Protein AF-0000000069990412 (afdb_homodimer)

pLDDT: mean 86.53, std 12.39, range [30.0, 98.5]

Solvent-accessible surface area (backbone atoms only — not comparable to full-atom values): 78539 Å² total; per-residue (Å²): 126,53,70,66,47,50,52,52,43,52,48,48,51,50,44,61,60,58,52,58,72,42,48,62,41,28,24,41,69,71,42,46,45,34,32,26,42,80,90,79,33,27,25,61,28,31,28,50,56,41,30,78,65,63,70,39,62,50,77,78,43,50,73,35,45,50,39,80,76,69,32,63,67,57,44,50,52,51,55,56,32,68,68,39,95,43,62,85,76,31,75,87,42,72,43,82,49,83,92,39,51,25,36,52,46,74,51,76,56,97,90,33,38,36,42,34,36,32,60,55,63,78,81,77,73,42,63,45,75,87,70,65,75,80,44,69,62,56,55,53,50,53,53,69,67,40,88,43,70,67,54,32,44,48,50,50,25,46,50,51,26,37,55,67,47,42,40,25,19,32,35,35,36,54,44,96,87,48,29,29,33,23,77,26,64,31,67,42,92,86,58,85,83,56,62,64,23,30,40,57,34,75,81,60,37,70,63,57,50,51,48,38,60,75,32,48,62,50,64,39,37,47,49,83,63,66,75,30,43,33,39,55,54,42,36,79,90,75,68,39,66,53,77,36,69,83,46,75,48,44,36,75,56,70,54,58,35,49,35,35,49,50,72,56,24,26,10,39,36,38,28,32,22,43,53,88,93,39,69,42,30,34,39,41,32,33,17,64,52,69,50,76,79,42,68,72,59,49,53,49,50,40,51,50,28,52,51,47,22,44,50,51,52,52,52,50,52,51,49,48,51,49,40,42,60,69,39,49,65,58,50,53,54,49,50,48,31,26,68,68,32,86,85,40,46,65,58,15,44,64,74,40,50,67,59,58,22,59,62,60,68,33,52,7,35,38,39,36,53,58,89,47,72,48,73,45,74,43,63,73,54,69,69,57,48,53,52,50,48,53,54,46,59,71,69,65,56,56,65,43,76,39,29,41,31,35,81,81,39,61,80,36,62,81,46,21,73,36,36,2,12,39,39,34,39,47,65,68,46,96,55,54,48,32,42,38,36,17,25,35,46,41,89,43,74,44,40,21,45,18,56,75,88,57,61,58,38,81,41,84,46,100,89,40,81,40,84,33,53,45,71,56,69,50,79,32,76,42,75,46,76,42,26,22,74,72,78,48,70,29,34,52,48,44,54,52,50,48,48,49,51,46,50,48,55,42,34,32,47,33,50,51,48,29,52,47,40,47,47,51,39,50,49,49,45,50,50,51,39,55,64,48,46,55,38,38,50,52,36,41,51,42,30,52,54,52,46,64,64,40,72,74,58,86,64,74,76,37,53,57,52,45,49,43,36,51,49,34,37,50,26,37,51,49,46,53,50,50,38,51,49,48,46,50,43,50,27,46,72,68,72,63,59,79,80,69,61,38,89,40,54,49,60,60,50,44,53,53,49,45,68,67,48,45,61,64,29,50,76,48,47,30,49,72,49,77,48,59,53,83,90,45,44,30,58,41,28,67,71,60,50,47,49,37,50,49,47,54,50,48,48,36,53,70,50,26,55,74,69,27,47,36,42,36,39,37,40,80,53,90,68,26,34,38,38,38,41,36,23,52,11,52,36,43,54,75,88,48,59,83,44,56,56,32,79,60,38,58,67,77,78,93,40,87,80,60,70,17,46,62,50,27,45,37,46,45,53,35,40,70,60,71,25,53,70,50,77,51,49,43,67,68,64,3,36,34,41,39,37,37,38,50,43,52,71,75,78,126,124,52,71,67,49,49,52,52,44,52,48,48,51,50,45,61,59,58,53,58,72,44,48,63,41,29,24,39,71,73,42,45,44,32,33,24,40,82,90,76,33,28,26,61,28,32,27,50,55,40,31,78,64,64,70,39,60,51,79,79,44,49,73,34,45,50,39,78,76,70,31,63,68,57,42,50,52,52,55,54,33,68,68,38,95,43,61,84,75,31,77,87,43,73,43,83,48,84,90,39,51,24,36,55,45,75,52,75,56,95,91,34,38,36,41,34,36,31,60,54,62,79,81,77,72,46,63,43,76,86,71,64,75,78,43,69,60,57,53,53,50,52,53,67,67,39,89,43,70,68,53,32,44,48,52,50,25,46,51,50,26,38,55,65,47,41,41,26,20,32,36,35,36,54,44,95,89,49,28,30,33,23,78,25,65,31,66,45,94,84,58,85,82,57,63,64,24,31,39,58,33,76,81,58,37,70,63,57,49,51,46,39,60,76,32,49,62,49,64,39,36,47,49,82,63,63,73,30,44,32,39,54,54,43,36,81,90,74,68,41,66,54,77,36,68,83,46,75,47,46,35,75,56,70,55,57,32,48,35,35,48,51,72,56,24,26,10,38,36,38,28,32,24,43,53,89,94,37,69,43,31,33,39,41,32,33,17,65,53,69,49,75,79,41,68,71,60,48,52,48,49,40,50,49,27,52,51,48,21,42,50,50,52,51,53,50,53,51,50,47,51,52,40,42,60,68,39,48,65,59,50,53,54,47,49,50,33,25,66,69,31,85,84,41,44,64,59,16,43,64,74,40,50,66,59,58,21,58,63,59,69,34,51,8,36,36,40,37,54,58,90,46,74,48,73,44,74,44,63,72,54,71,70,56,48,52,53,51,49,53,54,47,58,70,68,64,57,55,68,43,74,39,30,40,33,36,80,81,40,61,79,35,62,78,45,22,74,35,35,2,11,39,39,35,38,47,64,69,46,99,54,54,48,31,43,39,35,18,26,34,46,41,89,43,74,44,41,22,45,17,54,76,90,57,61,57,38,80,41,83,46,100,90,40,82,39,84,32,54,45,71,57,70,49,79,32,79,42,74,46,76,43,25,21,73,72,79,47,70,30,34,53,48,46,54,52,52,50,49,49,50,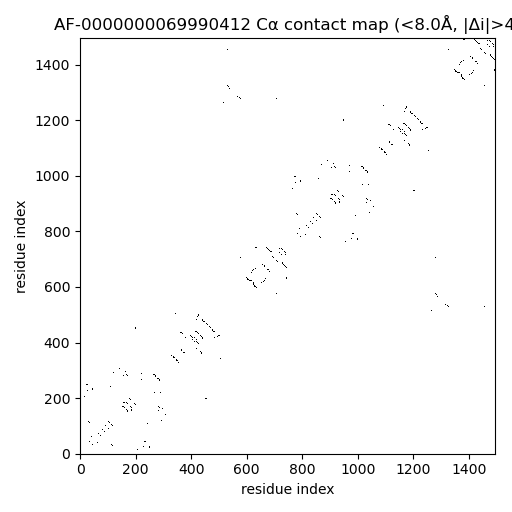44,51,48,56,42,34,31,48,34,50,51,49,29,51,47,39,48,47,52,40,48,50,48,45,51,49,50,40,56,65,46,46,56,38,37,49,51,36,40,51,42,30,51,55,51,46,63,64,38,73,75,57,86,60,74,74,36,53,58,52,47,49,44,36,48,49,34,38,49,26,36,52,50,46,50,48,49,38,51,49,47,46,50,43,50,28,45,74,69,70,62,59,81,79,70,61,37,88,38,53,49,60,63,49,45,53,54,49,45,67,66,48,45,61,64,29,49,76,49,48,29,48,74,48,77,48,58,53,84,91,45,46,30,57,42,27,67,70,59,51,48,51,38,49,48,46,54,51,48,48,36,54,71,51,26,55,74,68,29,46,37,40,37,38,37,39,81,54,90,68,27,34,38,37,37,41,38,22,52,13,51,37,43,52,75,86,48,58,84,43,55,55,32,79,60,41,58,67,77,79,94,39,86,80,60,72,17,44,62,49,28,46,35,48,48,53,36,41,72,60,72,25,54,70,50,77,50,49,44,67,67,65,3,36,34,41,39,36,34,36,51,43,53,72,75,76,126

Secondary structure (DSSP, 8-state):
--HHHHHHHHHHHHHHHHS-TT--SEE-SSEEEEEEETTTTEEEEEETTHHHHHS--HHHHTTSBTHHHH-HHHHHHHHHHHTSSSGGGSPPEEEEETTEEEEEEEEEETTEEEEEEEEP-S------TT-----HHHHHHHHHH--SHHHHHHHHHHHHHHHH--SEEEEEEE-TTS-EEEEEEEE-TTSPP-TT-EE-GGGS-HHHHHHHHH-SEEEES-TT--PEEEESSS-TTTSS----TT-TTB---HHHHHHHHHTT-SEEEEEEEEETTEEEEEEEEEESS-----HHHHHHHHHHHHHHHHHHHHHHHHHHHHHHHTTHHHHHHHHHHHHH-SS-HHHHHHT-HHHHHHHTT-SEEEEEETTEEEEEES---HHHHHHHHHHHHHHT-SEEEES-HHHH-GGGGGGTTT-SEEEEE--SSSS-EEEEEEE----EEEEEES-TT--EEEEEETTEEEEEE-----EEEEEE-S--PPPPHHHHHHHHHHHHHHHHHHHHHHHHHHHHHHHHHHHHHHHHHHHHHHHHHHHHHHHHHHHHHHHS--STHHHHHHHHHHHHHHHHHHHHHHHHHHHHHHHHHTT------EEEEHHHHHHHHHHHHHHHHHHTT-EEEEEE-TT-EEEE-HHHHHHHHHHHHHHHHHTSPTT-EEEEEEEEETTEEEEEEEE-SS---TTTGGGTTSTT---SSS-TT--S-HHHHHHHHHHHTT--EEEEE-TTS-EEEEEEEEB-----/--HHHHHHHHHHHHHHHHS-TT--SEE-SSEEEEEEETTTTEEEEEETTHHHHHS--HHHHTTSBTHHHH-HHHHHHHHHHHTSSSGGGSPPEEEEETTEEEEEEEEEETTEEEEEEEEP-S------TT-----HHHHHHHHHH--SHHHHHHHHHHHHHHHH--SEEEEEEE-TTS-EEEEEEEE-TTSPP-TT-EE-GGGS-HHHHHHHHH-SEEEES-TTPPPEEEESSS-TTTSS----TT-TTB---HHHHHHHHHTT-SEEEEEEEEETTEEEEEEEEEESS-----HHHHHHHHHHHHHHHHHHHHHHHHHHHHHHHTTHHHHHHHHHHHHH-SS-HHHHHHT-HHHHHHHTT-SEEEEEETTEEEEEES---HHHHHHHHHHHHHHT-SEEEES-HHHH-GGGGGGTTT-SEEEEE--SSSS-EEEEEEE----EEEEEES-TT--EEEEEETTEEEEEE-----EEEEEE-S--PPPPHHHHHHHHHHHHHHHHHHHHHHHHHHHHHHHHHHHHHHHHHHHHHHHHHHHHHHHHHHHHHHHS--STHHHHHHHHHHHHHHHHHHHHHHHHHHHHHHHHHTT------EEEEHHHHHHHHHHHHHHHHHHTT-EEEEEE-TT-EEEE-HHHHHHHHHHHHHHHHHTSPTT-EEEEEEEEETTEEEEEEEE-SS---TTTGGGTTSTT---SSS-TT--S-HHHHHHHHHHHTT--EEEEE-TTS-EEEEEEEEB-----

Nearest PDB structures (foldseek):
  8u4x-assembly1_A  TM=9.630E-01  e=4.716E-67  Pseudomonas syringae pv. tomato str. DC3000
  8u63-assembly1_B  TM=8.488E-01  e=3.707E-59  Pseudomonas syringae pv. tomato str. DC3000
  8u62-assembly1_B  TM=8.268E-01  e=9.295E-60  Pseudomonas syringae pv. tomato str. DC3000
  8u64-assembly1_B  TM=8.622E-01  e=9.744E-55  Pseudomonas syringae pv. tomato str. DC3000
  6pu2-assembly2_B  TM=9.002E-01  e=1.688E-46  Stigmatella aurantiaca DW4/3-1

Structure (mmCIF, N/CA/C/O backbone):
data_AF-0000000069990412-model_v1
#
loop_
_entity.id
_entity.type
_entity.pdbx_description
1 polymer 'histidine kinase'
#
loop_
_atom_site.group_PDB
_atom_site.id
_atom_site.type_symbol
_atom_site.label_atom_id
_atom_site.label_alt_id
_atom_site.label_comp_id
_atom_site.label_asym_id
_atom_site.label_entity_id
_atom_site.label_seq_id
_atom_site.pdbx_PDB_ins_code
_atom_site.Cartn_x
_atom_site.Cartn_y
_atom_site.Cartn_z
_atom_site.occupancy
_atom_site.B_iso_or_equiv
_atom_site.auth_seq_id
_atom_site.auth_comp_id
_atom_site.auth_asym_id
_atom_site.auth_atom_id
_atom_site.pdbx_PDB_model_num
ATOM 1 N N . MET A 1 1 ? -44.094 15.25 -14.625 1 38.53 1 MET A N 1
ATOM 2 C CA . MET A 1 1 ? -43.281 15.938 -15.625 1 38.53 1 MET A CA 1
ATOM 3 C C . MET A 1 1 ? -43.375 15.227 -16.969 1 38.53 1 MET A C 1
ATOM 5 O O . MET A 1 1 ? -43.219 14.008 -17.047 1 38.53 1 MET A O 1
ATOM 9 N N . SER A 1 2 ? -43.812 15.828 -17.828 1 47.16 2 SER A N 1
ATOM 10 C CA . SER A 1 2 ? -43.906 15.227 -19.172 1 47.16 2 SER A CA 1
ATOM 11 C C . SER A 1 2 ? -42.5 14.891 -19.703 1 47.16 2 SER A C 1
ATOM 13 O O . SER A 1 2 ? -41.5 15.43 -19.234 1 47.16 2 SER A O 1
ATOM 15 N N . PRO A 1 3 ? -42.406 13.891 -20.438 1 54.03 3 PRO A N 1
ATOM 16 C CA . PRO A 1 3 ? -41.125 13.547 -21.047 1 54.03 3 PRO A CA 1
ATOM 17 C C . PRO A 1 3 ? -40.375 14.773 -21.594 1 54.03 3 PRO A C 1
ATOM 19 O O . PRO A 1 3 ? -39.156 14.828 -21.531 1 54.03 3 PRO A O 1
ATOM 22 N N . GLN A 1 4 ? -41.062 15.594 -22.141 1 51.25 4 GLN A N 1
ATOM 23 C CA . GLN A 1 4 ? -40.469 16.828 -22.672 1 51.25 4 GLN A CA 1
ATOM 24 C C . GLN A 1 4 ? -39.906 17.688 -21.547 1 51.25 4 GLN A C 1
ATOM 26 O O . GLN A 1 4 ? -38.844 18.297 -21.703 1 51.25 4 GLN A O 1
ATOM 31 N N . ASP A 1 5 ? -40.562 17.547 -20.5 1 52.69 5 ASP A N 1
ATOM 32 C CA . ASP A 1 5 ? -40.094 18.281 -19.312 1 52.69 5 ASP A CA 1
ATOM 33 C C . ASP A 1 5 ? -38.812 17.656 -18.75 1 52.69 5 ASP A C 1
ATOM 35 O O . ASP A 1 5 ? -37.938 18.375 -18.266 1 52.69 5 ASP A O 1
ATOM 39 N N . GLN A 1 6 ? -38.812 16.406 -18.922 1 57.69 6 GLN A N 1
ATOM 40 C CA . GLN A 1 6 ? -37.625 15.711 -18.422 1 57.69 6 GLN A CA 1
ATOM 41 C C . GLN A 1 6 ? -36.375 16.031 -19.266 1 57.69 6 GLN A C 1
ATOM 43 O O . GLN A 1 6 ? -35.281 16.234 -18.734 1 57.69 6 GLN A O 1
ATOM 48 N N . GLU A 1 7 ? -36.625 16.031 -20.516 1 56.81 7 GLU A N 1
ATOM 49 C CA . GLU A 1 7 ? -35.531 16.375 -21.422 1 56.81 7 GLU A CA 1
ATOM 50 C C . GLU A 1 7 ? -35.094 17.828 -21.219 1 56.81 7 GLU A C 1
ATOM 52 O O . GLU A 1 7 ? -33.906 18.109 -21.219 1 56.81 7 GLU A O 1
ATOM 57 N N . ALA A 1 8 ? -36.062 18.75 -21.109 1 55.69 8 ALA A N 1
ATOM 58 C CA . ALA A 1 8 ? -35.75 20.156 -20.875 1 55.69 8 ALA A CA 1
ATOM 59 C C . ALA A 1 8 ? -35.031 20.359 -19.531 1 55.69 8 ALA A C 1
ATOM 61 O O . ALA A 1 8 ? -34.125 21.172 -19.438 1 55.69 8 ALA A O 1
ATOM 62 N N . PHE A 1 9 ? -35.406 19.484 -18.688 1 56.53 9 PHE A N 1
ATOM 63 C CA . PHE A 1 9 ? -34.781 19.5 -17.375 1 56.53 9 PHE A CA 1
ATOM 64 C C . PHE A 1 9 ? -33.312 19.047 -17.484 1 56.53 9 PHE A C 1
ATOM 66 O O . PHE A 1 9 ? -32.406 19.688 -16.938 1 56.53 9 PHE A O 1
ATOM 73 N N . GLU A 1 10 ? -33.188 18.016 -18.172 1 60.31 10 GLU A N 1
ATOM 74 C CA . GLU A 1 10 ? -31.844 17.5 -18.328 1 60.31 10 GLU A CA 1
ATOM 75 C C . GLU A 1 10 ? -30.953 18.484 -19.078 1 60.31 10 GLU A C 1
ATOM 77 O O . GLU A 1 10 ? -29.766 18.625 -18.75 1 60.31 10 GLU A O 1
ATOM 82 N N . GLU A 1 11 ? -31.578 19.141 -19.953 1 59.25 11 GLU A N 1
ATOM 83 C CA . GLU A 1 11 ? -30.844 20.156 -20.703 1 59.25 11 GLU A CA 1
ATOM 84 C C . GLU A 1 11 ? -30.5 21.359 -19.828 1 59.25 11 GLU A C 1
ATOM 86 O O . GLU A 1 11 ? -29.406 21.906 -19.938 1 59.25 11 GLU A O 1
ATOM 91 N N . LEU A 1 12 ? -31.453 21.719 -19.094 1 59.16 12 LEU A N 1
ATOM 92 C CA . LEU A 1 12 ? -31.203 22.844 -18.203 1 59.16 12 LEU A CA 1
ATOM 93 C C . LEU A 1 12 ? -30.172 22.484 -17.141 1 59.16 12 LEU A C 1
ATOM 95 O O . LEU A 1 12 ? -29.344 23.312 -16.781 1 59.16 12 LEU A O 1
ATOM 99 N N . LEU A 1 13 ? -30.297 21.312 -16.75 1 60.62 13 LEU A N 1
ATOM 100 C CA . LEU A 1 13 ? -29.297 20.828 -15.797 1 60.62 13 LEU A CA 1
ATOM 101 C C . LEU A 1 13 ? -27.906 20.859 -16.406 1 60.62 13 LEU A C 1
ATOM 103 O O . LEU A 1 13 ? -26.938 21.25 -15.758 1 60.62 13 LEU A O 1
ATOM 107 N N . ALA A 1 14 ? -27.922 20.438 -17.562 1 59.19 14 ALA A N 1
ATOM 108 C CA . ALA A 1 14 ? -26.656 20.453 -18.312 1 59.19 14 ALA A CA 1
ATOM 109 C C . ALA A 1 14 ? -26.156 21.875 -18.516 1 59.19 14 ALA A C 1
ATOM 111 O O . ALA A 1 14 ? -24.953 22.125 -18.422 1 59.19 14 ALA A O 1
ATOM 112 N N . ASN A 1 15 ? -27.047 22.719 -18.688 1 58 15 ASN A N 1
ATOM 113 C CA . ASN A 1 15 ? -26.672 24.109 -18.891 1 58 15 ASN A CA 1
ATOM 114 C C . ASN A 1 15 ? -26.156 24.75 -17.609 1 58 15 ASN A C 1
ATOM 116 O O . ASN A 1 15 ? -25.234 25.578 -17.641 1 58 15 ASN A O 1
ATOM 120 N N . CYS A 1 16 ? -26.781 24.406 -16.609 1 60.28 16 CYS A N 1
ATOM 121 C CA . CYS A 1 16 ? -26.297 24.906 -15.32 1 60.28 16 CYS A CA 1
ATOM 122 C C . CYS A 1 16 ? -24.891 24.391 -15.023 1 60.28 16 CYS A C 1
ATOM 124 O O . CYS A 1 16 ? -24.047 25.125 -14.516 1 60.28 16 CYS A O 1
ATOM 126 N N . ALA A 1 17 ? -24.812 23.203 -15.461 1 63.38 17 ALA A N 1
ATOM 127 C CA . ALA A 1 17 ? -23.5 22.609 -15.273 1 63.38 17 ALA A CA 1
ATOM 128 C C . ALA A 1 17 ? -22.453 23.266 -16.172 1 63.38 17 ALA A C 1
ATOM 130 O O . ALA A 1 17 ? -21.266 23.25 -15.875 1 63.38 17 ALA A O 1
ATOM 131 N N . ASN A 1 18 ? -22.984 24.031 -17.172 1 67.25 18 ASN A N 1
ATOM 132 C CA . ASN A 1 18 ? -22.062 24.594 -18.156 1 67.25 18 ASN A CA 1
ATOM 133 C C . ASN A 1 18 ? -21.938 26.109 -18.016 1 67.25 18 ASN A C 1
ATOM 135 O O . ASN A 1 18 ? -21.25 26.75 -18.812 1 67.25 18 ASN A O 1
ATOM 139 N N . GLU A 1 19 ? -22.812 26.703 -17.078 1 75.75 19 GLU A N 1
ATOM 140 C CA . GLU A 1 19 ? -22.578 28.125 -16.828 1 75.75 19 GLU A CA 1
ATOM 141 C C . GLU A 1 19 ? -21.125 28.406 -16.516 1 75.75 19 GLU A C 1
ATOM 143 O O . GLU A 1 19 ? -20.516 27.75 -15.672 1 75.75 19 GLU A O 1
ATOM 148 N N . PRO A 1 20 ? -20.562 29.344 -17.297 1 81.56 20 PRO A N 1
ATOM 149 C CA . PRO A 1 20 ? -19.141 29.594 -17.062 1 81.56 20 PRO A CA 1
ATOM 150 C C . PRO A 1 20 ? -18.875 30.344 -15.766 1 81.56 20 PRO A C 1
ATOM 152 O O . PRO A 1 20 ? -18.594 31.547 -15.789 1 81.56 20 PRO A O 1
ATOM 155 N N . ILE A 1 21 ? -18.828 29.672 -14.703 1 89.06 21 ILE A N 1
ATOM 156 C CA . ILE A 1 21 ? -18.734 30.281 -13.391 1 89.06 21 ILE A CA 1
ATOM 157 C C . ILE A 1 21 ? -17.328 30.828 -13.164 1 89.06 21 ILE A C 1
ATOM 159 O O . ILE A 1 21 ? -17.109 31.609 -12.227 1 89.06 21 ILE A O 1
ATOM 163 N N . ARG A 1 22 ? -16.406 30.547 -14.023 1 90.56 22 ARG A N 1
ATOM 164 C CA . ARG A 1 22 ? -15.055 31.094 -13.969 1 90.56 22 ARG A CA 1
ATOM 165 C C . ARG A 1 22 ? -14.984 32.469 -14.617 1 90.56 22 ARG A C 1
ATOM 167 O O . ARG A 1 22 ? -14.062 33.25 -14.344 1 90.56 22 ARG A O 1
ATOM 174 N N . PHE A 1 23 ? -15.977 32.75 -15.547 1 92.56 23 PHE A N 1
ATOM 175 C CA . PHE A 1 23 ? -15.977 33.938 -16.359 1 92.56 23 PHE A CA 1
ATOM 176 C C . PHE A 1 23 ? -17.281 34.719 -16.188 1 92.56 23 PHE A C 1
ATOM 178 O O . PHE A 1 23 ? -17.969 35 -17.156 1 92.56 23 PHE A O 1
ATOM 185 N N . PRO A 1 24 ? -17.516 35.188 -15.023 1 92.38 24 PRO A N 1
ATOM 186 C CA . PRO A 1 24 ? -18.812 35.844 -14.82 1 92.38 24 PRO A CA 1
ATOM 187 C C . PRO A 1 24 ? -18.844 37.281 -15.398 1 92.38 24 PRO A C 1
ATOM 189 O O . PRO A 1 24 ? -19.922 37.844 -15.562 1 92.38 24 PRO A O 1
ATOM 192 N N . GLY A 1 25 ? -17.734 37.875 -15.609 1 94.25 25 GLY A N 1
ATOM 193 C CA . GLY A 1 25 ? -17.656 39.219 -16.141 1 94.25 25 GLY A CA 1
ATOM 194 C C . GLY A 1 25 ? -18.062 40.281 -15.117 1 94.25 25 GLY A C 1
ATOM 195 O O . GLY A 1 25 ? -18.266 41.438 -15.469 1 94.25 25 GLY A O 1
ATOM 196 N N . ALA A 1 26 ? -18.266 39.906 -13.945 1 96.88 26 ALA A N 1
ATOM 197 C CA . ALA A 1 26 ? -18.703 40.812 -12.867 1 96.88 26 ALA A CA 1
ATOM 198 C C . ALA A 1 26 ? -18.078 40.375 -11.539 1 96.88 26 ALA A C 1
ATOM 200 O O . ALA A 1 26 ? -17.547 39.281 -11.414 1 96.88 26 ALA A O 1
ATOM 201 N N . ILE A 1 27 ? -18.078 41.281 -10.617 1 98.06 27 ILE A N 1
ATOM 202 C CA . ILE A 1 27 ? -17.531 41 -9.289 1 98.06 27 ILE A CA 1
ATOM 203 C C . ILE A 1 27 ? -18.594 41.312 -8.234 1 98.06 27 ILE A C 1
ATOM 205 O O . ILE A 1 27 ? -19.641 41.875 -8.539 1 98.06 27 ILE A O 1
ATOM 209 N N . GLN A 1 28 ? -18.359 40.844 -7.02 1 97.88 28 GLN A N 1
ATOM 210 C CA . GLN A 1 28 ? -19.156 41.281 -5.871 1 97.88 28 GLN A CA 1
ATOM 211 C C . GLN A 1 28 ? -18.859 42.719 -5.488 1 97.88 28 GLN A C 1
ATOM 213 O O . GLN A 1 28 ? -17.766 43.219 -5.738 1 97.88 28 GLN A O 1
ATOM 218 N N . PRO A 1 29 ? -19.766 43.406 -4.773 1 97.75 29 PRO A N 1
ATOM 219 C CA . PRO A 1 29 ? -19.672 44.875 -4.648 1 97.75 29 PRO A CA 1
ATOM 220 C C . PRO A 1 29 ? -18.812 45.312 -3.461 1 97.75 29 PRO A C 1
ATOM 222 O O . PRO A 1 29 ? -18.578 46.5 -3.279 1 97.75 29 PRO A O 1
ATOM 225 N N . HIS A 1 30 ? -18.344 44.406 -2.566 1 96.5 30 HIS A N 1
ATOM 226 C CA . HIS A 1 30 ? -17.625 44.812 -1.364 1 96.5 30 HIS A CA 1
ATOM 227 C C . HIS A 1 30 ? -16.156 45.094 -1.665 1 96.5 30 HIS A C 1
ATOM 229 O O . HIS A 1 30 ? -15.289 44.812 -0.838 1 96.5 30 HIS A O 1
ATOM 235 N N . GLY A 1 31 ? -15.844 45.531 -2.836 1 97.56 31 GLY A N 1
ATOM 236 C CA . GLY A 1 31 ? -14.508 45.906 -3.275 1 97.56 31 GLY A CA 1
ATOM 237 C C . GLY A 1 31 ? -14.461 46.344 -4.723 1 97.56 31 GLY A C 1
ATOM 238 O O . GLY A 1 31 ? -15.5 46.531 -5.359 1 97.56 31 GLY A O 1
ATOM 239 N N . LEU A 1 32 ? -13.156 46.656 -5.156 1 97.38 32 LEU A N 1
ATOM 240 C CA . LEU A 1 32 ? -12.852 47.031 -6.531 1 97.38 32 LEU A CA 1
ATOM 241 C C . LEU A 1 32 ? -11.852 46.062 -7.152 1 97.38 32 LEU A C 1
ATOM 243 O O . LEU A 1 32 ? -10.969 45.562 -6.465 1 97.38 32 LEU A O 1
ATOM 247 N N . LEU A 1 33 ? -12.039 45.812 -8.414 1 98.38 33 LEU A N 1
ATOM 248 C CA . LEU A 1 33 ? -11.086 44.938 -9.102 1 98.38 33 LEU A CA 1
ATOM 249 C C . LEU A 1 33 ? -10.523 45.625 -10.336 1 98.38 33 LEU A C 1
ATOM 251 O O . LEU A 1 33 ? -11.266 46.219 -11.117 1 98.38 33 LEU A O 1
ATOM 255 N N . LEU A 1 34 ? -9.227 45.594 -10.469 1 97.81 34 LEU A N 1
ATOM 256 C CA . LEU A 1 34 ? -8.508 46.156 -11.609 1 97.81 34 LEU A CA 1
ATOM 257 C C . LEU A 1 34 ? -7.652 45.094 -12.273 1 97.81 34 LEU A C 1
ATOM 259 O O . LEU A 1 34 ? -7.051 44.25 -11.594 1 97.81 34 LEU A O 1
ATOM 263 N N . THR A 1 35 ? -7.629 45.094 -13.508 1 97.81 35 THR A N 1
ATOM 264 C CA . THR A 1 35 ? -6.594 44.375 -14.234 1 97.81 35 THR A CA 1
ATOM 265 C C . THR A 1 35 ? -5.523 45.344 -14.75 1 97.81 35 THR A C 1
ATOM 267 O O . THR A 1 35 ? -5.844 46.406 -15.266 1 97.81 35 THR A O 1
ATOM 270 N N . LEU A 1 36 ? -4.285 44.969 -14.516 1 97.69 36 LEU A N 1
ATOM 271 C CA . LEU A 1 36 ? -3.178 45.875 -14.82 1 97.69 36 LEU A CA 1
ATOM 272 C C . LEU A 1 36 ? -2.209 45.25 -15.805 1 97.69 36 LEU A C 1
ATOM 274 O O . LEU A 1 36 ? -1.94 44.031 -15.727 1 97.69 36 LEU A O 1
ATOM 278 N N . GLY A 1 37 ? -1.8 46.031 -16.656 1 96.19 37 GLY A N 1
ATOM 279 C CA . GLY A 1 37 ? -0.72 45.594 -17.547 1 96.19 37 GLY A CA 1
ATOM 280 C C . GLY A 1 37 ? 0.657 45.875 -16.969 1 96.19 37 GLY A C 1
ATOM 281 O O . GLY A 1 37 ? 0.913 46.969 -16.469 1 96.19 37 GLY A O 1
ATOM 282 N N . GLU A 1 38 ? 1.477 44.906 -16.922 1 92.31 38 GLU A N 1
ATOM 283 C CA . GLU A 1 38 ? 2.842 45.094 -16.422 1 92.31 38 GLU A CA 1
ATOM 284 C C . GLU A 1 38 ? 3.816 45.344 -17.578 1 92.31 38 GLU A C 1
ATOM 286 O O . GLU A 1 38 ? 3.615 44.844 -18.688 1 92.31 38 GLU A O 1
ATOM 291 N N . PRO A 1 39 ? 4.887 46.125 -17.359 1 91.31 39 PRO A N 1
ATOM 292 C CA . PRO A 1 39 ? 5.367 46.594 -16.062 1 91.31 39 PRO A CA 1
ATOM 293 C C . PRO A 1 39 ? 4.82 47.969 -15.703 1 91.31 39 PRO A C 1
ATOM 295 O O . PRO A 1 39 ? 4.953 48.438 -14.562 1 91.31 39 PRO A O 1
ATOM 298 N N . ALA A 1 40 ? 4.168 48.75 -16.641 1 93.56 40 ALA A N 1
ATOM 299 C CA . ALA A 1 40 ? 3.746 50.156 -16.438 1 93.56 40 ALA A CA 1
ATOM 300 C C . ALA A 1 40 ? 2.557 50.219 -15.492 1 93.56 40 ALA A C 1
ATOM 302 O O . ALA A 1 40 ? 2.236 51.312 -14.977 1 93.56 40 ALA A O 1
ATOM 303 N N . LEU A 1 41 ? 1.912 49.125 -15.203 1 97.12 41 LEU A N 1
ATOM 304 C CA . LEU A 1 41 ? 0.73 49.062 -14.359 1 97.12 41 LEU A CA 1
ATOM 305 C C . LEU A 1 41 ? -0.393 49.938 -14.898 1 97.12 41 LEU A C 1
ATOM 307 O O . LEU A 1 41 ? -0.988 50.719 -14.148 1 97.12 41 LEU A O 1
ATOM 311 N N . GLU A 1 42 ? -0.578 49.812 -16.156 1 97.06 42 GLU A N 1
ATOM 312 C CA . GLU A 1 42 ? -1.696 50.5 -16.797 1 97.06 42 GLU A CA 1
ATOM 313 C C . GLU A 1 42 ? -3.01 49.781 -16.547 1 97.06 42 GLU A C 1
ATOM 315 O O . GLU A 1 42 ? -3.059 48.531 -16.594 1 97.06 42 GLU A O 1
ATOM 320 N N . ILE A 1 43 ? -4.074 50.5 -16.266 1 97.75 43 ILE A N 1
ATOM 321 C CA . ILE A 1 43 ? -5.375 49.906 -15.984 1 97.75 43 ILE A CA 1
ATOM 322 C C . ILE A 1 43 ? -6.008 49.406 -17.281 1 97.75 43 ILE A C 1
ATOM 324 O O . ILE A 1 43 ? -6.281 50.219 -18.188 1 97.75 43 ILE A O 1
ATOM 328 N N . ILE A 1 44 ? -6.242 48.125 -17.375 1 97.31 44 ILE A N 1
ATOM 329 C CA . ILE A 1 44 ? -6.836 47.5 -18.547 1 97.31 44 ILE A CA 1
ATOM 330 C C . ILE A 1 44 ? -8.352 47.406 -18.375 1 97.31 44 ILE A C 1
ATOM 332 O O . ILE A 1 44 ? -9.109 47.656 -19.297 1 97.31 44 ILE A O 1
ATOM 336 N N . GLN A 1 45 ? -8.734 46.906 -17.234 1 97.44 45 GLN A N 1
ATOM 337 C CA . GLN A 1 45 ? -10.133 46.812 -16.828 1 97.44 45 GLN A CA 1
ATOM 338 C C . GLN A 1 45 ? -10.312 47.281 -15.391 1 97.44 45 GLN A C 1
ATOM 340 O O . GLN A 1 45 ? -9.367 47.25 -14.602 1 97.44 45 GLN A O 1
ATOM 345 N N . ILE A 1 46 ? -11.469 47.75 -15.117 1 97.94 46 ILE A N 1
ATOM 346 C CA . ILE A 1 46 ? -11.805 48.156 -13.75 1 97.94 46 ILE A CA 1
ATOM 347 C C . ILE A 1 46 ? -13.305 47.938 -13.516 1 97.94 46 ILE A C 1
ATOM 349 O O . ILE A 1 46 ? -14.102 48 -14.453 1 97.94 46 ILE A O 1
ATOM 353 N N . SER A 1 47 ? -13.641 47.562 -12.32 1 98.31 47 SER A N 1
ATOM 354 C CA . SER A 1 47 ? -15.047 47.344 -12.016 1 98.31 47 SER A CA 1
ATOM 355 C C . SER A 1 47 ? -15.828 48.656 -12.016 1 98.31 47 SER A C 1
ATOM 357 O O . SER A 1 47 ? -15.312 49.688 -11.602 1 98.31 47 SER A O 1
ATOM 359 N N . ALA A 1 48 ? -17.047 48.594 -12.305 1 98 48 ALA A N 1
ATOM 360 C CA . ALA A 1 48 ? -17.891 49.75 -12.562 1 98 48 ALA A CA 1
ATOM 361 C C . ALA A 1 48 ? -18.125 50.531 -11.281 1 98 48 ALA A C 1
ATOM 363 O O . ALA A 1 48 ? -18.391 51.75 -11.328 1 98 48 ALA A O 1
ATOM 364 N N . ASN A 1 49 ? -18.047 49.906 -10.195 1 97.19 49 ASN A N 1
ATOM 365 C CA . ASN A 1 49 ? -18.406 50.562 -8.945 1 97.19 49 ASN A CA 1
ATOM 366 C C . ASN A 1 49 ? -17.312 51.5 -8.461 1 97.19 49 ASN A C 1
ATOM 368 O O . ASN A 1 49 ? -17.406 52.094 -7.383 1 97.19 49 ASN A O 1
ATOM 372 N N . VAL A 1 50 ? -16.266 51.656 -9.219 1 97.62 50 VAL A N 1
ATOM 373 C CA . VAL A 1 50 ? -15.273 52.688 -8.914 1 97.62 50 VAL A CA 1
ATOM 374 C C . VAL A 1 50 ? -15.93 54.062 -8.859 1 97.62 50 VAL A C 1
ATOM 376 O O . VAL A 1 50 ? -15.523 54.938 -8.078 1 97.62 50 VAL A O 1
ATOM 379 N N . GLU A 1 51 ? -16.938 54.25 -9.633 1 96.19 51 GLU A N 1
ATOM 380 C CA . GLU A 1 51 ? -17.688 55.5 -9.648 1 96.19 51 GLU A CA 1
ATOM 381 C C . GLU A 1 51 ? -18.375 55.75 -8.312 1 96.19 51 GLU A C 1
ATOM 383 O O . GLU A 1 51 ? -18.312 56.844 -7.766 1 96.19 51 GLU A O 1
ATOM 388 N N . THR A 1 52 ? -19 54.75 -7.832 1 95 52 THR A N 1
ATOM 389 C CA . THR A 1 52 ? -19.75 54.875 -6.586 1 95 52 THR A CA 1
ATOM 390 C C . THR A 1 52 ? -18.797 54.938 -5.391 1 95 52 THR A C 1
ATOM 392 O O . THR A 1 52 ? -19.047 55.656 -4.434 1 95 52 THR A O 1
ATOM 395 N N . LEU A 1 53 ? -17.719 54.188 -5.422 1 95.62 53 LEU A N 1
ATOM 396 C CA . LEU A 1 53 ? -16.844 54.062 -4.266 1 95.62 53 LEU A CA 1
ATOM 397 C C . LEU A 1 53 ? -15.797 55.156 -4.242 1 95.62 53 LEU A C 1
ATOM 399 O O . LEU A 1 53 ? -15.398 55.625 -3.17 1 95.62 53 LEU A O 1
ATOM 403 N N . LEU A 1 54 ? -15.375 55.625 -5.461 1 96 54 LEU A N 1
ATOM 404 C CA . LEU A 1 54 ? -14.266 56.562 -5.48 1 96 54 LEU A CA 1
ATOM 405 C C . LEU A 1 54 ? -14.648 57.812 -6.246 1 96 54 LEU A C 1
ATOM 407 O O . LEU A 1 54 ? -13.859 58.781 -6.336 1 96 54 LEU A O 1
ATOM 411 N N . GLY A 1 55 ? -15.781 57.875 -6.836 1 94 55 GLY A N 1
ATOM 412 C CA . GLY A 1 55 ? -16.266 59.062 -7.516 1 94 55 GLY A CA 1
ATOM 413 C C . GLY A 1 55 ? -15.617 59.281 -8.859 1 94 55 GLY A C 1
ATOM 414 O O . GLY A 1 55 ? -15.508 60.438 -9.32 1 94 55 GLY A O 1
ATOM 415 N N . ARG A 1 56 ? -15.07 58.25 -9.453 1 94.69 56 ARG A N 1
ATOM 416 C CA . ARG A 1 56 ? -14.406 58.344 -10.75 1 94.69 56 ARG A CA 1
ATOM 417 C C . ARG A 1 56 ? -15.094 57.469 -11.781 1 94.69 56 ARG A C 1
ATOM 419 O O . ARG A 1 56 ? -15.453 56.312 -11.484 1 94.69 56 ARG A O 1
ATOM 426 N N . ALA A 1 57 ? -15.281 58.031 -12.93 1 95.62 57 ALA A N 1
ATOM 427 C CA . ALA A 1 57 ? -15.859 57.188 -13.992 1 95.62 57 ALA A CA 1
ATOM 428 C C . ALA A 1 57 ? -14.844 56.188 -14.516 1 95.62 57 ALA A C 1
ATOM 430 O O . ALA A 1 57 ? -13.688 56.531 -14.766 1 95.62 57 ALA A O 1
ATOM 431 N N . PRO A 1 58 ? -15.266 54.906 -14.719 1 96.56 58 PRO A N 1
ATOM 432 C CA . PRO A 1 58 ? -14.344 53.875 -15.164 1 96.56 58 PRO A CA 1
ATOM 433 C C . PRO A 1 58 ? -13.672 54.188 -16.484 1 96.56 58 PRO A C 1
ATOM 435 O O . PRO A 1 58 ? -12.477 53.938 -16.656 1 96.56 58 PRO A O 1
ATOM 438 N N . GLN A 1 59 ? -14.359 54.844 -17.406 1 94.31 59 GLN A N 1
ATOM 439 C CA . GLN A 1 59 ? -13.852 55.125 -18.75 1 94.31 59 GLN A CA 1
ATOM 440 C C . GLN A 1 59 ? -12.68 56.094 -18.703 1 94.31 59 GLN A C 1
ATOM 442 O O . GLN A 1 59 ? -11.797 56.062 -19.562 1 94.31 59 GLN A O 1
ATOM 447 N N . THR A 1 60 ? -12.664 56.938 -17.688 1 95.25 60 THR A N 1
ATOM 448 C CA . THR A 1 60 ? -11.625 57.938 -17.578 1 95.25 60 THR A CA 1
ATOM 449 C C . THR A 1 60 ? -10.336 57.344 -17.016 1 95.25 60 THR A C 1
ATOM 451 O O . THR A 1 60 ? -9.273 57.938 -17.109 1 95.25 60 THR A O 1
ATOM 454 N N . LEU A 1 61 ? -10.5 56.188 -16.5 1 96.12 61 LEU A N 1
ATOM 455 C CA . LEU A 1 61 ? -9.367 55.594 -15.82 1 96.12 61 LEU A CA 1
ATOM 456 C C . LEU A 1 61 ? -8.68 54.562 -16.719 1 96.12 61 LEU A C 1
ATOM 458 O O . LEU A 1 61 ? -7.484 54.312 -16.578 1 96.12 61 LEU A O 1
ATOM 462 N N . ILE A 1 62 ? -9.406 53.938 -17.656 1 96.19 62 ILE A N 1
ATOM 463 C CA . ILE A 1 62 ? -8.898 52.875 -18.531 1 96.19 62 ILE A CA 1
ATOM 464 C C . ILE A 1 62 ? -7.762 53.438 -19.391 1 96.19 62 ILE A C 1
ATOM 466 O O . ILE A 1 62 ? -7.891 54.531 -19.984 1 96.19 62 ILE A O 1
ATOM 470 N N . GLY A 1 63 ? -6.668 52.75 -19.406 1 95.06 63 GLY A N 1
ATOM 471 C CA . GLY A 1 63 ? -5.52 53.156 -20.188 1 95.06 63 GLY A CA 1
ATOM 472 C C . GLY A 1 63 ? -4.551 54.031 -19.422 1 95.06 63 GLY A C 1
ATOM 473 O O . GLY A 1 63 ? -3.463 54.344 -19.922 1 95.06 63 GLY A O 1
ATOM 474 N N . HIS A 1 64 ? -4.891 54.5 -18.281 1 96.5 64 HIS A N 1
ATOM 475 C CA . HIS A 1 64 ? -4.043 55.344 -17.438 1 96.5 64 HIS A CA 1
ATOM 476 C C . HIS A 1 64 ? -3.291 54.5 -16.406 1 96.5 64 HIS A C 1
ATOM 478 O O . HIS A 1 64 ? -3.697 53.406 -16.078 1 96.5 64 HIS A O 1
ATOM 484 N N . PRO A 1 65 ? -2.244 55.062 -15.883 1 97.12 65 PRO A N 1
ATOM 485 C CA . PRO A 1 65 ? -1.478 54.375 -14.859 1 97.12 65 PRO A CA 1
ATOM 486 C C . PRO A 1 65 ? -2.232 54.219 -13.539 1 97.12 65 PRO A C 1
ATOM 488 O O . PRO A 1 65 ? -3.062 55.094 -13.219 1 97.12 65 PRO A O 1
ATOM 491 N N . LEU A 1 66 ? -1.951 53.219 -12.82 1 97.69 66 LEU A N 1
ATOM 492 C CA . LEU A 1 66 ? -2.564 52.938 -11.523 1 97.69 66 LEU A CA 1
ATOM 493 C C . LEU A 1 66 ? -2.457 54.156 -10.594 1 97.69 66 LEU A C 1
ATOM 495 O O . LEU A 1 66 ? -3.361 54.406 -9.797 1 97.69 66 LEU A O 1
ATOM 499 N N . ALA A 1 67 ? -1.391 54.938 -10.703 1 96.44 67 ALA A N 1
ATOM 500 C CA . ALA A 1 67 ? -1.122 56.094 -9.859 1 96.44 67 ALA A CA 1
ATOM 501 C C . ALA A 1 67 ? -2.211 57.156 -10.016 1 96.44 67 ALA A C 1
ATOM 503 O O . ALA A 1 67 ? -2.467 57.938 -9.086 1 96.44 67 ALA A O 1
ATOM 504 N N . SER A 1 68 ? -2.826 57.156 -11.148 1 95.44 68 SER A N 1
ATOM 505 C CA . SER A 1 68 ? -3.895 58.125 -11.391 1 95.44 68 SER A CA 1
ATOM 506 C C . SER A 1 68 ? -5.098 57.844 -10.492 1 95.44 68 SER A C 1
ATOM 508 O O . SER A 1 68 ? -5.898 58.75 -10.234 1 95.44 68 SER A O 1
ATOM 510 N N . LEU A 1 69 ? -5.188 56.656 -10.047 1 95.62 69 LEU A N 1
ATOM 511 C CA . LEU A 1 69 ? -6.324 56.281 -9.219 1 95.62 69 LEU A CA 1
ATOM 512 C C . LEU A 1 69 ? -5.953 56.312 -7.742 1 95.62 69 LEU A C 1
ATOM 514 O O . LEU A 1 69 ? -6.684 56.844 -6.918 1 95.62 69 LEU A O 1
ATOM 518 N N . ILE A 1 70 ? -4.816 55.688 -7.324 1 95.81 70 ILE A N 1
ATOM 519 C CA . ILE A 1 70 ? -4.559 55.469 -5.906 1 95.81 70 ILE A CA 1
ATOM 520 C C . ILE A 1 70 ? -3.432 56.375 -5.43 1 95.81 70 ILE A C 1
ATOM 522 O O . ILE A 1 70 ? -3.148 56.438 -4.23 1 95.81 70 ILE A O 1
ATOM 526 N N . GLY A 1 71 ? -2.703 57.062 -6.301 1 95.12 71 GLY A N 1
ATOM 527 C CA . GLY A 1 71 ? -1.609 57.938 -5.922 1 95.12 71 GLY A CA 1
ATOM 528 C C . GLY A 1 71 ? -0.243 57.312 -6.109 1 95.12 71 GLY A C 1
ATOM 529 O O . GLY A 1 71 ? -0.137 56.094 -6.301 1 95.12 71 GLY A O 1
ATOM 530 N N . ASP A 1 72 ? 0.785 58.062 -6.012 1 95.06 72 ASP A N 1
ATOM 531 C CA . ASP A 1 72 ? 2.148 57.625 -6.301 1 95.06 72 ASP A CA 1
ATOM 532 C C . ASP A 1 72 ? 2.691 56.719 -5.18 1 95.06 72 ASP A C 1
ATOM 534 O O . ASP A 1 72 ? 3.322 55.719 -5.441 1 95.06 72 ASP A O 1
ATOM 538 N N . GLU A 1 73 ? 2.459 57.125 -4.027 1 94.75 73 GLU A N 1
ATOM 539 C CA . GLU A 1 73 ? 3.014 56.375 -2.893 1 94.75 73 GLU A CA 1
ATOM 540 C C . GLU A 1 73 ? 2.416 55 -2.789 1 94.75 73 GLU A C 1
ATOM 542 O O . GLU A 1 73 ? 3.146 54 -2.707 1 94.75 73 GLU A O 1
ATOM 547 N N . PRO A 1 74 ? 1.123 54.906 -2.844 1 95.88 74 PRO A N 1
ATOM 548 C CA . PRO A 1 74 ? 0.548 53.562 -2.824 1 95.88 74 PRO A CA 1
ATOM 549 C C . PRO A 1 74 ? 0.966 52.719 -4.031 1 95.88 74 PRO A C 1
ATOM 551 O O . PRO A 1 74 ? 1.125 51.5 -3.92 1 95.88 74 PRO A O 1
ATOM 554 N N . THR A 1 75 ? 1.094 53.344 -5.133 1 96.56 75 THR A N 1
ATOM 555 C CA . THR A 1 75 ? 1.55 52.625 -6.32 1 96.56 75 THR A CA 1
ATOM 556 C C . THR A 1 75 ? 2.963 52.094 -6.117 1 96.56 75 THR A C 1
ATOM 558 O O . THR A 1 75 ? 3.295 51 -6.594 1 96.56 75 THR A O 1
ATOM 561 N N . ALA A 1 76 ? 3.771 52.844 -5.449 1 95.44 76 ALA A N 1
ATOM 562 C CA . ALA A 1 76 ? 5.121 52.406 -5.129 1 95.44 76 ALA A CA 1
ATOM 563 C C . ALA A 1 76 ? 5.086 51.156 -4.238 1 95.44 76 ALA A C 1
ATOM 565 O O . ALA A 1 76 ? 5.91 50.25 -4.383 1 95.44 76 ALA A O 1
ATOM 566 N N . ALA A 1 77 ? 4.156 51.156 -3.32 1 94.69 77 ALA A N 1
ATOM 567 C CA . ALA A 1 77 ? 3.988 50 -2.451 1 94.69 77 ALA A CA 1
ATOM 568 C C . ALA A 1 77 ? 3.594 48.75 -3.256 1 94.69 77 ALA A C 1
ATOM 570 O O . ALA A 1 77 ? 4.047 47.656 -2.965 1 94.69 77 ALA A O 1
ATOM 571 N N . VAL A 1 78 ? 2.77 48.938 -4.215 1 95.88 78 VAL A N 1
ATOM 572 C CA . VAL A 1 78 ? 2.363 47.844 -5.09 1 95.88 78 VAL A CA 1
ATOM 573 C C . VAL A 1 78 ? 3.572 47.312 -5.871 1 95.88 78 VAL A C 1
ATOM 575 O O . VAL A 1 78 ? 3.77 46.094 -5.992 1 95.88 78 VAL A O 1
ATOM 578 N N . ARG A 1 79 ? 4.359 48.188 -6.391 1 95.12 79 ARG A N 1
ATOM 579 C CA . ARG A 1 79 ? 5.559 47.781 -7.133 1 95.12 79 ARG A CA 1
ATOM 580 C C . ARG A 1 79 ? 6.527 47.031 -6.25 1 95.12 79 ARG A C 1
ATOM 582 O O . ARG A 1 79 ? 7.172 46.062 -6.707 1 95.12 79 ARG A O 1
ATOM 589 N N . GLU A 1 80 ? 6.629 47.469 -5.055 1 92.94 80 GLU A N 1
ATOM 590 C CA . GLU A 1 80 ? 7.484 46.781 -4.109 1 92.94 80 GLU A CA 1
ATOM 591 C C . GLU A 1 80 ? 6.977 45.344 -3.863 1 92.94 80 GLU A C 1
ATOM 593 O O . GLU A 1 80 ? 7.77 44.406 -3.762 1 92.94 80 GLU A O 1
ATOM 598 N N . ALA A 1 81 ? 5.73 45.219 -3.697 1 92.62 81 ALA A N 1
ATOM 599 C CA . ALA A 1 81 ? 5.117 43.906 -3.488 1 92.62 81 ALA A CA 1
ATOM 600 C C . ALA A 1 81 ? 5.371 43 -4.68 1 92.62 81 ALA A C 1
ATOM 602 O O . ALA A 1 81 ? 5.547 41.781 -4.508 1 92.62 81 ALA A O 1
ATOM 603 N N . LEU A 1 82 ? 5.379 43.531 -5.844 1 92.44 82 LEU A N 1
ATOM 604 C CA . LEU A 1 82 ? 5.555 42.75 -7.07 1 92.44 82 LEU A CA 1
ATOM 605 C C . LEU A 1 82 ? 6.977 42.219 -7.172 1 92.44 82 LEU A C 1
ATOM 607 O O . LEU A 1 82 ? 7.238 41.281 -7.945 1 92.44 82 LEU A O 1
ATOM 611 N N . GLN A 1 83 ? 7.875 42.781 -6.398 1 88.69 83 GLN A N 1
ATOM 612 C CA . GLN A 1 83 ? 9.273 42.344 -6.434 1 88.69 83 GLN A CA 1
ATOM 613 C C . GLN A 1 83 ? 9.516 41.188 -5.5 1 88.69 83 GLN A C 1
ATOM 615 O O . GLN A 1 83 ? 10.547 40.5 -5.59 1 88.69 83 GLN A O 1
ATOM 620 N N . GLN A 1 84 ? 8.539 40.938 -4.727 1 83.69 84 GLN A N 1
ATOM 621 C CA . GLN A 1 84 ? 8.688 39.812 -3.814 1 83.69 84 GLN A CA 1
ATOM 622 C C . GLN A 1 84 ? 8.508 38.469 -4.551 1 83.69 84 GLN A C 1
ATOM 624 O O . GLN A 1 84 ? 7.785 38.406 -5.547 1 83.69 84 GLN A O 1
ATOM 629 N N . PRO A 1 85 ? 9.266 37.469 -4.07 1 73.56 85 PRO A N 1
ATOM 630 C CA . PRO A 1 85 ? 9.117 36.156 -4.715 1 73.56 85 PRO A CA 1
ATOM 631 C C . PRO A 1 85 ? 7.676 35.656 -4.688 1 73.56 85 PRO A C 1
ATOM 633 O O . PRO A 1 85 ? 7.203 35.062 -5.668 1 73.56 85 PRO A O 1
ATOM 636 N N . ALA A 1 86 ? 7.078 35.781 -3.482 1 77.19 86 ALA A N 1
ATOM 637 C CA . ALA A 1 86 ? 5.652 35.5 -3.344 1 77.19 86 ALA A CA 1
ATOM 638 C C . ALA A 1 86 ? 4.898 36.688 -2.762 1 77.19 86 ALA A C 1
ATOM 640 O O . ALA A 1 86 ? 5.418 37.375 -1.892 1 77.19 86 ALA A O 1
ATOM 641 N N . PHE A 1 87 ? 3.674 36.781 -3.221 1 77.12 87 PHE A N 1
ATOM 642 C CA . PHE A 1 87 ? 2.912 37.969 -2.842 1 77.12 87 PHE A CA 1
ATOM 643 C C . PHE A 1 87 ? 2.609 37.969 -1.348 1 77.12 87 PHE A C 1
ATOM 645 O O . PHE A 1 87 ? 2.496 39.031 -0.728 1 77.12 87 PHE A O 1
ATOM 652 N N . PHE A 1 88 ? 2.486 36.75 -0.838 1 70.75 88 PHE A N 1
ATOM 653 C CA . PHE A 1 88 ? 2.148 36.688 0.58 1 70.75 88 PHE A CA 1
ATOM 654 C C . PHE A 1 88 ? 3.338 37.125 1.435 1 70.75 88 PHE A C 1
ATOM 656 O O . PHE A 1 88 ? 3.184 37.406 2.625 1 70.75 88 PHE A O 1
ATOM 663 N N . ASP A 1 89 ? 4.457 37.281 0.846 1 71.31 89 ASP A N 1
ATOM 664 C CA . ASP A 1 89 ? 5.652 37.75 1.555 1 71.31 89 ASP A CA 1
ATOM 665 C C . ASP A 1 89 ? 5.672 39.25 1.695 1 71.31 89 ASP A C 1
ATOM 667 O O . ASP A 1 89 ? 6.41 39.812 2.523 1 71.31 89 ASP A O 1
ATOM 671 N N . ALA A 1 90 ? 4.777 39.812 0.924 1 77.5 90 ALA A N 1
ATOM 672 C CA . ALA A 1 90 ? 4.723 41.281 0.96 1 77.5 90 ALA A CA 1
ATOM 673 C C . ALA A 1 90 ? 3.908 41.75 2.152 1 77.5 90 ALA A C 1
ATOM 675 O O . ALA A 1 90 ? 3.006 41.062 2.625 1 77.5 90 ALA A O 1
ATOM 676 N N . PRO A 1 91 ? 4.324 42.875 2.668 1 78.5 91 PRO A N 1
ATOM 677 C CA . PRO A 1 91 ? 3.463 43.5 3.688 1 78.5 91 PRO A CA 1
ATOM 678 C C . PRO A 1 91 ? 2.047 43.75 3.18 1 78.5 91 PRO A C 1
ATOM 680 O O . PRO A 1 91 ? 1.843 43.938 1.979 1 78.5 91 PRO A O 1
ATOM 683 N N . PRO A 1 92 ? 1.129 43.719 4.145 1 84.88 92 PRO A N 1
ATOM 684 C CA . PRO A 1 92 ? -0.243 44.031 3.727 1 84.88 92 PRO A CA 1
ATOM 685 C C . PRO A 1 92 ? -0.364 45.375 3.041 1 84.88 92 PRO A C 1
ATOM 687 O O . PRO A 1 92 ? 0.272 46.344 3.467 1 84.88 92 PRO A O 1
ATOM 690 N N . LEU A 1 93 ? -1.111 45.438 1.979 1 92.56 93 LEU A N 1
ATOM 691 C CA . LEU A 1 93 ? -1.346 46.656 1.227 1 92.56 93 LEU A CA 1
ATOM 692 C C . LEU A 1 93 ? -2.643 47.344 1.669 1 92.56 93 LEU A C 1
ATOM 694 O O . LEU A 1 93 ? -3.732 46.812 1.406 1 92.56 93 LEU A O 1
ATOM 698 N N . TYR A 1 94 ? -2.48 48.438 2.35 1 93.94 94 TYR A N 1
ATOM 699 C CA . TYR A 1 94 ? -3.65 49.219 2.732 1 93.94 94 TYR A CA 1
ATOM 700 C C . TYR A 1 94 ? -3.697 50.531 1.972 1 93.94 94 TYR A C 1
ATOM 702 O O . TYR A 1 94 ? -2.672 51.219 1.814 1 93.94 94 TYR A O 1
ATOM 710 N N . PHE A 1 95 ? -4.895 50.875 1.45 1 95.31 95 PHE A N 1
ATOM 711 C CA . PHE A 1 95 ? -5.121 52.125 0.699 1 95.31 95 PHE A CA 1
ATOM 712 C C . PHE A 1 95 ? -6.234 52.938 1.334 1 95.31 95 PHE A C 1
ATOM 714 O O . PHE A 1 95 ? -7.324 52.438 1.588 1 95.31 95 PHE A O 1
ATOM 721 N N . HIS A 1 96 ? -5.902 54.125 1.638 1 95.44 96 HIS A N 1
ATOM 722 C CA . HIS A 1 96 ? -6.926 55.031 2.113 1 95.44 96 HIS A CA 1
ATOM 723 C C . HIS A 1 96 ? -7.414 55.938 0.989 1 95.44 96 HIS A C 1
ATOM 725 O O . HIS A 1 96 ? -6.766 56.938 0.663 1 95.44 96 HIS A O 1
ATOM 731 N N . LEU A 1 97 ? -8.57 55.656 0.425 1 95 97 LEU A N 1
ATOM 732 C CA . LEU A 1 97 ? -9.125 56.344 -0.729 1 95 97 LEU A CA 1
ATOM 733 C C . LEU A 1 97 ? -10.531 56.875 -0.434 1 95 97 LEU A C 1
ATOM 735 O O . LEU A 1 97 ? -11.414 56.094 -0.059 1 95 97 LEU A O 1
ATOM 739 N N . ASN A 1 98 ? -10.758 58.125 -0.632 1 93.94 98 ASN A N 1
ATOM 740 C CA . ASN A 1 98 ? -12.07 58.75 -0.47 1 93.94 98 ASN A CA 1
ATOM 741 C C . ASN A 1 98 ? -12.688 58.406 0.886 1 93.94 98 ASN A C 1
ATOM 743 O O . ASN A 1 98 ? -13.852 58.031 0.965 1 93.94 98 ASN A O 1
ATOM 747 N N . GLY A 1 99 ? -11.922 58.344 1.893 1 91.5 99 GLY A N 1
ATOM 748 C CA . GLY A 1 99 ? -12.383 58.125 3.254 1 91.5 99 GLY A CA 1
ATOM 749 C C . GLY A 1 99 ? -12.594 56.656 3.598 1 91.5 99 GLY A C 1
ATOM 750 O O . GLY A 1 99 ? -13.016 56.344 4.707 1 91.5 99 GLY A O 1
ATOM 751 N N . THR A 1 100 ? -12.367 55.844 2.678 1 92.94 100 THR A N 1
ATOM 752 C CA . THR A 1 100 ? -12.523 54.406 2.898 1 92.94 100 THR A CA 1
ATOM 753 C C . THR A 1 100 ? -11.172 53.719 2.855 1 92.94 100 THR A C 1
ATOM 755 O O . THR A 1 100 ? -10.32 54.031 2.025 1 92.94 100 THR A O 1
ATOM 758 N N . THR A 1 101 ? -10.992 52.812 3.842 1 95.38 101 THR A N 1
ATOM 759 C CA . THR A 1 101 ? -9.773 52.031 3.854 1 95.38 101 THR A CA 1
ATOM 760 C C . THR A 1 101 ? -9.984 50.719 3.086 1 95.38 101 THR A C 1
ATOM 762 O O . THR A 1 101 ? -10.961 50 3.314 1 95.38 101 THR A O 1
ATOM 765 N N . PHE A 1 102 ? -9.047 50.469 2.098 1 96.56 102 PHE A N 1
ATOM 766 C CA . PHE A 1 102 ? -9.086 49.25 1.305 1 96.56 102 PHE A CA 1
ATOM 767 C C . PHE A 1 102 ? -7.867 48.375 1.59 1 96.56 102 PHE A C 1
ATOM 769 O O . PHE A 1 102 ? -6.793 48.875 1.911 1 96.56 102 PHE A O 1
ATOM 776 N N . GLU A 1 103 ? -8.086 47.094 1.6 1 95.06 103 GLU A N 1
ATOM 777 C CA . GLU A 1 103 ? -6.984 46.156 1.583 1 95.06 103 GLU A CA 1
ATOM 778 C C . GLU A 1 103 ? -6.727 45.625 0.172 1 95.06 103 GLU A C 1
ATOM 780 O O . GLU A 1 103 ? -7.648 45.188 -0.512 1 95.06 103 GLU A O 1
ATOM 785 N N . GLY A 1 104 ? -5.453 45.719 -0.255 1 95.75 104 GLY A N 1
ATOM 786 C CA . GLY A 1 104 ? -5.086 45.312 -1.602 1 95.75 104 GLY A CA 1
ATOM 787 C C . GLY A 1 104 ? -4.645 43.844 -1.687 1 95.75 104 GLY A C 1
ATOM 788 O O . GLY A 1 104 ? -3.801 43.406 -0.906 1 95.75 104 GLY A O 1
ATOM 789 N N . LEU A 1 105 ? -5.262 43.094 -2.592 1 94.38 105 LEU A N 1
ATOM 790 C CA . LEU A 1 105 ? -4.883 41.688 -2.891 1 94.38 105 LEU A CA 1
ATOM 791 C C . LEU A 1 105 ? -4.375 41.562 -4.324 1 94.38 105 LEU A C 1
ATOM 793 O O . LEU A 1 105 ? -5 42.094 -5.258 1 94.38 105 LEU A O 1
ATOM 797 N N . LEU A 1 106 ? -3.195 40.875 -4.449 1 94.69 106 LEU A N 1
ATOM 798 C CA . LEU A 1 106 ? -2.557 40.781 -5.758 1 94.69 106 LEU A CA 1
ATOM 799 C C . LEU A 1 106 ? -2.453 39.344 -6.207 1 94.69 106 LEU A C 1
ATOM 801 O O . LEU A 1 106 ? -2.191 38.438 -5.391 1 94.69 106 LEU A O 1
ATOM 805 N N . HIS A 1 107 ? -2.689 39.062 -7.488 1 92.94 107 HIS A N 1
ATOM 806 C CA . HIS A 1 107 ? -2.312 37.781 -8.086 1 92.94 107 HIS A CA 1
ATOM 807 C C . HIS A 1 107 ? -2.17 37.906 -9.602 1 92.94 107 HIS A C 1
ATOM 809 O O . HIS A 1 107 ? -2.762 38.781 -10.211 1 92.94 107 HIS A O 1
ATOM 815 N N . ARG A 1 108 ? -1.338 37.062 -10.164 1 93.88 108 ARG A N 1
ATOM 816 C CA . ARG A 1 108 ? -1.134 36.969 -11.609 1 93.88 108 ARG A CA 1
ATOM 817 C C . ARG A 1 108 ? -1.894 35.812 -12.211 1 93.88 108 ARG A C 1
ATOM 819 O O . ARG A 1 108 ? -1.935 34.719 -11.625 1 93.88 108 ARG A O 1
ATOM 826 N N . HIS A 1 109 ? -2.594 36.094 -13.273 1 93.69 109 HIS A N 1
ATOM 827 C CA . HIS A 1 109 ? -3.285 35 -13.961 1 93.69 109 HIS A CA 1
ATOM 828 C C . HIS A 1 109 ? -3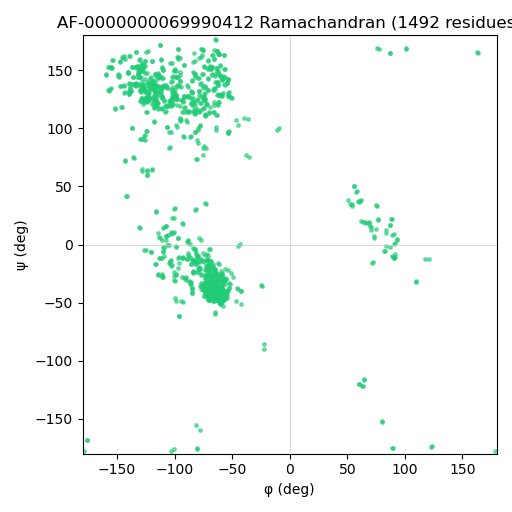.535 35.344 -15.422 1 93.69 109 HIS A C 1
ATOM 830 O O . HIS A 1 109 ? -3.965 36.438 -15.742 1 93.69 109 HIS A O 1
ATOM 836 N N . ASP A 1 110 ? -3.244 34.406 -16.266 1 93.06 110 ASP A N 1
ATOM 837 C CA . ASP A 1 110 ? -3.506 34.5 -17.703 1 93.06 110 ASP A CA 1
ATOM 838 C C . ASP A 1 110 ? -2.881 35.781 -18.297 1 93.06 110 ASP A C 1
ATOM 840 O O . ASP A 1 110 ? -3.531 36.5 -19.047 1 93.06 110 ASP A O 1
ATOM 844 N N . GLY A 1 111 ? -1.782 36.156 -17.797 1 92.25 111 GLY A N 1
ATOM 845 C CA . GLY A 1 111 ? -0.963 37.188 -18.422 1 92.25 111 GLY A CA 1
ATOM 846 C C . GLY A 1 111 ? -1.246 38.562 -17.891 1 92.25 111 GLY A C 1
ATOM 847 O O . GLY A 1 111 ? -0.708 39.562 -18.391 1 92.25 111 GLY A O 1
ATOM 848 N N . VAL A 1 112 ? -2.096 38.688 -16.906 1 94.94 112 VAL A N 1
ATOM 849 C CA . VAL A 1 112 ? -2.393 40.031 -16.359 1 94.94 112 VAL A CA 1
ATOM 850 C C . VAL A 1 112 ? -2.215 40 -14.844 1 94.94 112 VAL A C 1
ATOM 852 O O . VAL A 1 112 ? -2.236 38.938 -14.219 1 94.94 112 VAL A O 1
ATOM 855 N N . LEU A 1 113 ? -1.972 41.188 -14.359 1 96.69 113 LEU A N 1
ATOM 856 C CA . LEU A 1 113 ? -1.954 41.406 -12.914 1 96.69 113 LEU A CA 1
ATOM 857 C C . LEU A 1 113 ? -3.322 41.844 -12.414 1 96.69 113 LEU A C 1
ATOM 859 O O . LEU A 1 113 ? -3.879 42.812 -12.914 1 96.69 113 LEU A O 1
ATOM 863 N N . ILE A 1 114 ? -3.844 41.125 -11.531 1 97.38 114 ILE A N 1
ATOM 864 C CA . ILE A 1 114 ? -5.145 41.469 -10.969 1 97.38 114 ILE A CA 1
ATOM 865 C C . ILE A 1 114 ? -4.969 42.062 -9.578 1 97.38 114 ILE A C 1
ATOM 867 O O . ILE A 1 114 ? -4.332 41.469 -8.711 1 97.38 114 ILE A O 1
ATOM 871 N N . LEU A 1 115 ? -5.457 43.25 -9.383 1 97.75 115 LEU A N 1
ATOM 872 C CA . LEU A 1 115 ? -5.453 43.906 -8.086 1 97.75 115 LEU A CA 1
ATOM 873 C C . LEU A 1 115 ? -6.871 44.094 -7.559 1 97.75 115 LEU A C 1
ATOM 875 O O . LEU A 1 115 ? -7.703 44.75 -8.195 1 97.75 115 LEU A O 1
ATOM 879 N N . GLU A 1 116 ? -7.129 43.469 -6.465 1 97.94 116 GLU A N 1
ATOM 880 C CA . GLU A 1 116 ? -8.414 43.594 -5.785 1 97.94 116 GLU A CA 1
ATOM 881 C C . GLU A 1 116 ? -8.289 44.531 -4.586 1 97.94 116 GLU A C 1
ATOM 883 O O . GLU A 1 116 ? -7.395 44.375 -3.754 1 97.94 116 GLU A O 1
ATOM 888 N N . LEU A 1 117 ? -9.125 45.562 -4.535 1 97.56 117 LEU A N 1
ATOM 889 C CA . LEU A 1 117 ? -9.227 46.438 -3.379 1 97.56 117 LEU A CA 1
ATOM 890 C C . LEU A 1 117 ? -10.477 46.125 -2.564 1 97.56 117 LEU A C 1
ATOM 892 O O . LEU A 1 117 ? -11.555 46.656 -2.838 1 97.56 117 LEU A O 1
ATOM 896 N N . GLU A 1 118 ? -10.312 45.375 -1.57 1 97.12 118 GLU A N 1
ATOM 897 C CA . GLU A 1 118 ? -11.422 44.969 -0.709 1 97.12 118 GLU A CA 1
ATOM 898 C C . GLU A 1 118 ? -11.625 46 0.419 1 97.12 118 GLU A C 1
ATOM 900 O O . GLU A 1 118 ? -10.656 46.438 1.03 1 97.12 118 GLU A O 1
ATOM 905 N N . ILE A 1 119 ? -12.859 46.344 0.667 1 95.88 119 ILE A N 1
ATOM 906 C CA . ILE A 1 119 ? -13.148 47.25 1.756 1 95.88 119 ILE A CA 1
ATOM 907 C C . ILE A 1 119 ? -12.711 46.656 3.084 1 95.88 119 ILE A C 1
ATOM 909 O O . ILE A 1 119 ? -13.109 45.531 3.422 1 95.88 119 ILE A O 1
ATOM 913 N N . HIS A 1 120 ? -11.883 47.344 3.758 1 93.38 120 HIS A N 1
ATOM 914 C CA . HIS A 1 120 ? -11.336 46.844 5.012 1 93.38 120 HIS A CA 1
ATOM 915 C C . HIS A 1 120 ? -12.375 46.906 6.129 1 93.38 120 HIS A C 1
ATOM 917 O O . HIS A 1 120 ? -13.023 47.906 6.332 1 93.38 120 HIS A O 1
ATOM 923 N N . VAL A 1 121 ? -12.625 45.781 6.742 1 86.75 121 VAL A N 1
ATOM 924 C CA . VAL A 1 121 ? -13.547 45.719 7.867 1 86.75 121 VAL A CA 1
ATOM 925 C C . VAL A 1 121 ? -12.836 46.094 9.156 1 86.75 121 VAL A C 1
ATOM 927 O O . VAL A 1 121 ? -11.898 45.438 9.586 1 86.75 121 VAL A O 1
ATOM 930 N N . GLU A 1 122 ? -13.359 47.281 9.68 1 76.81 122 GLU A N 1
ATOM 931 C CA . GLU A 1 122 ? -12.781 47.781 10.914 1 76.81 122 GLU A CA 1
ATOM 932 C C . GLU A 1 122 ? -13.469 47.188 12.133 1 76.81 122 GLU A C 1
ATOM 934 O O . GLU A 1 122 ? -14.68 46.938 12.117 1 76.81 122 GLU A O 1
ATOM 939 N N . ASN A 1 123 ? -12.812 46.562 13.164 1 74.06 123 ASN A N 1
ATOM 940 C CA . ASN A 1 123 ? -13.305 46.125 14.461 1 74.06 123 ASN A CA 1
ATOM 941 C C . ASN A 1 123 ? -14.148 44.875 14.352 1 74.06 123 ASN A C 1
ATOM 943 O O . ASN A 1 123 ? -15.273 44.812 14.836 1 74.06 123 ASN A O 1
ATOM 947 N N . PHE A 1 124 ? -13.727 44.062 13.391 1 79.88 124 PHE A N 1
ATOM 948 C CA . PHE A 1 124 ? -14.398 42.781 13.336 1 79.88 124 PHE A CA 1
ATOM 949 C C . PHE A 1 124 ? -14.352 42.062 14.688 1 79.88 124 PHE A C 1
ATOM 951 O O . PHE A 1 124 ? -13.281 41.906 15.273 1 79.88 124 PHE A O 1
ATOM 958 N N . ARG A 1 125 ? -15.367 42.125 15.57 1 65.44 125 ARG A N 1
ATOM 959 C CA . ARG A 1 125 ? -15.43 41.469 16.875 1 65.44 125 ARG A CA 1
ATOM 960 C C . ARG A 1 125 ? -15.977 40.031 16.75 1 65.44 125 ARG A C 1
ATOM 962 O O . ARG A 1 125 ? -17.047 39.844 16.156 1 65.44 125 ARG A O 1
ATOM 969 N N . SER A 1 126 ? -15.094 39.031 16.594 1 57 126 SER A N 1
ATOM 970 C CA . SER A 1 126 ? -15.617 37.688 16.641 1 57 126 SER A CA 1
ATOM 971 C C . SER A 1 126 ? -16.328 37.406 17.953 1 57 126 SER A C 1
ATOM 973 O O . SER A 1 126 ? -16.078 38.062 18.953 1 57 126 SER A O 1
ATOM 975 N N . LEU A 1 127 ? -17.609 36.844 17.891 1 48.72 127 LEU A N 1
ATOM 976 C CA . LEU A 1 127 ? -18.328 36.469 19.094 1 48.72 127 LEU A CA 1
ATOM 977 C C . LEU A 1 127 ? -17.422 35.719 20.078 1 48.72 127 LEU A C 1
ATOM 979 O O . LEU A 1 127 ? -17.906 35.031 20.984 1 48.72 127 LEU A O 1
ATOM 983 N N . ASN A 1 128 ? -16.328 35.5 19.797 1 45.06 128 ASN A N 1
ATOM 984 C CA . ASN A 1 128 ? -15.703 34.656 20.781 1 45.06 128 ASN A CA 1
ATOM 985 C C . ASN A 1 128 ? -15.82 35.219 22.188 1 45.06 128 ASN A C 1
ATOM 987 O O . ASN A 1 128 ? -15.477 36.406 22.422 1 45.06 128 ASN A O 1
ATOM 991 N N . VAL A 1 129 ? -16.828 34.719 22.906 1 37.38 129 VAL A N 1
ATOM 992 C CA . VAL A 1 129 ? -17.156 35 24.312 1 37.38 129 VAL A CA 1
ATOM 993 C C . VAL A 1 129 ? -15.914 35.5 25.047 1 37.38 129 VAL A C 1
ATOM 995 O O . VAL A 1 129 ? -15.969 36.469 25.781 1 37.38 129 VAL A O 1
ATOM 998 N N . ALA A 1 130 ? -15.109 34.5 25.531 1 38.94 130 ALA A N 1
ATOM 999 C CA . ALA A 1 130 ? -14.266 34.719 26.719 1 38.94 130 ALA A CA 1
ATOM 1000 C C . ALA A 1 130 ? -13.078 35.625 26.375 1 38.94 130 ALA A C 1
ATOM 1002 O O . ALA A 1 130 ? -12.094 35.656 27.125 1 38.94 130 ALA A O 1
ATOM 1003 N N . GLY A 1 131 ? -13.234 36.625 25.469 1 38.56 131 GLY A N 1
ATOM 1004 C CA . GLY A 1 131 ? -12.18 37.625 25.359 1 38.56 131 GLY A CA 1
ATOM 1005 C C . GLY A 1 131 ? -10.922 37.062 24.703 1 38.56 131 GLY A C 1
ATOM 1006 O O . GLY A 1 131 ? -9.883 37.75 24.688 1 38.56 131 GLY A O 1
ATOM 1007 N N . ASN A 1 132 ? -10.68 35.812 24.562 1 40.34 132 ASN A N 1
ATOM 1008 C CA . ASN A 1 132 ? -9.359 35.281 24.281 1 40.34 132 ASN A CA 1
ATOM 1009 C C . ASN A 1 132 ? -9.008 35.406 22.797 1 40.34 132 ASN A C 1
ATOM 1011 O O . ASN A 1 132 ? -9.812 35.062 21.922 1 40.34 132 ASN A O 1
ATOM 1015 N N . GLN A 1 133 ? -8.398 36.469 22.281 1 44.16 133 GLN A N 1
ATOM 1016 C CA . GLN A 1 133 ? -7.695 36.594 21.016 1 44.16 133 GLN A CA 1
ATOM 1017 C C . GLN A 1 133 ? -7.508 35.219 20.344 1 44.16 133 GLN A C 1
ATOM 1019 O O . GLN A 1 133 ? -7.039 34.281 20.984 1 44.16 133 GLN A O 1
ATOM 1024 N N . THR A 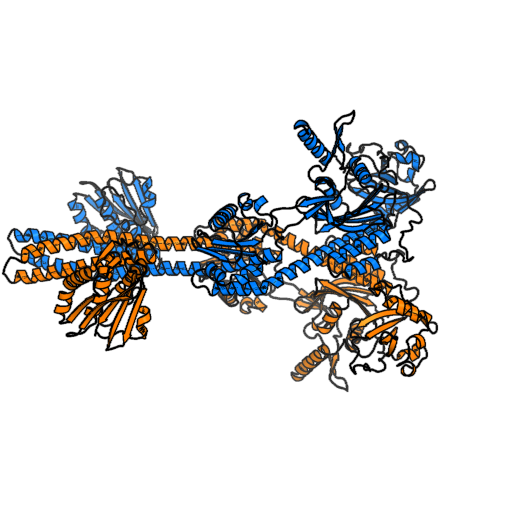1 134 ? -8.344 34.906 19.375 1 52.25 134 THR A N 1
ATOM 1025 C CA . THR A 1 134 ? -8.375 33.75 18.516 1 52.25 134 THR A CA 1
ATOM 1026 C C . THR A 1 134 ? -6.957 33.281 18.172 1 52.25 134 THR A C 1
ATOM 1028 O O . THR A 1 134 ? -6.219 34 17.484 1 52.25 134 THR A O 1
ATOM 1031 N N . HIS A 1 135 ? -6.289 32.688 18.969 1 67.56 135 HIS A N 1
ATOM 1032 C CA . HIS A 1 135 ? -4.91 32.219 18.953 1 67.56 135 HIS A CA 1
ATOM 1033 C C . HIS A 1 135 ? -4.766 30.984 18.062 1 67.56 135 HIS A C 1
ATOM 1035 O O . HIS A 1 135 ? -5.109 29.875 18.453 1 67.56 135 HIS A O 1
ATOM 1041 N N . LEU A 1 136 ? -4.754 31.297 16.578 1 77.25 136 LEU A N 1
ATOM 1042 C CA . LEU A 1 136 ? -4.445 30.25 15.625 1 77.25 136 LEU A CA 1
ATOM 1043 C C . LEU A 1 136 ? -3.615 29.141 16.281 1 77.25 136 LEU A C 1
ATOM 1045 O O . LEU A 1 136 ? -3.877 27.969 16.062 1 77.25 136 LEU A O 1
ATOM 1049 N N . GLY A 1 137 ? -2.775 29.531 17.156 1 75.19 137 GLY A N 1
ATOM 1050 C CA . GLY A 1 137 ? -1.923 28.562 17.828 1 75.19 137 GLY A CA 1
ATOM 1051 C C . GLY A 1 137 ? -2.693 27.609 18.719 1 75.19 137 GLY A C 1
ATOM 1052 O O . GLY A 1 137 ? -2.457 26.391 18.688 1 75.19 137 GLY A O 1
ATOM 1053 N N . ARG A 1 138 ? -3.605 28.141 19.422 1 76.56 138 ARG A N 1
ATOM 1054 C CA . ARG A 1 138 ? -4.418 27.328 20.312 1 76.56 138 ARG A CA 1
ATOM 1055 C C . ARG A 1 138 ? -5.316 26.375 19.531 1 76.56 138 ARG A C 1
ATOM 1057 O O . ARG A 1 138 ? -5.488 25.219 19.922 1 76.56 138 ARG A O 1
ATOM 1064 N N . MET A 1 139 ? -5.875 26.891 18.531 1 83.38 139 MET A N 1
ATOM 1065 C CA . MET A 1 139 ? -6.734 26.062 17.688 1 83.38 139 MET A CA 1
ATOM 1066 C C . MET A 1 139 ? -5.949 24.891 17.094 1 83.38 139 MET A C 1
ATOM 1068 O O . MET A 1 139 ? -6.43 23.75 17.094 1 83.38 139 MET A O 1
ATOM 1072 N N . LEU A 1 140 ? -4.844 25.188 16.594 1 84.88 140 LEU A N 1
ATOM 1073 C CA . LEU A 1 140 ? -4.023 24.141 15.977 1 84.88 140 LEU A CA 1
ATOM 1074 C C . LEU A 1 140 ? -3.594 23.109 17 1 84.88 140 LEU A C 1
ATOM 1076 O O . LEU A 1 140 ? -3.527 21.906 16.703 1 84.88 140 LEU A O 1
ATOM 1080 N N . GLN A 1 141 ? -3.385 23.516 18.188 1 81.25 141 GLN A N 1
ATOM 1081 C CA . GLN A 1 141 ? -3.047 22.594 19.266 1 81.25 141 GLN A CA 1
ATOM 1082 C C . GLN A 1 141 ? -4.215 21.656 19.578 1 81.25 141 GLN A C 1
ATOM 1084 O O . GLN A 1 141 ? -4.016 20.469 19.812 1 81.25 141 GLN A O 1
ATOM 1089 N N . ARG A 1 142 ? -5.336 22.219 19.578 1 84.38 142 ARG A N 1
ATOM 1090 C CA . ARG A 1 142 ? -6.531 21.422 19.844 1 84.38 142 ARG A CA 1
ATOM 1091 C C . ARG A 1 142 ? -6.746 20.391 18.75 1 84.38 142 ARG A C 1
ATOM 1093 O O . ARG A 1 142 ? -7.117 19.25 19.031 1 84.38 142 ARG A O 1
ATOM 1100 N N . LEU A 1 143 ? -6.527 20.844 17.531 1 87.5 143 LEU A N 1
ATOM 1101 C CA . LEU A 1 143 ? -6.672 19.922 16.422 1 87.5 143 LEU A CA 1
ATOM 1102 C C . LEU A 1 143 ? -5.691 18.75 16.562 1 87.5 143 LEU A C 1
ATOM 1104 O O . LEU A 1 143 ? -6.051 17.609 16.312 1 87.5 143 LEU A O 1
ATOM 1108 N N . GLN A 1 144 ? -4.562 19.031 16.984 1 82.62 144 GLN A N 1
ATOM 1109 C CA . GLN A 1 144 ? -3.518 18.016 17.094 1 82.62 144 GLN A CA 1
ATOM 1110 C C . GLN A 1 144 ? -3.791 17.062 18.25 1 82.62 144 GLN A C 1
ATOM 1112 O O . GLN A 1 144 ? -3.361 15.906 18.219 1 82.62 144 GLN A O 1
ATOM 1117 N N . ALA A 1 145 ? -4.496 17.516 19.219 1 82.69 145 ALA A N 1
ATOM 1118 C CA . ALA A 1 145 ? -4.77 16.719 20.422 1 82.69 145 ALA A CA 1
ATOM 1119 C C . ALA A 1 145 ? -5.914 15.742 20.172 1 82.69 145 ALA A C 1
ATOM 1121 O O . ALA A 1 145 ? -6.141 14.836 20.969 1 82.69 145 ALA A O 1
ATOM 1122 N N . ALA A 1 146 ? -6.59 15.914 19.047 1 88.31 146 ALA A N 1
ATOM 1123 C CA . ALA A 1 146 ? -7.711 15.031 18.75 1 88.31 146 ALA A CA 1
ATOM 1124 C C . ALA A 1 146 ? -7.254 13.578 18.609 1 88.31 146 ALA A C 1
ATOM 1126 O O . ALA A 1 146 ? -6.215 13.305 18 1 88.31 146 ALA A O 1
ATOM 1127 N N . THR A 1 147 ? -8.031 12.641 19.188 1 86.62 147 THR A N 1
ATOM 1128 C CA . THR A 1 147 ? -7.637 11.242 19.219 1 86.62 147 THR A CA 1
ATOM 1129 C C . THR A 1 147 ? -8.422 10.438 18.188 1 86.62 147 THR A C 1
ATOM 1131 O O . THR A 1 147 ? -8.133 9.258 17.953 1 86.62 147 THR A O 1
ATOM 1134 N N . SER A 1 148 ? -9.461 11.047 17.688 1 92.06 148 SER A N 1
ATOM 1135 C CA . SER A 1 148 ? -10.273 10.398 16.672 1 92.06 148 SER A CA 1
ATOM 1136 C C . SER A 1 148 ? -10.688 11.383 15.578 1 92.06 148 SER A C 1
ATOM 1138 O O . SER A 1 148 ? -10.641 12.594 15.789 1 92.06 148 SER A O 1
ATOM 1140 N N . LEU A 1 149 ? -11.078 10.812 14.531 1 93.31 149 LEU A N 1
ATOM 1141 C CA . LEU A 1 149 ? -11.523 11.656 13.43 1 93.31 149 LEU A CA 1
ATOM 1142 C C . LEU A 1 149 ? -12.758 12.461 13.828 1 93.31 149 LEU A C 1
ATOM 1144 O O . LEU A 1 149 ? -12.844 13.656 13.523 1 93.31 149 LEU A O 1
ATOM 1148 N N . GLN A 1 150 ? -13.68 11.844 14.477 1 94.56 150 GLN A N 1
ATOM 1149 C CA . GLN A 1 150 ? -14.891 12.547 14.883 1 94.56 150 GLN A CA 1
ATOM 1150 C C . GLN A 1 150 ? -14.57 13.688 15.844 1 94.56 150 GLN A C 1
ATOM 1152 O O . GLN A 1 150 ? -15.125 14.781 15.719 1 94.56 150 GLN A O 1
ATOM 1157 N N . ALA A 1 151 ? -13.711 13.414 16.766 1 93.75 151 ALA A N 1
ATOM 1158 C CA . ALA A 1 151 ? -13.281 14.469 17.688 1 93.75 151 ALA A CA 1
ATOM 1159 C C . ALA A 1 151 ? -12.625 15.625 16.922 1 93.75 151 ALA A C 1
ATOM 1161 O O . ALA A 1 151 ? -12.836 16.797 17.266 1 93.75 151 ALA A O 1
ATOM 1162 N N . LEU A 1 152 ? -11.859 15.227 15.969 1 95.19 152 LEU A N 1
ATOM 1163 C CA . LEU A 1 152 ? -11.188 16.203 15.125 1 95.19 152 LEU A CA 1
ATOM 1164 C C . LEU A 1 152 ? -12.195 17.109 14.422 1 95.19 152 LEU A C 1
ATOM 1166 O O . LEU A 1 152 ? -12.039 18.328 14.422 1 95.19 152 LEU A O 1
ATOM 1170 N N . TYR A 1 153 ? -13.219 16.531 13.859 1 97.06 153 TYR A N 1
ATOM 1171 C CA . TYR A 1 153 ? -14.258 17.281 13.156 1 97.06 153 TYR A CA 1
ATOM 1172 C C . TYR A 1 153 ? -14.992 18.219 14.102 1 97.06 153 TYR A C 1
ATOM 1174 O O . TYR A 1 153 ? -15.211 19.391 13.781 1 97.06 153 TYR A O 1
ATOM 1182 N N . ASP A 1 154 ? -15.289 17.75 15.234 1 95.25 154 ASP A N 1
ATOM 1183 C CA . ASP A 1 154 ? -16.047 18.516 16.219 1 95.25 154 ASP A CA 1
ATOM 1184 C C . ASP A 1 154 ? -15.266 19.719 16.703 1 95.25 154 ASP A C 1
ATOM 1186 O O . ASP A 1 154 ? -15.812 20.812 16.828 1 95.25 154 ASP A O 1
ATOM 1190 N N . ILE A 1 155 ? -14.055 19.469 16.938 1 92.44 155 ILE A N 1
ATOM 1191 C CA . ILE A 1 155 ? -13.195 20.562 17.375 1 92.44 155 ILE A CA 1
ATOM 1192 C C . ILE A 1 155 ? -13.141 21.641 16.297 1 92.44 155 ILE A C 1
ATOM 1194 O O . ILE A 1 155 ? -13.273 22.828 16.578 1 92.44 155 ILE A O 1
ATOM 1198 N N . CYS A 1 156 ? -12.969 21.266 15.102 1 95.31 156 CYS A N 1
ATOM 1199 C CA . CYS A 1 156 ? -12.797 22.188 13.984 1 95.31 156 CYS A CA 1
ATOM 1200 C C . CYS A 1 156 ? -14.023 23.078 13.82 1 95.31 156 CYS A C 1
ATOM 1202 O O . CYS A 1 156 ? -13.898 24.312 13.75 1 95.31 156 CYS A O 1
ATOM 1204 N N . VAL A 1 157 ? -15.219 22.484 13.773 1 96.75 157 VAL A N 1
ATOM 1205 C CA . VAL A 1 157 ? -16.422 23.266 13.492 1 96.75 157 VAL A CA 1
ATOM 1206 C C . VAL A 1 157 ? -16.703 24.203 14.656 1 96.75 157 VAL A C 1
ATOM 1208 O O . VAL A 1 157 ? -17.109 25.344 14.453 1 96.75 157 VAL A O 1
ATOM 1211 N N . LYS A 1 158 ? -16.469 23.766 15.852 1 92.94 158 LYS A N 1
ATOM 1212 C CA . LYS A 1 158 ? -16.719 24.609 17.016 1 92.94 158 LYS A CA 1
ATOM 1213 C C . LYS A 1 158 ? -15.758 25.797 17.078 1 92.94 158 LYS A C 1
ATOM 1215 O O . LYS A 1 158 ? -16.156 26.922 17.328 1 92.94 158 LYS A O 1
ATOM 1220 N N . GLU A 1 159 ? -14.547 25.469 16.797 1 89.5 159 GLU A N 1
ATOM 1221 C CA . GLU A 1 159 ? -13.531 26.516 16.859 1 89.5 159 GLU A CA 1
ATOM 1222 C C . GLU A 1 159 ? -13.719 27.531 15.734 1 89.5 159 GLU A C 1
ATOM 1224 O O . GLU A 1 159 ? -13.539 28.734 15.945 1 89.5 159 GLU A O 1
ATOM 1229 N N . LEU A 1 160 ? -13.992 27.125 14.578 1 93.56 160 LEU A N 1
ATOM 1230 C CA . LEU A 1 160 ? -14.211 28.031 13.453 1 93.56 160 LEU A CA 1
ATOM 1231 C C . LEU A 1 160 ? -15.438 28.906 13.695 1 93.56 160 LEU A C 1
ATOM 1233 O O . LEU A 1 160 ? -15.445 30.078 13.32 1 93.56 160 LEU A O 1
ATOM 1237 N N . GLN A 1 161 ? -16.469 28.312 14.242 1 93.94 161 GLN A N 1
ATOM 1238 C CA . GLN A 1 161 ? -17.656 29.094 14.578 1 93.94 161 GLN A CA 1
ATOM 1239 C C . GLN A 1 161 ? -17.312 30.188 15.586 1 93.94 161 GLN A C 1
ATOM 1241 O O . GLN A 1 161 ? -17.734 31.344 15.422 1 93.94 161 GLN A O 1
ATOM 1246 N N . ALA A 1 162 ? -16.547 29.812 16.547 1 87.75 162 ALA A N 1
ATOM 1247 C CA . ALA A 1 162 ? -16.156 30.766 17.562 1 87.75 162 ALA A CA 1
ATOM 1248 C C . ALA A 1 162 ? -15.281 31.875 16.984 1 87.75 162 ALA A C 1
ATOM 1250 O O . ALA A 1 162 ? -15.406 33.031 17.375 1 87.75 162 ALA A O 1
ATOM 1251 N N . MET A 1 163 ? -14.445 31.578 16.062 1 87 163 MET A N 1
ATOM 1252 C CA . MET A 1 163 ? -13.492 32.5 15.484 1 87 163 MET A CA 1
ATOM 1253 C C . MET A 1 163 ? -14.18 33.438 14.5 1 87 163 MET A C 1
ATOM 1255 O O . MET A 1 163 ? -13.836 34.625 14.414 1 87 163 MET A O 1
ATOM 1259 N N . THR A 1 164 ? -15.086 32.938 13.773 1 92.25 164 THR A N 1
ATOM 1260 C CA . THR A 1 164 ? -15.633 33.719 12.656 1 92.25 164 THR A CA 1
ATOM 1261 C C . THR A 1 164 ? -16.984 34.344 13.039 1 92.25 164 THR A C 1
ATOM 1263 O O . THR A 1 164 ? -17.406 35.344 12.438 1 92.25 164 THR A O 1
ATOM 1266 N N . GLY A 1 165 ? -17.703 33.688 13.898 1 91.75 165 GLY A N 1
ATOM 1267 C CA . GLY A 1 165 ? -18.984 34.188 14.328 1 91.75 165 GLY A CA 1
ATOM 1268 C C . GLY A 1 165 ? -20.141 33.719 13.445 1 91.75 165 GLY A C 1
ATOM 1269 O O . GLY A 1 165 ? -21.281 34.156 13.633 1 91.75 165 GLY A O 1
ATOM 1270 N N . TYR A 1 166 ? -19.906 32.844 12.555 1 95.81 166 TYR A N 1
ATOM 1271 C CA . TYR A 1 166 ? -20.969 32.344 11.695 1 95.81 166 TYR A CA 1
ATOM 1272 C C . TYR A 1 166 ? -22.031 31.609 12.516 1 95.81 166 TYR A C 1
ATOM 1274 O O . TYR A 1 166 ? -21.719 30.953 13.516 1 95.81 166 TYR A O 1
ATOM 1282 N N . ASP A 1 167 ? -23.25 31.609 12.031 1 96.06 167 ASP A N 1
ATOM 1283 C CA . ASP A 1 167 ? -24.359 30.922 12.695 1 96.06 167 ASP A CA 1
ATOM 1284 C C . ASP A 1 167 ? -24.219 29.406 12.57 1 96.06 167 ASP A C 1
ATOM 1286 O O . ASP A 1 167 ? -24.672 28.656 13.438 1 96.06 167 ASP A O 1
ATOM 1290 N N . ARG A 1 168 ? -23.625 29.016 11.477 1 96.56 168 ARG A N 1
ATOM 1291 C CA . ARG A 1 168 ? -23.5 27.578 11.211 1 96.56 168 ARG A CA 1
ATOM 1292 C C . ARG A 1 168 ? -22.172 27.266 10.523 1 96.56 168 ARG A C 1
ATOM 1294 O O . ARG A 1 168 ? -21.797 27.953 9.57 1 96.56 168 ARG A O 1
ATOM 1301 N N . VAL A 1 169 ? -21.5 26.328 11.039 1 97.88 169 VAL A N 1
ATOM 1302 C CA . VAL A 1 169 ? -20.312 25.781 10.414 1 97.88 169 VAL A CA 1
ATOM 1303 C C . VAL A 1 169 ? -20.438 24.266 10.289 1 97.88 169 VAL A C 1
ATOM 1305 O O . VAL A 1 169 ? -20.75 23.578 11.266 1 97.88 169 VAL A O 1
ATOM 1308 N N . LEU A 1 170 ? -20.297 23.719 9.102 1 97.56 170 LEU A N 1
ATOM 1309 C CA . LEU A 1 170 ? -20.422 22.281 8.883 1 97.56 170 LEU A CA 1
ATOM 1310 C C . LEU A 1 170 ? -19.203 21.75 8.125 1 97.56 170 LEU A C 1
ATOM 1312 O O . LEU A 1 170 ? -18.531 22.5 7.426 1 97.56 170 LEU A O 1
ATOM 1316 N N . ILE A 1 171 ? -18.906 20.531 8.336 1 97.94 171 ILE A N 1
ATOM 1317 C CA . ILE A 1 171 ? -17.984 19.797 7.477 1 97.94 171 ILE A CA 1
ATOM 1318 C C . ILE A 1 171 ? -18.766 18.875 6.547 1 97.94 171 ILE A C 1
ATOM 1320 O O . ILE A 1 171 ? -19.531 18.016 7.008 1 97.94 171 ILE A O 1
ATOM 1324 N N . TYR A 1 172 ? -18.578 19.109 5.316 1 96.88 172 TYR A N 1
ATOM 1325 C CA . TYR A 1 172 ? -19.234 18.391 4.238 1 96.88 172 TYR A CA 1
ATOM 1326 C C . TYR A 1 172 ? -18.234 17.469 3.521 1 96.88 172 TYR A C 1
ATOM 1328 O O . TYR A 1 172 ? -17.266 17.953 2.922 1 96.88 172 TYR A O 1
ATOM 1336 N N . ARG A 1 173 ? -18.469 16.188 3.518 1 96.38 173 ARG A N 1
ATOM 1337 C CA . ARG A 1 173 ? -17.578 15.234 2.891 1 96.38 173 ARG A CA 1
ATOM 1338 C C . ARG A 1 173 ? -18.172 14.688 1.594 1 96.38 173 ARG A C 1
ATOM 1340 O O . ARG A 1 173 ? -19.328 14.281 1.562 1 96.38 173 ARG A O 1
ATOM 1347 N N . PHE A 1 174 ? -17.312 14.641 0.556 1 94.38 174 PHE A N 1
ATOM 1348 C CA . PHE A 1 174 ? -17.766 14.102 -0.721 1 94.38 174 PHE A CA 1
ATOM 1349 C C . PHE A 1 174 ? -17.641 12.578 -0.734 1 94.38 174 PHE A C 1
ATOM 1351 O O . PHE A 1 174 ? -16.672 12.023 -0.212 1 94.38 174 PHE A O 1
ATOM 1358 N N . GLU A 1 175 ? -18.594 11.961 -1.312 1 86.81 175 GLU A N 1
ATOM 1359 C CA . GLU A 1 175 ? -18.562 10.523 -1.546 1 86.81 175 GLU A CA 1
ATOM 1360 C C . GLU A 1 175 ? -18.094 10.203 -2.965 1 86.81 175 GLU A C 1
ATOM 1362 O O . GLU A 1 175 ? -18.047 11.094 -3.818 1 86.81 175 GLU A O 1
ATOM 1367 N N . GLU A 1 176 ? -17.812 9 -3.219 1 78.06 176 GLU A N 1
ATOM 1368 C CA . GLU A 1 176 ? -17.266 8.586 -4.508 1 78.06 176 GLU A CA 1
ATOM 1369 C C . GLU A 1 176 ? -18.266 8.836 -5.633 1 78.06 176 GLU A C 1
ATOM 1371 O O . GLU A 1 176 ? -17.875 9.172 -6.754 1 78.06 176 GLU A O 1
ATOM 1376 N N . GLU A 1 177 ? -19.516 8.664 -5.312 1 76.69 177 GLU A N 1
ATOM 1377 C CA . GLU A 1 177 ? -20.547 8.812 -6.336 1 76.69 177 GLU A CA 1
ATOM 1378 C C . GLU A 1 177 ? -20.922 10.273 -6.543 1 76.69 177 GLU A C 1
ATOM 1380 O O . GLU A 1 177 ? -21.797 10.586 -7.355 1 76.69 177 GLU A O 1
ATOM 1385 N N . GLY A 1 178 ? -20.359 11.172 -5.75 1 81.38 178 GLY A N 1
ATOM 1386 C CA . GLY A 1 178 ? -20.547 12.602 -5.977 1 81.38 178 GLY A CA 1
ATOM 1387 C C . GLY A 1 178 ? -21.406 13.258 -4.922 1 81.38 178 GLY A C 1
ATOM 1388 O O . GLY A 1 178 ? -21.312 14.469 -4.695 1 81.38 178 GLY A O 1
ATOM 1389 N N . HIS A 1 179 ? -22.359 12.461 -4.402 1 85.56 179 HIS A N 1
ATOM 1390 C CA . HIS A 1 179 ? -23.125 13.031 -3.297 1 85.56 179 HIS A CA 1
ATOM 1391 C C . HIS A 1 179 ? -22.234 13.227 -2.064 1 85.56 179 HIS A C 1
ATOM 1393 O O . HIS A 1 179 ? -21.078 12.82 -2.057 1 85.56 179 HIS A O 1
ATOM 1399 N N . GLY A 1 180 ? -22.766 14.094 -1.105 1 90.62 180 GLY A N 1
ATOM 1400 C CA . GLY A 1 180 ? -21.969 14.352 0.083 1 90.62 180 GLY A CA 1
ATOM 1401 C C . GLY A 1 180 ? -22.766 14.266 1.369 1 90.62 180 GLY A C 1
ATOM 1402 O O . GLY A 1 180 ? -23.984 14.133 1.337 1 90.62 180 GLY A O 1
ATOM 1403 N N . GLN A 1 181 ? -22.062 14.203 2.434 1 92.88 181 GLN A N 1
ATOM 1404 C CA . GLN A 1 181 ? -22.672 14.086 3.754 1 92.88 181 GLN A CA 1
ATOM 1405 C C . GLN A 1 181 ? -22.094 15.109 4.723 1 92.88 181 GLN A C 1
ATOM 1407 O O . GLN A 1 181 ? -20.891 15.359 4.723 1 92.88 181 GLN A O 1
ATOM 1412 N N . VAL A 1 182 ? -22.969 15.695 5.5 1 95.31 182 VAL A N 1
ATOM 1413 C CA . VAL A 1 182 ? -22.5 16.516 6.609 1 95.31 182 VAL A CA 1
ATOM 1414 C C . VAL A 1 182 ? -22.062 15.633 7.77 1 95.31 182 VAL A C 1
ATOM 1416 O O . VAL A 1 182 ? -22.875 14.867 8.312 1 95.31 182 VAL A O 1
ATOM 1419 N N . ILE A 1 183 ? -20.828 15.75 8.18 1 95.81 183 ILE A N 1
ATOM 1420 C CA . ILE A 1 183 ? -20.312 14.781 9.148 1 95.81 183 ILE A CA 1
ATOM 1421 C C . ILE A 1 183 ? -20.047 15.477 10.477 1 95.81 183 ILE A C 1
ATOM 1423 O O . ILE A 1 183 ? -19.797 14.82 11.492 1 95.81 183 ILE A O 1
ATOM 1427 N N . ALA A 1 184 ? -20.078 16.734 10.523 1 97.25 184 ALA A N 1
ATOM 1428 C CA . ALA A 1 184 ? -19.969 17.516 11.742 1 97.25 184 ALA A CA 1
ATOM 1429 C C . ALA A 1 184 ? -20.625 18.891 11.578 1 97.25 184 ALA A C 1
ATOM 1431 O O . ALA A 1 184 ? -20.688 19.422 10.469 1 97.25 184 ALA A O 1
ATOM 1432 N N . GLU A 1 185 ? -21.094 19.438 12.703 1 97 185 GLU A N 1
ATOM 1433 C CA . GLU A 1 185 ? -21.812 20.703 12.641 1 97 185 GLU A CA 1
ATOM 1434 C C . GLU A 1 185 ? -21.781 21.422 13.984 1 97 185 GLU A C 1
ATOM 1436 O O . GLU A 1 185 ? -21.875 20.781 15.039 1 97 185 GLU A O 1
ATOM 1441 N N . ALA A 1 186 ? -21.484 22.625 13.93 1 96.5 186 ALA A N 1
ATOM 1442 C CA . ALA A 1 186 ? -21.734 23.578 15.016 1 96.5 186 ALA A CA 1
ATOM 1443 C C . ALA A 1 186 ? -22.703 24.672 14.57 1 96.5 186 ALA A C 1
ATOM 1445 O O . ALA A 1 186 ? -22.422 25.406 13.625 1 96.5 186 ALA A O 1
ATOM 1446 N N . SER A 1 187 ? -23.859 24.812 15.219 1 95.38 187 SER A N 1
ATOM 1447 C CA . SER A 1 187 ? -24.875 25.766 14.797 1 95.38 187 SER A CA 1
ATOM 1448 C C . SER A 1 187 ? -25.453 26.531 15.984 1 95.38 187 SER A C 1
ATOM 1450 O O . SER A 1 187 ? -25.5 26.016 17.094 1 95.38 187 SER A O 1
ATOM 1452 N N . SER A 1 188 ? -25.766 27.859 15.711 1 93.31 188 SER A N 1
ATOM 1453 C CA . SER A 1 188 ? -26.5 28.641 16.703 1 93.31 188 SER A CA 1
ATOM 1454 C C . SER A 1 188 ? -27.875 28.031 16.969 1 93.31 188 SER A C 1
ATOM 1456 O O . SER A 1 188 ? -28.422 27.312 16.141 1 93.31 188 SER A O 1
ATOM 1458 N N . PRO A 1 189 ? -28.328 28.594 18.156 1 84.88 189 PRO A N 1
ATOM 1459 C CA . PRO A 1 189 ? -29.641 28.062 18.5 1 84.88 189 PRO A CA 1
ATOM 1460 C C . PRO A 1 189 ? -30.719 28.469 17.5 1 84.88 189 PRO A C 1
ATOM 1462 O O . PRO A 1 189 ? -30.656 29.547 16.906 1 84.88 189 PRO A O 1
ATOM 1465 N N . SER A 1 190 ? -31.484 27.781 16.812 1 85.81 190 SER A N 1
ATOM 1466 C CA . SER A 1 190 ? -32.656 28.016 15.969 1 85.81 190 SER A CA 1
ATOM 1467 C C . SER A 1 190 ? -32.375 27.625 14.523 1 85.81 190 SER A C 1
ATOM 1469 O O . SER A 1 190 ? -33.281 27.641 13.688 1 85.81 190 SER A O 1
ATOM 1471 N N . MET A 1 191 ? -31.125 27.438 14.336 1 89.38 191 MET A N 1
ATOM 1472 C CA . MET A 1 191 ? -30.812 27 12.977 1 89.38 191 MET A CA 1
ATOM 1473 C C . MET A 1 191 ? -31.281 25.562 12.75 1 89.38 191 MET A C 1
ATOM 1475 O O . MET A 1 191 ? -31.234 24.734 13.656 1 89.38 191 MET A O 1
ATOM 1479 N N . GLU A 1 192 ? -31.75 25.312 11.57 1 87.75 192 GLU A N 1
ATOM 1480 C CA . GLU A 1 192 ? -32 23.922 11.188 1 87.75 192 GLU A CA 1
ATOM 1481 C C . GLU A 1 192 ? -30.703 23.109 11.172 1 87.75 192 GLU A C 1
ATOM 1483 O O . GLU A 1 192 ? -29.672 23.594 10.711 1 87.75 192 GLU A O 1
ATOM 1488 N N . LEU A 1 193 ? -30.797 21.891 11.648 1 90.38 193 LEU A N 1
ATOM 1489 C CA . LEU A 1 193 ? -29.594 21.047 11.734 1 90.38 193 LEU A CA 1
ATOM 1490 C C . LEU A 1 193 ? -29.469 20.156 10.508 1 90.38 193 LEU A C 1
ATOM 1492 O O . LEU A 1 193 ? -30.469 19.641 10.008 1 90.38 193 LEU A O 1
ATOM 1496 N N . PHE A 1 194 ? -28.234 20.016 10.055 1 92.06 194 PHE A N 1
ATOM 1497 C CA . PHE A 1 194 ? -27.984 19.25 8.836 1 92.06 194 PHE A CA 1
ATOM 1498 C C . PHE A 1 194 ? -27.047 18.078 9.117 1 92.06 194 PHE A C 1
ATOM 1500 O O . PHE A 1 194 ? -26.766 17.281 8.227 1 92.06 194 PHE A O 1
ATOM 1507 N N . ASN A 1 195 ? -26.5 17.969 10.32 1 92.62 195 ASN A N 1
ATOM 1508 C CA . ASN A 1 195 ? -25.547 16.922 10.656 1 92.62 195 ASN A CA 1
ATOM 1509 C C . ASN A 1 195 ? -26.078 15.539 10.328 1 92.62 195 ASN A C 1
ATOM 1511 O O . ASN A 1 195 ? -27.203 15.203 10.703 1 92.62 195 ASN A O 1
ATOM 1515 N N . GLY A 1 196 ? -25.281 14.82 9.602 1 90.81 196 GLY A N 1
ATOM 1516 C CA . GLY A 1 196 ? -25.656 13.453 9.258 1 90.81 196 GLY A CA 1
ATOM 1517 C C . GLY A 1 196 ? -26.438 13.359 7.961 1 90.81 196 GLY A C 1
ATOM 1518 O O . GLY A 1 196 ? -26.609 12.273 7.406 1 90.81 196 GLY A O 1
ATOM 1519 N N . LEU A 1 197 ? -26.906 14.43 7.387 1 89.69 197 LEU A N 1
ATOM 1520 C CA . LEU A 1 197 ? -27.734 14.422 6.191 1 89.69 197 LEU A CA 1
ATOM 1521 C C . LEU A 1 197 ? -26.891 14.32 4.934 1 89.69 197 LEU A C 1
ATOM 1523 O O . LEU A 1 197 ? -25.781 14.867 4.883 1 89.69 197 LEU A O 1
ATOM 1527 N N . PHE A 1 198 ? -27.453 13.664 3.928 1 89.81 198 PHE A N 1
ATOM 1528 C CA . PHE A 1 198 ? -26.828 13.578 2.609 1 89.81 198 PHE A CA 1
ATOM 1529 C C . PHE A 1 198 ? -27.406 14.625 1.668 1 89.81 198 PHE A C 1
ATOM 1531 O O . PHE A 1 198 ? -28.594 14.969 1.763 1 89.81 198 PHE A O 1
ATOM 1538 N N . PHE A 1 199 ? -26.578 15.117 0.871 1 89.56 199 PHE A N 1
ATOM 1539 C CA . PHE A 1 199 ? -26.969 16.062 -0.166 1 89.56 199 PHE A CA 1
ATOM 1540 C C . PHE A 1 199 ? -26.656 15.508 -1.551 1 89.56 199 PHE A C 1
ATOM 1542 O O . PHE A 1 199 ? -25.625 14.883 -1.751 1 89.56 199 PHE A O 1
ATOM 1549 N N . PRO A 1 200 ? -27.516 15.719 -2.514 1 85.88 200 PRO A N 1
ATOM 1550 C CA . PRO A 1 200 ? -27.297 15.172 -3.855 1 85.88 200 PRO A CA 1
ATOM 1551 C C . PRO A 1 200 ? -26.078 15.773 -4.547 1 85.88 200 PRO A C 1
ATOM 1553 O O . PRO A 1 200 ? -25.672 16.906 -4.234 1 85.88 200 PRO A O 1
ATOM 1556 N N . ALA A 1 201 ? -25.562 15.117 -5.512 1 84.81 201 ALA A N 1
ATOM 1557 C CA . ALA A 1 201 ? -24.375 15.531 -6.25 1 84.81 201 ALA A CA 1
ATOM 1558 C C . ALA A 1 201 ? -24.641 16.797 -7.066 1 84.81 201 ALA A C 1
ATOM 1560 O O . ALA A 1 201 ? -23.734 17.594 -7.309 1 84.81 201 ALA A O 1
ATOM 1561 N N . SER A 1 202 ? -25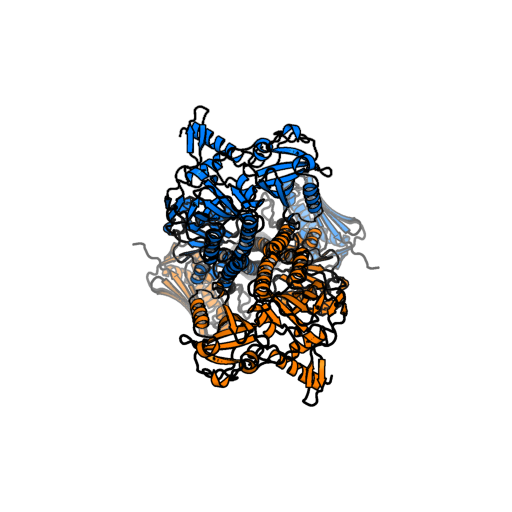.828 16.984 -7.395 1 81 202 SER A N 1
ATOM 1562 C CA . SER A 1 202 ? -26.203 18.094 -8.266 1 81 202 SER A CA 1
ATOM 1563 C C . SER A 1 202 ? -26.109 19.438 -7.535 1 81 202 SER A C 1
ATOM 1565 O O . SER A 1 202 ? -26.062 20.484 -8.164 1 81 202 SER A O 1
ATOM 1567 N N . ASP A 1 203 ? -26.125 19.406 -6.25 1 84.62 203 ASP A N 1
ATOM 1568 C CA . ASP A 1 203 ? -26.031 20.641 -5.473 1 84.62 203 ASP A CA 1
ATOM 1569 C C . ASP A 1 203 ? -24.703 21.344 -5.707 1 84.62 203 ASP A C 1
ATOM 1571 O O . ASP A 1 203 ? -24.609 22.562 -5.621 1 84.62 203 ASP A O 1
ATOM 1575 N N . ILE A 1 204 ? -23.703 20.531 -5.91 1 89.12 204 ILE A N 1
ATOM 1576 C CA . ILE A 1 204 ? -22.375 21.078 -6.215 1 89.12 204 ILE A CA 1
ATOM 1577 C C . ILE A 1 204 ? -21.859 20.453 -7.504 1 89.12 204 ILE A C 1
ATOM 1579 O O . ILE A 1 204 ? -21.172 19.422 -7.473 1 89.12 204 ILE A O 1
ATOM 1583 N N . PRO A 1 205 ? -22.078 21.094 -8.531 1 86.19 205 PRO A N 1
ATOM 1584 C CA . PRO A 1 205 ? -21.672 20.547 -9.828 1 86.19 205 PRO A CA 1
ATOM 1585 C C . PRO A 1 205 ? -20.156 20.375 -9.945 1 86.19 205 PRO A C 1
ATOM 1587 O O . PRO A 1 205 ? -19.406 20.984 -9.188 1 86.19 205 PRO A O 1
ATOM 1590 N N . GLN A 1 206 ? -19.719 19.641 -10.953 1 87.19 206 GLN A N 1
ATOM 1591 C CA . GLN A 1 206 ? -18.312 19.281 -11.125 1 87.19 206 GLN A CA 1
ATOM 1592 C C . GLN A 1 206 ? -17.453 20.531 -11.336 1 87.19 206 GLN A C 1
ATOM 1594 O O . GLN A 1 206 ? -16.328 20.609 -10.82 1 87.19 206 GLN A O 1
ATOM 1599 N N . GLN A 1 207 ? -17.906 21.5 -12.062 1 87.5 207 GLN A N 1
ATOM 1600 C CA . GLN A 1 207 ? -17.125 22.703 -12.305 1 87.5 207 GLN A CA 1
ATOM 1601 C C . GLN A 1 207 ? -16.891 23.484 -11.008 1 87.5 207 GLN A C 1
ATOM 1603 O O . GLN A 1 207 ? -15.828 24.047 -10.805 1 87.5 207 GLN A O 1
ATOM 1608 N N . ALA A 1 208 ? -17.953 23.516 -10.195 1 90.62 208 ALA A N 1
ATOM 1609 C CA . ALA A 1 208 ? -17.797 24.188 -8.898 1 90.62 208 ALA A CA 1
ATOM 1610 C C . ALA A 1 208 ? -16.797 23.438 -8.023 1 90.62 208 ALA A C 1
ATOM 1612 O O . ALA A 1 208 ? -16 24.062 -7.312 1 90.62 208 ALA A O 1
ATOM 1613 N N . ARG A 1 209 ? -16.875 22.109 -8.094 1 92.19 209 ARG A N 1
ATOM 1614 C CA . ARG A 1 209 ? -15.93 21.297 -7.336 1 92.19 209 ARG A CA 1
ATOM 1615 C C . ARG A 1 209 ? -14.492 21.578 -7.77 1 92.19 209 ARG A C 1
ATOM 1617 O O . ARG A 1 209 ? -13.586 21.625 -6.938 1 92.19 209 ARG A O 1
ATOM 1624 N N . GLU A 1 210 ? -14.266 21.781 -8.992 1 91.75 210 GLU A N 1
ATOM 1625 C CA . GLU A 1 210 ? -12.938 22.109 -9.508 1 91.75 210 GLU A CA 1
ATOM 1626 C C . GLU A 1 210 ? -12.461 23.453 -8.992 1 91.75 210 GLU A C 1
ATOM 1628 O O . GLU A 1 210 ? -11.266 23.641 -8.734 1 91.75 210 GLU A O 1
ATOM 1633 N N . LEU A 1 211 ? -13.328 24.375 -8.883 1 92.94 211 LEU A N 1
ATOM 1634 C CA . LEU A 1 211 ? -12.977 25.688 -8.344 1 92.94 211 LEU A CA 1
ATOM 1635 C C . LEU A 1 211 ? -12.609 25.594 -6.871 1 92.94 211 LEU A C 1
ATOM 1637 O O . LEU A 1 211 ? -11.695 26.281 -6.41 1 92.94 211 LEU A O 1
ATOM 1641 N N . TYR A 1 212 ? -13.336 24.719 -6.172 1 93.81 212 TYR A N 1
ATOM 1642 C CA . TYR A 1 212 ? -13.016 24.5 -4.766 1 93.81 212 TYR A CA 1
ATOM 1643 C C . TYR A 1 212 ? -11.656 23.828 -4.613 1 93.81 212 TYR A C 1
ATOM 1645 O O . TYR A 1 212 ? -10.945 24.062 -3.635 1 93.81 212 TYR A O 1
ATOM 1653 N N . ARG A 1 213 ? -11.32 22.984 -5.531 1 92.81 213 ARG A N 1
ATOM 1654 C CA . ARG A 1 213 ? -10.039 22.297 -5.496 1 92.81 213 ARG A CA 1
ATOM 1655 C C . ARG A 1 213 ? -8.883 23.266 -5.734 1 92.81 213 ARG A C 1
ATOM 1657 O O . ARG A 1 213 ? -7.832 23.141 -5.098 1 92.81 213 ARG A O 1
ATOM 1664 N N . THR A 1 214 ? -9.094 24.234 -6.594 1 90.06 214 THR A N 1
ATOM 1665 C CA . THR A 1 214 ? -8.008 25.125 -7.008 1 90.06 214 THR A CA 1
ATOM 1666 C C . THR A 1 214 ? -7.938 26.344 -6.105 1 90.06 214 THR A C 1
ATOM 1668 O O . THR A 1 214 ? -6.875 26.953 -5.953 1 90.06 214 THR A O 1
ATOM 1671 N N . ASN A 1 215 ? -9.055 26.734 -5.555 1 90.94 215 ASN A N 1
ATOM 1672 C CA . ASN A 1 215 ? -9.133 27.875 -4.641 1 90.94 215 ASN A CA 1
ATOM 1673 C C . ASN A 1 215 ? -9.609 27.438 -3.256 1 90.94 215 ASN A C 1
ATOM 1675 O O . ASN A 1 215 ? -10.789 27.125 -3.066 1 90.94 215 ASN A O 1
ATOM 1679 N N . TRP A 1 216 ? -8.828 27.609 -2.262 1 89.69 216 TRP A N 1
ATOM 1680 C CA . TRP A 1 216 ? -9.055 27.016 -0.945 1 89.69 216 TRP A CA 1
ATOM 1681 C C . TRP A 1 216 ? -10.195 27.719 -0.217 1 89.69 216 TRP A C 1
ATOM 1683 O O . TRP A 1 216 ? -10.805 27.156 0.687 1 89.69 216 TRP A O 1
ATOM 1693 N N . LEU A 1 217 ? -10.359 28.969 -0.536 1 93.81 217 LEU A N 1
ATOM 1694 C CA . LEU A 1 217 ? -11.367 29.688 0.25 1 93.81 217 LEU A CA 1
ATOM 1695 C C . LEU A 1 217 ? -12.211 30.594 -0.638 1 93.81 217 LEU A C 1
ATOM 1697 O O . LEU A 1 217 ? -11.68 31.266 -1.519 1 93.81 217 LEU A O 1
ATOM 1701 N N . ARG A 1 218 ? -13.523 30.562 -0.442 1 95.88 218 ARG A N 1
ATOM 1702 C CA . ARG A 1 218 ? -14.508 31.391 -1.121 1 95.88 218 ARG A CA 1
ATOM 1703 C C . ARG A 1 218 ? -15.438 32.062 -0.119 1 95.88 218 ARG A C 1
ATOM 1705 O O . ARG A 1 218 ? -15.906 31.422 0.828 1 95.88 218 ARG A O 1
ATOM 1712 N N . ILE A 1 219 ? -15.617 33.375 -0.303 1 97.31 219 ILE A N 1
ATOM 1713 C CA . ILE A 1 219 ? -16.5 34.062 0.628 1 97.31 219 ILE A CA 1
ATOM 1714 C C . ILE A 1 219 ? -17.562 34.844 -0.148 1 97.31 219 ILE A C 1
ATOM 1716 O O . ILE A 1 219 ? -17.281 35.375 -1.212 1 97.31 219 ILE A O 1
ATOM 1720 N N . ILE A 1 220 ? -18.797 34.812 0.286 1 97.94 220 ILE A N 1
ATOM 1721 C CA . ILE A 1 220 ? -19.938 35.625 -0.156 1 97.94 220 ILE A CA 1
ATOM 1722 C C . ILE A 1 220 ? -20.547 36.344 1.035 1 97.94 220 ILE A C 1
ATOM 1724 O O . ILE A 1 220 ? -21.438 35.844 1.708 1 97.94 220 ILE A O 1
ATOM 1728 N N . PRO A 1 221 ? -20.188 37.594 1.233 1 97.44 221 PRO A N 1
ATOM 1729 C CA . PRO A 1 221 ? -20.625 38.312 2.428 1 97.44 221 PRO A CA 1
ATOM 1730 C C . PRO A 1 221 ? -22.125 38.625 2.422 1 97.44 221 PRO A C 1
ATOM 1732 O O . PRO A 1 221 ? -22.734 38.75 3.486 1 97.44 221 PRO A O 1
ATOM 1735 N N . ASN A 1 222 ? -22.672 38.75 1.257 1 97.81 222 ASN A N 1
ATOM 1736 C CA . ASN A 1 222 ? -24.094 39.031 1.1 1 97.81 222 ASN A CA 1
ATOM 1737 C C . ASN A 1 222 ? -24.641 38.469 -0.203 1 97.81 222 ASN A C 1
ATOM 1739 O O . ASN A 1 222 ? -24.297 38.938 -1.288 1 97.81 222 ASN A O 1
ATOM 1743 N N . ALA A 1 223 ? -25.578 37.531 -0.058 1 96.69 223 ALA A N 1
ATOM 1744 C CA . ALA A 1 223 ? -26.109 36.844 -1.229 1 96.69 223 ALA A CA 1
ATOM 1745 C C . ALA A 1 223 ? -27.109 37.75 -1.971 1 96.69 223 ALA A C 1
ATOM 1747 O O . ALA A 1 223 ? -27.469 37.469 -3.117 1 96.69 223 ALA A O 1
ATOM 1748 N N . ASP A 1 224 ? -27.531 38.812 -1.392 1 95.88 224 ASP A N 1
ATOM 1749 C CA . ASP A 1 224 ? -28.5 39.688 -2.014 1 95.88 224 ASP A CA 1
ATOM 1750 C C . ASP A 1 224 ? -27.797 40.812 -2.781 1 95.88 224 ASP A C 1
ATOM 1752 O O . ASP A 1 224 ? -28.438 41.812 -3.166 1 95.88 224 ASP A O 1
ATOM 1756 N N . TYR A 1 225 ? -26.641 40.688 -3.076 1 96.56 225 TYR A N 1
ATOM 1757 C CA . TYR A 1 225 ? -25.891 41.75 -3.742 1 96.56 225 TYR A CA 1
ATOM 1758 C C . TYR A 1 225 ? -26.266 41.812 -5.219 1 96.56 225 TYR A C 1
ATOM 1760 O O . TYR A 1 225 ? -26.906 40.906 -5.758 1 96.56 225 TYR A O 1
ATOM 1768 N N . GLU A 1 226 ? -25.938 42.906 -5.801 1 96.25 226 GLU A N 1
ATOM 1769 C CA . GLU A 1 226 ? -26.016 43.094 -7.25 1 96.25 226 GLU A CA 1
ATOM 1770 C C . GLU A 1 226 ? -24.625 43.031 -7.887 1 96.25 226 GLU A C 1
ATOM 1772 O O . GLU A 1 226 ? -23.734 43.781 -7.488 1 96.25 226 GLU A O 1
ATOM 1777 N N . PRO A 1 227 ? -24.516 42.125 -8.859 1 96.88 227 PRO A N 1
ATOM 1778 C CA . PRO A 1 227 ? -23.203 42 -9.492 1 96.88 227 PRO A CA 1
ATOM 1779 C C . PRO A 1 227 ? -22.719 43.312 -10.117 1 96.88 227 PRO A C 1
ATOM 1781 O O . PRO A 1 227 ? -23.516 44.062 -10.688 1 96.88 227 PRO A O 1
ATOM 1784 N N . VAL A 1 228 ? -21.453 43.562 -9.992 1 98 228 VAL A N 1
ATOM 1785 C CA . VAL A 1 228 ? -20.812 44.75 -10.555 1 98 228 VAL A CA 1
ATOM 1786 C C . VAL A 1 228 ? -20.047 44.375 -11.812 1 98 228 VAL A C 1
ATOM 1788 O O . VAL A 1 228 ? -19.047 43.625 -11.742 1 98 228 VAL A O 1
ATOM 1791 N N . PRO A 1 229 ? -20.375 44.906 -12.914 1 97.56 229 PRO A N 1
ATOM 1792 C CA . PRO A 1 229 ? -19.703 44.5 -14.148 1 97.56 229 PRO A CA 1
ATOM 1793 C C . PRO A 1 229 ? -18.281 45.062 -14.258 1 97.56 229 PRO A C 1
ATOM 1795 O O . PRO A 1 229 ? -18.016 46.125 -13.711 1 97.56 229 PRO A O 1
ATOM 1798 N N . LEU A 1 230 ? -17.469 44.344 -14.984 1 97.62 230 LEU A N 1
ATOM 1799 C CA . LEU A 1 230 ? -16.156 44.875 -15.367 1 97.62 230 LEU A CA 1
ATOM 1800 C C . LEU A 1 230 ? -16.281 45.781 -16.594 1 97.62 230 LEU A C 1
ATOM 1802 O O . LEU A 1 230 ? -17.109 45.562 -17.469 1 97.62 230 LEU A O 1
ATOM 1806 N N . VAL A 1 231 ? -15.461 46.781 -16.594 1 97.5 231 VAL A N 1
ATOM 1807 C CA . VAL A 1 231 ? -15.453 47.719 -17.703 1 97.5 231 VAL A CA 1
ATOM 1808 C C . VAL A 1 231 ? -14.055 47.781 -18.328 1 97.5 231 VAL A C 1
ATOM 1810 O O . VAL A 1 231 ? -13.094 48.156 -17.656 1 97.5 231 VAL A O 1
ATOM 1813 N N . PRO A 1 232 ? -13.891 47.562 -19.562 1 95.75 232 PRO A N 1
ATOM 1814 C CA . PRO A 1 232 ? -14.867 46.906 -20.422 1 95.75 232 PRO A CA 1
ATOM 1815 C C . PRO A 1 232 ? -15.156 45.469 -19.969 1 95.75 232 PRO A C 1
ATOM 1817 O O . PRO A 1 232 ? -14.406 44.906 -19.172 1 95.75 232 PRO A O 1
ATOM 1820 N N . ARG A 1 233 ? -16.234 44.969 -20.484 1 94.12 233 ARG A N 1
ATOM 1821 C CA . ARG A 1 233 ? -16.656 43.625 -20.094 1 94.12 233 ARG A CA 1
ATOM 1822 C C . ARG A 1 233 ? -15.633 42.562 -20.547 1 94.12 233 ARG A C 1
ATOM 1824 O O . ARG A 1 233 ? -15.344 41.625 -19.797 1 94.12 233 ARG A O 1
ATOM 1831 N N . LEU A 1 234 ? -15.18 42.75 -21.703 1 95.44 234 LEU A N 1
ATOM 1832 C CA . LEU A 1 234 ? -14.148 41.875 -22.25 1 95.44 234 LEU A CA 1
ATOM 1833 C C . LEU A 1 234 ? -12.766 42.5 -22.125 1 95.44 234 LEU A C 1
ATOM 1835 O O . LEU A 1 234 ? -12.641 43.75 -22.156 1 95.44 234 LEU A O 1
ATOM 1839 N N . ARG A 1 235 ? -11.82 41.656 -21.984 1 94.56 235 ARG A N 1
ATOM 1840 C CA . ARG A 1 235 ? -10.445 42.156 -21.969 1 94.56 235 ARG A CA 1
ATOM 1841 C C . ARG A 1 235 ? -10.102 42.844 -23.297 1 94.56 235 ARG A C 1
ATOM 1843 O O . ARG A 1 235 ? -10.258 42.219 -24.359 1 94.56 235 ARG A O 1
ATOM 1850 N N . PRO A 1 236 ? -9.625 43.969 -23.219 1 92.69 236 PRO A N 1
ATOM 1851 C CA . PRO A 1 236 ? -9.312 44.656 -24.469 1 92.69 236 PRO A CA 1
ATOM 1852 C C . PRO A 1 236 ? -8.172 44.031 -25.25 1 92.69 236 PRO A C 1
ATOM 1854 O O . PRO A 1 236 ? -8.125 44.125 -26.469 1 92.69 236 PRO A O 1
ATOM 1857 N N . ASP A 1 237 ? -7.234 43.438 -24.594 1 89.25 237 ASP A N 1
ATOM 1858 C CA . ASP A 1 237 ? -6.055 42.875 -25.234 1 89.25 237 ASP A CA 1
ATOM 1859 C C . ASP A 1 237 ? -6.383 41.531 -25.922 1 89.25 237 ASP A C 1
ATOM 1861 O O . ASP A 1 237 ? -5.816 41.219 -26.969 1 89.25 237 ASP A O 1
ATOM 1865 N N . THR A 1 238 ? -7.336 40.75 -25.344 1 92.81 238 THR A N 1
ATOM 1866 C CA . THR A 1 238 ? -7.59 39.406 -25.875 1 92.81 238 THR A CA 1
ATOM 1867 C C . THR A 1 238 ? -9.008 39.312 -26.422 1 92.81 238 THR A C 1
ATOM 1869 O O . THR A 1 238 ? -9.328 38.375 -27.156 1 92.81 238 THR A O 1
ATOM 1872 N N . GLN A 1 239 ? -9.906 40.219 -26.078 1 93.56 239 GLN A N 1
ATOM 1873 C CA . GLN A 1 239 ? -11.328 40.188 -26.438 1 93.56 239 GLN A CA 1
ATOM 1874 C C . GLN A 1 239 ? -12.031 38.969 -25.828 1 93.56 239 GLN A C 1
ATOM 1876 O O . GLN A 1 239 ? -13.016 38.5 -26.391 1 93.56 239 GLN A O 1
ATOM 1881 N N . ALA A 1 240 ? -11.422 38.406 -24.828 1 94.19 240 ALA A N 1
ATOM 1882 C CA . ALA A 1 240 ? -11.992 37.281 -24.078 1 94.19 240 ALA A CA 1
ATOM 1883 C C . ALA A 1 240 ? -12.367 37.719 -22.656 1 94.19 240 ALA A C 1
ATOM 1885 O O . ALA A 1 240 ? -11.836 38.688 -22.141 1 94.19 240 ALA A O 1
ATOM 1886 N N . PRO A 1 241 ? -13.352 37 -22.141 1 95 241 PRO A N 1
ATOM 1887 C CA . PRO A 1 241 ? -13.688 37.312 -20.75 1 95 241 PRO A CA 1
ATOM 1888 C C . PRO A 1 241 ? -12.539 37.031 -19.797 1 95 241 PRO A C 1
ATOM 1890 O O . PRO A 1 241 ? -11.734 36.156 -20.031 1 95 241 PRO A O 1
ATOM 1893 N N . LEU A 1 242 ? -12.453 37.812 -18.688 1 96 242 LEU A N 1
ATOM 1894 C CA . LEU A 1 242 ? -11.414 37.625 -17.672 1 96 242 LEU A CA 1
ATOM 1895 C C . LEU A 1 242 ? -11.695 36.406 -16.812 1 96 242 LEU A C 1
ATOM 1897 O O . LEU A 1 242 ? -12.812 36.219 -16.328 1 96 242 LEU A O 1
ATOM 1901 N N . ASP A 1 243 ? -10.688 35.531 -16.719 1 95.69 243 ASP A N 1
ATOM 1902 C CA . ASP A 1 243 ? -10.797 34.375 -15.805 1 95.69 243 ASP A CA 1
ATOM 1903 C C . ASP A 1 243 ? -10.648 34.812 -14.352 1 95.69 243 ASP A C 1
ATOM 1905 O O . ASP A 1 243 ? -9.562 35.219 -13.922 1 95.69 243 ASP A O 1
ATOM 1909 N N . LEU A 1 244 ? -11.734 34.75 -13.602 1 95.75 244 LEU A N 1
ATOM 1910 C CA . LEU A 1 244 ? -11.75 35.219 -12.227 1 95.75 244 LEU A CA 1
ATOM 1911 C C . LEU A 1 244 ? -11.641 34.062 -11.242 1 95.75 244 LEU A C 1
ATOM 1913 O O . LEU A 1 244 ? -12.039 34.188 -10.078 1 95.75 244 LEU A O 1
ATOM 1917 N N . SER A 1 245 ? -11.117 32.938 -11.648 1 93.5 245 SER A N 1
ATOM 1918 C CA . SER A 1 245 ? -11.062 31.703 -10.836 1 93.5 245 SER A CA 1
ATOM 1919 C C . SER A 1 245 ? -10.375 31.969 -9.5 1 93.5 245 SER A C 1
ATOM 1921 O O . SER A 1 245 ? -10.734 31.359 -8.484 1 93.5 245 SER A O 1
ATOM 1923 N N . PHE A 1 246 ? -9.461 32.906 -9.469 1 93.69 246 PHE A N 1
ATOM 1924 C CA . PHE A 1 246 ? -8.641 33.062 -8.273 1 93.69 246 PHE A CA 1
ATOM 1925 C C . PHE A 1 246 ? -8.969 34.406 -7.578 1 93.69 246 PHE A C 1
ATOM 1927 O O . PHE A 1 246 ? -8.328 34.75 -6.59 1 93.69 246 PHE A O 1
ATOM 1934 N N . ALA A 1 247 ? -9.945 35.094 -8.062 1 95.94 247 ALA A N 1
ATOM 1935 C CA . ALA A 1 247 ? -10.328 36.375 -7.488 1 95.94 247 ALA A CA 1
ATOM 1936 C C . ALA A 1 247 ? -11.273 36.219 -6.309 1 95.94 247 ALA A C 1
ATOM 1938 O O . ALA A 1 247 ? -12.258 35.469 -6.398 1 95.94 247 ALA A O 1
ATOM 1939 N N . THR A 1 248 ? -10.961 36.875 -5.246 1 95.62 248 THR A N 1
ATOM 1940 C CA . THR A 1 248 ? -11.812 36.844 -4.066 1 95.62 248 THR A CA 1
ATOM 1941 C C . THR A 1 248 ? -13.156 37.5 -4.352 1 95.62 248 THR A C 1
ATOM 1943 O O . THR A 1 248 ? -14.195 37.062 -3.865 1 95.62 248 THR A O 1
ATOM 1946 N N . LEU A 1 249 ? -13.164 38.5 -5.184 1 97.69 249 LEU A N 1
ATOM 1947 C CA . LEU A 1 249 ? -14.344 39.312 -5.438 1 97.69 249 LEU A CA 1
ATOM 1948 C C . LEU A 1 249 ? -15.18 38.719 -6.566 1 97.69 249 LEU A C 1
ATOM 1950 O O . LEU A 1 249 ? -16.203 39.312 -6.949 1 97.69 249 LEU A O 1
ATOM 1954 N N . ARG A 1 250 ? -14.844 37.594 -7.094 1 96.75 250 ARG A N 1
ATOM 1955 C CA . ARG A 1 250 ? -15.562 37 -8.203 1 96.75 250 ARG A CA 1
ATOM 1956 C C . ARG A 1 250 ? -17.047 36.875 -7.91 1 96.75 250 ARG A C 1
ATOM 1958 O O . ARG A 1 250 ? -17.453 36.469 -6.824 1 96.75 250 ARG A O 1
ATOM 1965 N N . SER A 1 251 ? -17.828 37.312 -8.812 1 96.25 251 SER A N 1
ATOM 1966 C CA . SER A 1 251 ? -19.281 37.188 -8.68 1 96.25 251 SER A CA 1
ATOM 1967 C C . SER A 1 251 ? -19.734 35.75 -8.758 1 96.25 251 SER A C 1
ATOM 1969 O O . SER A 1 251 ? -19.031 34.906 -9.32 1 96.25 251 SER A O 1
ATOM 1971 N N . VAL A 1 252 ? -20.875 35.438 -8.125 1 92.75 252 VAL A N 1
ATOM 1972 C CA . VAL A 1 252 ? -21.406 34.062 -8.07 1 92.75 252 VAL A CA 1
ATOM 1973 C C . VAL A 1 252 ? -22.688 33.969 -8.891 1 92.75 252 VAL A C 1
ATOM 1975 O O . VAL A 1 252 ? -23.344 35 -9.141 1 92.75 252 VAL A O 1
ATOM 1978 N N . SER A 1 253 ? -23 32.781 -9.266 1 89.25 253 SER A N 1
ATOM 1979 C CA . SER A 1 253 ? -24.203 32.562 -10.055 1 89.25 253 SER A CA 1
ATOM 1980 C C . SER A 1 253 ? -25.453 32.906 -9.258 1 89.25 253 SER A C 1
ATOM 1982 O O . SER A 1 253 ? -25.516 32.656 -8.047 1 89.25 253 SER A O 1
ATOM 1984 N N . PRO A 1 254 ? -26.469 33.406 -9.984 1 88.19 254 PRO A N 1
ATOM 1985 C CA . PRO A 1 254 ? -27.75 33.688 -9.312 1 88.19 254 PRO A CA 1
ATOM 1986 C C . PRO A 1 254 ? -28.391 32.438 -8.719 1 88.19 254 PRO A C 1
ATOM 1988 O O . PRO A 1 254 ? -29.062 32.531 -7.688 1 88.19 254 PRO A O 1
ATOM 1991 N N . ILE A 1 255 ? -28.125 31.328 -9.281 1 85.25 255 ILE A N 1
ATOM 1992 C CA . ILE A 1 255 ? -28.672 30.062 -8.789 1 85.25 255 ILE A CA 1
ATOM 1993 C C . ILE A 1 255 ? -28.078 29.75 -7.414 1 85.25 255 ILE A C 1
ATOM 1995 O O . ILE A 1 255 ? -28.797 29.312 -6.512 1 85.25 255 ILE A O 1
ATOM 1999 N N . HIS A 1 256 ? -26.828 29.953 -7.312 1 91.06 256 HIS A N 1
ATOM 2000 C CA . HIS A 1 256 ? -26.172 29.703 -6.031 1 91.06 256 HIS A CA 1
ATOM 2001 C C . HIS A 1 256 ? -26.703 30.656 -4.957 1 91.06 256 HIS A C 1
ATOM 2003 O O . HIS A 1 256 ? -26.938 30.234 -3.818 1 91.06 256 HIS A O 1
ATOM 2009 N N . CYS A 1 257 ? -26.859 31.875 -5.344 1 92.38 257 CYS A N 1
ATOM 2010 C CA . CYS A 1 257 ? -27.391 32.844 -4.402 1 92.38 257 CYS A CA 1
ATOM 2011 C C . CYS A 1 257 ? -28.781 32.438 -3.918 1 92.38 257 CYS A C 1
ATOM 2013 O O . CYS A 1 257 ? -29.078 32.531 -2.727 1 92.38 257 CYS A O 1
ATOM 2015 N N . GLN A 1 258 ? -29.547 32 -4.863 1 89.12 258 GLN A N 1
ATOM 2016 C CA . GLN A 1 258 ? -30.875 31.547 -4.504 1 89.12 258 GLN A CA 1
ATOM 2017 C C . GLN A 1 258 ? -30.812 30.312 -3.602 1 89.12 258 GLN A C 1
ATOM 2019 O O . GLN A 1 258 ? -31.609 30.188 -2.668 1 89.12 258 GLN A O 1
ATOM 2024 N N . TYR A 1 259 ? -29.953 29.406 -3.904 1 89.38 259 TYR A N 1
ATOM 2025 C CA . TYR A 1 259 ? -29.734 28.234 -3.072 1 89.38 259 TYR A CA 1
ATOM 2026 C C . TYR A 1 259 ? -29.422 28.625 -1.636 1 89.38 259 TYR A C 1
ATOM 2028 O O . TYR A 1 259 ? -29.969 28.047 -0.691 1 89.38 259 TYR A O 1
ATOM 2036 N N . MET A 1 260 ? -28.578 29.625 -1.487 1 92.31 260 MET A N 1
ATOM 2037 C CA . MET A 1 260 ? -28.219 30.141 -0.17 1 92.31 260 MET A CA 1
ATOM 2038 C C . MET A 1 260 ? -29.438 30.688 0.56 1 92.31 260 MET A C 1
ATOM 2040 O O . MET A 1 260 ? -29.672 30.359 1.722 1 92.31 260 MET A O 1
ATOM 2044 N N . LYS A 1 261 ? -30.141 31.438 -0.151 1 91.25 261 LYS A N 1
ATOM 2045 C CA . LYS A 1 261 ? -31.344 32.031 0.438 1 91.25 261 LYS A CA 1
ATOM 2046 C C . LYS A 1 261 ? -32.344 30.969 0.861 1 91.25 261 LYS A C 1
ATOM 2048 O O . LYS A 1 261 ? -32.969 31.078 1.916 1 91.25 261 LYS A O 1
ATOM 2053 N N . ASN A 1 262 ? -32.469 30 0.037 1 87.5 262 ASN A N 1
ATOM 2054 C CA . ASN A 1 262 ? -33.344 28.891 0.369 1 87.5 262 ASN A CA 1
ATOM 2055 C C . ASN A 1 262 ? -32.875 28.156 1.621 1 87.5 262 ASN A C 1
ATOM 2057 O O . ASN A 1 262 ? -33.688 27.594 2.361 1 87.5 262 ASN A O 1
ATOM 2061 N N . MET A 1 263 ? -31.594 28.156 1.87 1 89.5 263 MET A N 1
ATOM 2062 C CA . MET A 1 263 ? -31.016 27.516 3.043 1 89.5 263 MET A CA 1
ATOM 2063 C C . MET A 1 263 ? -31.125 28.406 4.273 1 89.5 263 MET A C 1
ATOM 2065 O O . MET A 1 263 ? -30.797 27.984 5.383 1 89.5 263 MET A O 1
ATOM 2069 N N . GLY A 1 264 ? -31.562 29.609 4.012 1 89.12 264 GLY A N 1
ATOM 2070 C CA . GLY A 1 264 ? -31.797 30.531 5.109 1 89.12 264 GLY A CA 1
ATOM 2071 C C . GLY A 1 264 ? -30.562 31.328 5.492 1 89.12 264 GLY A C 1
ATOM 2072 O O . GLY A 1 264 ? -30.438 31.766 6.633 1 89.12 264 GLY A O 1
ATOM 2073 N N . VAL A 1 265 ? -29.641 31.453 4.613 1 94.56 265 VAL A N 1
ATOM 2074 C CA . VAL A 1 265 ? -28.422 32.188 4.938 1 94.56 265 VAL A CA 1
ATOM 2075 C C . VAL A 1 265 ? -28.172 33.25 3.875 1 94.56 265 VAL A C 1
ATOM 2077 O O . VAL A 1 265 ? -28.484 33.062 2.699 1 94.56 265 VAL A O 1
ATOM 2080 N N . LEU A 1 266 ? -27.547 34.375 4.293 1 97 266 LEU A N 1
ATOM 2081 C CA . LEU A 1 266 ? -27.219 35.469 3.375 1 97 266 LEU A CA 1
ATOM 2082 C C . LEU A 1 266 ? -25.703 35.562 3.182 1 97 266 LEU A C 1
ATOM 2084 O O . LEU A 1 266 ? -25.234 36.094 2.176 1 97 266 LEU A O 1
ATOM 2088 N N . SER A 1 267 ? -25 35.125 4.16 1 97.62 267 SER A N 1
ATOM 2089 C CA . SER A 1 267 ? -23.547 35.062 4.047 1 97.62 267 SER A CA 1
ATOM 2090 C C . SER A 1 267 ? -23.031 33.625 4.07 1 97.62 267 SER A C 1
ATOM 2092 O O . SER A 1 267 ? -23.594 32.781 4.754 1 97.62 267 SER A O 1
ATOM 2094 N N . SER A 1 268 ? -21.969 33.406 3.311 1 97.5 268 SER A N 1
ATOM 2095 C CA . SER A 1 268 ? -21.375 32.094 3.27 1 97.5 268 SER A CA 1
ATOM 2096 C C . SER A 1 268 ? -19.875 32.156 3.051 1 97.5 268 SER A C 1
ATOM 2098 O O . SER A 1 268 ? -19.375 33.094 2.441 1 97.5 268 SER A O 1
ATOM 2100 N N . MET A 1 269 ? -19.156 31.266 3.617 1 97.81 269 MET A N 1
ATOM 2101 C CA . MET A 1 269 ? -17.734 31.047 3.396 1 97.81 269 MET A CA 1
ATOM 2102 C C . MET A 1 269 ? -17.422 29.547 3.312 1 97.81 269 MET A C 1
ATOM 2104 O O . MET A 1 269 ? -17.969 28.75 4.078 1 97.81 269 MET A O 1
ATOM 2108 N N . SER A 1 270 ? -16.703 29.188 2.355 1 97.81 270 SER A N 1
ATOM 2109 C CA . SER A 1 270 ? -16.328 27.781 2.168 1 97.81 270 SER A CA 1
ATOM 2110 C C . SER A 1 270 ? -14.812 27.609 2.211 1 97.81 270 SER A C 1
ATOM 2112 O O . SER A 1 270 ? -14.07 28.406 1.641 1 97.81 270 SER A O 1
ATOM 2114 N N . ILE A 1 271 ? -14.336 26.625 2.924 1 97.5 271 ILE A N 1
ATOM 2115 C CA . ILE A 1 271 ? -12.93 26.25 2.996 1 97.5 271 ILE A CA 1
ATOM 2116 C C . ILE A 1 271 ? -12.766 24.812 2.486 1 97.5 271 ILE A C 1
ATOM 2118 O O . ILE A 1 271 ? -13.398 23.891 2.994 1 97.5 271 ILE A O 1
ATOM 2122 N N . SER A 1 272 ? -11.875 24.688 1.557 1 97.12 272 SER A N 1
ATOM 2123 C CA . SER A 1 272 ? -11.703 23.375 0.919 1 97.12 272 SER A CA 1
ATOM 2124 C C . SER A 1 272 ? -10.883 22.438 1.797 1 97.12 272 SER A C 1
ATOM 2126 O O . SER A 1 272 ? -9.992 22.875 2.527 1 97.12 272 SER A O 1
ATOM 2128 N N . LEU A 1 273 ? -11.234 21.219 1.774 1 96.62 273 LEU A N 1
ATOM 2129 C CA . LEU A 1 273 ? -10.445 20.141 2.342 1 96.62 273 LEU A CA 1
ATOM 2130 C C . LEU A 1 273 ? -9.969 19.188 1.248 1 96.62 273 LEU A C 1
ATOM 2132 O O . LEU A 1 273 ? -10.773 18.594 0.532 1 96.62 273 LEU A O 1
ATOM 2136 N N . LEU A 1 274 ? -8.664 19.031 1.179 1 93 274 LEU A N 1
ATOM 2137 C CA . LEU A 1 274 ? -8.102 18.234 0.089 1 93 274 LEU A CA 1
ATOM 2138 C C . LEU A 1 274 ? -7.395 17 0.627 1 93 274 LEU A C 1
ATOM 2140 O O . LEU A 1 274 ? -6.852 17.016 1.734 1 93 274 LEU A O 1
ATOM 2144 N N . LYS A 1 275 ? -7.414 15.977 -0.021 1 89 275 LYS A N 1
ATOM 2145 C CA . LYS A 1 275 ? -6.594 14.781 0.13 1 89 275 LYS A CA 1
ATOM 2146 C C . LYS A 1 275 ? -5.742 14.531 -1.112 1 89 275 LYS A C 1
ATOM 2148 O O . LYS A 1 275 ? -6.246 14.047 -2.129 1 89 275 LYS A O 1
ATOM 2153 N N . GLY A 1 276 ? -4.461 14.828 -0.919 1 79.31 276 GLY A N 1
ATOM 2154 C CA . GLY A 1 276 ? -3.676 14.914 -2.141 1 79.31 276 GLY A CA 1
ATOM 2155 C C . GLY A 1 276 ? -4.137 16.016 -3.072 1 79.31 276 GLY A C 1
ATOM 2156 O O . GLY A 1 276 ? -4.23 17.172 -2.666 1 79.31 276 GLY A O 1
ATOM 2157 N N . ASP A 1 277 ? -4.496 15.57 -4.32 1 81.62 277 ASP A N 1
ATOM 2158 C CA . ASP A 1 277 ? -4.961 16.562 -5.289 1 81.62 277 ASP A CA 1
ATOM 2159 C C . ASP A 1 277 ? -6.469 16.453 -5.504 1 81.62 277 ASP A C 1
ATOM 2161 O O . ASP A 1 277 ? -7.016 17.062 -6.422 1 81.62 277 ASP A O 1
ATOM 2165 N N . GLN A 1 278 ? -7.07 15.797 -4.625 1 89.38 278 GLN A N 1
ATOM 2166 C CA . GLN A 1 278 ? -8.508 15.594 -4.781 1 89.38 278 GLN A CA 1
ATOM 2167 C C . GLN A 1 278 ? -9.289 16.328 -3.695 1 89.38 278 GLN A C 1
ATOM 2169 O O . GLN A 1 278 ? -8.844 16.406 -2.547 1 89.38 278 GLN A O 1
ATOM 2174 N N . LEU A 1 279 ? -10.414 16.797 -4.102 1 94.69 279 LEU A N 1
ATOM 2175 C CA . LEU A 1 279 ? -11.297 17.469 -3.146 1 94.69 279 LEU A CA 1
ATOM 2176 C C . LEU A 1 279 ? -11.953 16.453 -2.217 1 94.69 279 LEU A C 1
ATOM 2178 O O . LEU A 1 279 ? -12.742 15.609 -2.662 1 94.69 279 LEU A O 1
ATOM 2182 N N . TRP A 1 280 ? -11.633 16.422 -0.999 1 95.31 280 TRP A N 1
ATOM 2183 C CA . TRP A 1 280 ? -12.141 15.484 0.001 1 95.31 280 TRP A CA 1
ATOM 2184 C C . TRP A 1 280 ? -13.469 15.977 0.581 1 95.31 280 TRP A C 1
ATOM 2186 O O . TRP A 1 280 ? -14.383 15.18 0.813 1 95.31 280 TRP A O 1
ATOM 2196 N N . GLY A 1 281 ? -13.508 17.219 0.813 1 97.19 281 GLY A N 1
ATOM 2197 C CA . GLY A 1 281 ? -14.688 17.828 1.405 1 97.19 281 GLY A CA 1
ATOM 2198 C C . GLY A 1 281 ? -14.586 19.344 1.512 1 97.19 281 GLY A C 1
ATOM 2199 O O . GLY A 1 281 ? -13.727 19.969 0.886 1 97.19 281 GLY A O 1
ATOM 2200 N N . LEU A 1 282 ? -15.609 19.969 2.32 1 97.44 282 LEU A N 1
ATOM 2201 C CA . LEU A 1 282 ? -15.68 21.406 2.531 1 97.44 282 LEU A CA 1
ATOM 2202 C C . LEU A 1 282 ? -16.047 21.734 3.979 1 97.44 282 LEU A C 1
ATOM 2204 O O . LEU A 1 282 ? -16.844 21.016 4.594 1 97.44 282 LEU A O 1
ATOM 2208 N N . ILE A 1 283 ? -15.367 22.734 4.469 1 98.12 283 ILE A N 1
ATOM 2209 C CA . ILE A 1 283 ? -15.945 23.422 5.617 1 98.12 283 ILE A CA 1
ATOM 2210 C C . ILE A 1 283 ? -16.875 24.531 5.133 1 98.12 283 ILE A C 1
ATOM 2212 O O . ILE A 1 283 ? -16.422 25.5 4.504 1 98.12 283 ILE A O 1
ATOM 2216 N N . SER A 1 284 ? -18.125 24.422 5.383 1 97.56 284 SER A N 1
ATOM 2217 C CA . SER A 1 284 ? -19.109 25.406 4.918 1 97.56 284 SER A CA 1
ATOM 2218 C C . SER A 1 284 ? -19.656 26.234 6.074 1 97.56 284 SER A C 1
ATOM 2220 O O . SER A 1 284 ? -20.203 25.688 7.035 1 97.56 284 SER A O 1
ATOM 2222 N N . CYS A 1 285 ? -19.531 27.469 5.922 1 97.75 285 CYS A N 1
ATOM 2223 C CA . CYS A 1 285 ? -20.031 28.406 6.922 1 97.75 285 CYS A CA 1
ATOM 2224 C C . CYS A 1 285 ? -21.203 29.203 6.379 1 97.75 285 CYS A C 1
ATOM 2226 O O . CYS A 1 285 ? -21.188 29.641 5.227 1 97.75 285 CYS A O 1
ATOM 2228 N N . GLY A 1 286 ? -22.281 29.328 7.215 1 97.12 286 GLY A N 1
ATOM 2229 C CA . GLY A 1 286 ? -23.438 30.109 6.844 1 97.12 286 GLY A CA 1
ATOM 2230 C C . GLY A 1 286 ? -23.922 31.031 7.949 1 97.12 286 GLY A C 1
ATOM 2231 O O . GLY A 1 286 ? -23.875 30.672 9.125 1 97.12 286 GLY A O 1
ATOM 2232 N N . ASN A 1 287 ? -24.281 32.219 7.551 1 96.44 287 ASN A N 1
ATOM 2233 C CA . ASN A 1 287 ? -24.828 33.188 8.484 1 96.44 287 ASN A CA 1
ATOM 2234 C C . ASN A 1 287 ? -26.156 33.781 7.992 1 96.44 287 ASN A C 1
ATOM 2236 O O . ASN A 1 287 ? -26.297 34.094 6.812 1 96.44 287 ASN A O 1
ATOM 2240 N N . ARG A 1 288 ? -27.109 33.906 8.867 1 95.69 288 ARG A N 1
ATOM 2241 C CA . ARG A 1 288 ? -28.453 34.375 8.492 1 95.69 288 ARG A CA 1
ATOM 2242 C C . ARG A 1 288 ? -28.406 35.812 8.031 1 95.69 288 ARG A C 1
ATOM 2244 O O . ARG A 1 288 ? -29.141 36.219 7.121 1 95.69 288 ARG A O 1
ATOM 2251 N N . GLN A 1 289 ? -27.578 36.656 8.625 1 95.62 289 GLN A N 1
ATOM 2252 C CA . GLN A 1 289 ? -27.359 38.031 8.25 1 95.62 289 GLN A CA 1
ATOM 2253 C C . GLN A 1 289 ? -26.062 38.219 7.484 1 95.62 289 GLN A C 1
ATOM 2255 O O . GLN A 1 289 ? -25.172 37.375 7.562 1 95.62 289 GLN A O 1
ATOM 2260 N N . PRO A 1 290 ? -26.016 39.312 6.676 1 96.19 290 PRO A N 1
ATOM 2261 C CA . PRO A 1 290 ? -24.719 39.531 6.02 1 96.19 290 PRO A CA 1
ATOM 2262 C C . PRO A 1 290 ? -23.562 39.594 7.004 1 96.19 290 PRO A C 1
ATOM 2264 O O . PRO A 1 290 ? -23.703 40.094 8.117 1 96.19 290 PRO A O 1
ATOM 2267 N N . LEU A 1 291 ? -22.484 39 6.641 1 95.56 291 LEU A N 1
ATOM 2268 C CA . LEU A 1 291 ? -21.281 38.938 7.457 1 95.56 291 LEU A CA 1
ATOM 2269 C C . LEU A 1 291 ? -20.031 38.969 6.582 1 95.56 291 LEU A C 1
ATOM 2271 O O . LEU A 1 291 ? -19.859 38.094 5.707 1 95.56 291 LEU A O 1
ATOM 2275 N N . HIS A 1 292 ? -19.203 39.969 6.75 1 95.88 292 HIS A N 1
ATOM 2276 C CA . HIS A 1 292 ? -17.953 40.094 6.012 1 95.88 292 HIS A CA 1
ATOM 2277 C C . HIS A 1 292 ? -16.75 39.781 6.898 1 95.88 292 HIS A C 1
ATOM 2279 O O . HIS A 1 292 ? -16.266 40.656 7.629 1 95.88 292 HIS A O 1
ATOM 2285 N N . VAL A 1 293 ? -16.203 38.594 6.777 1 93.94 293 VAL A N 1
ATOM 2286 C CA . VAL A 1 293 ? -15.047 38.156 7.551 1 93.94 293 VAL A CA 1
ATOM 2287 C C . VAL A 1 293 ? -13.781 38.812 6.996 1 93.94 293 VAL A C 1
ATOM 2289 O O . VAL A 1 293 ? -13.516 38.719 5.797 1 93.94 293 VAL A O 1
ATOM 2292 N N . PRO A 1 294 ? -13.016 39.469 7.832 1 92 294 PRO A N 1
ATOM 2293 C CA . PRO A 1 294 ? -11.82 40.156 7.363 1 92 294 PRO A CA 1
ATOM 2294 C C . PRO A 1 294 ? -10.805 39.219 6.715 1 92 294 PRO A C 1
ATOM 2296 O O . PRO A 1 294 ? -10.742 38.031 7.066 1 92 294 PRO A O 1
ATOM 2299 N N . HIS A 1 295 ? -9.992 39.75 5.828 1 90.12 295 HIS A N 1
ATOM 2300 C CA . HIS A 1 295 ? -9.031 38.969 5.051 1 90.12 295 HIS A CA 1
ATOM 2301 C C . HIS A 1 295 ? -8.07 38.219 5.965 1 90.12 295 HIS A C 1
ATOM 2303 O O . HIS A 1 295 ? -7.766 37.062 5.715 1 90.12 295 HIS A O 1
ATOM 2309 N N . GLU A 1 296 ? -7.598 38.906 6.973 1 83.31 296 GLU A N 1
ATOM 2310 C CA . GLU A 1 296 ? -6.648 38.281 7.887 1 83.31 296 GLU A CA 1
ATOM 2311 C C . GLU A 1 296 ? -7.242 37 8.516 1 83.31 296 GLU A C 1
ATOM 2313 O O . GLU A 1 296 ? -6.562 36 8.625 1 83.31 296 GLU A O 1
ATOM 2318 N N . LEU A 1 297 ? -8.445 37.125 8.961 1 88.5 297 LEU A N 1
ATOM 2319 C CA . LEU A 1 297 ? -9.125 35.969 9.562 1 88.5 297 LEU A CA 1
ATOM 2320 C C . LEU A 1 297 ? -9.375 34.875 8.531 1 88.5 297 LEU A C 1
ATOM 2322 O O . LEU A 1 297 ? -9.328 33.688 8.859 1 88.5 297 LEU A O 1
ATOM 2326 N N . ARG A 1 298 ? -9.672 35.219 7.297 1 92.31 298 ARG A N 1
ATOM 2327 C CA . ARG A 1 298 ? -9.883 34.25 6.234 1 92.31 298 ARG A CA 1
ATOM 2328 C C . ARG A 1 298 ? -8.609 33.438 5.957 1 92.31 298 ARG A C 1
ATOM 2330 O O . ARG A 1 298 ? -8.664 32.25 5.699 1 92.31 298 ARG A O 1
ATOM 2337 N N . VAL A 1 299 ? -7.516 34.156 5.945 1 87.5 299 VAL A N 1
ATOM 2338 C CA . VAL A 1 299 ? -6.234 33.5 5.75 1 87.5 299 VAL A CA 1
ATOM 2339 C C . VAL A 1 299 ? -6.008 32.469 6.863 1 87.5 299 VAL A C 1
ATOM 2341 O O . VAL A 1 299 ? -5.52 31.375 6.613 1 87.5 299 VAL A O 1
ATOM 2344 N N . ALA A 1 300 ? -6.312 32.844 8.094 1 86.75 300 ALA A N 1
ATOM 2345 C CA . ALA A 1 300 ? -6.207 31.906 9.219 1 86.75 300 ALA A CA 1
ATOM 2346 C C . ALA A 1 300 ? -7.109 30.688 9.008 1 86.75 300 ALA A C 1
ATOM 2348 O O . ALA A 1 300 ? -6.699 29.547 9.266 1 86.75 300 ALA A O 1
ATOM 2349 N N . CYS A 1 301 ? -8.297 30.953 8.555 1 92.31 301 CYS A N 1
ATOM 2350 C CA . CYS A 1 301 ? -9.25 29.875 8.305 1 92.31 301 CYS A CA 1
ATOM 2351 C C . CYS A 1 301 ? -8.734 28.922 7.223 1 92.31 301 CYS A C 1
ATOM 2353 O O . CYS A 1 301 ? -8.875 27.703 7.328 1 92.31 301 CYS A O 1
ATOM 2355 N N . GLN A 1 302 ? -8.227 29.516 6.211 1 92.06 302 GLN A N 1
ATOM 2356 C CA . GLN A 1 302 ? -7.641 28.719 5.137 1 92.06 302 GLN A CA 1
ATOM 2357 C C . GLN A 1 302 ? -6.52 27.812 5.66 1 92.06 302 GLN A C 1
ATOM 2359 O O . GLN A 1 302 ? -6.422 26.656 5.277 1 92.06 302 GLN A O 1
ATOM 2364 N N . THR A 1 303 ? -5.688 28.375 6.469 1 88.75 303 THR A N 1
ATOM 2365 C CA . THR A 1 303 ? -4.594 27.625 7.07 1 88.75 303 THR A CA 1
ATOM 2366 C C . THR A 1 303 ? -5.137 26.453 7.895 1 88.75 303 THR A C 1
ATOM 2368 O O . THR A 1 303 ? -4.598 25.344 7.84 1 88.75 303 THR A O 1
ATOM 2371 N N . ILE A 1 304 ? -6.133 26.734 8.633 1 90.69 304 ILE A N 1
ATOM 2372 C CA . ILE A 1 304 ? -6.773 25.703 9.43 1 90.69 304 ILE A CA 1
ATOM 2373 C C . ILE A 1 304 ? -7.281 24.578 8.523 1 90.69 304 ILE A C 1
ATOM 2375 O O . ILE A 1 304 ? -7.109 23.406 8.82 1 90.69 304 ILE A O 1
ATOM 2379 N N . GLY A 1 305 ? -7.914 24.953 7.398 1 93.12 305 GLY A N 1
ATOM 2380 C CA . GLY A 1 305 ? -8.375 23.969 6.441 1 93.12 305 GLY A CA 1
ATOM 2381 C C . GLY A 1 305 ? -7.262 23.094 5.895 1 93.12 305 GLY A C 1
ATOM 2382 O O . GLY A 1 305 ? -7.434 21.891 5.727 1 93.12 305 GLY A O 1
ATOM 2383 N N . GLN A 1 306 ? -6.188 23.719 5.637 1 90.25 306 GLN A N 1
ATOM 2384 C CA . GLN A 1 306 ? -5.039 23 5.098 1 90.25 306 GLN A CA 1
ATOM 2385 C C . GLN A 1 306 ? -4.48 22 6.117 1 90.25 306 GLN A C 1
ATOM 2387 O O . GLN A 1 306 ? -4.188 20.859 5.781 1 90.25 306 GLN A O 1
ATOM 2392 N N . VAL A 1 307 ? -4.336 22.469 7.34 1 90 307 VAL A N 1
ATOM 2393 C CA . VAL A 1 307 ? -3.812 21.609 8.398 1 90 307 VAL A CA 1
ATOM 2394 C C . VAL A 1 307 ? -4.797 20.469 8.68 1 90 307 VAL A C 1
ATOM 2396 O O . VAL A 1 307 ? -4.395 19.328 8.891 1 90 307 VAL A O 1
ATOM 2399 N N . LEU A 1 308 ? -6.023 20.844 8.711 1 93.88 308 LEU A N 1
ATOM 2400 C CA . LEU A 1 308 ? -7.047 19.828 8.914 1 93.88 308 LEU A CA 1
ATOM 2401 C C . LEU A 1 308 ? -6.973 18.75 7.84 1 93.88 308 LEU A C 1
ATOM 2403 O O . LEU A 1 308 ? -7.113 17.562 8.133 1 93.88 308 LEU A O 1
ATOM 2407 N N . SER A 1 309 ? -6.793 19.156 6.613 1 94.06 309 SER A N 1
ATOM 2408 C CA . SER A 1 309 ? -6.66 18.219 5.508 1 94.06 309 SER A CA 1
ATOM 2409 C C . SER A 1 309 ? -5.523 17.234 5.754 1 94.06 309 SER A C 1
ATOM 2411 O O . SER A 1 309 ? -5.684 16.031 5.543 1 94.06 309 SER A O 1
ATOM 2413 N N . LEU A 1 310 ? -4.441 17.766 6.199 1 90.31 310 LEU A N 1
ATOM 2414 C CA . LEU A 1 310 ? -3.273 16.938 6.484 1 90.31 310 LEU A CA 1
ATOM 2415 C C . LEU A 1 310 ? -3.557 15.977 7.641 1 90.31 310 LEU A C 1
ATOM 2417 O O . LEU A 1 310 ? -3.178 14.805 7.586 1 90.31 310 LEU A O 1
ATOM 2421 N N . GLN A 1 311 ? -4.207 16.469 8.641 1 92.25 311 GLN A N 1
ATOM 2422 C CA . GLN A 1 311 ? -4.512 15.672 9.82 1 92.25 311 GLN A CA 1
ATOM 2423 C C . GLN A 1 311 ? -5.477 14.539 9.484 1 92.25 311 GLN A C 1
ATOM 2425 O O . GLN A 1 311 ? -5.328 13.422 9.984 1 92.25 311 GLN A O 1
ATOM 2430 N N . ILE A 1 312 ? -6.426 14.852 8.68 1 93.94 312 ILE A N 1
ATOM 2431 C CA . ILE A 1 312 ? -7.379 13.836 8.25 1 93.94 312 ILE A CA 1
ATOM 2432 C C . ILE A 1 312 ? -6.648 12.711 7.52 1 93.94 312 ILE A C 1
ATOM 2434 O O . ILE A 1 312 ? -6.844 11.531 7.828 1 93.94 312 ILE A O 1
ATOM 2438 N N . SER A 1 313 ? -5.84 13.094 6.613 1 91 313 SER A N 1
ATOM 2439 C CA . SER A 1 313 ? -5.086 12.109 5.84 1 91 313 SER A CA 1
ATOM 2440 C C . SER A 1 313 ? -4.211 11.25 6.75 1 91 313 SER A C 1
ATOM 2442 O O . SER A 1 313 ? -4.121 10.031 6.566 1 91 313 SER A O 1
ATOM 2444 N N . ALA A 1 314 ? -3.58 11.867 7.656 1 87.75 314 ALA A N 1
ATOM 2445 C CA . ALA A 1 314 ? -2.691 11.164 8.578 1 87.75 314 ALA A CA 1
ATOM 2446 C C . ALA A 1 314 ? -3.469 10.18 9.445 1 87.75 314 ALA A C 1
ATOM 2448 O O . ALA A 1 314 ? -3.045 9.031 9.625 1 87.75 314 ALA A O 1
ATOM 2449 N N . MET A 1 315 ? -4.512 10.625 9.984 1 90.56 315 MET A N 1
ATOM 2450 C CA . MET A 1 315 ? -5.312 9.781 10.867 1 90.56 315 MET A CA 1
ATOM 2451 C C . MET A 1 315 ? -5.949 8.633 10.094 1 90.56 315 MET A C 1
ATOM 2453 O O . MET A 1 315 ? -6.047 7.516 10.609 1 90.56 315 MET A O 1
ATOM 2457 N N . GLU A 1 316 ? -6.371 8.914 8.867 1 89.75 316 GLU A N 1
ATOM 2458 C CA . GLU A 1 316 ? -6.902 7.852 8.016 1 89.75 316 GLU A CA 1
ATOM 2459 C C . GLU A 1 316 ? -5.836 6.805 7.703 1 89.75 316 GLU A C 1
ATOM 2461 O O . GLU A 1 316 ? -6.117 5.605 7.703 1 89.75 316 GLU A O 1
ATOM 2466 N N . ALA A 1 317 ? -4.68 7.219 7.398 1 86.5 317 ALA A N 1
ATOM 2467 C CA . ALA A 1 317 ? -3.578 6.305 7.109 1 86.5 317 ALA A CA 1
ATOM 2468 C C . ALA A 1 317 ? -3.27 5.422 8.312 1 86.5 317 ALA A C 1
ATOM 2470 O O . ALA A 1 317 ? -2.988 4.23 8.164 1 86.5 317 ALA A O 1
ATOM 2471 N N . LEU A 1 318 ? -3.277 6.023 9.469 1 85.81 318 LEU A N 1
ATOM 2472 C CA . LEU A 1 318 ? -3.027 5.266 10.688 1 85.81 318 LEU A CA 1
ATOM 2473 C C . LEU A 1 318 ? -4.113 4.219 10.914 1 85.81 318 LEU A C 1
ATOM 2475 O O . LEU A 1 318 ? -3.826 3.1 11.344 1 85.81 318 LEU A O 1
ATOM 2479 N N . GLU A 1 319 ? -5.266 4.637 10.633 1 88.88 319 GLU A N 1
ATOM 2480 C CA . GLU A 1 319 ? -6.383 3.709 10.781 1 88.88 319 GLU A CA 1
ATOM 2481 C C . GLU A 1 319 ? -6.258 2.541 9.805 1 88.88 319 GLU A C 1
ATOM 2483 O O . GLU A 1 319 ? -6.508 1.392 10.172 1 88.88 319 GLU A O 1
ATOM 2488 N N . ILE A 1 320 ? -5.949 2.789 8.625 1 90.12 320 ILE A N 1
ATOM 2489 C CA . ILE A 1 320 ? -5.758 1.755 7.617 1 90.12 320 ILE A CA 1
ATOM 2490 C C . ILE A 1 320 ? -4.652 0.799 8.062 1 90.12 320 ILE A C 1
ATOM 2492 O O . ILE A 1 320 ? -4.797 -0.421 7.953 1 90.12 320 ILE A O 1
ATOM 2496 N N . SER A 1 321 ? -3.617 1.296 8.539 1 89 321 SER A N 1
ATOM 2497 C CA . SER A 1 321 ? -2.508 0.477 9.016 1 89 321 SER A CA 1
ATOM 2498 C C . SER A 1 321 ? -2.939 -0.427 10.164 1 89 321 SER A C 1
ATOM 2500 O O . SER A 1 321 ? -2.564 -1.6 10.211 1 89 321 SER A O 1
ATOM 2502 N N . ARG A 1 322 ? -3.68 0.144 11.016 1 90.62 322 ARG A N 1
ATOM 2503 C CA . ARG A 1 322 ? -4.184 -0.635 12.141 1 90.62 322 ARG A CA 1
ATOM 2504 C C . ARG A 1 322 ? -5.074 -1.775 11.664 1 90.62 322 ARG A C 1
ATOM 2506 O O . ARG A 1 322 ? -4.996 -2.893 12.18 1 90.62 322 ARG A O 1
ATOM 2513 N N . GLN A 1 323 ? -5.93 -1.503 10.719 1 93.06 323 GLN A N 1
ATOM 2514 C CA . GLN A 1 323 ? -6.809 -2.518 10.148 1 93.06 323 GLN A CA 1
ATOM 2515 C C . GLN A 1 323 ? -6.004 -3.654 9.516 1 93.06 323 GLN A C 1
ATOM 2517 O O . GLN A 1 323 ? -6.355 -4.824 9.664 1 93.06 323 GLN A O 1
ATOM 2522 N N . ARG A 1 324 ? -5 -3.348 8.867 1 93.31 324 ARG A N 1
ATOM 2523 C CA . ARG A 1 324 ? -4.141 -4.34 8.227 1 93.31 324 ARG A CA 1
ATOM 2524 C C . ARG A 1 324 ? -3.436 -5.207 9.266 1 93.31 324 ARG A C 1
ATOM 2526 O O . ARG A 1 324 ? -3.395 -6.43 9.133 1 93.31 324 ARG A O 1
ATOM 2533 N N . GLU A 1 325 ? -2.93 -4.551 10.25 1 91.81 325 GLU A N 1
ATOM 2534 C CA . GLU A 1 325 ? -2.189 -5.258 11.297 1 91.81 325 GLU A CA 1
ATOM 2535 C C . GLU A 1 325 ? -3.084 -6.25 12.031 1 91.81 325 GLU A C 1
ATOM 2537 O O . GLU A 1 325 ? -2.625 -7.312 12.453 1 91.81 325 GLU A O 1
ATOM 2542 N N . ALA A 1 326 ? -4.262 -5.875 12.094 1 94.56 326 ALA A N 1
ATOM 2543 C CA . ALA A 1 326 ? -5.219 -6.715 12.805 1 94.56 326 ALA A CA 1
ATOM 2544 C C . ALA A 1 326 ? -5.48 -8.016 12.047 1 94.56 326 ALA A C 1
ATOM 2546 O O . ALA A 1 326 ? -5.984 -8.984 12.617 1 94.56 326 ALA A O 1
ATOM 2547 N N . LYS A 1 327 ? -5.191 -8.078 10.727 1 97 327 LYS A N 1
ATOM 2548 C CA . LYS A 1 327 ? -5.508 -9.234 9.883 1 97 327 LYS A CA 1
ATOM 2549 C C . LYS A 1 327 ? -4.336 -10.203 9.82 1 97 327 LYS A C 1
ATOM 2551 O O . LYS A 1 327 ? -4.496 -11.352 9.391 1 97 327 LYS A O 1
ATOM 2556 N N . VAL A 1 328 ? -3.141 -9.883 10.289 1 94.19 328 VAL A N 1
ATOM 2557 C CA . VAL A 1 328 ? -1.889 -10.578 10.023 1 94.19 328 VAL A CA 1
ATOM 2558 C C . VAL A 1 328 ? -1.916 -11.953 10.688 1 94.19 328 VAL A C 1
ATOM 2560 O O . VAL A 1 328 ? -1.521 -12.953 10.086 1 94.19 328 VAL A O 1
ATOM 2563 N N . GLU A 1 329 ? -2.369 -12 11.883 1 94.88 329 GLU A N 1
ATOM 2564 C CA . GLU A 1 329 ? -2.389 -13.266 12.602 1 94.88 329 GLU A CA 1
ATOM 2565 C C . GLU A 1 329 ? -3.299 -14.281 11.914 1 94.88 329 GLU A C 1
ATOM 2567 O O . GLU A 1 329 ? -2.924 -15.445 11.742 1 94.88 329 GLU A O 1
ATOM 2572 N N . ALA A 1 330 ? -4.48 -13.852 11.562 1 96.56 330 ALA A N 1
ATOM 2573 C CA . ALA A 1 330 ? -5.43 -14.727 10.883 1 96.56 330 ALA A CA 1
ATOM 2574 C C . ALA A 1 330 ? -4.891 -15.18 9.523 1 96.56 330 ALA A C 1
ATOM 2576 O O . ALA A 1 330 ? -5.062 -16.344 9.141 1 96.56 330 ALA A O 1
ATOM 2577 N N . LEU A 1 331 ? -4.281 -14.367 8.82 1 96.81 331 LEU A N 1
ATOM 2578 C CA . LEU A 1 331 ? -3.715 -14.68 7.512 1 96.81 331 LEU A CA 1
ATOM 2579 C C . LEU A 1 331 ? -2.602 -15.719 7.637 1 96.81 331 LEU A C 1
ATOM 2581 O O . LEU A 1 331 ? -2.488 -16.609 6.801 1 96.81 331 LEU A O 1
ATOM 2585 N N . ALA A 1 332 ? -1.823 -15.602 8.68 1 95.06 332 ALA A N 1
ATOM 2586 C CA . ALA A 1 332 ? -0.759 -16.578 8.922 1 95.06 332 ALA A CA 1
ATOM 2587 C C . ALA A 1 332 ? -1.334 -17.953 9.195 1 95.06 332 ALA A C 1
ATOM 2589 O O . ALA A 1 332 ? -0.806 -18.969 8.703 1 95.06 332 ALA A O 1
ATOM 2590 N N . ARG A 1 333 ? -2.354 -17.969 9.906 1 96.12 333 ARG A N 1
ATOM 2591 C CA . ARG A 1 333 ? -3.016 -19.234 10.211 1 96.12 333 ARG A CA 1
ATOM 2592 C C . ARG A 1 333 ? -3.594 -19.875 8.953 1 96.12 333 ARG A C 1
ATOM 2594 O O . ARG A 1 333 ? -3.475 -21.078 8.75 1 96.12 333 ARG A O 1
ATOM 2601 N N . LEU A 1 334 ? -4.246 -19.109 8.125 1 96.88 334 LEU A N 1
ATOM 2602 C CA . LEU A 1 334 ? -4.848 -19.609 6.895 1 96.88 334 LEU A CA 1
ATOM 2603 C C . LEU A 1 334 ? -3.773 -20.062 5.91 1 96.88 334 LEU A C 1
ATOM 2605 O O . LEU A 1 334 ? -3.963 -21.047 5.188 1 96.88 334 LEU A O 1
ATOM 2609 N N . ASN A 1 335 ? -2.701 -19.391 5.867 1 95.69 335 ASN A N 1
ATOM 2610 C CA . ASN A 1 335 ? -1.581 -19.812 5.039 1 95.69 335 ASN A CA 1
ATOM 2611 C C . ASN A 1 335 ? -1.071 -21.188 5.461 1 95.69 335 ASN A C 1
ATOM 2613 O O . ASN A 1 335 ? -0.795 -22.047 4.613 1 95.69 335 ASN A O 1
ATOM 2617 N N . GLN A 1 336 ? -0.974 -21.344 6.73 1 94.94 336 GLN A N 1
ATOM 2618 C CA . GLN A 1 336 ? -0.52 -22.625 7.246 1 94.94 336 GLN A CA 1
ATOM 2619 C C . GLN A 1 336 ? -1.496 -23.75 6.879 1 94.94 336 GLN A C 1
ATOM 2621 O O . GLN A 1 336 ? -1.081 -24.859 6.543 1 94.94 336 GLN A O 1
ATOM 2626 N N . ALA A 1 337 ? -2.709 -23.438 6.906 1 95.06 337 ALA A N 1
ATOM 2627 C CA . ALA A 1 337 ? -3.732 -24.422 6.531 1 95.06 337 ALA A CA 1
ATOM 2628 C C . ALA A 1 337 ? -3.598 -24.828 5.066 1 95.06 337 ALA A C 1
ATOM 2630 O O . ALA A 1 337 ? -3.799 -25.984 4.719 1 95.06 337 ALA A O 1
ATOM 2631 N N . MET A 1 338 ? -3.336 -23.891 4.223 1 94.12 338 MET A N 1
ATOM 2632 C CA . MET A 1 338 ? -3.156 -24.172 2.799 1 94.12 338 MET A CA 1
ATOM 2633 C C . MET A 1 338 ? -1.917 -25.031 2.562 1 94.12 338 MET A C 1
ATOM 2635 O O . MET A 1 338 ? -1.943 -25.953 1.748 1 94.12 338 MET A O 1
ATOM 2639 N N . VAL A 1 339 ? -0.894 -24.75 3.311 1 90.81 339 VAL A N 1
ATOM 2640 C CA . VAL A 1 339 ? 0.357 -25.484 3.184 1 90.81 339 VAL A CA 1
ATOM 2641 C C . VAL A 1 339 ? 0.158 -26.922 3.662 1 90.81 339 VAL A C 1
ATOM 2643 O O . VAL A 1 339 ? 0.667 -27.859 3.049 1 90.81 339 VAL A O 1
ATOM 2646 N N . ASP A 1 340 ? -0.613 -27.094 4.609 1 90.81 340 ASP A N 1
ATOM 2647 C CA . ASP A 1 340 ? -0.796 -28.391 5.254 1 90.81 340 ASP A CA 1
ATOM 2648 C C . ASP A 1 340 ? -1.722 -29.297 4.434 1 90.81 340 ASP A C 1
ATOM 2650 O O . ASP A 1 340 ? -1.725 -30.516 4.602 1 90.81 340 ASP A O 1
ATOM 2654 N N . SER A 1 341 ? -2.479 -28.672 3.588 1 88.5 341 SER A N 1
ATOM 2655 C CA . SER A 1 341 ? -3.416 -29.453 2.793 1 88.5 341 SER A CA 1
ATOM 2656 C C . SER A 1 341 ? -2.697 -30.234 1.698 1 88.5 341 SER A C 1
ATOM 2658 O O . SER A 1 341 ? -1.847 -29.688 0.995 1 88.5 341 SER A O 1
ATOM 2660 N N . ALA A 1 342 ? -2.922 -31.438 1.564 1 75.31 342 ALA A N 1
ATOM 2661 C CA . ALA A 1 342 ? -2.209 -32.312 0.646 1 75.31 342 ALA A CA 1
ATOM 2662 C C . ALA A 1 342 ? -2.699 -32.125 -0.787 1 75.31 342 ALA A C 1
ATOM 2664 O O . ALA A 1 342 ? -1.92 -32.25 -1.736 1 75.31 342 ALA A O 1
ATOM 2665 N N . GLN A 1 343 ? -3.988 -31.875 -0.917 1 74.06 343 GLN A N 1
ATOM 2666 C CA . GLN A 1 343 ? -4.555 -31.953 -2.26 1 74.06 343 GLN A CA 1
ATOM 2667 C C . GLN A 1 343 ? -4.613 -30.562 -2.908 1 74.06 343 GLN A C 1
ATOM 2669 O O . GLN A 1 343 ? -4.078 -30.359 -4 1 74.06 343 GLN A O 1
ATOM 2674 N N . ASP A 1 344 ? -5.359 -29.719 -2.281 1 84.12 344 ASP A N 1
ATOM 2675 C CA . ASP A 1 344 ? -5.59 -28.406 -2.891 1 84.12 344 ASP A CA 1
ATOM 2676 C C . ASP A 1 344 ? -5.586 -27.297 -1.838 1 84.12 344 ASP A C 1
ATOM 2678 O O . ASP A 1 344 ? -5.934 -27.531 -0.679 1 84.12 344 ASP A O 1
ATOM 2682 N N . VAL A 1 345 ? -5.152 -26.125 -2.242 1 91 345 VAL A N 1
ATOM 2683 C CA . VAL A 1 345 ? -5.066 -24.984 -1.341 1 91 345 VAL A CA 1
ATOM 2684 C C . VAL A 1 345 ? -6.449 -24.672 -0.774 1 91 345 VAL A C 1
ATOM 2686 O O . VAL A 1 345 ? -6.574 -24.297 0.396 1 91 345 VAL A O 1
ATOM 2689 N N . PHE A 1 346 ? -7.48 -24.828 -1.506 1 91.69 346 PHE A N 1
ATOM 2690 C CA . PHE A 1 346 ? -8.82 -24.453 -1.077 1 91.69 346 PHE A CA 1
ATOM 2691 C C . PHE A 1 346 ? -9.383 -25.484 -0.097 1 91.69 346 PHE A C 1
ATOM 2693 O O . PHE A 1 346 ? -10.219 -25.141 0.747 1 91.69 346 PHE A O 1
ATOM 2700 N N . ASP A 1 347 ? -8.891 -26.703 -0.206 1 90.25 347 ASP A N 1
ATOM 2701 C CA . ASP A 1 347 ? -9.242 -27.703 0.801 1 90.25 347 ASP A CA 1
ATOM 2702 C C . ASP A 1 347 ? -8.719 -27.297 2.178 1 90.25 347 ASP A C 1
ATOM 2704 O O . ASP A 1 347 ? -9.383 -27.531 3.191 1 90.25 347 ASP A O 1
ATOM 2708 N N . GLY A 1 348 ? -7.539 -26.766 2.139 1 92.12 348 GLY A N 1
ATOM 2709 C CA . GLY A 1 348 ? -6.961 -26.266 3.375 1 92.12 348 GLY A CA 1
ATOM 2710 C C . GLY A 1 348 ? -7.77 -25.141 3.996 1 92.12 348 GLY A C 1
ATOM 2711 O O . GLY A 1 348 ? -7.965 -25.109 5.211 1 92.12 348 GLY A O 1
ATOM 2712 N N . LEU A 1 349 ? -8.25 -24.266 3.178 1 95.25 349 LEU A N 1
ATOM 2713 C CA . LEU A 1 349 ? -9.07 -23.156 3.654 1 95.25 349 LEU A CA 1
ATOM 2714 C C . LEU A 1 349 ? -10.398 -23.656 4.203 1 95.25 349 LEU A C 1
ATOM 2716 O O . LEU A 1 349 ? -10.922 -23.094 5.176 1 95.25 349 LEU A O 1
ATOM 2720 N N . ALA A 1 350 ? -10.945 -24.672 3.586 1 93.69 350 ALA A N 1
ATOM 2721 C CA . ALA A 1 350 ? -12.227 -25.234 3.984 1 93.69 350 ALA A CA 1
ATOM 2722 C C . ALA A 1 350 ? -12.141 -25.859 5.375 1 93.69 350 ALA A C 1
ATOM 2724 O O . ALA A 1 350 ? -13.156 -26.016 6.055 1 93.69 350 ALA A O 1
ATOM 2725 N N . ARG A 1 351 ? -10.984 -26.172 5.793 1 92.75 351 ARG A N 1
ATOM 2726 C CA . ARG A 1 351 ? -10.781 -26.781 7.102 1 92.75 351 ARG A CA 1
ATOM 2727 C C . ARG A 1 351 ? -10.789 -25.719 8.203 1 92.75 351 ARG A C 1
ATOM 2729 O O . ARG A 1 351 ? -10.93 -26.047 9.383 1 92.75 351 ARG A O 1
ATOM 2736 N N . GLU A 1 352 ? -10.664 -24.453 7.801 1 95.19 352 GLU A N 1
ATOM 2737 C CA . GLU A 1 352 ? -10.672 -23.359 8.766 1 95.19 352 GLU A CA 1
ATOM 2738 C C . GLU A 1 352 ? -11.75 -22.344 8.43 1 95.19 352 GLU A C 1
ATOM 2740 O O . GLU A 1 352 ? -11.469 -21.141 8.32 1 95.19 352 GLU A O 1
ATOM 2745 N N . PRO A 1 353 ? -12.945 -22.766 8.414 1 94.06 353 PRO A N 1
ATOM 2746 C CA . PRO A 1 353 ? -14.008 -21.859 7.965 1 94.06 353 PRO A CA 1
ATOM 2747 C C . PRO A 1 353 ? -14.273 -20.719 8.953 1 94.06 353 PRO A C 1
ATOM 2749 O O . PRO A 1 353 ? -14.609 -19.609 8.539 1 94.06 353 PRO A O 1
ATOM 2752 N N . GLN A 1 354 ? -14.094 -20.953 10.266 1 95.75 354 GLN A N 1
ATOM 2753 C CA . GLN A 1 354 ? -14.336 -19.906 11.258 1 95.75 354 GLN A CA 1
ATOM 2754 C C . GLN A 1 354 ? -13.32 -18.766 11.125 1 95.75 354 GLN A C 1
ATOM 2756 O O . GLN A 1 354 ? -13.68 -17.594 11.219 1 95.75 354 GLN A O 1
ATOM 2761 N N . THR A 1 355 ? -12.117 -19.172 10.914 1 96.88 355 THR A N 1
ATOM 2762 C CA . THR A 1 355 ? -11.07 -18.188 10.711 1 96.88 355 THR A CA 1
ATOM 2763 C C . THR A 1 355 ? -11.32 -17.375 9.445 1 96.88 355 THR A C 1
ATOM 2765 O O . THR A 1 355 ? -11.086 -16.172 9.414 1 96.88 355 THR A O 1
ATOM 2768 N N . LEU A 1 356 ? -11.812 -18.031 8.453 1 96.94 356 LEU A N 1
ATOM 2769 C CA . LEU A 1 356 ? -12.125 -17.375 7.188 1 96.94 356 LEU A CA 1
ATOM 2770 C C . LEU A 1 356 ? -13.234 -16.344 7.375 1 96.94 356 LEU A C 1
ATOM 2772 O O . LEU A 1 356 ? -13.156 -15.234 6.84 1 96.94 356 LEU A O 1
ATOM 2776 N N . MET A 1 357 ? -14.211 -16.688 8.07 1 97 357 MET A N 1
ATOM 2777 C CA . MET A 1 357 ? -15.336 -15.789 8.305 1 97 357 MET A CA 1
ATOM 2778 C C . MET A 1 357 ? -14.914 -14.609 9.188 1 97 357 MET A C 1
ATOM 2780 O O . MET A 1 357 ? -15.266 -13.461 8.898 1 97 357 MET A O 1
ATOM 2784 N N . LYS A 1 358 ? -14.141 -14.875 10.172 1 95.94 358 LYS A N 1
ATOM 2785 C CA . LYS A 1 358 ? -13.695 -13.844 11.109 1 95.94 358 LYS A CA 1
ATOM 2786 C C . LYS A 1 358 ? -12.727 -12.875 10.445 1 95.94 358 LYS A C 1
ATOM 2788 O O . LYS A 1 358 ? -12.617 -11.719 10.852 1 95.94 358 LYS A O 1
ATOM 2793 N N . LEU A 1 359 ? -12.031 -13.359 9.438 1 97.19 359 LEU A N 1
ATOM 2794 C CA . LEU A 1 359 ? -11.039 -12.57 8.719 1 97.19 359 LEU A CA 1
ATOM 2795 C C . LEU A 1 359 ? -11.641 -11.258 8.234 1 97.19 359 LEU A C 1
ATOM 2797 O O . LEU A 1 359 ? -10.977 -10.219 8.258 1 97.19 359 LEU A O 1
ATOM 2801 N N . VAL A 1 360 ? -12.922 -11.305 7.797 1 97.25 360 VAL A N 1
ATOM 2802 C CA . VAL A 1 360 ? -13.547 -10.109 7.242 1 97.25 360 VAL A CA 1
ATOM 2803 C C . VAL A 1 360 ? -14.906 -9.891 7.902 1 97.25 360 VAL A C 1
ATOM 2805 O O . VAL A 1 360 ? -15.766 -9.195 7.352 1 97.25 360 VAL A O 1
ATOM 2808 N N . ASP A 1 361 ? -15.125 -10.578 9 1 96.06 361 ASP A N 1
ATOM 2809 C CA . ASP A 1 361 ? -16.375 -10.469 9.758 1 96.06 361 ASP A CA 1
ATOM 2810 C C . ASP A 1 361 ? -17.578 -10.773 8.867 1 96.06 361 ASP A C 1
ATOM 2812 O O . ASP A 1 361 ? -18.516 -9.969 8.789 1 96.06 361 ASP A O 1
ATOM 2816 N N . ALA A 1 362 ? -17.516 -11.859 8.188 1 97.12 362 ALA A N 1
ATOM 2817 C CA . ALA A 1 362 ? -18.578 -12.289 7.289 1 97.12 362 ALA A CA 1
ATOM 2818 C C . ALA A 1 362 ? -19.578 -13.188 8.016 1 97.12 362 ALA A C 1
ATOM 2820 O O . ALA A 1 362 ? -19.234 -13.82 9.016 1 97.12 362 ALA A O 1
ATOM 2821 N N . GLY A 1 363 ? -20.812 -13.195 7.488 1 96.44 363 GLY A N 1
ATOM 2822 C CA . GLY A 1 363 ? -21.844 -14.078 8.023 1 96.44 363 GLY A CA 1
ATOM 2823 C C . GLY A 1 363 ? -21.766 -15.477 7.438 1 96.44 363 GLY A C 1
ATOM 2824 O O . GLY A 1 363 ? -22.266 -16.438 8.047 1 96.44 363 GLY A O 1
ATOM 2825 N N . GLY A 1 364 ? -21.219 -15.578 6.301 1 97.69 364 GLY A N 1
ATOM 2826 C CA . GLY A 1 364 ? -21.047 -16.844 5.609 1 97.69 364 GLY A CA 1
ATOM 2827 C C . GLY A 1 364 ? -19.891 -16.859 4.641 1 97.69 364 GLY A C 1
ATOM 2828 O O . GLY A 1 364 ? -19.406 -15.797 4.23 1 97.69 364 GLY A O 1
ATOM 2829 N N . VAL A 1 365 ? -19.406 -18.078 4.309 1 98.19 365 VAL A N 1
ATOM 2830 C CA . VAL A 1 365 ? -18.328 -18.203 3.346 1 98.19 365 VAL A CA 1
ATOM 2831 C C . VAL A 1 365 ? -18.531 -19.453 2.496 1 98.19 365 VAL A C 1
ATOM 2833 O O . VAL A 1 365 ? -19 -20.484 2.996 1 98.19 365 VAL A O 1
ATOM 2836 N N . ALA A 1 366 ? -18.312 -19.312 1.232 1 98.31 366 ALA A N 1
ATOM 2837 C CA . ALA A 1 366 ? -18.375 -20.422 0.292 1 98.31 366 ALA A CA 1
ATOM 2838 C C . ALA A 1 366 ? -17.016 -20.656 -0.374 1 98.31 366 ALA A C 1
ATOM 2840 O O . ALA A 1 366 ? -16.359 -19.688 -0.784 1 98.31 366 ALA A O 1
ATOM 2841 N N . ILE A 1 367 ? -16.609 -21.859 -0.4 1 97.44 367 ILE A N 1
ATOM 2842 C CA . ILE A 1 367 ? -15.359 -22.234 -1.047 1 97.44 367 ILE A CA 1
ATOM 2843 C C . ILE A 1 367 ? -15.648 -23.172 -2.215 1 97.44 367 ILE A C 1
ATOM 2845 O O . ILE A 1 367 ? -16.281 -24.219 -2.037 1 97.44 367 ILE A O 1
ATOM 2849 N N . ILE A 1 368 ? -15.164 -22.75 -3.375 1 95.5 368 ILE A N 1
ATOM 2850 C CA . ILE A 1 368 ? -15.406 -23.531 -4.59 1 95.5 368 ILE A CA 1
ATOM 2851 C C . ILE A 1 368 ? -14.102 -24.156 -5.066 1 95.5 368 ILE A C 1
ATOM 2853 O O . ILE A 1 368 ? -13.094 -23.469 -5.242 1 95.5 368 ILE A O 1
ATOM 2857 N N . GLU A 1 369 ? -14.117 -25.391 -5.254 1 89.75 369 GLU A N 1
ATOM 2858 C CA . GLU A 1 369 ? -13.023 -26.141 -5.867 1 89.75 369 GLU A CA 1
ATOM 2859 C C . GLU A 1 369 ? -13.555 -27.172 -6.863 1 89.75 369 GLU A C 1
ATOM 2861 O O . GLU A 1 369 ? -13.906 -28.297 -6.48 1 89.75 369 GLU A O 1
ATOM 2866 N N . GLY A 1 370 ? -13.453 -26.75 -8.062 1 87.5 370 GLY A N 1
ATOM 2867 C CA . GLY A 1 370 ? -14.039 -27.625 -9.078 1 87.5 370 GLY A CA 1
ATOM 2868 C C . GLY A 1 370 ? -15.531 -27.844 -8.883 1 87.5 370 GLY A C 1
ATOM 2869 O O . GLY A 1 370 ? -16.312 -26.875 -8.852 1 87.5 370 GLY A O 1
ATOM 2870 N N . LYS A 1 371 ? -15.898 -29.094 -8.703 1 84.12 371 LYS A N 1
ATOM 2871 C CA . LYS A 1 371 ? -17.297 -29.438 -8.531 1 84.12 371 LYS A CA 1
ATOM 2872 C C . LYS A 1 371 ? -17.703 -29.391 -7.062 1 84.12 371 LYS A C 1
ATOM 2874 O O . LYS A 1 371 ? -18.891 -29.344 -6.742 1 84.12 371 LYS A O 1
ATOM 2879 N N . GLN A 1 372 ? -16.75 -29.312 -6.246 1 89.69 372 GLN A N 1
ATOM 2880 C CA . GLN A 1 372 ? -17.016 -29.312 -4.812 1 89.69 372 GLN A CA 1
ATOM 2881 C C . GLN A 1 372 ? -17.312 -27.891 -4.316 1 89.69 372 GLN A C 1
ATOM 2883 O O . GLN A 1 372 ? -16.656 -26.938 -4.742 1 89.69 372 GLN A O 1
ATOM 2888 N N . LEU A 1 373 ? -18.359 -27.734 -3.568 1 94.69 373 LEU A N 1
ATOM 2889 C CA . LEU A 1 373 ? -18.75 -26.484 -2.947 1 94.69 373 LEU A CA 1
ATOM 2890 C C . LEU A 1 373 ? -18.906 -26.641 -1.438 1 94.69 373 LEU A C 1
ATOM 2892 O O . LEU A 1 373 ? -19.719 -27.438 -0.972 1 94.69 373 LEU A O 1
ATOM 2896 N N . HIS A 1 374 ? -18.062 -26 -0.675 1 95.38 374 HIS A N 1
ATOM 2897 C CA . HIS A 1 374 ? -18.141 -26 0.781 1 95.38 374 HIS A CA 1
ATOM 2898 C C . HIS A 1 374 ? -18.75 -24.703 1.292 1 95.38 374 HIS A C 1
ATOM 2900 O O . HIS A 1 374 ? -18.297 -23.609 0.949 1 95.38 374 HIS A O 1
ATOM 2906 N N . CYS A 1 375 ? -19.797 -24.781 1.984 1 96.69 375 CYS A N 1
ATOM 2907 C CA . CYS A 1 375 ? -20.453 -23.594 2.545 1 96.69 375 CYS A CA 1
ATOM 2908 C C . CYS A 1 375 ? -20.406 -23.625 4.066 1 96.69 375 CYS A C 1
ATOM 2910 O O . CYS A 1 375 ? -20.625 -24.672 4.676 1 96.69 375 CYS A O 1
ATOM 2912 N N . HIS A 1 376 ? -20.125 -22.609 4.691 1 96.69 376 HIS A N 1
ATOM 2913 C CA . HIS A 1 376 ? -20.141 -22.453 6.145 1 96.69 376 HIS A CA 1
ATOM 2914 C C . HIS A 1 376 ? -20.828 -21.156 6.551 1 96.69 376 HIS A C 1
ATOM 2916 O O . HIS A 1 376 ? -20.625 -20.109 5.918 1 96.69 376 HIS A O 1
ATOM 2922 N N . GLY A 1 377 ? -21.672 -21.156 7.594 1 96.19 377 GLY A N 1
ATOM 2923 C CA . GLY A 1 377 ? -22.438 -19.984 8.008 1 96.19 377 GLY A CA 1
ATOM 2924 C C . GLY A 1 377 ? -23.672 -19.75 7.172 1 96.19 377 GLY A C 1
ATOM 2925 O O . GLY A 1 377 ? -24.312 -20.703 6.727 1 96.19 377 GLY A O 1
ATOM 2926 N N . ASN A 1 378 ? -24.047 -18.562 7.086 1 96.5 378 ASN A N 1
ATOM 2927 C CA . ASN A 1 378 ? -25.234 -18.219 6.305 1 96.5 378 ASN A CA 1
ATOM 2928 C C . ASN A 1 378 ? -24.875 -17.906 4.855 1 96.5 378 ASN A C 1
ATOM 2930 O O . ASN A 1 378 ? -24.344 -16.844 4.555 1 96.5 378 ASN A O 1
ATOM 2934 N N . CYS A 1 379 ? -25.219 -18.828 3.988 1 97.31 379 CYS A N 1
ATOM 2935 C CA . CYS A 1 379 ? -24.906 -18.688 2.572 1 97.31 379 CYS A CA 1
ATOM 2936 C C . CYS A 1 379 ? -26.156 -18.828 1.712 1 97.31 379 CYS A C 1
ATOM 2938 O O . CYS A 1 379 ? -27.141 -19.406 2.15 1 97.31 379 CYS A O 1
ATOM 2940 N N . PRO A 1 380 ? -26.078 -18.281 0.52 1 97.5 380 PRO A N 1
ATOM 2941 C CA . PRO A 1 380 ? -27.141 -18.594 -0.442 1 97.5 380 PRO A CA 1
ATOM 2942 C C . PRO A 1 380 ? -27.172 -20.062 -0.832 1 97.5 380 PRO A C 1
ATOM 2944 O O . PRO A 1 380 ? -26.328 -20.859 -0.375 1 97.5 380 PRO A O 1
ATOM 2947 N N . GLN A 1 381 ? -28.156 -20.391 -1.638 1 96.56 381 GLN A N 1
ATOM 2948 C CA . GLN A 1 381 ? -28.266 -21.766 -2.123 1 96.56 381 GLN A CA 1
ATOM 2949 C C . GLN A 1 381 ? -27.141 -22.094 -3.098 1 96.56 381 GLN A C 1
ATOM 2951 O O . GLN A 1 381 ? -26.625 -21.203 -3.783 1 96.56 381 GLN A O 1
ATOM 2956 N N . PRO A 1 382 ? -26.781 -23.328 -3.176 1 96.12 382 PRO A N 1
ATOM 2957 C CA . PRO A 1 382 ? -25.641 -23.719 -4.004 1 96.12 382 PRO A CA 1
ATOM 2958 C C . PRO A 1 382 ? -25.781 -23.266 -5.457 1 96.12 382 PRO A C 1
ATOM 2960 O O . PRO A 1 382 ? -24.797 -22.812 -6.062 1 96.12 382 PRO A O 1
ATOM 2963 N N . GLN A 1 383 ? -26.953 -23.375 -5.953 1 94.75 383 GLN A N 1
ATOM 2964 C CA . GLN A 1 383 ? -27.156 -22.969 -7.344 1 94.75 383 GLN A CA 1
ATOM 2965 C C . GLN A 1 383 ? -26.953 -21.469 -7.512 1 94.75 383 GLN A C 1
ATOM 2967 O O . GLN A 1 383 ? -26.422 -21.031 -8.531 1 94.75 383 GLN A O 1
ATOM 2972 N N . GLU A 1 384 ? -27.375 -20.75 -6.539 1 97 384 GLU A N 1
ATOM 2973 C CA . GLU A 1 384 ? -27.203 -19.297 -6.555 1 97 384 GLU A CA 1
ATOM 2974 C C . GLU A 1 384 ? -25.734 -18.922 -6.441 1 97 384 GLU A C 1
ATOM 2976 O O . GLU A 1 384 ? -25.281 -17.969 -7.102 1 97 384 GLU A O 1
ATOM 2981 N N . ILE A 1 385 ? -25.016 -19.625 -5.633 1 97.62 385 ILE A N 1
ATOM 2982 C CA . ILE A 1 385 ? -23.594 -19.375 -5.441 1 97.62 385 ILE A CA 1
ATOM 2983 C C . ILE A 1 385 ? -22.844 -19.641 -6.742 1 97.62 385 ILE A C 1
ATOM 2985 O O . ILE A 1 385 ? -22 -18.844 -7.148 1 97.62 385 ILE A O 1
ATOM 2989 N N . ARG A 1 386 ? -23.156 -20.703 -7.398 1 96 386 ARG A N 1
ATOM 2990 C CA . ARG A 1 386 ? -22.484 -21.062 -8.648 1 96 386 ARG A CA 1
ATOM 2991 C C . ARG A 1 386 ? -22.781 -20.031 -9.742 1 96 386 ARG A C 1
ATOM 2993 O O . ARG A 1 386 ? -21.891 -19.672 -10.508 1 96 386 ARG A O 1
ATOM 3000 N N . ALA A 1 387 ? -24.016 -19.625 -9.766 1 96.19 387 ALA A N 1
ATOM 3001 C CA . ALA A 1 387 ? -24.391 -18.609 -10.742 1 96.19 387 ALA A CA 1
ATOM 3002 C C . ALA A 1 387 ? -23.641 -17.297 -10.484 1 96.19 387 ALA A C 1
ATOM 3004 O O . ALA A 1 387 ? -23.172 -16.656 -11.422 1 96.19 387 ALA A O 1
ATOM 3005 N N . LEU A 1 388 ? -23.625 -16.891 -9.258 1 97.19 388 LEU A N 1
ATOM 3006 C CA . LEU A 1 388 ? -22.875 -15.695 -8.875 1 97.19 388 LEU A CA 1
ATOM 3007 C C . LEU A 1 388 ? -21.406 -15.828 -9.242 1 97.19 388 LEU A C 1
ATOM 3009 O O . LEU A 1 388 ? -20.797 -14.891 -9.773 1 97.19 388 LEU A O 1
ATOM 3013 N N . HIS A 1 389 ? -20.844 -16.953 -8.914 1 96.56 389 HIS A N 1
ATOM 3014 C CA . HIS A 1 389 ? -19.438 -17.203 -9.203 1 96.56 389 HIS A CA 1
ATOM 3015 C C . HIS A 1 389 ? -19.172 -17.094 -10.703 1 96.56 389 HIS A C 1
ATOM 3017 O O . HIS A 1 389 ? -18.141 -16.547 -11.102 1 96.56 389 HIS A O 1
ATOM 3023 N N . GLN A 1 390 ? -20 -17.625 -11.492 1 94.38 390 GLN A N 1
ATOM 3024 C CA . GLN A 1 390 ? -19.859 -17.531 -12.938 1 94.38 390 GLN A CA 1
ATOM 3025 C C . GLN A 1 390 ? -19.859 -16.078 -13.398 1 94.38 390 GLN A C 1
ATOM 3027 O O . GLN A 1 390 ? -19.078 -15.695 -14.266 1 94.38 390 GLN A O 1
ATOM 3032 N N . TRP A 1 391 ? -20.734 -15.359 -12.82 1 96.12 391 TRP A N 1
ATOM 3033 C CA . TRP A 1 391 ? -20.812 -13.93 -13.133 1 96.12 391 TRP A CA 1
ATOM 3034 C C . TRP A 1 391 ? -19.516 -13.227 -12.742 1 96.12 391 TRP A C 1
ATOM 3036 O O . TRP A 1 391 ? -19.016 -12.375 -13.484 1 96.12 391 TRP A O 1
ATOM 3046 N N . LEU A 1 392 ? -19 -13.516 -11.617 1 95.88 392 LEU A N 1
ATOM 3047 C CA . LEU A 1 392 ? -17.766 -12.922 -11.125 1 95.88 392 LEU A CA 1
ATOM 3048 C C . LEU A 1 392 ? -16.594 -13.266 -12.047 1 95.88 392 LEU A C 1
ATOM 3050 O O . LEU A 1 392 ? -15.742 -12.414 -12.312 1 95.88 392 LEU A O 1
ATOM 3054 N N . GLN A 1 393 ? -16.547 -14.461 -12.453 1 92.38 393 GLN A N 1
ATOM 3055 C CA . GLN A 1 393 ? -15.469 -14.906 -13.336 1 92.38 393 GLN A CA 1
ATOM 3056 C C . GLN A 1 393 ? -15.516 -14.172 -14.672 1 92.38 393 GLN A C 1
ATOM 3058 O O . GLN A 1 393 ? -14.477 -13.859 -15.258 1 92.38 393 GLN A O 1
ATOM 3063 N N . ALA A 1 394 ? -16.672 -13.922 -15.102 1 91.12 394 ALA A N 1
ATOM 3064 C CA . ALA A 1 394 ? -16.844 -13.203 -16.359 1 91.12 394 ALA A CA 1
ATOM 3065 C C . ALA A 1 394 ? -16.312 -11.773 -16.266 1 91.12 394 ALA A C 1
ATOM 3067 O O . ALA A 1 394 ? -15.82 -11.211 -17.25 1 91.12 394 ALA A O 1
ATOM 3068 N N . GLY A 1 395 ? -16.422 -11.234 -15.156 1 89.69 395 GLY A N 1
ATOM 3069 C CA . GLY A 1 395 ? -15.922 -9.883 -14.938 1 89.69 395 GLY A CA 1
ATOM 3070 C C . GLY A 1 395 ? -14.406 -9.797 -14.953 1 89.69 395 GLY A C 1
ATOM 3071 O O . GLY A 1 395 ? -13.852 -8.727 -15.219 1 89.69 395 GLY A O 1
ATOM 3072 N N . GLY A 1 396 ? -13.727 -10.82 -14.516 1 86.56 396 GLY A N 1
ATOM 3073 C CA . GLY A 1 396 ? -12.281 -10.906 -14.688 1 86.56 396 GLY A CA 1
ATOM 3074 C C . GLY A 1 396 ? -11.508 -10.312 -13.531 1 86.56 396 GLY A C 1
ATOM 3075 O O . GLY A 1 396 ? -10.273 -10.312 -13.531 1 86.56 396 GLY A O 1
ATOM 3076 N N . GLU A 1 397 ? -12.133 -9.789 -12.5 1 90.75 397 GLU A N 1
ATOM 3077 C CA . GLU A 1 397 ? -11.43 -9.203 -11.367 1 90.75 397 GLU A CA 1
ATOM 3078 C C . GLU A 1 397 ? -10.906 -10.289 -10.422 1 90.75 397 GLU A C 1
ATOM 3080 O O . GLU A 1 397 ? -11.664 -11.164 -9.992 1 90.75 397 GLU A O 1
ATOM 3085 N N . PRO A 1 398 ? -9.633 -10.141 -10.055 1 92 398 PRO A N 1
ATOM 3086 C CA . PRO A 1 398 ? -9.086 -11.148 -9.148 1 92 398 PRO A CA 1
ATOM 3087 C C . PRO A 1 398 ? -9.75 -11.133 -7.773 1 92 398 PRO A C 1
ATOM 3089 O O . PRO A 1 398 ? -10.008 -12.195 -7.191 1 92 398 PRO A O 1
ATOM 3092 N N . VAL A 1 399 ? -10.023 -9.906 -7.293 1 96.25 399 VAL A N 1
ATOM 3093 C CA . VAL A 1 399 ? -10.758 -9.703 -6.047 1 96.25 399 VAL A CA 1
ATOM 3094 C C . VAL A 1 399 ? -11.922 -8.734 -6.281 1 96.25 399 VAL A C 1
ATOM 3096 O O . VAL A 1 399 ? -11.734 -7.66 -6.848 1 96.25 399 VAL A O 1
ATOM 3099 N N . PHE A 1 400 ? -13.094 -9.211 -5.902 1 97.38 400 PHE A N 1
ATOM 3100 C CA . PHE A 1 400 ? -14.297 -8.406 -6.078 1 97.38 400 PHE A CA 1
ATOM 3101 C C . PHE A 1 400 ? -14.93 -8.086 -4.73 1 97.38 400 PHE A C 1
ATOM 3103 O O . PHE A 1 400 ? -14.969 -8.93 -3.836 1 97.38 400 PHE A O 1
ATOM 3110 N N . ALA A 1 401 ? -15.367 -6.836 -4.617 1 97.44 401 ALA A N 1
ATOM 3111 C CA . ALA A 1 401 ? -16.031 -6.438 -3.379 1 97.44 401 ALA A CA 1
ATOM 3112 C C . ALA A 1 401 ? -17.234 -5.539 -3.666 1 97.44 401 ALA A C 1
ATOM 3114 O O . ALA A 1 401 ? -17.141 -4.625 -4.488 1 97.44 401 ALA A O 1
ATOM 3115 N N . SER A 1 402 ? -18.344 -5.812 -3.094 1 96.5 402 SER A N 1
ATOM 3116 C CA . SER A 1 402 ? -19.516 -4.961 -3.145 1 96.5 402 SER A CA 1
ATOM 3117 C C . SER A 1 402 ? -20.328 -5.051 -1.852 1 96.5 402 SER A C 1
ATOM 3119 O O . SER A 1 402 ? -20.5 -6.137 -1.293 1 96.5 402 SER A O 1
ATOM 3121 N N . HIS A 1 403 ? -20.766 -3.945 -1.377 1 94.56 403 HIS A N 1
ATOM 3122 C CA . HIS A 1 403 ? -21.625 -3.941 -0.202 1 94.56 403 HIS A CA 1
ATOM 3123 C C . HIS A 1 403 ? -23.094 -3.807 -0.597 1 94.56 403 HIS A C 1
ATOM 3125 O O . HIS A 1 403 ? -23.969 -3.701 0.267 1 94.56 403 HIS A O 1
ATOM 3131 N N . HIS A 1 404 ? -23.312 -3.686 -1.862 1 93.56 404 HIS A N 1
ATOM 3132 C CA . HIS A 1 404 ? -24.641 -3.637 -2.469 1 93.56 404 HIS A CA 1
ATOM 3133 C C . HIS A 1 404 ? -24.719 -4.523 -3.707 1 93.56 404 HIS A C 1
ATOM 3135 O O . HIS A 1 404 ? -24.953 -4.035 -4.812 1 93.56 404 HIS A O 1
ATOM 3141 N N . LEU A 1 405 ? -24.766 -5.816 -3.471 1 95.88 405 LEU A N 1
ATOM 3142 C CA . LEU A 1 405 ? -24.594 -6.801 -4.531 1 95.88 405 LEU A CA 1
ATOM 3143 C C . LEU A 1 405 ? -25.734 -6.723 -5.543 1 95.88 405 LEU A C 1
ATOM 3145 O O . LEU A 1 405 ? -25.516 -6.824 -6.75 1 95.88 405 LEU A O 1
ATOM 3149 N N . SER A 1 406 ? -26.922 -6.527 -5.121 1 94.31 406 SER A N 1
ATOM 3150 C CA . SER A 1 406 ? -28.078 -6.539 -6.008 1 94.31 406 SER A CA 1
ATOM 3151 C C . SER A 1 406 ? -28.031 -5.391 -7.008 1 94.31 406 SER A C 1
ATOM 3153 O O . SER A 1 406 ? -28.656 -5.453 -8.062 1 94.31 406 SER A O 1
ATOM 3155 N N . SER A 1 407 ? -27.266 -4.324 -6.676 1 91.81 407 SER A N 1
ATOM 3156 C CA . SER A 1 407 ? -27.141 -3.178 -7.57 1 91.81 407 SER A CA 1
ATOM 3157 C C . SER A 1 407 ? -26.266 -3.518 -8.773 1 91.81 407 SER A C 1
ATOM 3159 O O . SER A 1 407 ? -26.422 -2.926 -9.844 1 91.81 407 SER A O 1
ATOM 3161 N N . VAL A 1 408 ? -25.422 -4.504 -8.68 1 94.12 408 VAL A N 1
ATOM 3162 C CA . VAL A 1 408 ? -24.5 -4.832 -9.773 1 94.12 408 VAL A CA 1
ATOM 3163 C C . VAL A 1 408 ? -24.844 -6.207 -10.336 1 94.12 408 VAL A C 1
ATOM 3165 O O . VAL A 1 408 ? -24.516 -6.516 -11.484 1 94.12 408 VAL A O 1
ATOM 3168 N N . TYR A 1 409 ? -25.422 -6.992 -9.516 1 96.44 409 TYR A N 1
ATOM 3169 C CA . TYR A 1 409 ? -25.891 -8.32 -9.883 1 96.44 409 TYR A CA 1
ATOM 3170 C C . TYR A 1 409 ? -27.344 -8.523 -9.469 1 96.44 409 TYR A C 1
ATOM 3172 O O . TYR A 1 409 ? -27.625 -9.102 -8.406 1 96.44 409 TYR A O 1
ATOM 3180 N N . PRO A 1 410 ? -28.297 -8.242 -10.273 1 95.56 410 PRO A N 1
ATOM 3181 C CA . PRO A 1 410 ? -29.719 -8.18 -9.938 1 95.56 410 PRO A CA 1
ATOM 3182 C C . PRO A 1 410 ? -30.266 -9.508 -9.406 1 95.56 410 PRO A C 1
ATOM 3184 O O . PRO A 1 410 ? -31.172 -9.523 -8.578 1 95.56 410 PRO A O 1
ATOM 3187 N N . ALA A 1 411 ? -29.734 -10.602 -9.828 1 95.38 411 ALA A N 1
ATOM 3188 C CA . ALA A 1 411 ? -30.219 -11.914 -9.391 1 95.38 411 ALA A CA 1
ATOM 3189 C C . ALA A 1 411 ? -30.047 -12.086 -7.887 1 95.38 411 ALA A C 1
ATOM 3191 O O . ALA A 1 411 ? -30.75 -12.891 -7.266 1 95.38 411 ALA A O 1
ATOM 3192 N N . ALA A 1 412 ? -29.234 -11.242 -7.297 1 95.75 412 ALA A N 1
ATOM 3193 C CA . ALA A 1 412 ? -28.938 -11.367 -5.871 1 95.75 412 ALA A CA 1
ATOM 3194 C C . ALA A 1 412 ? -30.062 -10.773 -5.023 1 95.75 412 ALA A C 1
ATOM 3196 O O . ALA A 1 412 ? -30.109 -10.977 -3.809 1 95.75 412 ALA A O 1
ATOM 3197 N N . ALA A 1 413 ? -31.016 -10.078 -5.59 1 94.38 413 ALA A N 1
ATOM 3198 C CA . ALA A 1 413 ? -32.188 -9.539 -4.871 1 94.38 413 ALA A CA 1
ATOM 3199 C C . ALA A 1 413 ? -32.969 -10.656 -4.211 1 94.38 413 ALA A C 1
ATOM 3201 O O . ALA A 1 413 ? -33.656 -10.438 -3.205 1 94.38 413 ALA A O 1
ATOM 3202 N N . GLY A 1 414 ? -32.812 -11.82 -4.773 1 93.75 414 GLY A N 1
ATOM 3203 C CA . GLY A 1 414 ? -33.562 -12.969 -4.281 1 93.75 414 GLY A CA 1
ATOM 3204 C C . GLY A 1 414 ? -33.031 -13.508 -2.971 1 93.75 414 GLY A C 1
ATOM 3205 O O . GLY A 1 414 ? -33.719 -14.266 -2.281 1 93.75 414 GLY A O 1
ATOM 3206 N N . TYR A 1 415 ? -31.828 -13.125 -2.561 1 96.25 415 TYR A N 1
ATOM 3207 C CA . TYR A 1 415 ? -31.25 -13.641 -1.325 1 96.25 415 TYR A CA 1
ATOM 3208 C C . TYR A 1 415 ? -30.5 -12.547 -0.577 1 96.25 415 TYR A C 1
ATOM 3210 O O . TYR A 1 415 ? -29.391 -12.766 -0.096 1 96.25 415 TYR A O 1
ATOM 3218 N N . GLN A 1 416 ? -31.016 -11.352 -0.502 1 93.56 416 GLN A N 1
ATOM 3219 C CA . GLN A 1 416 ? -30.406 -10.188 0.128 1 93.56 416 GLN A CA 1
ATOM 3220 C C . GLN A 1 416 ? -30.25 -10.391 1.632 1 93.56 416 GLN A C 1
ATOM 3222 O O . GLN A 1 416 ? -29.359 -9.812 2.256 1 93.56 416 GLN A O 1
ATOM 3227 N N . GLN A 1 417 ? -31.047 -11.211 2.246 1 92.19 417 GLN A N 1
ATOM 3228 C CA . GLN A 1 417 ? -31.031 -11.438 3.688 1 92.19 417 GLN A CA 1
ATOM 3229 C C . GLN A 1 417 ? -29.703 -12.047 4.125 1 92.19 417 GLN A C 1
ATOM 3231 O O . GLN A 1 417 ? -29.234 -11.82 5.246 1 92.19 417 GLN A O 1
ATOM 3236 N N . VAL A 1 418 ? -29.156 -12.742 3.166 1 94.75 418 VAL A N 1
ATOM 3237 C CA . VAL A 1 418 ? -27.938 -13.461 3.518 1 94.75 418 VAL A CA 1
ATOM 3238 C C . VAL A 1 418 ? -26.734 -12.828 2.818 1 94.75 418 VAL A C 1
ATOM 3240 O O . VAL A 1 418 ? -25.609 -12.914 3.309 1 94.75 418 VAL A O 1
ATOM 3243 N N . ALA A 1 419 ? -26.984 -12.211 1.675 1 96.31 419 ALA A N 1
ATOM 3244 C CA . ALA A 1 419 ? -25.859 -11.773 0.854 1 96.31 419 ALA A CA 1
ATOM 3245 C C . ALA A 1 419 ? -26.156 -10.438 0.181 1 96.31 419 ALA A C 1
ATOM 3247 O O . ALA A 1 419 ? -26.25 -10.359 -1.047 1 96.31 419 ALA A O 1
ATOM 3248 N N . SER A 1 420 ? -26.156 -9.461 0.926 1 96 420 SER A N 1
ATOM 3249 C CA . SER A 1 420 ? -26.203 -8.109 0.371 1 96 420 SER A CA 1
ATOM 3250 C C . SER A 1 420 ? -24.812 -7.598 0.03 1 96 420 SER A C 1
ATOM 3252 O O . SER A 1 420 ? -24.656 -6.789 -0.885 1 96 420 SER A O 1
ATOM 3254 N N . GLY A 1 421 ? -23.859 -8.039 0.828 1 97.25 421 GLY A N 1
ATOM 3255 C CA . GLY A 1 421 ? -22.453 -7.797 0.541 1 97.25 421 GLY A CA 1
ATOM 3256 C C . GLY A 1 421 ? -21.703 -9.055 0.142 1 97.25 421 GLY A C 1
ATOM 3257 O O . GLY A 1 421 ? -21.969 -10.133 0.677 1 97.25 421 GLY A O 1
ATOM 3258 N N . VAL A 1 422 ? -20.766 -8.844 -0.811 1 98.31 422 VAL A N 1
ATOM 3259 C CA . VAL A 1 422 ? -19.969 -9.984 -1.236 1 98.31 422 VAL A CA 1
ATOM 3260 C C . VAL A 1 422 ? -18.516 -9.555 -1.436 1 98.31 422 VAL A C 1
ATOM 3262 O O . VAL A 1 422 ? -18.25 -8.469 -1.96 1 98.31 422 VAL A O 1
ATOM 3265 N N . LEU A 1 423 ? -17.656 -10.25 -0.87 1 98.19 423 LEU A N 1
ATOM 3266 C CA . LEU A 1 423 ? -16.234 -10.211 -1.142 1 98.19 423 LEU A CA 1
ATOM 3267 C C . LEU A 1 423 ? -15.75 -11.547 -1.713 1 98.19 423 LEU A C 1
ATOM 3269 O O . LEU A 1 423 ? -16.062 -12.602 -1.173 1 98.19 423 LEU A O 1
ATOM 3273 N N . ALA A 1 424 ? -15.062 -11.5 -2.846 1 98.31 424 ALA A N 1
ATOM 3274 C CA . ALA A 1 424 ? -14.719 -12.758 -3.508 1 98.31 424 ALA A CA 1
ATOM 3275 C C . ALA A 1 424 ? -13.297 -12.703 -4.078 1 98.31 424 ALA A C 1
ATOM 3277 O O . ALA A 1 424 ? -12.828 -11.641 -4.484 1 98.31 424 ALA A O 1
ATOM 3278 N N . MET A 1 425 ? -12.664 -13.836 -4.082 1 96.88 425 MET A N 1
ATOM 3279 C CA . MET A 1 425 ? -11.359 -13.984 -4.738 1 96.88 425 MET A CA 1
ATOM 3280 C C . MET A 1 425 ? -11.289 -15.289 -5.516 1 96.88 425 MET A C 1
ATOM 3282 O O . MET A 1 425 ? -12 -16.25 -5.195 1 96.88 425 MET A O 1
ATOM 3286 N N . SER A 1 426 ? -10.484 -15.336 -6.551 1 95.19 426 SER A N 1
ATOM 3287 C CA . SER A 1 426 ? -10.258 -16.547 -7.328 1 95.19 426 SER A CA 1
ATOM 3288 C C . SER A 1 426 ? -8.836 -16.594 -7.879 1 95.19 426 SER A C 1
ATOM 3290 O O . SER A 1 426 ? -8.117 -15.594 -7.855 1 95.19 426 SER A O 1
ATOM 3292 N N . LEU A 1 427 ? -8.406 -17.703 -8.172 1 92.88 427 LEU A N 1
ATOM 3293 C CA . LEU A 1 427 ? -7.117 -17.891 -8.82 1 92.88 427 LEU A CA 1
ATOM 3294 C C . LEU A 1 427 ? -7.293 -18.125 -10.32 1 92.88 427 LEU A C 1
ATOM 3296 O O . LEU A 1 427 ? -8.305 -18.656 -10.758 1 92.88 427 LEU A O 1
ATOM 3300 N N . PRO A 1 428 ? -6.309 -17.719 -11.078 1 88 428 PRO A N 1
ATOM 3301 C CA . PRO A 1 428 ? -6.422 -17.875 -12.531 1 88 428 PRO A CA 1
ATOM 3302 C C . PRO A 1 428 ? -6.086 -19.281 -13.008 1 88 428 PRO A C 1
ATOM 3304 O O . PRO A 1 428 ? -5.031 -19.5 -13.609 1 88 428 PRO A O 1
ATOM 3307 N N . LYS A 1 429 ? -6.918 -20.156 -12.789 1 84.88 429 LYS A N 1
ATOM 3308 C CA . LYS A 1 429 ? -6.75 -21.531 -13.234 1 84.88 429 LYS A CA 1
ATOM 3309 C C . LYS A 1 429 ? -7.973 -22.016 -14.008 1 84.88 429 LYS A C 1
ATOM 3311 O O . LYS A 1 429 ? -9.078 -21.516 -13.805 1 84.88 429 LYS A O 1
ATOM 3316 N N . PRO A 1 430 ? -7.727 -22.922 -14.875 1 79.81 430 PRO A N 1
ATOM 3317 C CA . PRO A 1 430 ? -8.812 -23.375 -15.75 1 79.81 430 PRO A CA 1
ATOM 3318 C C . PRO A 1 430 ? -9.883 -24.172 -15.008 1 79.81 430 PRO A C 1
ATOM 3320 O O . PRO A 1 430 ? -10.945 -24.453 -15.562 1 79.81 430 PRO A O 1
ATOM 3323 N N . VAL A 1 431 ? -9.734 -24.438 -13.789 1 82.19 431 VAL A N 1
ATOM 3324 C CA . VAL A 1 431 ? -10.727 -25.125 -12.961 1 82.19 431 VAL A CA 1
ATOM 3325 C C . VAL A 1 431 ? -11.453 -24.094 -12.086 1 82.19 431 VAL A C 1
ATOM 3327 O O . VAL A 1 431 ? -10.852 -23.141 -11.602 1 82.19 431 VAL A O 1
ATOM 3330 N N . GLU A 1 432 ? -12.711 -24.344 -11.984 1 88.75 432 GLU A N 1
ATOM 3331 C CA . GLU A 1 432 ? -13.484 -23.422 -11.156 1 88.75 432 GLU A CA 1
ATOM 3332 C C . GLU A 1 432 ? -12.961 -23.391 -9.719 1 88.75 432 GLU A C 1
ATOM 3334 O O . GLU A 1 432 ? -12.711 -24.453 -9.125 1 88.75 432 GLU A O 1
ATOM 3339 N N . ASN A 1 433 ? -12.703 -22.188 -9.258 1 93 433 ASN A N 1
ATOM 3340 C CA . ASN A 1 433 ? -12.195 -22.031 -7.898 1 93 433 ASN A CA 1
ATOM 3341 C C . ASN A 1 433 ? -12.516 -20.656 -7.332 1 93 433 ASN A C 1
ATOM 3343 O O . ASN A 1 433 ? -12.766 -19.719 -8.086 1 93 433 ASN A O 1
ATOM 3347 N N . GLY A 1 434 ? -12.609 -20.625 -6.02 1 95.25 434 GLY A N 1
ATOM 3348 C CA . GLY A 1 434 ? -12.781 -19.312 -5.426 1 95.25 434 GLY A CA 1
ATOM 3349 C C . GLY A 1 434 ? -13.281 -19.359 -3.992 1 95.25 434 GLY A C 1
ATOM 3350 O O . GLY A 1 434 ? -13.648 -20.422 -3.498 1 95.25 434 GLY A O 1
ATOM 3351 N N . VAL A 1 435 ? -13.164 -18.25 -3.328 1 97.81 435 VAL A N 1
ATOM 3352 C CA . VAL A 1 435 ? -13.719 -18.031 -1.998 1 97.81 435 VAL A CA 1
ATOM 3353 C C . VAL A 1 435 ? -14.672 -16.828 -2.029 1 97.81 435 VAL A C 1
ATOM 3355 O O . VAL A 1 435 ? -14.32 -15.758 -2.521 1 97.81 435 VAL A O 1
ATOM 3358 N N . LEU A 1 436 ? -15.883 -17 -1.571 1 98.38 436 LEU A N 1
ATOM 3359 C CA . LEU A 1 436 ? -16.875 -15.938 -1.501 1 98.38 436 LEU A CA 1
ATOM 3360 C C . LEU A 1 436 ? -17.312 -15.695 -0.061 1 98.38 436 LEU A C 1
ATOM 3362 O O . LEU A 1 436 ? -17.797 -16.609 0.607 1 98.38 436 LEU A O 1
ATOM 3366 N N . TRP A 1 437 ? -17.141 -14.508 0.43 1 98.5 437 TRP A N 1
ATOM 3367 C CA . TRP A 1 437 ? -17.641 -14.086 1.737 1 98.5 437 TRP A CA 1
ATOM 3368 C C . TRP A 1 437 ? -18.953 -13.32 1.603 1 98.5 437 TRP A C 1
ATOM 3370 O O . TRP A 1 437 ? -19.094 -12.484 0.707 1 98.5 437 TRP A O 1
ATOM 3380 N N . PHE A 1 438 ? -19.875 -13.602 2.461 1 98.38 438 PHE A N 1
ATOM 3381 C CA . PHE A 1 438 ? -21.188 -12.961 2.389 1 98.38 438 PHE A CA 1
ATOM 3382 C C . PHE A 1 438 ? -21.484 -12.188 3.666 1 98.38 438 PHE A C 1
ATOM 3384 O O . PHE A 1 438 ? -21.172 -12.641 4.766 1 98.38 438 PHE A O 1
ATOM 3391 N N . ARG A 1 439 ? -22.016 -11.031 3.512 1 97.44 439 ARG A N 1
ATOM 3392 C CA . ARG A 1 439 ? -22.547 -10.25 4.617 1 97.44 439 ARG A CA 1
ATOM 3393 C C . ARG A 1 439 ? -24.047 -10.008 4.441 1 97.44 439 ARG A C 1
ATOM 3395 O O . ARG A 1 439 ? -24.516 -9.742 3.332 1 97.44 439 ARG A O 1
ATOM 3402 N N . PRO A 1 440 ? -24.766 -10.133 5.52 1 95.44 440 PRO A N 1
ATOM 3403 C CA . PRO A 1 440 ? -26.219 -9.969 5.438 1 95.44 440 PRO A CA 1
ATOM 3404 C C . PRO A 1 440 ? -26.641 -8.508 5.305 1 95.44 440 PRO A C 1
ATOM 3406 O O . PRO A 1 440 ? -25.812 -7.605 5.48 1 95.44 440 PRO A O 1
ATOM 3409 N N . GLU A 1 441 ? -27.875 -8.344 4.977 1 93.88 441 GLU A N 1
ATOM 3410 C CA . GLU A 1 441 ? -28.469 -7.016 4.848 1 93.88 441 GLU A CA 1
ATOM 3411 C C . GLU A 1 441 ? -28.516 -6.297 6.195 1 93.88 441 GLU A C 1
ATOM 3413 O O . GLU A 1 441 ? -28.75 -6.922 7.227 1 93.88 441 GLU A O 1
ATOM 3418 N N . VAL A 1 442 ? -28.125 -5.074 6.148 1 88.75 442 VAL A N 1
ATOM 3419 C CA . VAL A 1 442 ? -28.312 -4.191 7.297 1 88.75 442 VAL A CA 1
ATOM 3420 C C . VAL A 1 442 ? -29.344 -3.109 6.961 1 88.75 442 VAL A C 1
ATOM 3422 O O . VAL A 1 442 ? -29.328 -2.566 5.855 1 88.75 442 VAL A O 1
ATOM 3425 N N . LYS A 1 443 ? -30.219 -2.982 7.785 1 79.88 443 LYS A N 1
ATOM 3426 C CA . LYS A 1 443 ? -31.203 -1.914 7.582 1 79.88 443 LYS A CA 1
ATOM 3427 C C . LYS A 1 443 ? -30.625 -0.56 7.98 1 79.88 443 LYS A C 1
ATOM 3429 O O . LYS A 1 443 ? -30.188 -0.373 9.117 1 79.88 443 LYS A O 1
ATOM 3434 N N . GLU A 1 444 ? -30.281 0.12 6.992 1 76.75 444 GLU A N 1
ATOM 3435 C CA . GLU A 1 444 ? -29.766 1.458 7.254 1 76.75 444 GLU A CA 1
ATOM 3436 C C . GLU A 1 444 ? -30.641 2.527 6.605 1 76.75 444 GLU A C 1
ATOM 3438 O O . GLU A 1 444 ? -31.141 2.334 5.5 1 76.75 444 GLU A O 1
ATOM 3443 N N . SER A 1 445 ? -31.031 3.389 7.461 1 78.5 445 SER A N 1
ATOM 3444 C CA . SER A 1 445 ? -31.75 4.543 6.938 1 78.5 445 SER A CA 1
ATOM 3445 C C . SER A 1 445 ? -30.828 5.723 6.703 1 78.5 445 SER A C 1
ATOM 3447 O O . SER A 1 445 ? -29.984 6.039 7.555 1 78.5 445 SER A O 1
ATOM 3449 N N . ILE A 1 446 ? -30.906 6.125 5.473 1 78.94 446 ILE A N 1
ATOM 3450 C CA . ILE A 1 446 ? -30.109 7.293 5.129 1 78.94 446 ILE A CA 1
ATOM 3451 C C . ILE A 1 446 ? -30.984 8.539 5.098 1 78.94 446 ILE A C 1
ATOM 3453 O O . ILE A 1 446 ? -32.062 8.531 4.484 1 78.94 446 ILE A O 1
ATOM 3457 N N . ASN A 1 447 ? -30.547 9.531 5.836 1 84.19 447 ASN A N 1
ATOM 3458 C CA . ASN A 1 447 ? -31.266 10.797 5.863 1 84.19 447 ASN A CA 1
ATOM 3459 C C . ASN A 1 447 ? -30.734 11.773 4.816 1 84.19 447 ASN A C 1
ATOM 3461 O O . ASN A 1 447 ? -29.578 12.188 4.883 1 84.19 447 ASN A O 1
ATOM 3465 N N . TRP A 1 448 ? -31.594 12.125 3.908 1 81.62 448 TRP A N 1
ATOM 3466 C CA . TRP A 1 448 ? -31.25 13.094 2.871 1 81.62 448 TRP A CA 1
ATOM 3467 C C . TRP A 1 448 ? -31.828 14.461 3.189 1 81.62 448 TRP A C 1
ATOM 3469 O O . TRP A 1 448 ? -32.875 14.562 3.822 1 81.62 448 TRP A O 1
ATOM 3479 N N . SER A 1 449 ? -31.078 15.445 2.828 1 79.56 449 SER A N 1
ATOM 3480 C CA . SER A 1 449 ? -31.656 16.781 2.857 1 79.56 449 SER A CA 1
ATOM 3481 C C . SER A 1 449 ? -32.469 17.062 1.597 1 79.56 449 SER A C 1
ATOM 3483 O O . SER A 1 449 ? -31.906 17.484 0.577 1 79.56 449 SER A O 1
ATOM 3485 N N . GLY A 1 450 ? -33.719 16.906 1.615 1 74.88 450 GLY A N 1
ATOM 3486 C CA . GLY A 1 450 ? -34.594 17.031 0.454 1 74.88 450 GLY A CA 1
ATOM 3487 C C . GLY A 1 450 ? -34.719 15.734 -0.327 1 74.88 450 GLY A C 1
ATOM 3488 O O . GLY A 1 450 ? -34.031 14.75 -0.046 1 74.88 450 GLY A O 1
ATOM 3489 N N . ASN A 1 451 ? -35.656 15.727 -1.121 1 71.38 451 ASN A N 1
ATOM 3490 C CA . ASN A 1 451 ? -35.875 14.547 -1.947 1 71.38 451 ASN A CA 1
ATOM 3491 C C . ASN A 1 451 ? -34.75 14.328 -2.938 1 71.38 451 ASN A C 1
ATOM 3493 O O . ASN A 1 451 ? -34.562 15.125 -3.855 1 71.38 451 ASN A O 1
ATOM 3497 N N . PRO A 1 452 ? -34.031 13.281 -2.779 1 73.88 452 PRO A N 1
ATOM 3498 C CA . PRO A 1 452 ? -32.875 13.07 -3.656 1 73.88 452 PRO A CA 1
ATOM 3499 C C . PRO A 1 452 ? -33.25 12.812 -5.109 1 73.88 452 PRO A C 1
ATOM 3501 O O . PRO A 1 452 ? -32.438 12.953 -6.012 1 73.88 452 PRO A O 1
ATOM 3504 N N . ARG A 1 453 ? -34.469 12.445 -5.332 1 69.88 453 ARG A N 1
ATOM 3505 C CA . ARG A 1 453 ? -34.938 12.156 -6.68 1 69.88 453 ARG A CA 1
ATOM 3506 C C . ARG A 1 453 ? -35.375 13.43 -7.395 1 69.88 453 ARG A C 1
ATOM 3508 O O . ARG A 1 453 ? -35.562 13.438 -8.609 1 69.88 453 ARG A O 1
ATOM 3515 N N . LYS A 1 454 ? -35.562 14.562 -6.719 1 65.88 454 LYS A N 1
ATOM 3516 C CA . LYS A 1 454 ? -35.938 15.844 -7.297 1 65.88 454 LYS A CA 1
ATOM 3517 C C . LYS A 1 454 ? -35 16.953 -6.84 1 65.88 454 LYS A C 1
ATOM 3519 O O . LYS A 1 454 ? -35.438 17.891 -6.148 1 65.88 454 LYS A O 1
ATOM 3524 N N . PRO A 1 455 ? -33.781 16.859 -7.219 1 62.16 455 PRO A N 1
ATOM 3525 C CA . PRO A 1 455 ? -32.781 17.766 -6.652 1 62.16 455 PRO A CA 1
ATOM 3526 C C . PRO A 1 455 ? -32.938 19.203 -7.148 1 62.16 455 PRO A C 1
ATOM 3528 O O . PRO A 1 455 ? -32.5 20.141 -6.492 1 62.16 455 PRO A O 1
ATOM 3531 N N . LEU A 1 456 ? -33.5 19.422 -8.242 1 67 456 LEU A N 1
ATOM 3532 C CA . LEU A 1 456 ? -33.719 20.75 -8.789 1 67 456 LEU A CA 1
ATOM 3533 C C . LEU A 1 456 ? -35.188 20.953 -9.172 1 67 456 LEU A C 1
ATOM 3535 O O . LEU A 1 456 ? -35.875 19.984 -9.516 1 67 456 LEU A O 1
ATOM 3539 N N . ASP A 1 457 ? -35.719 22.109 -8.805 1 66.56 457 ASP A N 1
ATOM 3540 C CA . ASP A 1 457 ? -37.125 22.422 -9.133 1 66.56 457 ASP A CA 1
ATOM 3541 C C . ASP A 1 457 ? -37.219 23.25 -10.414 1 66.56 457 ASP A C 1
ATOM 3543 O O . ASP A 1 457 ? -36.281 23.969 -10.758 1 66.56 457 ASP A O 1
ATOM 3547 N N . LEU A 1 458 ? -38.156 22.891 -11.242 1 63.78 458 LEU A N 1
ATOM 3548 C CA . LEU A 1 458 ? -38.406 23.656 -12.461 1 63.78 458 LEU A CA 1
ATOM 3549 C C . LEU A 1 458 ? -39.5 24.703 -12.234 1 63.78 458 LEU A C 1
ATOM 3551 O O . LEU A 1 458 ? -40.531 24.391 -11.617 1 63.78 458 LEU A O 1
ATOM 3555 N N . GLU A 1 459 ? -39.094 25.969 -12.32 1 61.62 459 GLU A N 1
ATOM 3556 C CA . GLU A 1 459 ? -40.125 27.016 -12.234 1 61.62 459 GLU A CA 1
ATOM 3557 C C . GLU A 1 459 ? -40.469 27.562 -13.617 1 61.62 459 GLU A C 1
ATOM 3559 O O . GLU A 1 459 ? -39.562 27.781 -14.438 1 61.62 459 GLU A O 1
ATOM 3564 N N . ASN A 1 460 ? -41.719 27.625 -13.945 1 61.44 460 ASN A N 1
ATOM 3565 C CA . ASN A 1 460 ? -42.188 28.25 -15.164 1 61.44 460 ASN A CA 1
ATOM 3566 C C . ASN A 1 460 ? -42.25 29.781 -15.031 1 61.44 460 ASN A C 1
ATOM 3568 O O . ASN A 1 460 ? -42.938 30.312 -14.172 1 61.44 460 ASN A O 1
ATOM 3572 N N . THR A 1 461 ? -41.25 30.375 -15.555 1 58.91 461 THR A N 1
ATOM 3573 C CA . THR A 1 461 ? -41.281 31.828 -15.57 1 58.91 461 THR A CA 1
ATOM 3574 C C . THR A 1 461 ? -41.781 32.344 -16.922 1 58.91 461 THR A C 1
ATOM 3576 O O . THR A 1 461 ? -41.906 31.562 -17.875 1 58.91 461 THR A O 1
ATOM 3579 N N . GLU A 1 462 ? -42.281 33.625 -17.016 1 58.34 462 GLU A N 1
ATOM 3580 C CA . GLU A 1 462 ? -42.719 34.219 -18.25 1 58.34 462 GLU A CA 1
ATOM 3581 C C . GLU A 1 462 ? -41.688 34.094 -19.359 1 58.34 462 GLU A C 1
ATOM 3583 O O . GLU A 1 462 ? -42.031 34 -20.547 1 58.34 462 GLU A O 1
ATOM 3588 N N . THR A 1 463 ? -40.531 33.969 -18.953 1 54.59 463 THR A N 1
ATOM 3589 C CA . THR A 1 463 ? -39.469 33.969 -19.953 1 54.59 463 THR A CA 1
ATOM 3590 C C . THR A 1 463 ? -38.938 32.562 -20.219 1 54.59 463 THR A C 1
ATOM 3592 O O . THR A 1 463 ? -37.969 32.375 -20.938 1 54.59 463 THR A O 1
ATOM 3595 N N . GLY A 1 464 ? -39.656 31.562 -19.641 1 55.25 464 GLY A N 1
ATOM 3596 C CA . GLY A 1 464 ? -39.312 30.172 -19.891 1 55.25 464 GLY A CA 1
ATOM 3597 C C . GLY A 1 464 ? -39.031 29.391 -18.625 1 55.25 464 GLY A C 1
ATOM 3598 O O . GLY A 1 464 ? -39.344 29.844 -17.531 1 55.25 464 GLY A O 1
ATOM 3599 N N . LEU A 1 465 ? -38.594 28.203 -18.859 1 59.28 465 LEU A N 1
ATOM 3600 C CA . LEU A 1 465 ? -38.344 27.281 -17.766 1 59.28 465 LEU A CA 1
ATOM 3601 C C . LEU A 1 465 ? -37 27.578 -17.109 1 59.28 465 LEU A C 1
ATOM 3603 O O . LEU A 1 465 ? -36 27.766 -17.781 1 59.28 465 LEU A O 1
ATOM 3607 N N . ARG A 1 466 ? -37.031 27.969 -15.844 1 62.28 466 ARG A N 1
ATOM 3608 C CA . ARG A 1 466 ? -35.812 28.25 -15.109 1 62.28 466 ARG A CA 1
ATOM 3609 C C . ARG A 1 466 ? -35.594 27.234 -14 1 62.28 466 ARG A C 1
ATOM 3611 O O . ARG A 1 466 ? -36.531 26.812 -13.328 1 62.28 466 ARG A O 1
ATOM 3618 N N . LEU A 1 467 ? -34.312 26.734 -13.992 1 63.72 467 LEU A N 1
ATOM 3619 C CA . LEU A 1 467 ? -33.938 25.797 -12.922 1 63.72 467 LEU A CA 1
ATOM 3620 C C . LEU A 1 467 ? -33.781 26.547 -11.602 1 63.72 467 LEU A C 1
ATOM 3622 O O . LEU A 1 467 ? -33.219 27.641 -11.562 1 63.72 467 LEU A O 1
ATOM 3626 N N . ARG A 1 468 ? -34.625 26.047 -10.648 1 68.38 468 ARG A N 1
ATOM 3627 C CA . ARG A 1 468 ? -34.438 26.578 -9.297 1 68.38 468 ARG A CA 1
ATOM 3628 C C . ARG A 1 468 ? -33.844 25.531 -8.367 1 68.38 468 ARG A C 1
ATOM 3630 O O . ARG A 1 468 ? -34.094 24.344 -8.531 1 68.38 468 ARG A O 1
ATOM 3637 N N . PRO A 1 469 ? -32.875 26.109 -7.617 1 69.25 469 PRO A N 1
ATOM 3638 C CA . PRO A 1 469 ? -32.406 25.156 -6.609 1 69.25 469 PRO A CA 1
ATOM 3639 C C . PRO A 1 469 ? -33.531 24.641 -5.703 1 69.25 469 PRO A C 1
ATOM 3641 O O . PRO A 1 469 ? -34.625 25.188 -5.715 1 69.25 469 PRO A O 1
ATOM 3644 N N . ARG A 1 470 ? -33.25 23.578 -5.055 1 70.12 470 ARG A N 1
ATOM 3645 C CA . ARG A 1 470 ? -34.25 22.969 -4.172 1 70.12 470 ARG A CA 1
ATOM 3646 C C . ARG A 1 470 ? -34.688 23.969 -3.102 1 70.12 470 ARG A C 1
ATOM 3648 O O . ARG A 1 470 ? -33.906 24.766 -2.619 1 70.12 470 ARG A O 1
ATOM 3655 N N . THR A 1 471 ? -35.938 23.891 -2.801 1 69.38 471 THR A N 1
ATOM 3656 C CA . THR A 1 471 ? -36.531 24.844 -1.866 1 69.38 471 THR A CA 1
ATOM 3657 C C . THR A 1 471 ? -36.625 24.234 -0.472 1 69.38 471 THR A C 1
ATOM 3659 O O . THR A 1 471 ? -36.75 24.953 0.521 1 69.38 471 THR A O 1
ATOM 3662 N N . SER A 1 472 ? -36.688 22.875 -0.501 1 71.38 472 SER A N 1
ATOM 3663 C CA . SER A 1 472 ? -36.844 22.234 0.801 1 71.38 472 SER A CA 1
ATOM 3664 C C . SER A 1 472 ? -35.594 21.469 1.204 1 71.38 472 SER A C 1
ATOM 3666 O O . SER A 1 472 ? -34.969 20.844 0.363 1 71.38 472 SER A O 1
ATOM 3668 N N . PHE A 1 473 ? -35.281 21.672 2.438 1 74.94 473 PHE A N 1
ATOM 3669 C CA . PHE A 1 473 ? -34.156 20.953 3.016 1 74.94 473 PHE A CA 1
ATOM 3670 C C . PHE A 1 473 ? -34.625 20.031 4.145 1 74.94 473 PHE A C 1
ATOM 3672 O O . PHE A 1 473 ? -33.844 19.734 5.055 1 74.94 473 PHE A O 1
ATOM 3679 N N . GLU A 1 474 ? -35.875 19.625 3.945 1 76.44 474 GLU A N 1
ATOM 3680 C CA . GLU A 1 474 ? -36.469 18.734 4.949 1 76.44 474 GLU A CA 1
ATOM 3681 C C . GLU A 1 474 ? -35.844 17.344 4.859 1 76.44 474 GLU A C 1
ATOM 3683 O O . GLU A 1 474 ? -35.375 16.938 3.797 1 76.44 474 GLU A O 1
ATOM 3688 N N . ILE A 1 475 ? -35.875 16.75 6.016 1 82.56 475 ILE A N 1
ATOM 3689 C CA . ILE A 1 475 ? -35.25 15.438 6.098 1 82.56 475 ILE A CA 1
ATOM 3690 C C . ILE A 1 475 ? -36.125 14.422 5.352 1 82.56 475 ILE A C 1
ATOM 3692 O O . ILE A 1 475 ? -37.344 14.344 5.562 1 82.56 475 ILE A O 1
ATOM 3696 N N . TRP A 1 476 ? -35.531 13.82 4.371 1 78.94 476 TRP A N 1
ATOM 3697 C CA . TRP A 1 476 ? -36.125 12.695 3.654 1 78.94 476 TRP A CA 1
ATOM 3698 C C . TRP A 1 476 ? -35.406 11.398 4.004 1 78.94 476 TRP A C 1
ATOM 3700 O O . TRP A 1 476 ? -34.25 11.227 3.691 1 78.94 476 TRP A O 1
ATOM 3710 N N . LYS A 1 477 ? -36.156 10.555 4.652 1 80.44 477 LYS A N 1
ATOM 3711 C CA . LYS A 1 477 ? -35.562 9.289 5.086 1 80.44 477 LYS A CA 1
ATOM 3712 C C . LYS A 1 477 ? -35.719 8.219 4.012 1 80.44 477 LYS A C 1
ATOM 3714 O O . LYS A 1 477 ? -36.844 7.957 3.541 1 80.44 477 LYS A O 1
ATOM 3719 N N . VAL A 1 478 ? -34.562 7.812 3.502 1 79 478 VAL A N 1
ATOM 3720 C CA . VAL A 1 478 ? -34.562 6.727 2.525 1 79 478 VAL A CA 1
ATOM 3721 C C . VAL A 1 478 ? -34.031 5.449 3.166 1 79 478 VAL A C 1
ATOM 3723 O O . VAL A 1 478 ? -32.906 5.434 3.686 1 79 478 VAL A O 1
ATOM 3726 N N . GLU A 1 479 ? -34.906 4.473 3.154 1 80.31 479 GLU A N 1
ATOM 3727 C CA . GLU A 1 479 ? -34.438 3.176 3.637 1 80.31 479 GLU A CA 1
ATOM 3728 C C . GLU A 1 479 ? -33.688 2.418 2.547 1 80.31 479 GLU A C 1
ATOM 3730 O O . GLU A 1 479 ? -34.219 2.188 1.461 1 80.31 479 GLU A O 1
ATOM 3735 N N . MET A 1 480 ? -32.438 2.27 2.803 1 79.88 480 MET A N 1
ATOM 3736 C CA . MET A 1 480 ? -31.656 1.513 1.838 1 79.88 480 MET A CA 1
ATOM 3737 C C . MET A 1 480 ? -31.797 0.013 2.072 1 79.88 480 MET A C 1
ATOM 3739 O O . MET A 1 480 ? -31.5 -0.481 3.16 1 79.88 480 MET A O 1
ATOM 3743 N N . ALA A 1 481 ? -32.375 -0.59 1.088 1 82.88 481 ALA A N 1
ATOM 3744 C CA . ALA A 1 481 ? -32.531 -2.043 1.149 1 82.88 481 ALA A CA 1
ATOM 3745 C C . ALA A 1 481 ? -31.438 -2.732 0.342 1 82.88 481 ALA A C 1
ATOM 3747 O O . ALA A 1 481 ? -30.938 -2.176 -0.638 1 82.88 481 ALA A O 1
ATOM 3748 N N . GLY A 1 482 ? -30.984 -3.846 0.799 1 89.25 482 GLY A N 1
ATOM 3749 C CA . GLY A 1 482 ? -30.062 -4.676 0.039 1 89.25 482 GLY A CA 1
ATOM 3750 C C . GLY A 1 482 ? -28.609 -4.289 0.239 1 89.25 482 GLY A C 1
ATOM 3751 O O . GLY A 1 482 ? -27.766 -4.586 -0.604 1 89.25 482 GLY A O 1
ATOM 3752 N N . ILE A 1 483 ? -28.328 -3.527 1.296 1 91.5 483 ILE A N 1
ATOM 3753 C CA . ILE A 1 483 ? -26.938 -3.139 1.534 1 91.5 483 ILE A CA 1
ATOM 3754 C C . ILE A 1 483 ? -26.406 -3.855 2.773 1 91.5 483 ILE A C 1
ATOM 3756 O O . ILE A 1 483 ? -27.172 -4.234 3.656 1 91.5 483 ILE A O 1
ATOM 3760 N N . SER A 1 484 ? -25.109 -4.109 2.766 1 93.75 484 SER A N 1
ATOM 3761 C CA . SER A 1 484 ? -24.438 -4.629 3.945 1 93.75 484 SER A CA 1
ATOM 3762 C C . SER A 1 484 ? -23.469 -3.6 4.527 1 93.75 484 SER A C 1
ATOM 3764 O O . SER A 1 484 ? -23.344 -2.494 3.998 1 93.75 484 SER A O 1
ATOM 3766 N N . THR A 1 485 ? -22.953 -3.916 5.676 1 91.5 485 THR A N 1
ATOM 3767 C CA . THR A 1 485 ? -21.844 -3.104 6.152 1 91.5 485 THR A CA 1
ATOM 3768 C C . THR A 1 485 ? -20.734 -3.037 5.102 1 91.5 485 THR A C 1
ATOM 3770 O O . THR A 1 485 ? -20.453 -4.027 4.422 1 91.5 485 THR A O 1
ATOM 3773 N N . LYS A 1 486 ? -20.125 -1.939 4.969 1 90.62 486 LYS A N 1
ATOM 3774 C CA . LYS A 1 486 ? -19.109 -1.741 3.943 1 90.62 486 LYS A CA 1
ATOM 3775 C C . LYS A 1 486 ? -17.859 -2.588 4.23 1 90.62 486 LYS A C 1
ATOM 3777 O O . LYS A 1 486 ? -17.531 -2.83 5.391 1 90.62 486 LYS A O 1
ATOM 3782 N N . TRP A 1 487 ? -17.203 -3.055 3.217 1 95.62 487 TRP A N 1
ATOM 3783 C CA . TRP A 1 487 ? -15.914 -3.729 3.35 1 95.62 487 TRP A CA 1
ATOM 3784 C C . TRP A 1 487 ? -14.805 -2.727 3.643 1 95.62 487 TRP A C 1
ATOM 3786 O O . TRP A 1 487 ? -14.633 -1.749 2.91 1 95.62 487 TRP A O 1
ATOM 3796 N N . SER A 1 488 ? -14.133 -2.961 4.68 1 93.94 488 SER A N 1
ATOM 3797 C CA . SER A 1 488 ? -13.07 -2.047 5.07 1 93.94 488 SER A CA 1
ATOM 3798 C C . SER A 1 488 ? -11.828 -2.242 4.207 1 93.94 488 SER A C 1
ATOM 3800 O O . SER A 1 488 ? -11.742 -3.207 3.443 1 93.94 488 SER A O 1
ATOM 3802 N N . HIS A 1 489 ? -10.891 -1.32 4.309 1 93.06 489 HIS A N 1
ATOM 3803 C CA . HIS A 1 489 ? -9.609 -1.478 3.631 1 93.06 489 HIS A CA 1
ATOM 3804 C C . HIS A 1 489 ? -8.859 -2.703 4.145 1 93.06 489 HIS A C 1
ATOM 3806 O O . HIS A 1 489 ? -8.156 -3.369 3.383 1 93.06 489 HIS A O 1
ATOM 3812 N N . GLY A 1 490 ? -9.047 -2.904 5.41 1 94.5 490 GLY A N 1
ATOM 3813 C CA . GLY A 1 490 ? -8.461 -4.098 5.996 1 94.5 490 GLY A CA 1
ATOM 3814 C C . GLY A 1 490 ? -9.008 -5.383 5.41 1 94.5 490 GLY A C 1
ATOM 3815 O O . GLY A 1 490 ? -8.266 -6.344 5.195 1 94.5 490 GLY A O 1
ATOM 3816 N N . ASP A 1 491 ? -10.281 -5.402 5.129 1 97.31 491 ASP A N 1
ATOM 3817 C CA . ASP A 1 491 ? -10.922 -6.57 4.527 1 97.31 491 ASP A CA 1
ATOM 3818 C C . ASP A 1 491 ? -10.375 -6.832 3.125 1 97.31 491 ASP A C 1
ATOM 3820 O O . ASP A 1 491 ? -10.062 -7.977 2.777 1 97.31 491 ASP A O 1
ATOM 3824 N N . LEU A 1 492 ? -10.32 -5.789 2.385 1 96.38 492 LEU A N 1
ATOM 3825 C CA . LEU A 1 492 ? -9.805 -5.902 1.023 1 96.38 492 LEU A CA 1
ATOM 3826 C C . LEU A 1 492 ? -8.352 -6.355 1.026 1 96.38 492 LEU A C 1
ATOM 3828 O O . LEU A 1 492 ? -7.957 -7.207 0.225 1 96.38 492 LEU A O 1
ATOM 3832 N N . PHE A 1 493 ? -7.602 -5.793 1.965 1 95.06 493 PHE A N 1
ATOM 3833 C CA . PHE A 1 493 ? -6.211 -6.203 2.127 1 95.06 493 PHE A CA 1
ATOM 3834 C C . PHE A 1 493 ? -6.117 -7.691 2.449 1 95.06 493 PHE A C 1
ATOM 3836 O O . PHE A 1 493 ? -5.289 -8.406 1.881 1 95.06 493 PHE A O 1
ATOM 3843 N N . ALA A 1 494 ? -6.887 -8.102 3.311 1 96.88 494 ALA A N 1
ATOM 3844 C CA . ALA A 1 494 ? -6.883 -9.5 3.742 1 96.88 494 ALA A CA 1
ATOM 3845 C C . ALA A 1 494 ? -7.18 -10.43 2.574 1 96.88 494 ALA A C 1
ATOM 3847 O O . ALA A 1 494 ? -6.504 -11.445 2.395 1 96.88 494 ALA A O 1
ATOM 3848 N N . ALA A 1 495 ? -8.219 -10.125 1.82 1 97.69 495 ALA A N 1
ATOM 3849 C CA . ALA A 1 495 ? -8.578 -10.945 0.673 1 97.69 495 ALA A CA 1
ATOM 3850 C C . ALA A 1 495 ? -7.445 -11.008 -0.344 1 97.69 495 ALA A C 1
ATOM 3852 O O . ALA A 1 495 ? -7.137 -12.07 -0.88 1 97.69 495 ALA A O 1
ATOM 3853 N N . ASN A 1 496 ? -6.852 -9.906 -0.606 1 95.81 496 ASN A N 1
ATOM 3854 C CA . ASN A 1 496 ? -5.754 -9.828 -1.562 1 95.81 496 ASN A CA 1
ATOM 3855 C C . ASN A 1 496 ? -4.543 -10.625 -1.084 1 95.81 496 ASN A C 1
ATOM 3857 O O . ASN A 1 496 ? -3.883 -11.297 -1.878 1 95.81 496 ASN A O 1
ATOM 3861 N N . ASP A 1 497 ? -4.242 -10.445 0.175 1 95.31 497 ASP A N 1
ATOM 3862 C CA . ASP A 1 497 ? -3.092 -11.148 0.734 1 95.31 497 ASP A CA 1
ATOM 3863 C C . ASP A 1 497 ? -3.328 -12.656 0.764 1 95.31 497 ASP A C 1
ATOM 3865 O O . ASP A 1 497 ? -2.412 -13.438 0.513 1 95.31 497 ASP A O 1
ATOM 3869 N N . LEU A 1 498 ? -4.469 -13 1.104 1 96.75 498 LEU A N 1
ATOM 3870 C CA . LEU A 1 498 ? -4.82 -14.422 1.083 1 96.75 498 LEU A CA 1
ATOM 3871 C C . LEU A 1 498 ? -4.695 -14.992 -0.326 1 96.75 498 LEU A C 1
ATOM 3873 O O . LEU A 1 498 ? -4.188 -16.094 -0.508 1 96.75 498 LEU A O 1
ATOM 3877 N N . ARG A 1 499 ? -5.203 -14.258 -1.281 1 95.94 499 ARG A N 1
ATOM 3878 C CA . ARG A 1 499 ? -5.098 -14.672 -2.678 1 95.94 499 ARG A CA 1
ATOM 3879 C C . ARG A 1 499 ? -3.641 -14.859 -3.088 1 95.94 499 ARG A C 1
ATOM 3881 O O . ARG A 1 499 ? -3.303 -15.82 -3.783 1 95.94 499 ARG A O 1
ATOM 3888 N N . ARG A 1 500 ? -2.865 -13.953 -2.678 1 92.25 500 ARG A N 1
ATOM 3889 C CA . ARG A 1 500 ? -1.441 -14.039 -2.982 1 92.25 500 ARG A CA 1
ATOM 3890 C C . ARG A 1 500 ? -0.832 -15.312 -2.408 1 92.25 500 ARG A C 1
ATOM 3892 O O . ARG A 1 500 ? -0.105 -16.031 -3.102 1 92.25 500 ARG A O 1
ATOM 3899 N N . SER A 1 501 ? -1.08 -15.578 -1.179 1 93.75 501 SER A N 1
ATOM 3900 C CA . SER A 1 501 ? -0.591 -16.781 -0.53 1 93.75 501 SER A CA 1
ATOM 3901 C C . SER A 1 501 ? -1.105 -18.031 -1.236 1 93.75 501 SER A C 1
ATOM 3903 O O . SER A 1 501 ? -0.362 -19 -1.42 1 93.75 501 SER A O 1
ATOM 3905 N N . ALA A 1 502 ? -2.33 -17.984 -1.584 1 94.25 502 ALA A N 1
ATOM 3906 C CA . ALA A 1 502 ? -2.93 -19.109 -2.285 1 94.25 502 ALA A CA 1
ATOM 3907 C C . ALA A 1 502 ? -2.246 -19.344 -3.627 1 94.25 502 ALA A C 1
ATOM 3909 O O . ALA A 1 502 ? -1.989 -20.5 -4.004 1 94.25 502 ALA A O 1
ATOM 3910 N N . LEU A 1 503 ? -1.988 -18.328 -4.336 1 92.62 503 LEU A N 1
ATOM 3911 C CA . LEU A 1 503 ? -1.305 -18.406 -5.625 1 92.62 503 LEU A CA 1
ATOM 3912 C C . LEU A 1 503 ? 0.068 -19.062 -5.473 1 92.62 503 LEU A C 1
ATOM 3914 O O . LEU A 1 503 ? 0.437 -19.938 -6.262 1 92.62 503 LEU A O 1
ATOM 3918 N N . GLU A 1 504 ? 0.77 -18.656 -4.488 1 90.62 504 GLU A N 1
ATOM 3919 C CA . GLU A 1 504 ? 2.129 -19.141 -4.266 1 90.62 504 GLU A CA 1
ATOM 3920 C C . GLU A 1 504 ? 2.131 -20.625 -3.898 1 90.62 504 GLU A C 1
ATOM 3922 O O . GLU A 1 504 ? 2.9 -21.406 -4.461 1 90.62 504 GLU A O 1
ATOM 3927 N N . ASN A 1 505 ? 1.231 -20.969 -3.066 1 90.62 505 ASN A N 1
ATOM 3928 C CA . ASN A 1 505 ? 1.144 -22.359 -2.646 1 90.62 505 ASN A CA 1
ATOM 3929 C C . ASN A 1 505 ? 0.631 -23.25 -3.771 1 90.62 505 ASN A C 1
ATOM 3931 O O . ASN A 1 505 ? 1.082 -24.391 -3.922 1 90.62 505 ASN A O 1
ATOM 3935 N N . ASP A 1 506 ? -0.274 -22.719 -4.488 1 91 506 ASP A N 1
ATOM 3936 C CA . ASP A 1 506 ? -0.866 -23.516 -5.562 1 91 506 ASP A CA 1
ATOM 3937 C C . ASP A 1 506 ? 0.128 -23.719 -6.699 1 91 506 ASP A C 1
ATOM 3939 O O . ASP A 1 506 ? 0.165 -24.797 -7.309 1 91 506 ASP A O 1
ATOM 3943 N N . LEU A 1 507 ? 0.84 -22.75 -6.996 1 87.75 507 LEU A N 1
ATOM 3944 C CA . LEU A 1 507 ? 1.835 -22.875 -8.055 1 87.75 507 LEU A CA 1
ATOM 3945 C C . LEU A 1 507 ? 2.842 -23.969 -7.73 1 87.75 507 LEU A C 1
ATOM 3947 O O . LEU A 1 507 ? 3.111 -24.844 -8.562 1 87.75 507 LEU A O 1
ATOM 3951 N N . ALA A 1 508 ? 3.41 -23.938 -6.551 1 83.94 508 ALA A N 1
ATOM 3952 C CA . ALA A 1 508 ? 4.375 -24.938 -6.121 1 83.94 508 ALA A CA 1
ATOM 3953 C C . ALA A 1 508 ? 3.799 -26.344 -6.254 1 83.94 508 ALA A C 1
ATOM 3955 O O . ALA A 1 508 ? 4.48 -27.266 -6.723 1 83.94 508 ALA A O 1
ATOM 3956 N N . ARG A 1 509 ? 2.652 -26.469 -5.941 1 86.31 509 ARG A N 1
ATOM 3957 C CA . ARG A 1 509 ? 1.984 -27.766 -5.977 1 86.31 509 ARG A CA 1
ATOM 3958 C C . ARG A 1 509 ? 1.731 -28.219 -7.414 1 86.31 509 ARG A C 1
ATOM 3960 O O . ARG A 1 509 ? 1.908 -29.391 -7.746 1 86.31 509 ARG A O 1
ATOM 3967 N N . GLN A 1 510 ? 1.292 -27.25 -8.148 1 85.56 510 GLN A N 1
ATOM 3968 C CA . GLN A 1 510 ? 0.979 -27.578 -9.539 1 85.56 510 GLN A CA 1
ATOM 3969 C C . GLN A 1 510 ? 2.229 -28.016 -10.297 1 85.56 510 GLN A C 1
ATOM 3971 O O . GLN A 1 510 ? 2.166 -28.906 -11.148 1 85.56 510 GLN A O 1
ATOM 3976 N N . VAL A 1 511 ? 3.25 -27.438 -10.047 1 83.94 511 VAL A N 1
ATOM 3977 C CA . VAL A 1 511 ? 4.504 -27.812 -10.688 1 83.94 511 VAL A CA 1
ATOM 3978 C C . VAL A 1 511 ? 4.891 -29.234 -10.281 1 83.94 511 VAL A C 1
ATOM 3980 O O . VAL A 1 511 ? 5.277 -30.047 -11.125 1 83.94 511 VAL A O 1
ATOM 3983 N N . ARG A 1 512 ? 4.742 -29.531 -9.047 1 83.06 512 ARG A N 1
ATOM 3984 C CA . ARG A 1 512 ? 5.051 -30.875 -8.555 1 83.06 512 ARG A CA 1
ATOM 3985 C C . ARG A 1 512 ? 4.133 -31.922 -9.195 1 83.06 512 ARG A C 1
ATOM 3987 O O . ARG A 1 512 ? 4.582 -33 -9.555 1 83.06 512 ARG A O 1
ATOM 3994 N N . ARG A 1 513 ? 2.928 -31.562 -9.297 1 83.19 513 ARG A N 1
ATOM 3995 C CA . ARG A 1 513 ? 1.954 -32.469 -9.891 1 83.19 513 ARG A CA 1
ATOM 3996 C C . ARG A 1 513 ? 2.271 -32.719 -11.359 1 83.19 513 ARG A C 1
ATOM 3998 O O . ARG A 1 513 ? 2.117 -33.844 -11.844 1 83.19 513 ARG A O 1
ATOM 4005 N N . GLU A 1 514 ? 2.576 -31.703 -11.969 1 81 514 GLU A N 1
ATOM 4006 C CA . GLU A 1 514 ? 2.961 -31.859 -13.367 1 81 514 GLU A CA 1
ATOM 4007 C C . GLU A 1 514 ? 4.168 -32.781 -13.5 1 81 514 GLU A C 1
ATOM 4009 O O . GLU A 1 514 ? 4.188 -33.656 -14.359 1 81 514 GLU A O 1
ATOM 4014 N N . GLN A 1 515 ? 5.102 -32.625 -12.695 1 79.88 515 GLN A N 1
ATOM 4015 C CA . GLN A 1 515 ? 6.309 -33.438 -12.734 1 79.88 515 GLN A CA 1
ATOM 4016 C C . GLN A 1 515 ? 5.992 -34.906 -12.398 1 79.88 515 GLN A C 1
ATOM 4018 O O . GLN A 1 515 ? 6.531 -35.812 -13.023 1 79.88 515 GLN A O 1
ATOM 4023 N N . GLU A 1 516 ? 5.133 -35 -11.508 1 79.56 516 GLU A N 1
ATOM 4024 C CA . GLU A 1 516 ? 4.727 -36.344 -11.125 1 79.56 516 GLU A CA 1
ATOM 4025 C C . GLU A 1 516 ? 3.945 -37.031 -12.25 1 79.56 516 GLU A C 1
ATOM 4027 O O . GLU A 1 516 ? 4.113 -38.219 -12.5 1 79.56 516 GLU A O 1
ATOM 4032 N N . ALA A 1 517 ? 3.143 -36.25 -12.836 1 77.25 517 ALA A N 1
ATOM 4033 C CA . ALA A 1 517 ? 2.367 -36.812 -13.945 1 77.25 517 ALA A CA 1
ATOM 4034 C C . ALA A 1 517 ? 3.279 -37.25 -15.094 1 77.25 517 ALA A C 1
ATOM 4036 O O . ALA A 1 517 ? 3.062 -38.281 -15.703 1 77.25 517 ALA A O 1
ATOM 4037 N N . VAL A 1 518 ? 4.25 -36.469 -15.297 1 75.88 518 VAL A N 1
ATOM 4038 C CA . VAL A 1 518 ? 5.203 -36.781 -16.359 1 75.88 518 VAL A CA 1
ATOM 4039 C C . VAL A 1 518 ? 6.012 -38.031 -15.984 1 75.88 518 VAL A C 1
ATOM 4041 O O . VAL A 1 518 ? 6.223 -38.906 -16.812 1 75.88 518 VAL A O 1
ATOM 4044 N N . ARG A 1 519 ? 6.336 -38.094 -14.766 1 75.25 519 ARG A N 1
ATOM 4045 C CA . ARG A 1 519 ? 7.094 -39.25 -14.297 1 75.25 519 ARG A CA 1
ATOM 4046 C C . ARG A 1 519 ? 6.25 -40.531 -14.359 1 75.25 519 ARG A C 1
ATOM 4048 O O . ARG A 1 519 ? 6.742 -41.594 -14.742 1 75.25 519 ARG A O 1
ATOM 4055 N N . ALA A 1 520 ? 5.094 -40.375 -13.906 1 71.88 520 ALA A N 1
ATOM 4056 C CA . ALA A 1 520 ? 4.195 -41.5 -13.922 1 71.88 520 ALA A CA 1
ATOM 4057 C C . ALA A 1 520 ? 4 -42.031 -15.344 1 71.88 520 ALA A C 1
ATOM 4059 O O . ALA A 1 520 ? 3.941 -43.25 -15.562 1 71.88 520 ALA A O 1
ATOM 4060 N N . ARG A 1 521 ? 3.875 -41.188 -16.188 1 71.94 521 ARG A N 1
ATOM 4061 C CA . ARG A 1 521 ? 3.756 -41.562 -17.594 1 71.94 521 ARG A CA 1
ATOM 4062 C C . ARG A 1 521 ? 5.004 -42.281 -18.078 1 71.94 521 ARG A C 1
ATOM 4064 O O . ARG A 1 521 ? 4.906 -43.344 -18.734 1 71.94 521 ARG A O 1
ATOM 4071 N N . ASP A 1 522 ? 6.098 -41.781 -17.719 1 70.81 522 ASP A N 1
ATOM 4072 C CA . ASP A 1 522 ? 7.367 -42.344 -18.125 1 70.81 522 ASP A CA 1
ATOM 4073 C C . ASP A 1 522 ? 7.555 -43.75 -17.531 1 70.81 522 ASP A C 1
ATOM 4075 O O . ASP A 1 522 ? 8.016 -44.656 -18.203 1 70.81 522 ASP A O 1
ATOM 4079 N N . ASP A 1 523 ? 7.16 -43.812 -16.344 1 70.06 523 ASP A N 1
ATOM 4080 C CA . ASP A 1 523 ? 7.262 -45.094 -15.656 1 70.06 523 ASP A CA 1
ATOM 4081 C C . ASP A 1 523 ? 6.352 -46.125 -16.297 1 70.06 523 ASP A C 1
ATOM 4083 O O . ASP A 1 523 ? 6.738 -47.312 -16.453 1 70.06 523 ASP A O 1
ATOM 4087 N N . LEU A 1 524 ? 5.23 -45.75 -16.578 1 70.25 524 LEU A N 1
ATOM 4088 C CA . LEU A 1 524 ? 4.262 -46.625 -17.203 1 70.25 524 LEU A CA 1
ATOM 4089 C C . LEU A 1 524 ? 4.785 -47.188 -18.531 1 70.25 524 LEU A C 1
ATOM 4091 O O . LEU A 1 524 ? 4.719 -48.375 -18.781 1 70.25 524 LEU A O 1
ATOM 4095 N N . VAL A 1 525 ? 5.312 -46.344 -19.25 1 69.88 525 VAL A N 1
ATOM 4096 C CA . VAL A 1 525 ? 5.848 -46.719 -20.547 1 69.88 525 VAL A CA 1
ATOM 4097 C C . VAL A 1 525 ? 6.996 -47.688 -20.359 1 69.88 525 VAL A C 1
ATOM 4099 O O . VAL A 1 525 ? 7.109 -48.688 -21.109 1 69.88 525 VAL A O 1
ATOM 4102 N N . ALA A 1 526 ? 7.762 -47.406 -19.359 1 65.75 526 ALA A N 1
ATOM 4103 C CA . ALA A 1 526 ? 8.914 -48.281 -19.109 1 65.75 526 ALA A CA 1
ATOM 4104 C C . ALA A 1 526 ? 8.477 -49.688 -18.672 1 65.75 526 ALA A C 1
ATOM 4106 O O . ALA A 1 526 ? 8.992 -50.688 -19.172 1 65.75 526 ALA A O 1
ATOM 4107 N N . VAL A 1 527 ? 7.527 -49.719 -17.844 1 64.75 527 VAL A N 1
ATOM 4108 C CA . VAL A 1 527 ? 7.051 -51 -17.312 1 64.75 527 VAL A CA 1
ATOM 4109 C C . VAL A 1 527 ? 6.344 -51.781 -18.406 1 64.75 527 VAL A C 1
ATOM 4111 O O . VAL A 1 527 ? 6.594 -53 -18.562 1 64.75 527 VAL A O 1
ATOM 4114 N N . VAL A 1 528 ? 5.523 -51.125 -19.156 1 69.56 528 VAL A N 1
ATOM 4115 C CA . VAL A 1 528 ? 4.77 -51.781 -20.219 1 69.56 528 VAL A CA 1
ATOM 4116 C C . VAL A 1 528 ? 5.734 -52.344 -21.25 1 69.56 528 VAL A C 1
ATOM 4118 O O . VAL A 1 528 ? 5.574 -53.5 -21.688 1 69.56 528 VAL A O 1
ATOM 4121 N N . SER A 1 529 ? 6.656 -51.531 -21.562 1 67.88 529 SER A N 1
ATOM 4122 C CA . SER A 1 529 ? 7.629 -51.969 -22.562 1 67.88 529 SER A CA 1
ATOM 4123 C C . SER A 1 529 ? 8.406 -53.188 -22.062 1 67.88 529 SER A C 1
ATOM 4125 O O . SER A 1 529 ? 8.625 -54.156 -22.828 1 67.88 529 SER A O 1
ATOM 4127 N N . HIS A 1 530 ? 8.773 -53.156 -20.844 1 66.12 530 HIS A N 1
ATOM 4128 C CA . HIS A 1 530 ? 9.562 -54.25 -20.266 1 66.12 530 HIS A CA 1
ATOM 4129 C C . HIS A 1 530 ? 8.734 -55.5 -20.125 1 66.12 530 HIS A C 1
ATOM 4131 O O . HIS A 1 530 ? 9.156 -56.594 -20.578 1 66.12 530 HIS A O 1
ATOM 4137 N N . ASP A 1 531 ? 7.559 -55.406 -19.672 1 66.75 531 ASP A N 1
ATOM 4138 C CA . ASP A 1 531 ? 6.766 -56.594 -19.328 1 66.75 531 ASP A CA 1
ATOM 4139 C C . ASP A 1 531 ? 6.145 -57.219 -20.562 1 66.75 531 ASP A C 1
ATOM 4141 O O . ASP A 1 531 ? 5.832 -58.406 -20.578 1 66.75 531 ASP A O 1
ATOM 4145 N N . LEU A 1 532 ? 5.996 -56.406 -21.578 1 72.75 532 LEU A N 1
ATOM 4146 C CA . LEU A 1 532 ? 5.441 -56.969 -22.812 1 72.75 532 LEU A CA 1
ATOM 4147 C C . LEU A 1 532 ? 6.539 -57.594 -23.672 1 72.75 532 LEU A C 1
ATOM 4149 O O . LEU A 1 532 ? 6.266 -58.438 -24.516 1 72.75 532 LEU A O 1
ATOM 4153 N N . ARG A 1 533 ? 7.777 -57.281 -23.422 1 68.75 533 ARG A N 1
ATOM 4154 C CA . ARG A 1 533 ? 8.898 -57.781 -24.203 1 68.75 533 ARG A CA 1
ATOM 4155 C C . ARG A 1 533 ? 9.133 -59.281 -23.938 1 68.75 533 ARG A C 1
ATOM 4157 O O . ARG A 1 533 ? 9.43 -60.031 -24.859 1 68.75 533 ARG A O 1
ATOM 4164 N N . ASN A 1 534 ? 8.961 -59.688 -22.781 1 70.12 534 ASN A N 1
ATOM 4165 C CA . ASN A 1 534 ? 9.25 -61.062 -22.406 1 70.12 534 ASN A CA 1
ATOM 4166 C C . ASN A 1 534 ? 8.328 -62.062 -23.109 1 70.12 534 ASN A C 1
ATOM 4168 O O . ASN A 1 534 ? 8.789 -62.938 -23.828 1 70.12 534 ASN A O 1
ATOM 4172 N N . PRO A 1 535 ? 6.996 -61.969 -22.969 1 72.69 535 PRO A N 1
ATOM 4173 C CA . PRO A 1 535 ? 6.129 -62.906 -23.703 1 72.69 535 PRO A CA 1
ATOM 4174 C C . PRO A 1 535 ? 6.301 -62.781 -25.219 1 72.69 535 PRO A C 1
ATOM 4176 O O . PRO A 1 535 ? 6.195 -63.812 -25.922 1 72.69 535 PRO A O 1
ATOM 4179 N N . MET A 1 536 ? 6.645 -61.688 -25.656 1 73.06 536 MET A N 1
ATOM 4180 C CA . MET A 1 536 ? 6.832 -61.5 -27.094 1 73.06 536 MET A CA 1
ATOM 4181 C C . MET A 1 536 ? 8.062 -62.281 -27.578 1 73.06 536 MET A C 1
ATOM 4183 O O . MET A 1 536 ? 8.047 -62.875 -28.656 1 73.06 536 MET A O 1
ATOM 4187 N N . THR A 1 537 ? 9.078 -62.281 -26.797 1 72.12 537 THR A N 1
ATOM 4188 C CA . THR A 1 537 ? 10.297 -63 -27.125 1 72.12 537 THR A CA 1
ATOM 4189 C C . THR A 1 537 ? 10.039 -64.5 -27.156 1 72.12 537 THR A C 1
ATOM 4191 O O . THR A 1 537 ? 10.562 -65.188 -28.016 1 72.12 537 THR A O 1
ATOM 4194 N N . VAL A 1 538 ? 9.242 -64.938 -26.281 1 71.94 538 VAL A N 1
ATOM 4195 C CA . VAL A 1 538 ? 8.883 -66.375 -26.219 1 71.94 538 VAL A CA 1
ATOM 4196 C C . VAL A 1 538 ? 8.125 -66.75 -27.484 1 71.94 538 VAL A C 1
ATOM 4198 O O . VAL A 1 538 ? 8.43 -67.812 -28.094 1 71.94 538 VAL A O 1
ATOM 4201 N N . ILE A 1 539 ? 7.191 -65.938 -27.781 1 75.62 539 ILE A N 1
ATOM 4202 C CA . ILE A 1 539 ? 6.383 -66.25 -28.953 1 75.62 539 ILE A CA 1
ATOM 4203 C C . ILE A 1 539 ? 7.266 -66.25 -30.203 1 75.62 539 ILE A C 1
ATOM 4205 O O . ILE A 1 539 ? 7.191 -67.188 -31.016 1 75.62 539 ILE A O 1
ATOM 4209 N N . SER A 1 540 ? 8.141 -65.375 -30.312 1 74.56 540 SER A N 1
ATOM 4210 C CA . SER A 1 540 ? 9.039 -65.312 -31.469 1 74.56 540 SER A CA 1
ATOM 4211 C C . SER A 1 540 ? 9.961 -66.5 -31.531 1 74.56 540 SER A C 1
ATOM 4213 O O . SER A 1 540 ? 10.164 -67.062 -32.625 1 74.56 540 SER A O 1
ATOM 4215 N N . MET A 1 541 ? 10.461 -66.875 -30.438 1 71.06 541 MET A N 1
ATOM 4216 C CA . MET A 1 541 ? 11.367 -68 -30.359 1 71.06 541 MET A CA 1
ATOM 4217 C C . MET A 1 541 ? 10.656 -69.312 -30.75 1 71.06 541 MET A C 1
ATOM 4219 O O . MET A 1 541 ? 11.188 -70.062 -31.531 1 71.06 541 MET A O 1
ATOM 4223 N N . LEU A 1 542 ? 9.484 -69.438 -30.266 1 74.38 542 LEU A N 1
ATOM 4224 C CA . LEU A 1 542 ? 8.734 -70.625 -30.547 1 74.38 542 LEU A CA 1
ATOM 4225 C C . LEU A 1 542 ? 8.289 -70.688 -32 1 74.38 542 LEU A C 1
ATOM 4227 O O . LEU A 1 542 ? 8.281 -71.75 -32.625 1 74.38 542 LEU A O 1
ATOM 4231 N N . CYS A 1 543 ? 7.941 -69.625 -32.469 1 76.31 543 CYS A N 1
ATOM 4232 C CA . CYS A 1 543 ? 7.625 -69.562 -33.906 1 76.31 543 CYS A CA 1
ATOM 4233 C C . CYS A 1 543 ? 8.836 -69.938 -34.75 1 76.31 543 CYS A C 1
ATOM 4235 O O . CYS A 1 543 ? 8.703 -70.688 -35.719 1 76.31 543 CYS A O 1
ATOM 4237 N N . GLY A 1 544 ? 9.977 -69.5 -34.375 1 73.06 544 GLY A N 1
ATOM 4238 C CA . GLY A 1 544 ? 11.211 -69.875 -35.031 1 73.06 544 GLY A CA 1
ATOM 4239 C C . GLY A 1 544 ? 11.5 -71.312 -35 1 73.06 544 GLY A C 1
ATOM 4240 O O . GLY A 1 544 ? 11.875 -71.938 -36 1 73.06 544 GLY A O 1
ATOM 4241 N N . MET A 1 545 ? 11.336 -71.938 -33.906 1 69.56 545 MET A N 1
ATOM 4242 C CA . MET A 1 545 ? 11.547 -73.375 -33.719 1 69.56 545 MET A CA 1
ATOM 4243 C C . MET A 1 545 ? 10.586 -74.188 -34.562 1 69.56 545 MET A C 1
ATOM 4245 O O . MET A 1 545 ? 11 -75.125 -35.219 1 69.56 545 MET A O 1
ATOM 4249 N N . MET A 1 546 ? 9.336 -73.812 -34.625 1 76.06 546 MET A N 1
ATOM 4250 C CA . MET A 1 546 ? 8.32 -74.5 -35.375 1 76.06 546 MET A CA 1
ATOM 4251 C C . MET A 1 546 ? 8.562 -74.375 -36.875 1 76.06 546 MET A C 1
ATOM 4253 O O . MET A 1 546 ? 8.336 -75.312 -37.625 1 76.06 546 MET A O 1
ATOM 4257 N N . GLN A 1 547 ? 9.023 -73.188 -37.219 1 74.31 547 GLN A N 1
ATOM 4258 C CA . GLN A 1 547 ? 9.328 -73 -38.625 1 74.31 547 GLN A CA 1
ATOM 4259 C C . GLN A 1 547 ? 10.422 -73.938 -39.094 1 74.31 547 GLN A C 1
ATOM 4261 O O . GLN A 1 547 ? 10.344 -74.5 -40.219 1 74.31 547 GLN A O 1
ATOM 4266 N N . LYS A 1 548 ? 11.453 -74.188 -38.344 1 68.56 548 LYS A N 1
ATOM 4267 C CA . LYS A 1 548 ? 12.555 -75.062 -38.719 1 68.56 548 LYS A CA 1
ATOM 4268 C C . LYS A 1 548 ? 12.078 -76.5 -38.812 1 68.56 548 LYS A C 1
ATOM 4270 O O . LYS A 1 548 ? 12.531 -77.25 -39.656 1 68.56 548 LYS A O 1
ATOM 4275 N N . THR A 1 549 ? 11.133 -76.812 -37.969 1 66.81 549 THR A N 1
ATOM 4276 C CA . THR A 1 549 ? 10.633 -78.188 -37.938 1 66.81 549 THR A CA 1
ATOM 4277 C C . THR A 1 549 ? 9.742 -78.5 -39.125 1 66.81 549 THR A C 1
ATOM 4279 O O . THR A 1 549 ? 9.758 -79.625 -39.656 1 66.81 549 THR A O 1
ATOM 4282 N N . PHE A 1 550 ? 9.008 -77.562 -39.594 1 68.25 550 PHE A N 1
ATOM 4283 C CA . PHE A 1 550 ? 8.047 -77.75 -40.656 1 68.25 550 PHE A CA 1
ATOM 4284 C C . PHE A 1 550 ? 8.641 -77.438 -42 1 68.25 550 PHE A C 1
ATOM 4286 O O . PHE A 1 550 ? 8.102 -77.75 -43.062 1 68.25 550 PHE A O 1
ATOM 4293 N N . SER A 1 551 ? 9.641 -76.562 -42.188 1 60.19 551 SER A N 1
ATOM 4294 C CA . SER A 1 551 ? 10.258 -76.312 -43.469 1 60.19 551 SER A CA 1
ATOM 4295 C C . SER A 1 551 ? 10.812 -77.562 -44.094 1 60.19 551 SER A C 1
ATOM 4297 O O . SER A 1 551 ? 10.969 -77.625 -45.312 1 60.19 551 SER A O 1
ATOM 4299 N N . SER A 1 552 ? 11.258 -78.625 -43.406 1 50.06 552 SER A N 1
ATOM 4300 C CA . SER A 1 552 ? 11.891 -79.75 -44.031 1 50.06 552 SER A CA 1
ATOM 4301 C C . SER A 1 552 ? 10.852 -80.75 -44.531 1 50.06 552 SER A C 1
ATOM 4303 O O . SER A 1 552 ? 11.172 -81.688 -45.281 1 50.06 552 SER A O 1
ATOM 4305 N N . ASP A 1 553 ? 9.688 -81.062 -43.875 1 49.88 553 ASP A N 1
ATOM 4306 C CA . ASP A 1 553 ? 8.898 -82.25 -44.25 1 49.88 553 ASP A CA 1
ATOM 4307 C C . ASP A 1 553 ? 7.773 -81.875 -45.219 1 49.88 553 ASP A C 1
ATOM 4309 O O . ASP A 1 553 ? 7.258 -80.75 -45.188 1 49.88 553 ASP A O 1
ATOM 4313 N N . GLY A 1 554 ? 7.395 -82.625 -46.375 1 48.75 554 GLY A N 1
ATOM 4314 C CA . GLY A 1 554 ? 6.684 -82.688 -47.656 1 48.75 554 GLY A CA 1
ATOM 4315 C C . GLY A 1 554 ? 5.199 -82.438 -47.531 1 48.75 554 GLY A C 1
ATOM 4316 O O . GLY A 1 554 ? 4.605 -81.75 -48.406 1 48.75 554 GLY A O 1
ATOM 4317 N N . PRO A 1 555 ? 4.285 -83.062 -46.656 1 54.06 555 PRO A N 1
ATOM 4318 C CA . PRO A 1 555 ? 2.885 -83.188 -47.094 1 54.06 555 PRO A CA 1
ATOM 4319 C C . PRO A 1 555 ? 2.105 -81.875 -46.812 1 54.06 555 PRO A C 1
ATOM 4321 O O . PRO A 1 555 ? 2.576 -81 -46.062 1 54.06 555 PRO A O 1
ATOM 4324 N N . HIS A 1 556 ? 0.846 -81.562 -47.375 1 52.44 556 HIS A N 1
ATOM 4325 C CA . HIS A 1 556 ? -0.135 -80.438 -47.438 1 52.44 556 HIS A CA 1
ATOM 4326 C C . HIS A 1 556 ? -0.355 -79.875 -46.031 1 52.44 556 HIS A C 1
ATOM 4328 O O . HIS A 1 556 ? -0.456 -78.625 -45.906 1 52.44 556 HIS A O 1
ATOM 4334 N N . THR A 1 557 ? -0.602 -80.562 -44.969 1 55.25 557 THR A N 1
ATOM 4335 C CA . THR A 1 557 ? -0.824 -80.125 -43.594 1 55.25 557 THR A CA 1
ATOM 4336 C C . THR A 1 557 ? 0.344 -79.312 -43.125 1 55.25 557 THR A C 1
ATOM 4338 O O . THR A 1 557 ? 0.146 -78.312 -42.375 1 55.25 557 THR A O 1
ATOM 4341 N N . SER A 1 558 ? 1.442 -79.438 -43.719 1 63.38 558 SER A N 1
ATOM 4342 C CA . SER A 1 558 ? 2.695 -78.812 -43.375 1 63.38 558 SER A CA 1
ATOM 4343 C C . SER A 1 558 ? 2.74 -77.375 -43.875 1 63.38 558 SER A C 1
ATOM 4345 O O . SER A 1 558 ? 3.26 -76.5 -43.188 1 63.38 558 SER A O 1
ATOM 4347 N N . ARG A 1 559 ? 1.87 -77.125 -44.875 1 67.12 559 ARG A N 1
ATOM 4348 C CA . ARG A 1 559 ? 1.882 -75.75 -45.438 1 67.12 559 ARG A CA 1
ATOM 4349 C C . ARG A 1 559 ? 1.016 -74.812 -44.625 1 67.12 559 ARG A C 1
ATOM 4351 O O . ARG A 1 559 ? 1.384 -73.688 -44.406 1 67.12 559 ARG A O 1
ATOM 4358 N N . ARG A 1 560 ? -0.143 -75.312 -44.125 1 68.62 560 ARG A N 1
ATOM 4359 C CA . ARG A 1 560 ? -1.03 -74.5 -43.312 1 68.62 560 ARG A CA 1
ATOM 4360 C C . ARG A 1 560 ? -0.368 -74.125 -42 1 68.62 560 ARG A C 1
ATOM 4362 O O . ARG A 1 560 ? -0.488 -73 -41.562 1 68.62 560 ARG A O 1
ATOM 4369 N N . ILE A 1 561 ? 0.238 -75 -41.469 1 74.06 561 ILE A N 1
ATOM 4370 C CA . ILE A 1 561 ? 0.907 -74.75 -40.188 1 74.06 561 ILE A CA 1
ATOM 4371 C C . ILE A 1 561 ? 2.078 -73.812 -40.406 1 74.06 561 ILE A C 1
ATOM 4373 O O . ILE A 1 561 ? 2.301 -72.875 -39.594 1 74.06 561 ILE A O 1
ATOM 4377 N N . SER A 1 562 ? 2.738 -74 -41.469 1 77.12 562 SER A N 1
ATOM 4378 C CA . SER A 1 562 ? 3.852 -73.125 -41.812 1 77.12 562 SER A CA 1
ATOM 4379 C C . SER A 1 562 ? 3.375 -71.688 -42 1 77.12 562 SER A C 1
ATOM 4381 O O . SER A 1 562 ? 4.016 -70.75 -41.531 1 77.12 562 SER A O 1
ATOM 4383 N N . THR A 1 563 ? 2.191 -71.562 -42.562 1 74.19 563 THR A N 1
ATOM 4384 C CA . THR A 1 563 ? 1.628 -70.188 -42.781 1 74.19 563 THR A CA 1
ATOM 4385 C C . THR A 1 563 ? 1.184 -69.625 -41.438 1 74.19 563 THR A C 1
ATOM 4387 O O . THR A 1 563 ? 1.348 -68.375 -41.219 1 74.19 563 THR A O 1
ATOM 4390 N N . ALA A 1 564 ? 0.613 -70.438 -40.688 1 75.38 564 ALA A N 1
ATOM 4391 C CA . ALA A 1 564 ? 0.185 -69.938 -39.375 1 75.38 564 ALA A CA 1
ATOM 4392 C C . ALA A 1 564 ? 1.376 -69.438 -38.562 1 75.38 564 ALA A C 1
ATOM 4394 O O . ALA A 1 564 ? 1.304 -68.438 -37.906 1 75.38 564 ALA A O 1
ATOM 4395 N N . ILE A 1 565 ? 2.438 -70.125 -38.594 1 79.69 565 ILE A N 1
ATOM 4396 C CA . ILE A 1 565 ? 3.646 -69.812 -37.875 1 79.69 565 ILE A CA 1
ATOM 4397 C C . ILE A 1 565 ? 4.227 -68.5 -38.406 1 79.69 565 ILE A C 1
ATOM 4399 O O . ILE A 1 565 ? 4.645 -67.625 -37.656 1 79.69 565 ILE A O 1
ATOM 4403 N N . ASP A 1 566 ? 4.145 -68.375 -39.625 1 76.12 566 ASP A N 1
ATOM 4404 C CA . ASP A 1 566 ? 4.637 -67.188 -40.281 1 76.12 566 ASP A CA 1
ATOM 4405 C C . ASP A 1 566 ? 3.812 -65.938 -39.844 1 76.12 566 ASP A C 1
ATOM 4407 O O . ASP A 1 566 ? 4.363 -64.875 -39.594 1 76.12 566 ASP A O 1
ATOM 4411 N N . THR A 1 567 ? 2.586 -66.188 -39.781 1 75.75 567 THR A N 1
ATOM 4412 C CA . THR A 1 567 ? 1.695 -65.062 -39.375 1 75.75 567 THR A CA 1
ATOM 4413 C C . THR A 1 567 ? 1.924 -64.688 -37.906 1 75.75 567 THR A C 1
ATOM 4415 O O . THR A 1 567 ? 1.914 -63.531 -37.562 1 75.75 567 THR A O 1
ATOM 4418 N N . MET A 1 568 ? 2.08 -65.688 -37.094 1 79.44 568 MET A N 1
ATOM 4419 C CA . MET A 1 568 ? 2.348 -65.375 -35.688 1 79.44 568 MET A CA 1
ATOM 4420 C C . MET A 1 568 ? 3.672 -64.688 -35.5 1 79.44 568 MET A C 1
ATOM 4422 O O . MET A 1 568 ? 3.777 -63.75 -34.688 1 79.44 568 MET A O 1
ATOM 4426 N N . GLN A 1 569 ? 4.547 -65.125 -36.281 1 77.25 569 GLN A N 1
ATOM 4427 C CA . GLN A 1 569 ? 5.848 -64.5 -36.25 1 77.25 569 GLN A CA 1
ATOM 4428 C C . GLN A 1 569 ? 5.738 -63.031 -36.688 1 77.25 569 GLN A C 1
ATOM 4430 O O . GLN A 1 569 ? 6.375 -62.125 -36.094 1 77.25 569 GLN A O 1
ATOM 4435 N N . GLN A 1 570 ? 4.945 -62.781 -37.656 1 75.12 570 GLN A N 1
ATOM 4436 C CA . GLN A 1 570 ? 4.719 -61.406 -38.094 1 75.12 570 GLN A CA 1
ATOM 4437 C C . GLN A 1 570 ? 4.008 -60.562 -37.031 1 75.12 570 GLN A C 1
ATOM 4439 O O . GLN A 1 570 ? 4.344 -59.406 -36.844 1 75.12 570 GLN A O 1
ATOM 4444 N N . ALA A 1 571 ? 3.064 -61.188 -36.469 1 75.5 571 ALA A N 1
ATOM 4445 C CA . ALA A 1 571 ? 2.328 -60.5 -35.406 1 75.5 571 ALA A CA 1
ATOM 4446 C C . ALA A 1 571 ? 3.244 -60.156 -34.219 1 75.5 571 ALA A C 1
ATOM 4448 O O . ALA A 1 571 ? 3.186 -59.031 -33.688 1 75.5 571 ALA A O 1
ATOM 4449 N N . ALA A 1 572 ? 4.031 -61.062 -33.75 1 75.06 572 ALA A N 1
ATOM 4450 C CA . ALA A 1 572 ? 4.988 -60.844 -32.688 1 75.06 572 ALA A CA 1
ATOM 4451 C C . ALA A 1 572 ? 5.984 -59.75 -33.062 1 75.06 572 ALA A C 1
ATOM 4453 O O . ALA A 1 572 ? 6.355 -58.906 -32.219 1 75.06 572 ALA A O 1
ATOM 4454 N N . GLY A 1 573 ? 6.434 -59.812 -34.25 1 75.5 573 GLY A N 1
ATOM 4455 C CA . GLY A 1 573 ? 7.324 -58.75 -34.75 1 75.5 573 GLY A CA 1
ATOM 4456 C C . GLY A 1 573 ? 6.707 -57.375 -34.719 1 75.5 573 GLY A C 1
ATOM 4457 O O . GLY A 1 573 ? 7.363 -56.406 -34.344 1 75.5 573 GLY A O 1
ATOM 4458 N N . ARG A 1 574 ? 5.504 -57.344 -35.062 1 71.75 574 ARG A N 1
ATOM 4459 C CA . ARG A 1 574 ? 4.785 -56.062 -35.031 1 71.75 574 ARG A CA 1
ATOM 4460 C C . ARG A 1 574 ? 4.66 -55.531 -33.625 1 71.75 574 ARG A C 1
ATOM 4462 O O . ARG A 1 574 ? 4.801 -54.344 -33.375 1 71.75 574 ARG A O 1
ATOM 4469 N N . MET A 1 575 ? 4.324 -56.281 -32.688 1 76.38 575 MET A N 1
ATOM 4470 C CA . MET A 1 575 ? 4.199 -55.906 -31.281 1 76.38 575 MET A CA 1
ATOM 4471 C C . MET A 1 575 ? 5.527 -55.375 -30.734 1 76.38 575 MET A C 1
ATOM 4473 O O . MET A 1 575 ? 5.559 -54.406 -29.984 1 76.38 575 MET A O 1
ATOM 4477 N N . ASN A 1 576 ? 6.551 -56.062 -31.125 1 74.06 576 ASN A N 1
ATOM 4478 C CA . ASN A 1 576 ? 7.883 -55.625 -30.703 1 74.06 576 ASN A CA 1
ATOM 4479 C C . ASN A 1 576 ? 8.211 -54.219 -31.25 1 74.06 576 ASN A C 1
ATOM 4481 O O . ASN A 1 576 ? 8.797 -53.406 -30.531 1 74.06 576 ASN A O 1
ATOM 4485 N N . THR A 1 577 ? 7.84 -54.062 -32.438 1 75.25 577 THR A N 1
ATOM 4486 C CA . THR A 1 577 ? 8.078 -52.75 -33.031 1 75.25 577 THR A CA 1
ATOM 4487 C C . THR A 1 577 ? 7.281 -51.688 -32.312 1 75.25 577 THR A C 1
ATOM 4489 O O . THR A 1 577 ? 7.789 -50.594 -32.094 1 75.25 577 THR A O 1
ATOM 4492 N N . LEU A 1 578 ? 6.098 -51.938 -32.031 1 75.06 578 LEU A N 1
ATOM 4493 C CA . LEU A 1 578 ? 5.25 -50.969 -31.344 1 75.06 578 LEU A CA 1
ATOM 4494 C C . LEU A 1 578 ? 5.82 -50.656 -29.969 1 75.06 578 LEU A C 1
ATOM 4496 O O . LEU A 1 578 ? 5.805 -49.469 -29.547 1 75.06 578 LEU A O 1
ATOM 4500 N N . LEU A 1 579 ? 6.195 -51.594 -29.234 1 75.62 579 LEU A N 1
ATOM 4501 C CA . LEU A 1 579 ? 6.762 -51.406 -27.891 1 75.62 579 LEU A CA 1
ATOM 4502 C C . LEU A 1 579 ? 8.023 -50.531 -27.969 1 75.62 579 LEU A C 1
ATOM 4504 O O . LEU A 1 579 ? 8.234 -49.656 -27.125 1 75.62 579 LEU A O 1
ATOM 4508 N N . GLU A 1 580 ? 8.812 -50.875 -28.922 1 75.88 580 GLU A N 1
ATOM 4509 C CA . GLU A 1 580 ? 10.023 -50.062 -29.109 1 75.88 580 GLU A CA 1
ATOM 4510 C C . GLU A 1 580 ? 9.688 -48.625 -29.453 1 75.88 580 GLU A C 1
ATOM 4512 O O . GLU A 1 580 ? 10.352 -47.719 -28.984 1 75.88 580 GLU A O 1
ATOM 4517 N N . ASP A 1 581 ? 8.711 -48.531 -30.281 1 76.81 581 ASP A N 1
ATOM 4518 C CA . ASP A 1 581 ? 8.266 -47.188 -30.656 1 76.81 581 ASP A CA 1
ATOM 4519 C C . ASP A 1 581 ? 7.766 -46.406 -29.438 1 76.81 581 ASP A C 1
ATOM 4521 O O . ASP A 1 581 ? 8.023 -45.219 -29.312 1 76.81 581 ASP A O 1
ATOM 4525 N N . LEU A 1 582 ? 7.121 -47.062 -28.641 1 75.62 582 LEU A N 1
ATOM 4526 C CA . LEU A 1 582 ? 6.582 -46.406 -27.438 1 75.62 582 LEU A CA 1
ATOM 4527 C C . LEU A 1 582 ? 7.703 -45.969 -26.516 1 75.62 582 LEU A C 1
ATOM 4529 O O . LEU A 1 582 ? 7.641 -44.875 -25.953 1 75.62 582 LEU A O 1
ATOM 4533 N N . LEU A 1 583 ? 8.602 -46.781 -26.328 1 73.75 583 LEU A N 1
ATOM 4534 C CA . LEU A 1 583 ? 9.75 -46.438 -25.5 1 73.75 583 LEU A CA 1
ATOM 4535 C C . LEU A 1 583 ? 10.523 -45.25 -26.078 1 73.75 583 LEU A C 1
ATOM 4537 O O . LEU A 1 583 ? 10.914 -44.344 -25.344 1 73.75 583 LEU A O 1
ATOM 4541 N N . ASP A 1 584 ? 10.711 -45.312 -27.312 1 77.62 584 ASP A N 1
ATOM 4542 C CA . ASP A 1 584 ? 11.422 -44.219 -27.984 1 77.62 584 ASP A CA 1
ATOM 4543 C C . ASP A 1 584 ? 10.656 -42.906 -27.844 1 77.62 584 ASP A C 1
ATOM 4545 O O . ASP A 1 584 ? 11.25 -41.875 -27.562 1 77.62 584 ASP A O 1
ATOM 4549 N N . THR A 1 585 ? 9.406 -43.031 -28.047 1 76.12 585 THR A N 1
ATOM 4550 C CA . THR A 1 585 ? 8.562 -41.844 -27.938 1 76.12 585 THR A CA 1
ATOM 4551 C C . THR A 1 585 ? 8.641 -41.25 -26.531 1 76.12 585 THR A C 1
ATOM 4553 O O . THR A 1 585 ? 8.758 -40.031 -26.375 1 76.12 585 THR A O 1
ATOM 4556 N N . SER A 1 586 ? 8.547 -42.031 -25.609 1 71.38 586 SER A N 1
ATOM 4557 C CA . SER A 1 586 ? 8.617 -41.562 -24.234 1 71.38 586 SER A CA 1
ATOM 4558 C C . SER A 1 586 ? 9.953 -40.906 -23.938 1 71.38 586 SER A C 1
ATOM 4560 O O . SER A 1 586 ? 10 -39.875 -23.266 1 71.38 586 SER A O 1
ATOM 4562 N N . LYS A 1 587 ? 10.992 -41.438 -24.406 1 74.81 587 LYS A N 1
ATOM 4563 C CA . LYS A 1 587 ? 12.32 -40.875 -24.188 1 74.81 587 LYS A CA 1
ATOM 4564 C C . LYS A 1 587 ? 12.492 -39.562 -24.906 1 74.81 587 LYS A C 1
ATOM 4566 O O . LYS A 1 587 ? 13.117 -38.625 -24.375 1 74.81 587 LYS A O 1
ATOM 4571 N N . ILE A 1 588 ? 11.969 -39.5 -26.062 1 76.38 588 ILE A N 1
ATOM 4572 C CA . ILE A 1 588 ? 12.047 -38.281 -26.859 1 76.38 588 ILE A CA 1
ATOM 4573 C C . ILE A 1 588 ? 11.266 -37.156 -26.172 1 76.38 588 ILE A C 1
ATOM 4575 O O . ILE A 1 588 ? 11.758 -36.031 -26.031 1 76.38 588 ILE A O 1
ATOM 4579 N N . ASP A 1 589 ? 10.172 -37.531 -25.719 1 71.44 589 ASP A N 1
ATOM 4580 C CA . ASP A 1 589 ? 9.32 -36.531 -25.047 1 71.44 589 ASP A CA 1
ATOM 4581 C C . ASP A 1 589 ? 9.969 -36.031 -23.766 1 71.44 589 ASP A C 1
ATOM 4583 O O . ASP A 1 589 ? 9.789 -34.844 -23.406 1 71.44 589 ASP A O 1
ATOM 4587 N N . ALA A 1 590 ? 10.641 -36.844 -23.156 1 66.75 590 ALA A N 1
ATOM 4588 C CA . ALA A 1 590 ? 11.289 -36.469 -21.891 1 66.75 590 ALA A CA 1
ATOM 4589 C C . ALA A 1 590 ? 12.617 -35.781 -22.141 1 66.75 590 ALA A C 1
ATOM 4591 O O . ALA A 1 590 ? 13.25 -35.281 -21.203 1 66.75 590 ALA A O 1
ATOM 4592 N N . GLY A 1 591 ? 13 -35.688 -23.328 1 67.94 591 GLY A N 1
ATOM 4593 C CA . GLY A 1 591 ? 14.281 -35.094 -23.656 1 67.94 591 GLY A CA 1
ATOM 4594 C C . GLY A 1 591 ? 15.461 -35.938 -23.219 1 67.94 591 GLY A C 1
ATOM 4595 O O . GLY A 1 591 ? 16.547 -35.406 -22.953 1 67.94 591 GLY A O 1
ATOM 4596 N N . ARG A 1 592 ? 15.234 -37.156 -23 1 69.31 592 ARG A N 1
ATOM 4597 C CA . ARG A 1 592 ? 16.281 -38.062 -22.516 1 69.31 592 ARG A CA 1
ATOM 4598 C C . ARG A 1 592 ? 16.688 -39.062 -23.594 1 69.31 592 ARG A C 1
ATOM 4600 O O . ARG A 1 592 ? 17.234 -40.125 -23.297 1 69.31 592 ARG A O 1
ATOM 4607 N N . TYR A 1 593 ? 16.328 -38.844 -24.797 1 78.69 593 TYR A N 1
ATOM 4608 C CA . TYR A 1 593 ? 16.703 -39.75 -25.875 1 78.69 593 TYR A CA 1
ATOM 4609 C C . TYR A 1 593 ? 18.188 -39.656 -26.156 1 78.69 593 TYR A C 1
ATOM 4611 O O . TYR A 1 593 ? 18.719 -38.594 -26.438 1 78.69 593 TYR A O 1
ATOM 4619 N N . THR A 1 594 ? 18.953 -40.719 -25.891 1 81.56 594 THR A N 1
ATOM 4620 C CA . THR A 1 594 ? 20.391 -40.75 -26.062 1 81.56 594 THR A CA 1
ATOM 4621 C C . THR A 1 594 ? 20.797 -41.594 -27.25 1 81.56 594 THR A C 1
ATOM 4623 O O . THR A 1 594 ? 20.125 -42.594 -27.578 1 81.56 594 THR A O 1
ATOM 4626 N N . ILE A 1 595 ? 21.797 -41.094 -28.078 1 86.12 595 ILE A N 1
ATOM 4627 C CA . ILE A 1 595 ? 22.328 -41.812 -29.219 1 86.12 595 ILE A CA 1
ATOM 4628 C C . ILE A 1 595 ? 23.797 -42.156 -28.984 1 86.12 595 ILE A C 1
ATOM 4630 O O . ILE A 1 595 ? 24.469 -41.531 -28.172 1 86.12 595 ILE A O 1
ATOM 4634 N N . LYS A 1 596 ? 24.266 -43.25 -29.469 1 86.5 596 LYS A N 1
ATOM 4635 C CA . LYS A 1 596 ? 25.672 -43.656 -29.422 1 86.5 596 LYS A CA 1
ATOM 4636 C C . LYS A 1 596 ? 26.328 -43.469 -30.797 1 86.5 596 LYS A C 1
ATOM 4638 O O . LYS A 1 596 ? 26.5 -44.438 -31.531 1 86.5 596 LYS A O 1
ATOM 4643 N N . PRO A 1 597 ? 26.781 -42.25 -31.078 1 88.12 597 PRO A N 1
ATOM 4644 C CA . PRO A 1 597 ? 27.328 -41.938 -32.406 1 88.12 597 PRO A CA 1
ATOM 4645 C C . PRO A 1 597 ? 28.688 -42.594 -32.656 1 88.12 597 PRO A C 1
ATOM 4647 O O . PRO A 1 597 ? 29.5 -42.688 -31.734 1 88.12 597 PRO A O 1
ATOM 4650 N N . ARG A 1 598 ? 28.844 -43.188 -33.75 1 88.25 598 ARG A N 1
ATOM 4651 C CA . ARG A 1 598 ? 30.109 -43.719 -34.219 1 88.25 598 ARG A CA 1
ATOM 4652 C C . ARG A 1 598 ? 30.375 -43.25 -35.656 1 88.25 598 ARG A C 1
ATOM 4654 O O . ARG A 1 598 ? 29.469 -42.781 -36.344 1 88.25 598 ARG A O 1
ATOM 4661 N N . LYS A 1 599 ? 31.719 -43.312 -36.031 1 89.62 599 LYS A N 1
ATOM 4662 C CA . LYS A 1 599 ? 32.062 -43 -37.406 1 89.62 599 LYS A CA 1
ATOM 4663 C C . LYS A 1 599 ? 31.438 -44 -38.375 1 89.62 599 LYS A C 1
ATOM 4665 O O . LYS A 1 599 ? 31.625 -45.219 -38.25 1 89.62 599 LYS A O 1
ATOM 4670 N N . LEU A 1 600 ? 30.625 -43.5 -39.281 1 89.94 600 LEU A N 1
ATOM 4671 C CA . LEU A 1 600 ? 29.891 -44.344 -40.219 1 89.94 600 LEU A CA 1
ATOM 4672 C C . LEU A 1 600 ? 30.125 -43.906 -41.656 1 89.94 600 LEU A C 1
ATOM 4674 O O . LEU A 1 600 ? 30.125 -42.719 -41.938 1 89.94 600 LEU A O 1
ATOM 4678 N N . ASP A 1 601 ? 30.422 -44.906 -42.531 1 90.88 601 ASP A N 1
ATOM 4679 C CA . ASP A 1 601 ? 30.469 -44.656 -43.969 1 90.88 601 ASP A CA 1
ATOM 4680 C C . ASP A 1 601 ? 29.078 -44.75 -44.594 1 90.88 601 ASP A C 1
ATOM 4682 O O . ASP A 1 601 ? 28.422 -45.781 -44.5 1 90.88 601 ASP A O 1
ATOM 4686 N N . VAL A 1 602 ? 28.641 -43.719 -45.312 1 93.38 602 VAL A N 1
ATOM 4687 C CA . VAL A 1 602 ? 27.281 -43.625 -45.812 1 93.38 602 VAL A CA 1
ATOM 4688 C C . VAL A 1 602 ? 27.094 -44.656 -46.938 1 93.38 602 VAL A C 1
ATOM 4690 O O . VAL A 1 602 ? 26.016 -45.25 -47.062 1 93.38 602 VAL A O 1
ATOM 4693 N N . GLY A 1 603 ? 28.109 -44.781 -47.781 1 91.94 603 GLY A N 1
ATOM 4694 C CA . GLY A 1 603 ? 28.016 -45.781 -48.812 1 91.94 603 GLY A CA 1
ATOM 4695 C C . GLY A 1 603 ? 27.766 -47.156 -48.312 1 91.94 603 GLY A C 1
ATOM 4696 O O . GLY A 1 603 ? 26.891 -47.875 -48.812 1 91.94 603 GLY A O 1
ATOM 4697 N N . GLN A 1 604 ? 28.469 -47.5 -47.344 1 88.56 604 GLN A N 1
ATOM 4698 C CA . GLN A 1 604 ? 28.312 -48.812 -46.719 1 88.56 604 GLN A CA 1
ATOM 4699 C C . GLN A 1 604 ? 26.938 -48.969 -46.062 1 88.56 604 GLN A C 1
ATOM 4701 O O . GLN A 1 604 ? 26.312 -50 -46.156 1 88.56 604 GLN A O 1
ATOM 4706 N N . MET A 1 605 ? 26.562 -47.938 -45.469 1 89.88 605 MET A N 1
ATOM 4707 C CA . MET A 1 605 ? 25.25 -47.938 -44.812 1 89.88 605 MET A CA 1
ATOM 4708 C C . MET A 1 605 ? 24.141 -48.125 -45.844 1 89.88 605 MET A C 1
ATOM 4710 O O . MET A 1 605 ? 23.188 -48.875 -45.625 1 89.88 605 MET A O 1
ATOM 4714 N N . PHE A 1 606 ? 24.25 -47.531 -46.938 1 93 606 PHE A N 1
ATOM 4715 C CA . PHE A 1 606 ? 23.25 -47.625 -48 1 93 606 PHE A CA 1
ATOM 4716 C C . PHE A 1 606 ? 23.203 -49.031 -48.562 1 93 606 PHE A C 1
ATOM 4718 O O . PHE A 1 606 ? 22.141 -49.531 -48.906 1 93 606 PHE A O 1
ATOM 4725 N N . GLU A 1 607 ? 24.359 -49.625 -48.719 1 86.75 607 GLU A N 1
ATOM 4726 C CA . GLU A 1 607 ? 24.422 -51 -49.219 1 86.75 607 GLU A CA 1
ATOM 4727 C C . GLU A 1 607 ? 23.672 -51.969 -48.281 1 86.75 607 GLU A C 1
ATOM 4729 O O . GLU A 1 607 ? 22.906 -52.812 -48.75 1 86.75 607 GLU A O 1
ATOM 4734 N N . GLU A 1 608 ? 23.875 -51.719 -47.094 1 81.38 608 GLU A N 1
ATOM 4735 C CA . GLU A 1 608 ? 23.219 -52.562 -46.125 1 81.38 608 GLU A CA 1
ATOM 4736 C C . GLU A 1 608 ? 21.703 -52.344 -46.125 1 81.38 608 GLU A C 1
ATOM 4738 O O . GLU A 1 608 ? 20.922 -53.281 -46.062 1 81.38 608 GLU A O 1
ATOM 4743 N N . ALA A 1 609 ? 21.359 -51.094 -46.156 1 86.75 609 ALA A N 1
ATOM 4744 C CA . ALA A 1 609 ? 19.938 -50.75 -46.156 1 86.75 609 ALA A CA 1
ATOM 4745 C C . ALA A 1 609 ? 19.25 -51.281 -47.406 1 86.75 609 ALA A C 1
ATOM 4747 O O . ALA A 1 609 ? 18.141 -51.812 -47.312 1 86.75 609 ALA A O 1
ATOM 4748 N N . GLN A 1 610 ? 19.906 -51.156 -48.5 1 86.44 610 GLN A N 1
ATOM 4749 C CA . GLN A 1 610 ? 19.344 -51.656 -49.75 1 86.44 610 GLN A CA 1
ATOM 4750 C C . GLN A 1 610 ? 19.141 -53.156 -49.719 1 86.44 610 GLN A C 1
ATOM 4752 O O . GLN A 1 610 ? 18.109 -53.656 -50.156 1 86.44 610 GLN A O 1
ATOM 4757 N N . SER A 1 611 ? 20.094 -53.844 -49.156 1 81.94 611 SER A N 1
ATOM 4758 C CA . SER A 1 611 ? 20.016 -55.312 -49.062 1 81.94 611 SER A CA 1
ATOM 4759 C C . SER A 1 611 ? 18.812 -55.719 -48.219 1 81.94 611 SER A C 1
ATOM 4761 O O . SER A 1 611 ? 18.172 -56.75 -48.531 1 81.94 611 SER A O 1
ATOM 4763 N N . LEU A 1 612 ? 18.469 -54.969 -47.312 1 76.69 612 LEU A N 1
ATOM 4764 C CA . LEU A 1 612 ? 17.406 -55.344 -46.375 1 76.69 612 LEU A CA 1
ATOM 4765 C C . LEU A 1 612 ? 16.047 -54.875 -46.906 1 76.69 612 LEU A C 1
ATOM 4767 O O . LEU A 1 612 ? 15.039 -55.531 -46.688 1 76.69 612 LEU A O 1
ATOM 4771 N N . LEU A 1 613 ? 15.984 -53.812 -47.625 1 82.56 613 LEU A N 1
ATOM 4772 C CA . LEU A 1 613 ? 14.703 -53.188 -47.969 1 82.56 613 LEU A CA 1
ATOM 4773 C C . LEU A 1 613 ? 14.32 -53.531 -49.406 1 82.56 613 LEU A C 1
ATOM 4775 O O . LEU A 1 613 ? 13.148 -53.438 -49.781 1 82.56 613 LEU A O 1
ATOM 4779 N N . ALA A 1 614 ? 15.242 -53.969 -50.188 1 82.69 614 ALA A N 1
ATOM 4780 C CA . ALA A 1 614 ? 15.008 -54.25 -51.594 1 82.69 614 ALA A CA 1
ATOM 4781 C C . ALA A 1 614 ? 13.969 -55.344 -51.75 1 82.69 614 ALA A C 1
ATOM 4783 O O . ALA A 1 614 ? 13.086 -55.25 -52.625 1 82.69 614 ALA A O 1
ATOM 4784 N N . PRO A 1 615 ? 14.086 -56.406 -50.938 1 79.88 615 PRO A N 1
ATOM 4785 C CA . PRO A 1 615 ? 13.07 -57.469 -51.094 1 79.88 615 PRO A CA 1
ATOM 4786 C C . PRO A 1 615 ? 11.648 -56.938 -50.875 1 79.88 615 PRO A C 1
ATOM 4788 O O . PRO A 1 615 ? 10.719 -57.375 -51.531 1 79.88 615 PRO A O 1
ATOM 4791 N N . LEU A 1 616 ? 11.523 -56.125 -50 1 79.81 616 LEU A N 1
ATOM 4792 C CA . LEU A 1 616 ? 10.211 -55.562 -49.719 1 79.81 616 LEU A CA 1
ATOM 4793 C C . LEU A 1 616 ? 9.688 -54.781 -50.906 1 79.81 616 LEU A C 1
ATOM 4795 O O . LEU A 1 616 ? 8.492 -54.812 -51.219 1 79.81 616 LEU A O 1
ATOM 4799 N N . ALA A 1 617 ? 10.531 -54.094 -51.594 1 86.94 617 ALA A N 1
ATOM 4800 C CA . ALA A 1 617 ? 10.164 -53.312 -52.781 1 86.94 617 ALA A CA 1
ATOM 4801 C C . ALA A 1 617 ? 9.836 -54.25 -53.938 1 86.94 617 ALA A C 1
ATOM 4803 O O . ALA A 1 617 ? 8.898 -54 -54.688 1 86.94 617 ALA A O 1
ATOM 4804 N N . ARG A 1 618 ? 10.578 -55.25 -54 1 83.12 618 ARG A N 1
ATOM 4805 C CA . ARG A 1 618 ? 10.383 -56.219 -55.094 1 83.12 618 ARG A CA 1
ATOM 4806 C C . ARG A 1 618 ? 9.023 -56.906 -55 1 83.12 618 ARG A C 1
ATOM 4808 O O . ARG A 1 618 ? 8.367 -57.156 -56 1 83.12 618 ARG A O 1
ATOM 4815 N N . ASP A 1 619 ? 8.641 -57.156 -53.844 1 80.81 619 ASP A N 1
ATOM 4816 C CA . ASP A 1 619 ? 7.352 -57.812 -53.625 1 80.81 619 ASP A CA 1
ATOM 4817 C C . ASP A 1 619 ? 6.203 -56.969 -54.156 1 80.81 619 ASP A C 1
ATOM 4819 O O . ASP A 1 619 ? 5.172 -57.5 -54.562 1 80.81 619 ASP A O 1
ATOM 4823 N N . LYS A 1 620 ? 6.402 -55.719 -54.219 1 87 620 LYS A N 1
ATOM 4824 C CA . LYS A 1 620 ? 5.371 -54.844 -54.719 1 87 620 LYS A CA 1
ATOM 4825 C C . LYS A 1 620 ? 5.723 -54.312 -56.125 1 87 620 LYS A C 1
ATOM 4827 O O . LYS A 1 620 ? 5.074 -53.406 -56.625 1 87 620 LYS A O 1
ATOM 4832 N N . ASP A 1 621 ? 6.816 -54.875 -56.656 1 91.06 621 ASP A N 1
ATOM 4833 C CA . ASP A 1 621 ? 7.301 -54.5 -58 1 91.06 621 ASP A CA 1
ATOM 4834 C C . ASP A 1 621 ? 7.68 -53.031 -58.062 1 91.06 621 ASP A C 1
ATOM 4836 O O . ASP A 1 621 ? 7.324 -52.344 -59 1 91.06 621 ASP A O 1
ATOM 4840 N N . ILE A 1 622 ? 8.25 -52.594 -57 1 93.12 622 ILE A N 1
ATOM 4841 C CA . ILE A 1 622 ? 8.719 -51.188 -56.906 1 93.12 622 ILE A CA 1
ATOM 4842 C C . ILE A 1 622 ? 10.234 -51.156 -57.125 1 93.12 622 ILE A C 1
ATOM 4844 O O . ILE A 1 622 ? 10.961 -52.031 -56.625 1 93.12 622 ILE A O 1
ATOM 4848 N N . SER A 1 623 ? 10.664 -50.188 -57.938 1 93.25 623 SER A N 1
ATOM 4849 C CA . SER A 1 623 ? 12.102 -50 -58.156 1 93.25 623 SER A CA 1
ATOM 4850 C C . SER A 1 623 ? 12.711 -49.094 -57.062 1 93.25 623 SER A C 1
ATOM 4852 O O . SER A 1 623 ? 12.25 -47.969 -56.875 1 93.25 623 SER A O 1
ATOM 4854 N N . ILE A 1 624 ? 13.711 -49.625 -56.344 1 93.44 624 ILE A N 1
ATOM 4855 C CA . ILE A 1 624 ? 14.367 -48.844 -55.281 1 93.44 624 ILE A CA 1
ATOM 4856 C C . ILE A 1 624 ? 15.82 -48.594 -55.656 1 93.44 624 ILE A C 1
ATOM 4858 O O . ILE A 1 624 ? 16.469 -49.438 -56.25 1 93.44 624 ILE A O 1
ATOM 4862 N N . SER A 1 625 ? 16.328 -47.375 -55.469 1 93.31 625 SER A N 1
ATOM 4863 C CA . SER A 1 625 ? 17.719 -47.031 -55.781 1 93.31 625 SER A CA 1
ATOM 4864 C C . SER A 1 625 ? 18.344 -46.219 -54.625 1 93.31 625 SER A C 1
ATOM 4866 O O . SER A 1 625 ? 17.688 -45.406 -54 1 93.31 625 SER A O 1
ATOM 4868 N N . PHE A 1 626 ? 19.594 -46.562 -54.281 1 94.44 626 PHE A N 1
ATOM 4869 C CA . PHE A 1 626 ? 20.406 -45.844 -53.312 1 94.44 626 PHE A CA 1
ATOM 4870 C C . PHE A 1 626 ? 21.625 -45.219 -53.969 1 94.44 626 PHE A C 1
ATOM 4872 O O . PHE A 1 626 ? 22.422 -45.906 -54.594 1 94.44 626 PHE A O 1
ATOM 4879 N N . GLU A 1 627 ? 21.734 -43.875 -53.875 1 93.69 627 GLU A N 1
ATOM 4880 C CA . GLU A 1 627 ? 22.859 -43.188 -54.469 1 93.69 627 GLU A CA 1
ATOM 4881 C C . GLU A 1 627 ? 23.516 -42.25 -53.438 1 93.69 627 GLU A C 1
ATOM 4883 O O . GLU A 1 627 ? 22.844 -41.406 -52.844 1 93.69 627 GLU A O 1
ATOM 4888 N N . ALA A 1 628 ? 24.766 -42.406 -53.188 1 94 628 ALA A N 1
ATOM 4889 C CA . ALA A 1 628 ? 25.5 -41.562 -52.281 1 94 628 ALA A CA 1
ATOM 4890 C C . ALA A 1 628 ? 26.719 -40.938 -52.969 1 94 628 ALA A C 1
ATOM 4892 O O . ALA A 1 628 ? 27.375 -41.594 -53.781 1 94 628 ALA A O 1
ATOM 4893 N N . ASP A 1 629 ? 26.953 -39.688 -52.688 1 90.56 629 ASP A N 1
ATOM 4894 C CA . ASP A 1 629 ? 28.219 -39.094 -53.094 1 90.56 629 ASP A CA 1
ATOM 4895 C C . ASP A 1 629 ? 29.406 -39.875 -52.531 1 90.56 629 ASP A C 1
ATOM 4897 O O . ASP A 1 629 ? 29.297 -40.469 -51.469 1 90.56 629 ASP A O 1
ATOM 4901 N N . PRO A 1 630 ? 30.469 -39.969 -53.281 1 87.81 630 PRO A N 1
ATOM 4902 C CA . PRO A 1 630 ? 31.625 -40.75 -52.812 1 87.81 630 PRO A CA 1
ATOM 4903 C C . PRO A 1 630 ? 32.219 -40.219 -51.531 1 87.81 630 PRO A C 1
ATOM 4905 O O . PRO A 1 630 ? 32.188 -39 -51.281 1 87.81 630 PRO A O 1
ATOM 4908 N N . ASP A 1 631 ? 32.719 -41.031 -50.656 1 86.19 631 ASP A N 1
ATOM 4909 C CA . ASP A 1 631 ? 33.531 -40.781 -49.438 1 86.19 631 ASP A CA 1
ATOM 4910 C C . ASP A 1 631 ? 32.75 -39.906 -48.438 1 86.19 631 ASP A C 1
ATOM 4912 O O . ASP A 1 631 ? 33.312 -39 -47.844 1 86.19 631 ASP A O 1
ATOM 4916 N N . LEU A 1 632 ? 31.438 -40.094 -48.312 1 90.81 632 LEU A N 1
ATOM 4917 C CA . LEU A 1 632 ? 30.672 -39.375 -47.312 1 90.81 632 LEU A CA 1
ATOM 4918 C C . LEU A 1 632 ? 30.75 -40.094 -45.969 1 90.81 632 LEU A C 1
ATOM 4920 O O . LEU A 1 632 ? 30.469 -41.312 -45.875 1 90.81 632 LEU A O 1
ATOM 4924 N N . ARG A 1 633 ? 31.25 -39.375 -44.844 1 92.19 633 ARG A N 1
ATOM 4925 C CA . ARG A 1 633 ? 31.328 -39.906 -43.5 1 92.19 633 ARG A CA 1
ATOM 4926 C C . ARG A 1 633 ? 30.562 -39.031 -42.5 1 92.19 633 ARG A C 1
ATOM 4928 O O . ARG A 1 633 ? 30.594 -37.812 -42.594 1 92.19 633 ARG A O 1
ATOM 4935 N N . ILE A 1 634 ? 29.812 -39.75 -41.625 1 89.5 634 ILE A N 1
ATOM 4936 C CA . ILE A 1 634 ? 29.031 -39 -40.656 1 89.5 634 ILE A CA 1
ATOM 4937 C C . ILE A 1 634 ? 29.281 -39.594 -39.25 1 89.5 634 ILE A C 1
ATOM 4939 O O . ILE A 1 634 ? 29.766 -40.719 -39.125 1 89.5 634 ILE A O 1
ATOM 4943 N N . HIS A 1 635 ? 29.156 -38.781 -38.281 1 89 635 HIS A N 1
ATOM 4944 C CA . HIS A 1 635 ? 29.125 -39.219 -36.875 1 89 635 HIS A CA 1
ATOM 4945 C C . HIS A 1 635 ? 27.703 -39.469 -36.406 1 89 635 HIS A C 1
ATOM 4947 O O . HIS A 1 635 ? 27.016 -38.562 -35.969 1 89 635 HIS A O 1
ATOM 4953 N N . ALA A 1 636 ? 27.25 -40.719 -36.531 1 91.88 636 ALA A N 1
ATOM 4954 C CA . ALA A 1 636 ? 25.859 -41.062 -36.188 1 91.88 636 ALA A CA 1
ATOM 4955 C C . ALA A 1 636 ? 25.734 -42.438 -35.562 1 91.88 636 ALA A C 1
ATOM 4957 O O . ALA A 1 636 ? 26.703 -43.219 -35.562 1 91.88 636 ALA A O 1
ATOM 4958 N N . ASP A 1 637 ? 24.656 -42.719 -34.906 1 92.56 637 ASP A N 1
ATOM 4959 C CA . ASP A 1 637 ? 24.297 -44.031 -34.406 1 92.56 637 ASP A CA 1
ATOM 4960 C C . ASP A 1 637 ? 23.75 -44.906 -35.5 1 92.56 637 ASP A C 1
ATOM 4962 O O . ASP A 1 637 ? 22.688 -44.625 -36.062 1 92.56 637 ASP A O 1
ATOM 4966 N N . PRO A 1 638 ? 24.453 -46 -35.844 1 88.06 638 PRO A N 1
ATOM 4967 C CA . PRO A 1 638 ? 24.062 -46.812 -37 1 88.06 638 PRO A CA 1
ATOM 4968 C C . PRO A 1 638 ? 22.672 -47.438 -36.844 1 88.06 638 PRO A C 1
ATOM 4970 O O . PRO A 1 638 ? 21.891 -47.438 -37.781 1 88.06 638 PRO A O 1
ATOM 4973 N N . GLU A 1 639 ? 22.391 -47.875 -35.656 1 85.38 639 GLU A N 1
ATOM 4974 C CA . GLU A 1 639 ? 21.094 -48.531 -35.469 1 85.38 639 GLU A CA 1
ATOM 4975 C C . GLU A 1 639 ? 19.953 -47.531 -35.594 1 85.38 639 GLU A C 1
ATOM 4977 O O . GLU A 1 639 ? 18.922 -47.844 -36.188 1 85.38 639 GLU A O 1
ATOM 4982 N N . ARG A 1 640 ? 20.172 -46.375 -35.031 1 89.88 640 ARG A N 1
ATOM 4983 C CA . ARG A 1 640 ? 19.109 -45.375 -35.031 1 89.88 640 ARG A CA 1
ATOM 4984 C C . ARG A 1 640 ? 18.953 -44.75 -36.438 1 89.88 640 ARG A C 1
ATOM 4986 O O . ARG A 1 640 ? 17.844 -44.438 -36.875 1 89.88 640 ARG A O 1
ATOM 4993 N N . LEU A 1 641 ? 20.047 -44.562 -37.031 1 91.31 641 LEU A N 1
ATOM 4994 C CA . LEU A 1 641 ? 19.969 -44.031 -38.406 1 91.31 641 LEU A CA 1
ATOM 4995 C C . LEU A 1 641 ? 19.297 -45.031 -39.344 1 91.31 641 LEU A C 1
ATOM 4997 O O . LEU A 1 641 ? 18.547 -44.625 -40.219 1 91.31 641 LEU A O 1
ATOM 5001 N N . PHE A 1 642 ? 19.609 -46.312 -39.156 1 88.31 642 PHE A N 1
ATOM 5002 C CA . PHE A 1 642 ? 18.922 -47.344 -39.938 1 88.31 642 PHE A CA 1
ATOM 5003 C C . PHE A 1 642 ? 17.422 -47.312 -39.688 1 88.31 642 PHE A C 1
ATOM 5005 O O . PHE A 1 642 ? 16.625 -47.5 -40.594 1 88.31 642 PHE A O 1
ATOM 5012 N N . GLN A 1 643 ? 17.078 -47.062 -38.469 1 87.81 643 GLN A N 1
ATOM 5013 C CA . GLN A 1 643 ? 15.664 -46.938 -38.125 1 87.81 643 GLN A CA 1
ATOM 5014 C C . GLN A 1 643 ? 15 -45.812 -38.906 1 87.81 643 GLN A C 1
ATOM 5016 O O . GLN A 1 643 ? 13.875 -45.938 -39.375 1 87.81 643 GLN A O 1
ATOM 5021 N N . VAL A 1 644 ? 15.688 -44.688 -39 1 93.44 644 VAL A N 1
ATOM 5022 C CA . VAL A 1 644 ? 15.188 -43.562 -39.75 1 93.44 644 VAL A CA 1
ATOM 5023 C C . VAL A 1 644 ? 14.977 -43.938 -41.219 1 93.44 644 VAL A C 1
ATOM 5025 O O . VAL A 1 644 ? 13.906 -43.688 -41.781 1 93.44 644 VAL A O 1
ATOM 5028 N N . LEU A 1 645 ? 15.977 -44.562 -41.75 1 91.69 645 LEU A N 1
ATOM 5029 C CA . LEU A 1 645 ? 15.906 -44.938 -43.156 1 91.69 645 LEU A CA 1
ATOM 5030 C C . LEU A 1 645 ? 14.812 -45.969 -43.406 1 91.69 645 LEU A C 1
ATOM 5032 O O . LEU A 1 645 ? 14.062 -45.875 -44.375 1 91.69 645 LEU A O 1
ATOM 5036 N N . SER A 1 646 ? 14.719 -46.938 -42.438 1 88.12 646 SER A N 1
ATOM 5037 C CA . SER A 1 646 ? 13.711 -47.969 -42.562 1 88.12 646 SER A CA 1
ATOM 5038 C C . SER A 1 646 ? 12.305 -47.375 -42.5 1 88.12 646 SER A C 1
ATOM 5040 O O . SER A 1 646 ? 11.406 -47.844 -43.219 1 88.12 646 SER A O 1
ATOM 5042 N N . ASN A 1 647 ? 12.133 -46.406 -41.719 1 88.19 647 ASN A N 1
ATOM 5043 C CA . ASN A 1 647 ? 10.82 -45.781 -41.594 1 88.19 647 ASN A CA 1
ATOM 5044 C C . ASN A 1 647 ? 10.453 -44.969 -42.812 1 88.19 647 ASN A C 1
ATOM 5046 O O . ASN A 1 647 ? 9.328 -45.094 -43.312 1 88.19 647 ASN A O 1
ATOM 5050 N N . LEU A 1 648 ? 11.406 -44.219 -43.281 1 93.75 648 LEU A N 1
ATOM 5051 C CA . LEU A 1 648 ? 11.133 -43.344 -44.406 1 93.75 648 LEU A CA 1
ATOM 5052 C C . LEU A 1 648 ? 10.945 -44.156 -45.688 1 93.75 648 LEU A C 1
ATOM 5054 O O . LEU A 1 648 ? 9.992 -43.938 -46.438 1 93.75 648 LEU A O 1
ATOM 5058 N N . VAL A 1 649 ? 11.859 -45.062 -45.906 1 92.38 649 VAL A N 1
ATOM 5059 C CA . VAL A 1 649 ? 11.781 -45.906 -47.094 1 92.38 649 VAL A CA 1
ATOM 5060 C C . VAL A 1 649 ? 10.578 -46.844 -47 1 92.38 649 VAL A C 1
ATOM 5062 O O . VAL A 1 649 ? 9.875 -47.094 -47.969 1 92.38 649 VAL A O 1
ATOM 5065 N N . GLY A 1 650 ? 10.359 -47.406 -45.781 1 87.5 650 GLY A N 1
ATOM 5066 C CA . GLY A 1 650 ? 9.18 -48.25 -45.562 1 87.5 650 GLY A CA 1
ATOM 5067 C C . GLY A 1 650 ? 7.887 -47.531 -45.906 1 87.5 650 GLY A C 1
ATOM 5068 O O . GLY A 1 650 ? 7.016 -48.094 -46.562 1 87.5 650 GLY A O 1
ATOM 5069 N N . ASN A 1 651 ? 7.75 -46.344 -45.531 1 87.94 651 ASN A N 1
ATOM 5070 C CA . ASN A 1 651 ? 6.578 -45.531 -45.844 1 87.94 651 ASN A CA 1
ATOM 5071 C C . ASN A 1 651 ? 6.48 -45.25 -47.344 1 87.94 651 ASN A C 1
ATOM 5073 O O . ASN A 1 651 ? 5.395 -45.312 -47.906 1 87.94 651 ASN A O 1
ATOM 5077 N N . ALA A 1 652 ? 7.652 -44.938 -47.906 1 92.25 652 ALA A N 1
ATOM 5078 C CA . ALA A 1 652 ? 7.691 -44.688 -49.344 1 92.25 652 ALA A CA 1
ATOM 5079 C C . ALA A 1 652 ? 7.184 -45.875 -50.125 1 92.25 652 ALA A C 1
ATOM 5081 O O . ALA A 1 652 ? 6.395 -45.75 -51.062 1 92.25 652 ALA A O 1
ATOM 5082 N N . ILE A 1 653 ? 7.586 -47.094 -49.719 1 88.88 653 ILE A N 1
ATOM 5083 C CA . ILE A 1 653 ? 7.16 -48.312 -50.344 1 88.88 653 ILE A CA 1
ATOM 5084 C C . ILE A 1 653 ? 5.668 -48.531 -50.125 1 88.88 653 ILE A C 1
ATOM 5086 O O . ILE A 1 653 ? 4.93 -48.875 -51.031 1 88.88 653 ILE A O 1
ATOM 5090 N N . LYS A 1 654 ? 5.309 -48.312 -48.875 1 85.5 654 LYS A N 1
ATOM 5091 C CA . LYS A 1 654 ? 3.93 -48.562 -48.469 1 85.5 654 LYS A CA 1
ATOM 5092 C C . LYS A 1 654 ? 2.955 -47.688 -49.281 1 85.5 654 LYS A C 1
ATOM 5094 O O . LYS A 1 654 ? 1.889 -48.156 -49.688 1 85.5 654 LYS A O 1
ATOM 5099 N N . PHE A 1 655 ? 3.299 -46.469 -49.625 1 89 655 PHE A N 1
ATOM 5100 C CA . PHE A 1 655 ? 2.34 -45.531 -50.219 1 89 655 PHE A CA 1
ATOM 5101 C C . PHE A 1 655 ? 2.605 -45.312 -51.688 1 89 655 PHE A C 1
ATOM 5103 O O . PHE A 1 655 ? 1.983 -44.469 -52.344 1 89 655 PHE A O 1
ATOM 5110 N N . THR A 1 656 ? 3.533 -46.094 -52.219 1 91.38 656 THR A N 1
ATOM 5111 C CA . THR A 1 656 ? 3.807 -46.062 -53.656 1 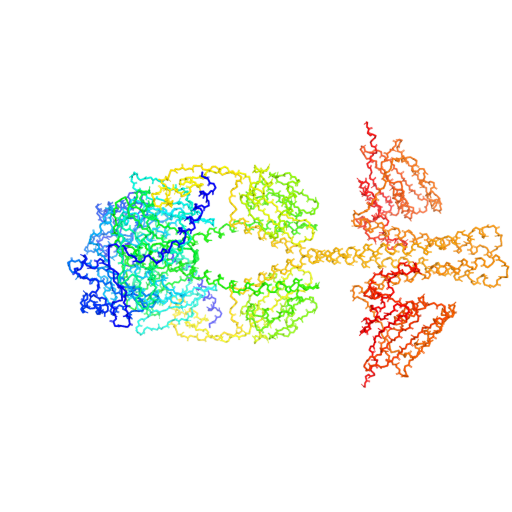91.38 656 THR A CA 1
ATOM 5112 C C . THR A 1 656 ? 3.082 -47.188 -54.375 1 91.38 656 THR A C 1
ATOM 5114 O O . THR A 1 656 ? 3.168 -48.344 -53.938 1 91.38 656 THR A O 1
ATOM 5117 N N . PRO A 1 657 ? 2.295 -46.969 -55.375 1 89.12 657 PRO A N 1
ATOM 5118 C CA . PRO A 1 657 ? 1.621 -48.031 -56.094 1 89.12 657 PRO A CA 1
ATOM 5119 C C . PRO A 1 657 ? 2.598 -48.938 -56.844 1 89.12 657 PRO A C 1
ATOM 5121 O O . PRO A 1 657 ? 3.779 -48.625 -56.969 1 89.12 657 PRO A O 1
ATOM 5124 N N . ARG A 1 658 ? 2.045 -50.094 -57.312 1 90.12 658 ARG A N 1
ATOM 5125 C CA . ARG A 1 658 ? 2.83 -51.062 -58.062 1 90.12 658 ARG A CA 1
ATOM 5126 C C . ARG A 1 658 ? 3.506 -50.406 -59.25 1 90.12 658 ARG A C 1
ATOM 5128 O O . ARG A 1 658 ? 2.912 -49.562 -59.938 1 90.12 658 ARG A O 1
ATOM 5135 N N . LEU A 1 659 ? 4.766 -50.781 -59.5 1 89.94 659 LEU A N 1
ATOM 5136 C CA . LEU A 1 659 ? 5.594 -50.344 -60.625 1 89.94 659 LEU A CA 1
ATOM 5137 C C . LEU A 1 659 ? 6.078 -48.906 -60.406 1 89.94 659 LEU A C 1
ATOM 5139 O O . LEU A 1 659 ? 6.516 -48.25 -61.344 1 89.94 659 LEU A O 1
ATOM 5143 N N . GLY A 1 660 ? 5.922 -48.469 -59.25 1 93.5 660 GLY A N 1
ATOM 5144 C CA . GLY A 1 660 ? 6.465 -47.156 -58.906 1 93.5 660 GLY A CA 1
ATOM 5145 C C . GLY A 1 660 ? 7.945 -47.188 -58.594 1 93.5 660 GLY A C 1
ATOM 5146 O O . GLY A 1 660 ? 8.625 -48.188 -58.844 1 93.5 660 GLY A O 1
ATOM 5147 N N . THR A 1 661 ? 8.484 -45.906 -58.156 1 94.69 661 THR A N 1
ATOM 5148 C CA . THR A 1 661 ? 9.906 -45.812 -57.875 1 94.69 661 THR A CA 1
ATOM 5149 C C . THR A 1 661 ? 10.133 -45.125 -56.5 1 94.69 661 THR A C 1
ATOM 5151 O O . THR A 1 661 ? 9.359 -44.25 -56.094 1 94.69 661 THR A O 1
ATOM 5154 N N . VAL A 1 662 ? 11.102 -45.531 -55.781 1 95.69 662 VAL A N 1
ATOM 5155 C CA . VAL A 1 662 ? 11.594 -44.938 -54.531 1 95.69 662 VAL A CA 1
ATOM 5156 C C . VAL A 1 662 ? 13.102 -44.688 -54.625 1 95.69 662 VAL A C 1
ATOM 5158 O O . VAL A 1 662 ? 13.867 -45.625 -54.938 1 95.69 662 VAL A O 1
ATOM 5161 N N . GLY A 1 663 ? 13.5 -43.469 -54.469 1 95.31 663 GLY A N 1
ATOM 5162 C CA . GLY A 1 663 ? 14.906 -43.094 -54.531 1 95.31 663 GLY A CA 1
ATOM 5163 C C . GLY A 1 663 ? 15.438 -42.531 -53.219 1 95.31 663 GLY A C 1
ATOM 5164 O O . GLY A 1 663 ? 14.758 -41.75 -52.562 1 95.31 663 GLY A O 1
ATOM 5165 N N . VAL A 1 664 ? 16.641 -43.031 -52.781 1 96.38 664 VAL A N 1
ATOM 5166 C CA . VAL A 1 664 ? 17.344 -42.5 -51.594 1 96.38 664 VAL A CA 1
ATOM 5167 C C . VAL A 1 664 ? 18.672 -41.906 -52.031 1 96.38 664 VAL A C 1
ATOM 5169 O O . VAL A 1 664 ? 19.484 -42.594 -52.688 1 96.38 664 VAL A O 1
ATOM 5172 N N . ARG A 1 665 ? 18.859 -40.656 -51.688 1 96.19 665 ARG A N 1
ATOM 5173 C CA . ARG A 1 665 ? 20.094 -39.969 -52.094 1 96.19 665 ARG A CA 1
ATOM 5174 C C . ARG A 1 665 ? 20.766 -39.312 -50.906 1 96.19 665 ARG A C 1
ATOM 5176 O O . ARG A 1 665 ? 20.094 -38.844 -49.969 1 96.19 665 ARG A O 1
ATOM 5183 N N . ALA A 1 666 ? 22.062 -39.375 -50.875 1 96.25 666 ALA A N 1
ATOM 5184 C CA . ALA A 1 666 ? 22.875 -38.656 -49.906 1 96.25 666 ALA A CA 1
ATOM 5185 C C . ALA A 1 666 ? 23.891 -37.75 -50.594 1 96.25 666 ALA A C 1
ATOM 5187 O O . ALA A 1 666 ? 24.656 -38.219 -51.438 1 96.25 666 ALA A O 1
ATOM 5188 N N . GLN A 1 667 ? 23.797 -36.5 -50.219 1 94.5 667 GLN A N 1
ATOM 5189 C CA . GLN A 1 667 ? 24.672 -35.5 -50.875 1 94.5 667 GLN A CA 1
ATOM 5190 C C . GLN A 1 667 ? 25.344 -34.625 -49.812 1 94.5 667 GLN A C 1
ATOM 5192 O O . GLN A 1 667 ? 24.766 -34.344 -48.781 1 94.5 667 GLN A O 1
ATOM 5197 N N . SER A 1 668 ? 26.531 -34.219 -50.156 1 92.44 668 SER A N 1
ATOM 5198 C CA . SER A 1 668 ? 27.25 -33.281 -49.281 1 92.44 668 SER A CA 1
ATOM 5199 C C . SER A 1 668 ? 26.766 -31.859 -49.5 1 92.44 668 SER A C 1
ATOM 5201 O O . SER A 1 668 ? 26.531 -31.453 -50.656 1 92.44 668 SER A O 1
ATOM 5203 N N . SER A 1 669 ? 26.359 -31.266 -48.5 1 89.94 669 SER A N 1
ATOM 5204 C CA . SER A 1 669 ? 25.984 -29.859 -48.531 1 89.94 669 SER A CA 1
ATOM 5205 C C . SER A 1 669 ? 26.719 -29.047 -47.469 1 89.94 669 SER A C 1
ATOM 5207 O O . SER A 1 669 ? 26.203 -28.859 -46.375 1 89.94 669 SER A O 1
ATOM 5209 N N . GLY A 1 670 ? 27.859 -28.516 -47.812 1 81.62 670 GLY A N 1
ATOM 5210 C CA . GLY A 1 670 ? 28.656 -27.781 -46.844 1 81.62 670 GLY A CA 1
ATOM 5211 C C . GLY A 1 670 ? 29.172 -28.656 -45.688 1 81.62 670 GLY A C 1
ATOM 5212 O O . GLY A 1 670 ? 29.938 -29.594 -45.938 1 81.62 670 GLY A O 1
ATOM 5213 N N . ASN A 1 671 ? 28.688 -28.312 -44.438 1 86.62 671 ASN A N 1
ATOM 5214 C CA . ASN A 1 671 ? 29.125 -29.047 -43.25 1 86.62 671 ASN A CA 1
ATOM 5215 C C . ASN A 1 671 ? 28.125 -30.141 -42.844 1 86.62 671 ASN A C 1
ATOM 5217 O O . ASN A 1 671 ? 28.312 -30.812 -41.844 1 86.62 671 ASN A O 1
ATOM 5221 N N . ASP A 1 672 ? 27.109 -30.297 -43.719 1 91.31 672 ASP A N 1
ATOM 5222 C CA . ASP A 1 672 ? 26.094 -31.297 -43.438 1 91.31 672 ASP A CA 1
ATOM 5223 C C . ASP A 1 672 ? 25.922 -32.25 -44.594 1 91.31 672 ASP A C 1
ATOM 5225 O O . ASP A 1 672 ? 26.406 -32 -45.719 1 91.31 672 ASP A O 1
ATOM 5229 N N . ILE A 1 673 ? 25.5 -33.375 -44.344 1 93.62 673 ILE A N 1
ATOM 5230 C CA . ILE A 1 673 ? 25.047 -34.344 -45.375 1 93.62 673 ILE A CA 1
ATOM 5231 C C . ILE A 1 673 ? 23.516 -34.312 -45.438 1 93.62 673 ILE A C 1
ATOM 5233 O O . ILE A 1 673 ? 22.828 -34.375 -44.438 1 93.62 673 ILE A O 1
ATOM 5237 N N . VAL A 1 674 ? 23.031 -34.094 -46.594 1 95.88 674 VAL A N 1
ATOM 5238 C CA . VAL A 1 674 ? 21.578 -34.094 -46.844 1 95.88 674 VAL A CA 1
ATOM 5239 C C . VAL A 1 674 ? 21.125 -35.438 -47.344 1 95.88 674 VAL A C 1
ATOM 5241 O O . VAL A 1 674 ? 21.656 -35.938 -48.375 1 95.88 674 VAL A O 1
ATOM 5244 N N . PHE A 1 675 ? 20.25 -36.094 -46.625 1 96.12 675 PHE A N 1
ATOM 5245 C CA . PHE A 1 675 ? 19.594 -37.344 -47.062 1 96.12 675 PHE A CA 1
ATOM 5246 C C . PHE A 1 675 ? 18.203 -37.062 -47.625 1 96.12 675 PHE A C 1
ATOM 5248 O O . PHE A 1 675 ? 17.422 -36.344 -47.031 1 96.12 675 PHE A O 1
ATOM 5255 N N . THR A 1 676 ? 17.938 -37.562 -48.812 1 96.81 676 THR A N 1
ATOM 5256 C CA . THR A 1 676 ? 16.641 -37.344 -49.438 1 96.81 676 THR A CA 1
ATOM 5257 C C . THR A 1 676 ? 15.984 -38.688 -49.812 1 96.81 676 THR A C 1
ATOM 5259 O O . THR A 1 676 ? 16.609 -39.531 -50.438 1 96.81 676 THR A O 1
ATOM 5262 N N . VAL A 1 677 ? 14.805 -38.906 -49.344 1 96.44 677 VAL A N 1
ATOM 5263 C CA . VAL A 1 677 ? 13.977 -40.062 -49.75 1 96.44 677 VAL A CA 1
ATOM 5264 C C . VAL A 1 677 ? 12.789 -39.562 -50.562 1 96.44 677 VAL A C 1
ATOM 5266 O O . VAL A 1 677 ? 11.953 -38.812 -50.094 1 96.44 677 VAL A O 1
ATOM 5269 N N . ARG A 1 678 ? 12.742 -39.969 -51.812 1 96.06 678 ARG A N 1
ATOM 5270 C CA . ARG A 1 678 ? 11.695 -39.531 -52.719 1 96.06 678 ARG A CA 1
ATOM 5271 C C . ARG A 1 678 ? 10.922 -40.719 -53.281 1 96.06 678 ARG A C 1
ATOM 5273 O O . ARG A 1 678 ? 11.516 -41.719 -53.656 1 96.06 678 ARG A O 1
ATOM 5280 N N . ASP A 1 679 ? 9.602 -40.656 -53.219 1 94.5 679 ASP A N 1
ATOM 5281 C CA . ASP A 1 679 ? 8.766 -41.688 -53.781 1 94.5 679 ASP A CA 1
ATOM 5282 C C . ASP A 1 679 ? 7.84 -41.156 -54.875 1 94.5 679 ASP A C 1
ATOM 5284 O O . ASP A 1 679 ? 7.695 -39.938 -55 1 94.5 679 ASP A O 1
ATOM 5288 N N . SER A 1 680 ? 7.367 -42.031 -55.75 1 93.94 680 SER A N 1
ATOM 5289 C CA . SER A 1 680 ? 6.398 -41.656 -56.781 1 93.94 680 SER A CA 1
ATOM 5290 C C . SER A 1 680 ? 4.984 -42.062 -56.375 1 93.94 680 SER A C 1
ATOM 5292 O O . SER A 1 680 ? 4.191 -42.5 -57.219 1 93.94 680 SER A O 1
ATOM 5294 N N . GLY A 1 681 ? 4.773 -42.062 -55.125 1 91 681 GLY A N 1
ATOM 5295 C CA . GLY A 1 681 ? 3.504 -42.531 -54.594 1 91 681 GLY A CA 1
ATOM 5296 C C . GLY A 1 681 ? 2.375 -41.531 -54.719 1 91 681 GLY A C 1
ATOM 5297 O O . GLY A 1 681 ? 2.396 -40.688 -55.625 1 91 681 GLY A O 1
ATOM 5298 N N . GLU A 1 682 ? 1.317 -41.719 -53.875 1 89.19 682 GLU A N 1
ATOM 5299 C CA . GLU A 1 682 ? 0.064 -41 -53.938 1 89.19 682 GLU A CA 1
ATOM 5300 C C . GLU A 1 682 ? 0.257 -39.531 -53.5 1 89.19 682 GLU A C 1
ATOM 5302 O O . GLU A 1 682 ? -0.541 -38.656 -53.875 1 89.19 682 GLU A O 1
ATOM 5307 N N . GLY A 1 683 ? 1.322 -39.344 -52.844 1 90.75 683 GLY A N 1
ATOM 5308 C CA . GLY A 1 683 ? 1.569 -38 -52.312 1 90.75 683 GLY A CA 1
ATOM 5309 C C . GLY A 1 683 ? 0.736 -37.656 -51.094 1 90.75 683 GLY A C 1
ATOM 5310 O O . GLY A 1 683 ? -0.119 -38.469 -50.688 1 90.75 683 GLY A O 1
ATOM 5311 N N . ILE A 1 684 ? 1.039 -36.531 -50.375 1 90.12 684 ILE A N 1
ATOM 5312 C CA . ILE A 1 684 ? 0.365 -36.062 -49.188 1 90.12 684 ILE A CA 1
ATOM 5313 C C . ILE A 1 684 ? -0.282 -34.719 -49.438 1 90.12 684 ILE A C 1
ATOM 5315 O O . ILE A 1 684 ? 0.352 -33.812 -50 1 90.12 684 ILE A O 1
ATOM 5319 N N . ALA A 1 685 ? -1.564 -34.594 -49.094 1 90.38 685 ALA A N 1
ATOM 5320 C CA . ALA A 1 685 ? -2.266 -33.312 -49.25 1 90.38 685 ALA A CA 1
ATOM 5321 C C . ALA A 1 685 ? -1.609 -32.219 -48.406 1 90.38 685 ALA A C 1
ATOM 5323 O O . ALA A 1 685 ? -1.118 -32.469 -47.312 1 90.38 685 ALA A O 1
ATOM 5324 N N . GLN A 1 686 ? -1.62 -31.016 -48.938 1 88.44 686 GLN A N 1
ATOM 5325 C CA . GLN A 1 686 ? -0.964 -29.875 -48.312 1 88.44 686 GLN A CA 1
ATOM 5326 C C . GLN A 1 686 ? -1.495 -29.656 -46.906 1 88.44 686 GLN A C 1
ATOM 5328 O O . GLN A 1 686 ? -0.75 -29.234 -46 1 88.44 686 GLN A O 1
ATOM 5333 N N . GLU A 1 687 ? -2.729 -29.953 -46.656 1 86.62 687 GLU A N 1
ATOM 5334 C CA . GLU A 1 687 ? -3.361 -29.734 -45.344 1 86.62 687 GLU A CA 1
ATOM 5335 C C . GLU A 1 687 ? -2.82 -30.688 -44.312 1 86.62 687 GLU A C 1
ATOM 5337 O O . GLU A 1 687 ? -2.863 -30.391 -43.094 1 86.62 687 GLU A O 1
ATOM 5342 N N . HIS A 1 688 ? -2.25 -31.812 -44.719 1 87.69 688 HIS A N 1
ATOM 5343 C CA . HIS A 1 688 ? -1.807 -32.844 -43.812 1 87.69 688 HIS A CA 1
ATOM 5344 C C . HIS A 1 688 ? -0.313 -32.719 -43.5 1 87.69 688 HIS A C 1
ATOM 5346 O O . HIS A 1 688 ? 0.178 -33.25 -42.531 1 87.69 688 HIS A O 1
ATOM 5352 N N . LEU A 1 689 ? 0.385 -31.984 -44.281 1 89.31 689 LEU A N 1
ATOM 5353 C CA . LEU A 1 689 ? 1.843 -31.938 -44.219 1 89.31 689 LEU A CA 1
ATOM 5354 C C . LEU A 1 689 ? 2.324 -31.422 -42.875 1 89.31 689 LEU A C 1
ATOM 5356 O O . LEU A 1 689 ? 3.281 -31.969 -42.312 1 89.31 689 LEU A O 1
ATOM 5360 N N . PRO A 1 690 ? 1.581 -30.469 -42.312 1 86.25 690 PRO A N 1
ATOM 5361 C CA . PRO A 1 690 ? 2.07 -29.969 -41 1 86.25 690 PRO A CA 1
ATOM 5362 C C . PRO A 1 690 ? 1.909 -30.984 -39.875 1 86.25 690 PRO A C 1
ATOM 5364 O O . PRO A 1 690 ? 2.572 -30.891 -38.844 1 86.25 690 PRO A O 1
ATOM 5367 N N . HIS A 1 691 ? 1.167 -32.031 -40.031 1 86 691 HIS A N 1
ATOM 5368 C CA . HIS A 1 691 ? 0.819 -32.938 -38.938 1 86 691 HIS A CA 1
ATOM 5369 C C . HIS A 1 691 ? 1.535 -34.281 -39.125 1 86 691 HIS A C 1
ATOM 5371 O O . HIS A 1 691 ? 1.441 -35.156 -38.25 1 86 691 HIS A O 1
ATOM 5377 N N . VAL A 1 692 ? 2.281 -34.406 -40.219 1 87.62 692 VAL A N 1
ATOM 5378 C CA . VAL A 1 692 ? 2.83 -35.719 -40.531 1 87.62 692 VAL A CA 1
ATOM 5379 C C . VAL A 1 692 ? 3.812 -36.156 -39.438 1 87.62 692 VAL A C 1
ATOM 5381 O O . VAL A 1 692 ? 4.035 -37.344 -39.25 1 87.62 692 VAL A O 1
ATOM 5384 N N . PHE A 1 693 ? 4.418 -35.156 -38.688 1 88.62 693 PHE A N 1
ATOM 5385 C CA . PHE A 1 693 ? 5.402 -35.5 -37.688 1 88.62 693 PHE A CA 1
ATOM 5386 C C . PHE A 1 693 ? 4.777 -35.469 -36.281 1 88.62 693 PHE A C 1
ATOM 5388 O O . PHE A 1 693 ? 5.48 -35.594 -35.281 1 88.62 693 PHE A O 1
ATOM 5395 N N . SER A 1 694 ? 3.459 -35.344 -36.219 1 83.19 694 SER A N 1
ATOM 5396 C CA . SER A 1 694 ? 2.768 -35.344 -34.938 1 83.19 694 SER A CA 1
ATOM 5397 C C . SER A 1 694 ? 2.527 -36.75 -34.438 1 83.19 694 SER A C 1
ATOM 5399 O O . SER A 1 694 ? 2.373 -37.688 -35.219 1 83.19 694 SER A O 1
ATOM 5401 N N . ARG A 1 695 ? 2.354 -36.812 -33.156 1 75.62 695 ARG A N 1
ATOM 5402 C CA . ARG A 1 695 ? 2.096 -38.094 -32.531 1 75.62 695 ARG A CA 1
ATOM 5403 C C . ARG A 1 695 ? 0.752 -38.656 -32.969 1 75.62 695 ARG A C 1
ATOM 5405 O O . ARG A 1 695 ? -0.244 -37.938 -33.031 1 75.62 695 ARG A O 1
ATOM 5412 N N . TYR A 1 696 ? 0.845 -39.875 -33.312 1 70.94 696 TYR A N 1
ATOM 5413 C CA . TYR A 1 696 ? -0.333 -40.719 -33.562 1 70.94 696 TYR A CA 1
ATOM 5414 C C . TYR A 1 696 ? -1.113 -40.219 -34.781 1 70.94 696 TYR A C 1
ATOM 5416 O O . TYR A 1 696 ? -2.312 -40.469 -34.906 1 70.94 696 TYR A O 1
ATOM 5424 N N . TRP A 1 697 ? -0.429 -39.438 -35.594 1 77.19 697 TRP A N 1
ATOM 5425 C CA . TRP A 1 697 ? -1.077 -39.031 -36.844 1 77.19 697 TRP A CA 1
ATOM 5426 C C . TRP A 1 697 ? -0.952 -40.094 -37.906 1 77.19 697 TRP A C 1
ATOM 5428 O O . TRP A 1 697 ? 0.145 -40.594 -38.188 1 77.19 697 TRP A O 1
ATOM 5438 N N . THR A 1 698 ? -2.09 -40.625 -38.406 1 75.56 698 THR A N 1
ATOM 5439 C CA . THR A 1 698 ? -2.109 -41.594 -39.5 1 75.56 698 THR A CA 1
ATOM 5440 C C . THR A 1 698 ? -3.207 -41.281 -40.5 1 75.56 698 THR A C 1
ATOM 5442 O O . THR A 1 698 ? -4.191 -40.625 -40.156 1 75.56 698 THR A O 1
ATOM 5445 N N . LEU A 1 699 ? -2.896 -41.406 -41.812 1 68.38 699 LEU A N 1
ATOM 5446 C CA . LEU A 1 699 ? -3.969 -41.312 -42.781 1 68.38 699 LEU A CA 1
ATOM 5447 C C . LEU A 1 699 ? -4.973 -42.469 -42.594 1 68.38 699 LEU A C 1
ATOM 5449 O O . LEU A 1 699 ? -4.582 -43.625 -42.5 1 68.38 699 LEU A O 1
ATOM 5453 N N . LYS A 1 700 ? -6.195 -42.312 -41.938 1 61.19 700 LYS A N 1
ATOM 5454 C CA . LYS A 1 700 ? -7.238 -43.25 -41.594 1 61.19 700 LYS A CA 1
ATOM 5455 C C . LYS A 1 700 ? -7.555 -44.156 -42.781 1 61.19 700 LYS A C 1
ATOM 5457 O O . LYS A 1 700 ? -7.738 -45.375 -42.625 1 61.19 700 LYS A O 1
ATOM 5462 N N . GLU A 1 701 ? -7.559 -43.688 -44.062 1 57.16 701 GLU A N 1
ATOM 5463 C CA . GLU A 1 701 ? -8.016 -44.469 -45.188 1 57.16 701 GLU A CA 1
ATOM 5464 C C . GLU A 1 701 ? -6.891 -45.344 -45.75 1 57.16 701 GLU A C 1
ATOM 5466 O O . GLU A 1 701 ? -5.824 -44.844 -46.125 1 57.16 701 GLU A O 1
ATOM 5471 N N . GLY A 1 702 ? -6.93 -46.656 -45.844 1 54.44 702 GLY A N 1
ATOM 5472 C CA . GLY A 1 702 ? -6.07 -47.625 -46.5 1 54.44 702 GLY A CA 1
ATOM 5473 C C . GLY A 1 702 ? -4.855 -48 -45.688 1 54.44 702 GLY A C 1
ATOM 5474 O O . GLY A 1 702 ? -3.994 -48.75 -46.156 1 54.44 702 GLY A O 1
ATOM 5475 N N . ASN A 1 703 ? -4.66 -47.312 -44.531 1 57.97 703 ASN A N 1
ATOM 5476 C CA . ASN A 1 703 ? -3.477 -47.594 -43.719 1 57.97 703 ASN A CA 1
ATOM 5477 C C . ASN A 1 703 ? -3.854 -48.094 -42.312 1 57.97 703 ASN A C 1
ATOM 5479 O O . ASN A 1 703 ? -3.574 -47.438 -41.312 1 57.97 703 ASN A O 1
ATOM 5483 N N . PRO A 1 704 ? -4.453 -49.219 -42.219 1 54.19 704 PRO A N 1
ATOM 5484 C CA . PRO A 1 704 ? -4.996 -49.688 -40.938 1 54.19 704 PRO A CA 1
ATOM 5485 C C . PRO A 1 704 ? -3.906 -50 -39.906 1 54.19 704 PRO A C 1
ATOM 5487 O O . PRO A 1 704 ? -4.164 -50 -38.688 1 54.19 704 PRO A O 1
ATOM 5490 N N . THR A 1 705 ? -2.645 -50.156 -40.375 1 57.81 705 THR A N 1
ATOM 5491 C CA . THR A 1 705 ? -1.649 -50.688 -39.469 1 57.81 705 THR A CA 1
ATOM 5492 C C . THR A 1 705 ? -0.699 -49.625 -38.969 1 57.81 705 THR A C 1
ATOM 5494 O O . THR A 1 705 ? 0.187 -49.875 -38.156 1 57.81 705 THR A O 1
ATOM 5497 N N . GLY A 1 706 ? -0.91 -48.469 -39.406 1 64.31 706 GLY A N 1
ATOM 5498 C CA . GLY A 1 706 ? 0.022 -47.438 -39.031 1 64.31 706 GLY A CA 1
ATOM 5499 C C . GLY A 1 706 ? -0.205 -46.906 -37.594 1 64.31 706 GLY A C 1
ATOM 5500 O O . GLY A 1 706 ? -1.345 -46.688 -37.188 1 64.31 706 GLY A O 1
ATOM 5501 N N . THR A 1 707 ? 0.877 -46.875 -36.75 1 65.81 707 THR A N 1
ATOM 5502 C CA . THR A 1 707 ? 0.786 -46.406 -35.375 1 65.81 707 THR A CA 1
ATOM 5503 C C . THR A 1 707 ? 0.86 -44.906 -35.312 1 65.81 707 THR A C 1
ATOM 5505 O O . THR A 1 707 ? 0.483 -44.281 -34.281 1 65.81 707 THR A O 1
ATOM 5508 N N . GLY A 1 708 ? 1.312 -44.312 -36.375 1 75.31 708 GLY A N 1
ATOM 5509 C CA . GLY A 1 708 ? 1.496 -42.875 -36.406 1 75.31 708 GLY A CA 1
ATOM 5510 C C . GLY A 1 708 ? 2.641 -42.375 -35.531 1 75.31 708 GLY A C 1
ATOM 5511 O O . GLY A 1 708 ? 2.689 -41.219 -35.156 1 75.31 708 GLY A O 1
ATOM 5512 N N . LEU A 1 709 ? 3.543 -43.281 -35.094 1 81.88 709 LEU A N 1
ATOM 5513 C CA . LEU A 1 709 ? 4.664 -42.938 -34.25 1 81.88 709 LEU A CA 1
ATOM 5514 C C . LEU A 1 709 ? 5.965 -42.906 -35.031 1 81.88 709 LEU A C 1
ATOM 5516 O O . LEU A 1 709 ? 6.949 -42.281 -34.594 1 81.88 709 LEU A O 1
ATOM 5520 N N . GLY A 1 710 ? 5.941 -43.5 -36.25 1 83.12 710 GLY A N 1
ATOM 5521 C CA . GLY A 1 710 ? 7.152 -43.688 -37.031 1 83.12 710 GLY A CA 1
ATOM 5522 C C . GLY A 1 710 ? 7.844 -42.375 -37.375 1 83.12 710 GLY A C 1
ATOM 5523 O O . GLY A 1 710 ? 9.023 -42.188 -37.062 1 83.12 710 GLY A O 1
ATOM 5524 N N . LEU A 1 711 ? 7.047 -41.469 -37.906 1 89.5 711 LEU A N 1
ATOM 5525 C CA . LEU A 1 711 ? 7.641 -40.219 -38.375 1 89.5 711 LEU A CA 1
ATOM 5526 C C . LEU A 1 711 ? 7.992 -39.344 -37.156 1 89.5 711 LEU A C 1
ATOM 5528 O O . LEU A 1 711 ? 8.953 -38.562 -37.219 1 89.5 711 LEU A O 1
ATOM 5532 N N . TYR A 1 712 ? 7.215 -39.438 -36.156 1 87.94 712 TYR A N 1
ATOM 5533 C CA . TYR A 1 712 ? 7.535 -38.688 -34.938 1 87.94 712 TYR A CA 1
ATOM 5534 C C . TYR A 1 712 ? 8.883 -39.125 -34.375 1 87.94 712 TYR A C 1
ATOM 5536 O O . TYR A 1 712 ? 9.695 -38.281 -33.969 1 87.94 712 TYR A O 1
ATOM 5544 N N . ILE A 1 713 ? 9.078 -40.375 -34.25 1 87.56 713 ILE A N 1
ATOM 5545 C CA . ILE A 1 713 ? 10.32 -40.969 -33.75 1 87.56 713 ILE A CA 1
ATOM 5546 C C . ILE A 1 713 ? 11.477 -40.594 -34.656 1 87.56 713 ILE A C 1
ATOM 5548 O O . ILE A 1 713 ? 12.57 -40.25 -34.188 1 87.56 713 ILE A O 1
ATOM 5552 N N . THR A 1 714 ? 11.195 -40.625 -36 1 93.12 714 THR A N 1
ATOM 5553 C CA . THR A 1 714 ? 12.195 -40.25 -37 1 93.12 714 THR A CA 1
ATOM 5554 C C . THR A 1 714 ? 12.688 -38.812 -36.75 1 93.12 714 THR A C 1
ATOM 5556 O O . THR A 1 714 ? 13.891 -38.562 -36.781 1 93.12 714 THR A O 1
ATOM 5559 N N . GLN A 1 715 ? 11.75 -38.031 -36.594 1 93.12 715 GLN A N 1
ATOM 5560 C CA . GLN A 1 715 ? 12.102 -36.656 -36.312 1 93.12 715 GLN A CA 1
ATOM 5561 C C . GLN A 1 715 ? 12.922 -36.531 -35.031 1 93.12 715 GLN A C 1
ATOM 5563 O O . GLN A 1 715 ? 13.898 -35.781 -35 1 93.12 715 GLN A O 1
ATOM 5568 N N . GLY A 1 716 ? 12.539 -37.188 -34 1 90.31 716 GLY A N 1
ATOM 5569 C CA . GLY A 1 716 ? 13.266 -37.188 -32.75 1 90.31 716 GLY A CA 1
ATOM 5570 C C . GLY A 1 716 ? 14.703 -37.656 -32.875 1 90.31 716 GLY A C 1
ATOM 5571 O O . GLY A 1 716 ? 15.617 -37.094 -32.312 1 90.31 716 GLY A O 1
ATOM 5572 N N . ILE A 1 717 ? 14.891 -38.719 -33.656 1 91 717 ILE A N 1
ATOM 5573 C CA . ILE A 1 717 ? 16.203 -39.312 -33.875 1 91 717 ILE A CA 1
ATOM 5574 C C . ILE A 1 717 ? 17.094 -38.344 -34.625 1 91 717 ILE A C 1
ATOM 5576 O O . ILE A 1 717 ? 18.266 -38.125 -34.25 1 91 717 ILE A O 1
ATOM 5580 N N . VAL A 1 718 ? 16.531 -37.688 -35.594 1 93.75 718 VAL A N 1
ATOM 5581 C CA . VAL A 1 718 ? 17.266 -36.75 -36.406 1 93.75 718 VAL A CA 1
ATOM 5582 C C . VAL A 1 718 ? 17.703 -35.562 -35.562 1 93.75 718 VAL A C 1
ATOM 5584 O O . VAL A 1 718 ? 18.859 -35.125 -35.625 1 93.75 718 VAL A O 1
ATOM 5587 N N . HIS A 1 719 ? 16.75 -35.156 -34.781 1 91.75 719 HIS A N 1
ATOM 5588 C CA . HIS A 1 719 ? 17.047 -34.062 -33.875 1 91.75 719 HIS A CA 1
ATOM 5589 C C . HIS A 1 719 ? 18.156 -34.406 -32.906 1 91.75 719 HIS A C 1
ATOM 5591 O O . HIS A 1 719 ? 19.016 -33.594 -32.594 1 91.75 719 HIS A O 1
ATOM 5597 N N . ALA A 1 720 ? 18.078 -35.562 -32.344 1 89 720 ALA A N 1
ATOM 5598 C CA . ALA A 1 720 ? 19.078 -36.031 -31.375 1 89 720 ALA A CA 1
ATOM 5599 C C . ALA A 1 720 ? 20.453 -36.062 -32 1 89 720 ALA A C 1
ATOM 5601 O O . ALA A 1 720 ? 21.469 -35.969 -31.312 1 89 720 ALA A O 1
ATOM 5602 N N . HIS A 1 721 ? 20.5 -36.219 -33.312 1 91.56 721 HIS A N 1
ATOM 5603 C CA . HIS A 1 721 ? 21.766 -36.219 -34.062 1 91.56 721 HIS A CA 1
ATOM 5604 C C . HIS A 1 721 ? 22.188 -34.812 -34.438 1 91.56 721 HIS A C 1
ATOM 5606 O O . HIS A 1 721 ? 23.203 -34.625 -35.125 1 91.56 721 HIS A O 1
ATOM 5612 N N . GLY A 1 722 ? 21.344 -33.75 -34.031 1 87.81 722 GLY A N 1
ATOM 5613 C CA . GLY A 1 722 ? 21.641 -32.375 -34.344 1 87.81 722 GLY A CA 1
ATOM 5614 C C . GLY A 1 722 ? 21.188 -31.938 -35.719 1 87.81 722 GLY A C 1
ATOM 5615 O O . GLY A 1 722 ? 21.656 -30.906 -36.219 1 87.81 722 GLY A O 1
ATOM 5616 N N . GLY A 1 723 ? 20.344 -32.812 -36.344 1 91.38 723 GLY A N 1
ATOM 5617 C CA . GLY A 1 723 ? 19.875 -32.5 -37.688 1 91.38 723 GLY A CA 1
ATOM 5618 C C . GLY A 1 723 ? 18.438 -31.984 -37.719 1 91.38 723 GLY A C 1
ATOM 5619 O O . GLY A 1 723 ? 17.875 -31.641 -36.656 1 91.38 723 GLY A O 1
ATOM 5620 N N . LYS A 1 724 ? 17.906 -31.719 -38.938 1 93.56 724 LYS A N 1
ATOM 5621 C CA . LYS A 1 724 ? 16.516 -31.312 -39.188 1 93.56 724 LYS A CA 1
ATOM 5622 C C . LYS A 1 724 ? 15.867 -32.156 -40.25 1 93.56 724 LYS A C 1
ATOM 5624 O O . LYS A 1 724 ? 16.562 -32.719 -41.125 1 93.56 724 LYS A O 1
ATOM 5629 N N . ILE A 1 725 ? 14.555 -32.344 -40.188 1 94.56 725 ILE A N 1
ATOM 5630 C CA . ILE A 1 725 ? 13.828 -33.125 -41.188 1 94.56 725 ILE A CA 1
ATOM 5631 C C . ILE A 1 725 ? 12.633 -32.344 -41.688 1 94.56 725 ILE A C 1
ATOM 5633 O O . ILE A 1 725 ? 11.977 -31.625 -40.906 1 94.56 725 ILE A O 1
ATOM 5637 N N . VAL A 1 726 ? 12.43 -32.281 -42.938 1 94.62 726 VAL A N 1
ATOM 5638 C CA . VAL A 1 726 ? 11.305 -31.609 -43.562 1 94.62 726 VAL A CA 1
ATOM 5639 C C . VAL A 1 726 ? 10.625 -32.531 -44.562 1 94.62 726 VAL A C 1
ATOM 5641 O O . VAL A 1 726 ? 11.242 -33.5 -45.062 1 94.62 726 VAL A O 1
ATOM 5644 N N . ALA A 1 727 ? 9.336 -32.312 -44.812 1 94.44 727 ALA A N 1
ATOM 5645 C CA . ALA A 1 727 ? 8.555 -33.094 -45.781 1 94.44 727 ALA A CA 1
ATOM 5646 C C . ALA A 1 727 ? 7.938 -32.188 -46.844 1 94.44 727 ALA A C 1
ATOM 5648 O O . ALA A 1 727 ? 7.477 -31.094 -46.562 1 94.44 727 ALA A O 1
ATOM 5649 N N . SER A 1 728 ? 8.109 -32.531 -48.062 1 94.25 728 SER A N 1
ATOM 5650 C CA . SER A 1 728 ? 7.469 -31.875 -49.188 1 94.25 728 SER A CA 1
ATOM 5651 C C . SER A 1 728 ? 6.727 -32.875 -50.062 1 94.25 728 SER A C 1
ATOM 5653 O O . SER A 1 728 ? 7.211 -33.969 -50.312 1 94.25 728 SER A O 1
ATOM 5655 N N . SER A 1 729 ? 5.492 -32.531 -50.438 1 92.38 729 SER A N 1
ATOM 5656 C CA . SER A 1 729 ? 4.703 -33.469 -51.219 1 92.38 729 SER A CA 1
ATOM 5657 C C . SER A 1 729 ? 3.586 -32.75 -51.969 1 92.38 729 SER A C 1
ATOM 5659 O O . SER A 1 729 ? 3.17 -31.672 -51.594 1 92.38 729 SER A O 1
ATOM 5661 N N . GLU A 1 730 ? 3.24 -33.219 -53.188 1 89.88 730 GLU A N 1
ATOM 5662 C CA . GLU A 1 730 ? 2.043 -32.844 -53.938 1 89.88 730 GLU A CA 1
ATOM 5663 C C . GLU A 1 730 ? 1.197 -34.094 -54.25 1 89.88 730 GLU A C 1
ATOM 5665 O O . GLU A 1 730 ? 1.729 -35.125 -54.625 1 89.88 730 GLU A O 1
ATOM 5670 N N . PRO A 1 731 ? -0.143 -33.938 -54 1 90.56 731 PRO A N 1
ATOM 5671 C CA . PRO A 1 731 ? -0.993 -35.094 -54.281 1 90.56 731 PRO A CA 1
ATOM 5672 C C . PRO A 1 731 ? -0.804 -35.656 -55.688 1 90.56 731 PRO A C 1
ATOM 5674 O O . PRO A 1 731 ? -0.812 -34.875 -56.656 1 90.56 731 PRO A O 1
ATOM 5677 N N . GLY A 1 732 ? -0.556 -36.906 -55.812 1 89.5 732 GLY A N 1
ATOM 5678 C CA . GLY A 1 732 ? -0.431 -37.562 -57.125 1 89.5 732 GLY A CA 1
ATOM 5679 C C . GLY A 1 732 ? 0.989 -37.562 -57.656 1 89.5 732 GLY A C 1
ATOM 5680 O O . GLY A 1 732 ? 1.27 -38.219 -58.656 1 89.5 732 GLY A O 1
ATOM 5681 N N . GLN A 1 733 ? 1.915 -36.844 -57.094 1 90.94 733 GLN A N 1
ATOM 5682 C CA . GLN A 1 733 ? 3.275 -36.719 -57.594 1 90.94 733 GLN A CA 1
ATOM 5683 C C . GLN A 1 733 ? 4.281 -37.344 -56.625 1 90.94 733 GLN A C 1
ATOM 5685 O O . GLN A 1 733 ? 5.492 -37.188 -56.812 1 90.94 733 GLN A O 1
ATOM 5690 N N . GLY A 1 734 ? 3.793 -37.969 -55.625 1 92.75 734 GLY A N 1
ATOM 5691 C CA . GLY A 1 734 ? 4.688 -38.594 -54.656 1 92.75 734 GLY A CA 1
ATOM 5692 C C . GLY A 1 734 ? 5.07 -37.688 -53.531 1 92.75 734 GLY A C 1
ATOM 5693 O O . GLY A 1 734 ? 4.461 -36.625 -53.312 1 92.75 734 GLY A O 1
ATOM 5694 N N . ALA A 1 735 ? 5.953 -38.094 -52.625 1 94.94 735 ALA A N 1
ATOM 5695 C CA . ALA A 1 735 ? 6.406 -37.375 -51.438 1 94.94 735 ALA A CA 1
ATOM 5696 C C . ALA A 1 735 ? 7.926 -37.406 -51.344 1 94.94 735 ALA A C 1
ATOM 5698 O O . ALA A 1 735 ? 8.57 -38.344 -51.812 1 94.94 735 ALA A O 1
ATOM 5699 N N . GLU A 1 736 ? 8.445 -36.312 -50.812 1 96.12 736 GLU A N 1
ATOM 5700 C CA . GLU A 1 736 ? 9.883 -36.219 -50.562 1 96.12 736 GLU A CA 1
ATOM 5701 C C . GLU A 1 736 ? 10.156 -35.875 -49.094 1 96.12 736 GLU A C 1
ATOM 5703 O O . GLU A 1 736 ? 9.594 -34.906 -48.562 1 96.12 736 GLU A O 1
ATOM 5708 N N . PHE A 1 737 ? 10.945 -36.656 -48.406 1 96.62 737 PHE A N 1
ATOM 5709 C CA . PHE A 1 737 ? 11.43 -36.406 -47.062 1 96.62 737 PHE A CA 1
ATOM 5710 C C . PHE A 1 737 ? 12.938 -36.125 -47.094 1 96.62 737 PHE A C 1
ATOM 5712 O O . PHE A 1 737 ? 13.703 -36.938 -47.625 1 96.62 737 PHE A O 1
ATOM 5719 N N . ARG A 1 738 ? 13.312 -35 -46.5 1 96 738 ARG A N 1
ATOM 5720 C CA . ARG A 1 738 ? 14.719 -34.594 -46.469 1 96 738 ARG A CA 1
ATOM 5721 C C . ARG A 1 738 ? 15.188 -34.375 -45.062 1 96 738 ARG A C 1
ATOM 5723 O O . ARG A 1 738 ? 14.531 -33.656 -44.281 1 96 738 ARG A O 1
ATOM 5730 N N . PHE A 1 739 ? 16.281 -35 -44.656 1 95.81 739 PHE A N 1
ATOM 5731 C CA . PHE A 1 739 ? 16.859 -34.688 -43.375 1 95.81 739 PHE A CA 1
ATOM 5732 C C . PHE A 1 739 ? 18.359 -34.469 -43.469 1 95.81 739 PHE A C 1
ATOM 5734 O O . PHE A 1 739 ? 19 -34.938 -44.406 1 95.81 739 PHE A O 1
ATOM 5741 N N . THR A 1 740 ? 18.922 -33.688 -42.562 1 94.69 740 THR A N 1
ATOM 5742 C CA . THR A 1 740 ? 20.328 -33.312 -42.562 1 94.69 740 THR A CA 1
ATOM 5743 C C . THR A 1 740 ? 21.047 -33.844 -41.344 1 94.69 740 THR A C 1
ATOM 5745 O O . THR A 1 740 ? 20.438 -33.969 -40.25 1 94.69 740 THR A O 1
ATOM 5748 N N . LEU A 1 741 ? 22.25 -34.281 -41.438 1 93.56 741 LEU A N 1
ATOM 5749 C CA . LEU A 1 741 ? 23.125 -34.656 -40.344 1 93.56 741 LEU A CA 1
ATOM 5750 C C . LEU A 1 741 ? 24.5 -34 -40.5 1 93.56 741 LEU A C 1
ATOM 5752 O O . LEU A 1 741 ? 24.984 -33.844 -41.625 1 93.56 741 LEU A O 1
ATOM 5756 N N . PRO A 1 742 ? 25.109 -33.625 -39.406 1 89.31 742 PRO A N 1
ATOM 5757 C CA . PRO A 1 742 ? 26.438 -33.031 -39.469 1 89.31 742 PRO A CA 1
ATOM 5758 C C . PRO A 1 742 ? 27.484 -34 -40.031 1 89.31 742 PRO A C 1
ATOM 5760 O O . PRO A 1 742 ? 27.484 -35.188 -39.656 1 89.31 742 PRO A O 1
ATOM 5763 N N . MET A 1 743 ? 28.375 -33.5 -40.875 1 87.5 743 MET A N 1
ATOM 5764 C CA . MET A 1 743 ? 29.453 -34.281 -41.469 1 87.5 743 MET A CA 1
ATOM 5765 C C . MET A 1 743 ? 30.562 -34.531 -40.469 1 87.5 743 MET A C 1
ATOM 5767 O O . MET A 1 743 ? 30.812 -33.719 -39.594 1 87.5 743 MET A O 1
ATOM 5771 N N . PHE A 1 744 ? 31.047 -35.781 -40.406 1 78.56 744 PHE A N 1
ATOM 5772 C CA . PHE A 1 744 ? 32.188 -36.062 -39.562 1 78.56 744 PHE A CA 1
ATOM 5773 C C . PHE A 1 744 ? 33.438 -35.312 -40.031 1 78.56 744 PHE A C 1
ATOM 5775 O O . PHE A 1 744 ? 33.812 -35.375 -41.188 1 78.56 744 PHE A O 1
ATOM 5782 N N . LYS A 1 745 ? 33.906 -34.281 -39.188 1 67.44 745 LYS A N 1
ATOM 5783 C CA . LYS A 1 745 ? 35.156 -33.625 -39.5 1 67.44 745 LYS A CA 1
ATOM 5784 C C . LYS A 1 745 ? 36.312 -34.281 -38.75 1 67.44 745 LYS A C 1
ATOM 5786 O O . LYS A 1 745 ? 36.25 -34.531 -37.562 1 67.44 745 LYS A O 1
ATOM 5791 N N . GLU A 1 746 ? 37.219 -35.062 -39.438 1 58.16 746 GLU A N 1
ATOM 5792 C CA . GLU A 1 746 ? 38.469 -35.5 -38.812 1 58.16 746 GLU A CA 1
ATOM 5793 C C . GLU A 1 746 ? 39.156 -34.375 -38.062 1 58.16 746 GLU A C 1
ATOM 5795 O O . GLU A 1 746 ? 39.219 -33.25 -38.594 1 58.16 746 GLU A O 1
ATOM 5800 N N . SER A 1 747 ? 39.094 -34.312 -36.875 1 43.03 747 SER A N 1
ATOM 5801 C CA . SER A 1 747 ? 40.062 -33.406 -36.281 1 43.03 747 SER A CA 1
ATOM 5802 C C . SER A 1 747 ? 41.375 -33.438 -37.031 1 43.03 747 SER A C 1
ATOM 5804 O O . SER A 1 747 ? 41.938 -34.531 -37.281 1 43.03 747 SER A O 1
ATOM 5806 N N . ALA A 1 748 ? 41.625 -32.375 -37.75 1 30 748 ALA A N 1
ATOM 5807 C CA . ALA A 1 748 ? 43.094 -32.281 -37.969 1 30 748 ALA A CA 1
ATOM 5808 C C . ALA A 1 748 ? 43.875 -32.531 -36.688 1 30 748 ALA A C 1
ATOM 5810 O O . ALA A 1 748 ? 43.438 -32.094 -35.625 1 30 748 ALA A O 1
ATOM 5811 N N . MET B 1 1 ? 43.656 1.469 22.094 1 38.34 1 MET B N 1
ATOM 5812 C CA . MET B 1 1 ? 42.844 1.106 23.25 1 38.34 1 MET B CA 1
ATOM 5813 C C . MET B 1 1 ? 43 -0.375 23.578 1 38.34 1 MET B C 1
ATOM 5815 O O . MET B 1 1 ? 42.875 -1.226 22.688 1 38.34 1 MET B O 1
ATOM 5819 N N . SER B 1 2 ? 43.438 -0.633 24.594 1 47.12 2 SER B N 1
ATOM 5820 C CA . SER B 1 2 ? 43.594 -2.027 25 1 47.12 2 SER B CA 1
ATOM 5821 C C . SER B 1 2 ? 42.25 -2.736 25.047 1 47.12 2 SER B C 1
ATOM 5823 O O . SER B 1 2 ? 41.188 -2.086 25.125 1 47.12 2 SER B O 1
ATOM 5825 N N . PRO B 1 3 ? 42.219 -3.953 24.75 1 53.91 3 PRO B N 1
ATOM 5826 C CA . PRO B 1 3 ? 40.969 -4.719 24.859 1 53.91 3 PRO B CA 1
ATOM 5827 C C . PRO B 1 3 ? 40.188 -4.391 26.125 1 53.91 3 PRO B C 1
ATOM 5829 O O . PRO B 1 3 ? 38.969 -4.379 26.094 1 53.91 3 PRO B O 1
ATOM 5832 N N . GLN B 1 4 ? 40.844 -4.234 27.109 1 51.22 4 GLN B N 1
ATOM 5833 C CA . GLN B 1 4 ? 40.219 -3.879 28.375 1 51.22 4 GLN B CA 1
ATOM 5834 C C . GLN B 1 4 ? 39.562 -2.5 28.297 1 51.22 4 GLN B C 1
ATOM 5836 O O . GLN B 1 4 ? 38.469 -2.285 28.844 1 51.22 4 GLN B O 1
ATOM 5841 N N . ASP B 1 5 ? 40.188 -1.748 27.531 1 52.88 5 ASP B N 1
ATOM 5842 C CA . ASP B 1 5 ? 39.656 -0.402 27.328 1 52.88 5 ASP B CA 1
ATOM 5843 C C . ASP B 1 5 ? 38.406 -0.433 26.453 1 52.88 5 ASP B C 1
ATOM 5845 O O . ASP B 1 5 ? 37.469 0.347 26.656 1 52.88 5 ASP B O 1
ATOM 5849 N N . GLN B 1 6 ? 38.469 -1.368 25.609 1 57.56 6 GLN B N 1
ATOM 5850 C CA . GLN B 1 6 ? 37.312 -1.5 24.719 1 57.56 6 GLN B CA 1
ATOM 5851 C C . GLN B 1 6 ? 36.094 -2.008 25.484 1 57.56 6 GLN B C 1
ATOM 5853 O O . GLN B 1 6 ? 34.969 -1.54 25.266 1 57.56 6 GLN B O 1
ATOM 5858 N N . GLU B 1 7 ? 36.344 -2.961 26.297 1 56.91 7 GLU B N 1
ATOM 5859 C CA . GLU B 1 7 ? 35.25 -3.492 27.109 1 56.91 7 GLU B CA 1
ATOM 5860 C C . GLU B 1 7 ? 34.719 -2.436 28.078 1 56.91 7 GLU B C 1
ATOM 5862 O O . GLU B 1 7 ? 33.531 -2.318 28.266 1 56.91 7 GLU B O 1
ATOM 5867 N N . ALA B 1 8 ? 35.656 -1.703 28.75 1 55.91 8 ALA B N 1
ATOM 5868 C CA . ALA B 1 8 ? 35.25 -0.634 29.656 1 55.91 8 ALA B CA 1
ATOM 5869 C C . ALA B 1 8 ? 34.5 0.464 28.922 1 55.91 8 ALA B C 1
ATOM 5871 O O . ALA B 1 8 ? 33.531 1.017 29.453 1 55.91 8 ALA B O 1
ATOM 5872 N N . PHE B 1 9 ? 34.875 0.582 27.734 1 56.38 9 PHE B N 1
ATOM 5873 C CA . PHE B 1 9 ? 34.219 1.551 26.875 1 56.38 9 PHE B CA 1
ATOM 5874 C C . PHE B 1 9 ? 32.781 1.095 26.547 1 56.38 9 PHE B C 1
ATOM 5876 O O . PHE B 1 9 ? 31.844 1.877 26.656 1 56.38 9 PHE B O 1
ATOM 5883 N N . GLU B 1 10 ? 32.781 -0.082 26.203 1 60.19 10 GLU B N 1
ATOM 5884 C CA . GLU B 1 10 ? 31.453 -0.624 25.875 1 60.19 10 GLU B CA 1
ATOM 5885 C C . GLU B 1 10 ? 30.531 -0.608 27.094 1 60.19 10 GLU B C 1
ATOM 5887 O O . GLU B 1 10 ? 29.328 -0.338 26.969 1 60.19 10 GLU B O 1
ATOM 5892 N N . GLU B 1 11 ? 31.141 -0.829 28.156 1 59.12 11 GLU B N 1
ATOM 5893 C CA . GLU B 1 11 ? 30.375 -0.802 29.406 1 59.12 11 GLU B CA 1
ATOM 5894 C C . GLU B 1 11 ? 29.938 0.616 29.75 1 59.12 11 GLU B C 1
ATOM 5896 O O . GLU B 1 11 ? 28.812 0.825 30.203 1 59.12 11 GLU B O 1
ATOM 5901 N N . LEU B 1 12 ? 30.828 1.465 29.578 1 58.78 12 LEU B N 1
ATOM 5902 C CA . LEU B 1 12 ? 30.484 2.857 29.859 1 58.78 12 LEU B CA 1
ATOM 5903 C C . LEU B 1 12 ? 29.453 3.375 28.875 1 58.78 12 LEU B C 1
ATOM 5905 O O . LEU B 1 12 ? 28.547 4.129 29.25 1 58.78 12 LEU B O 1
ATOM 5909 N N . LEU B 1 13 ? 29.625 2.936 27.719 1 60.38 13 LEU B N 1
ATOM 5910 C CA . LEU B 1 13 ? 28.625 3.279 26.703 1 60.38 13 LEU B CA 1
ATOM 5911 C C . LEU B 1 13 ? 27.25 2.738 27.094 1 60.38 13 LEU B C 1
ATOM 5913 O O . LEU B 1 13 ? 26.25 3.434 26.953 1 60.38 13 LEU B O 1
ATOM 5917 N N . ALA B 1 14 ? 27.344 1.596 27.531 1 58.88 14 ALA B N 1
ATOM 5918 C CA . ALA B 1 14 ? 26.109 0.954 27.984 1 58.88 14 ALA B CA 1
ATOM 5919 C C . ALA B 1 14 ? 25.516 1.683 29.188 1 58.88 14 ALA B C 1
ATOM 5921 O O . ALA B 1 14 ? 24.297 1.832 29.297 1 58.88 14 ALA B O 1
ATOM 5922 N N . ASN B 1 15 ? 26.375 2.156 29.969 1 57.84 15 ASN B N 1
ATOM 5923 C CA . ASN B 1 15 ? 25.922 2.873 31.156 1 57.84 15 ASN B CA 1
ATOM 5924 C C . ASN B 1 15 ? 25.328 4.23 30.797 1 57.84 15 ASN B C 1
ATOM 5926 O O . ASN B 1 15 ? 24.359 4.672 31.422 1 57.84 15 ASN B O 1
ATOM 5930 N N . CYS B 1 16 ? 25.922 4.801 29.906 1 60.28 16 CYS B N 1
ATOM 5931 C CA . CYS B 1 16 ? 25.375 6.07 29.438 1 60.28 16 CYS B CA 1
ATOM 5932 C C . CYS B 1 16 ? 24 5.875 28.812 1 60.28 16 CYS B C 1
ATOM 5934 O O . CYS B 1 16 ? 23.094 6.68 29.031 1 60.28 16 CYS B O 1
ATOM 5936 N N . ALA B 1 17 ? 24 4.773 28.188 1 63.25 17 ALA B N 1
ATOM 5937 C CA . ALA B 1 17 ? 22.719 4.445 27.578 1 63.25 17 ALA B CA 1
ATOM 5938 C C . ALA B 1 17 ? 21.672 4.121 28.641 1 63.25 17 ALA B C 1
ATOM 5940 O O . ALA B 1 17 ? 20.469 4.27 28.406 1 63.25 17 ALA B O 1
ATOM 5941 N N . ASN B 1 18 ? 22.188 3.889 29.891 1 67.44 18 ASN B N 1
ATOM 5942 C CA . ASN B 1 18 ? 21.266 3.436 30.922 1 67.44 18 ASN B CA 1
ATOM 5943 C C . ASN B 1 18 ? 21.031 4.516 31.984 1 67.44 18 ASN B C 1
ATOM 5945 O O . ASN B 1 18 ? 20.328 4.281 32.969 1 67.44 18 ASN B O 1
ATOM 5949 N N . GLU B 1 19 ? 21.844 5.668 31.859 1 75.69 19 GLU B N 1
ATOM 5950 C CA . GLU B 1 19 ? 21.516 6.766 32.781 1 75.69 19 GLU B CA 1
ATOM 5951 C C . GLU B 1 19 ? 20.031 7.094 32.719 1 75.69 19 GLU B C 1
ATOM 5953 O O . GLU B 1 19 ? 19.453 7.293 31.656 1 75.69 19 GLU B O 1
ATOM 5958 N N . PRO B 1 20 ? 19.438 7.074 33.938 1 81.62 20 PRO B N 1
ATOM 5959 C CA . PRO B 1 20 ? 17.984 7.324 33.906 1 81.62 20 PRO B CA 1
ATOM 5960 C C . PRO B 1 20 ? 17.641 8.789 33.656 1 81.62 20 PRO B C 1
ATOM 5962 O O . PRO B 1 20 ? 17.312 9.523 34.562 1 81.62 20 PRO B O 1
ATOM 5965 N N . ILE B 1 21 ? 17.609 9.148 32.438 1 89 21 ILE B N 1
ATOM 5966 C CA . ILE B 1 21 ? 17.469 10.547 32.062 1 89 21 ILE B CA 1
ATOM 5967 C C . ILE B 1 21 ? 16.016 10.992 32.281 1 89 21 ILE B C 1
ATOM 5969 O O . ILE B 1 21 ? 15.727 12.188 32.281 1 89 21 ILE B O 1
ATOM 5973 N N . ARG B 1 22 ? 15.133 10.102 32.594 1 90.62 22 ARG B N 1
ATOM 5974 C CA . ARG B 1 22 ? 13.742 10.414 32.938 1 90.62 22 ARG B CA 1
ATOM 5975 C C . ARG B 1 22 ? 13.609 10.797 34.406 1 90.62 22 ARG B C 1
ATOM 5977 O O . ARG B 1 22 ? 12.641 11.453 34.781 1 90.62 22 ARG B O 1
ATOM 5984 N N . PHE B 1 23 ? 14.609 10.328 35.219 1 92.56 23 PHE B N 1
ATOM 5985 C CA . PHE B 1 23 ? 14.555 10.477 36.688 1 92.56 23 PHE B CA 1
ATOM 5986 C C . PHE B 1 23 ? 15.797 11.195 37.188 1 92.56 23 PHE B C 1
ATOM 5988 O O . PHE B 1 23 ? 16.5 10.68 38.062 1 92.56 23 PHE B O 1
ATOM 5995 N N . PRO B 1 24 ? 15.977 12.406 36.812 1 92.19 24 PRO B N 1
ATOM 5996 C CA . PRO B 1 24 ? 17.219 13.062 37.219 1 92.19 24 PRO B CA 1
ATOM 5997 C C . PRO B 1 24 ? 17.188 13.531 38.688 1 92.19 24 PRO B C 1
ATOM 5999 O O . PRO B 1 24 ? 18.234 13.836 39.25 1 92.19 24 PRO B O 1
ATOM 6002 N N . GLY B 1 25 ? 16.031 13.695 39.25 1 94.19 25 GLY B N 1
ATOM 6003 C CA . GLY B 1 25 ? 15.891 14.164 40.625 1 94.19 25 GLY B CA 1
ATOM 6004 C C . GLY B 1 25 ? 16.203 15.641 40.781 1 94.19 25 GLY B C 1
ATOM 6005 O O . GLY B 1 25 ? 16.344 16.141 41.906 1 94.19 25 GLY B O 1
ATOM 6006 N N . ALA B 1 26 ? 16.422 16.297 39.75 1 96.81 26 ALA B N 1
ATOM 6007 C CA . ALA B 1 26 ? 16.766 17.719 39.719 1 96.81 26 ALA B CA 1
ATOM 6008 C C . ALA B 1 26 ? 16.141 18.438 38.531 1 96.81 26 ALA B C 1
ATOM 6010 O O . ALA B 1 26 ? 15.672 17.781 37.594 1 96.81 26 ALA B O 1
ATOM 6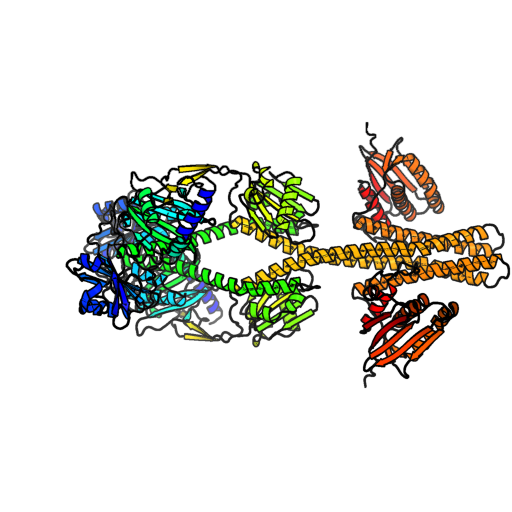011 N N . ILE B 1 27 ? 16.047 19.719 38.656 1 98.06 27 ILE B N 1
ATOM 6012 C CA . ILE B 1 27 ? 15.484 20.516 37.562 1 98.06 27 ILE B CA 1
ATOM 6013 C C . ILE B 1 27 ? 16.5 21.594 37.125 1 98.06 27 ILE B C 1
ATOM 6015 O O . ILE B 1 27 ? 17.516 21.781 37.781 1 98.06 27 ILE B O 1
ATOM 6019 N N . GLN B 1 28 ? 16.266 22.203 36 1 97.88 28 GLN B N 1
ATOM 6020 C CA . GLN B 1 28 ? 17 23.391 35.594 1 97.88 28 GLN B CA 1
ATOM 6021 C C . GLN B 1 28 ? 16.609 24.594 36.438 1 97.88 28 GLN B C 1
ATOM 6023 O O . GLN B 1 28 ? 15.5 24.672 36.938 1 97.88 28 GLN B O 1
ATOM 6028 N N . PRO B 1 29 ? 17.453 25.641 36.531 1 97.75 29 PRO B N 1
ATOM 6029 C CA . PRO B 1 29 ? 17.281 26.672 37.562 1 97.75 29 PRO B CA 1
ATOM 6030 C C . PRO B 1 29 ? 16.359 27.797 37.094 1 97.75 29 PRO B C 1
ATOM 6032 O O . PRO B 1 29 ? 16.047 28.703 37.906 1 97.75 29 PRO B O 1
ATOM 6035 N N . HIS B 1 30 ? 15.93 27.891 35.812 1 96.5 30 HIS B N 1
ATOM 6036 C CA . HIS B 1 30 ? 15.164 29.031 35.344 1 96.5 30 HIS B CA 1
ATOM 6037 C C . HIS B 1 30 ? 13.688 28.891 35.688 1 96.5 30 HIS B C 1
ATOM 6039 O O . HIS B 1 30 ? 12.812 29.281 34.906 1 96.5 30 HIS B O 1
ATOM 6045 N N . GLY B 1 31 ? 13.367 28.234 36.75 1 97.56 31 GLY B N 1
ATOM 6046 C CA . GLY B 1 31 ? 12.023 28.062 37.281 1 97.56 31 GLY B CA 1
ATOM 6047 C C . GLY B 1 31 ? 11.984 27.25 38.562 1 97.56 31 GLY B C 1
ATOM 6048 O O . GLY B 1 31 ? 13.023 26.922 39.125 1 97.56 31 GLY B O 1
ATOM 6049 N N . LEU B 1 32 ? 10.672 27.047 39.031 1 97.38 32 LEU B N 1
ATOM 6050 C CA . LEU B 1 32 ? 10.383 26.234 40.219 1 97.38 32 LEU B CA 1
ATOM 6051 C C . LEU B 1 32 ? 9.461 25.078 39.844 1 97.38 32 LEU B C 1
ATOM 6053 O O . LEU B 1 32 ? 8.594 25.219 38.969 1 97.38 32 LEU B O 1
ATOM 6057 N N . LEU B 1 33 ? 9.703 23.953 40.469 1 98.38 33 LEU B N 1
ATOM 6058 C CA . LEU B 1 33 ? 8.812 22.812 40.219 1 98.38 33 LEU B CA 1
ATOM 6059 C C . LEU B 1 33 ? 8.242 22.281 41.531 1 98.38 33 LEU B C 1
ATOM 6061 O O . LEU B 1 33 ? 8.977 22.109 42.5 1 98.38 33 LEU B O 1
ATOM 6065 N N . LEU B 1 34 ? 6.961 22.094 41.562 1 97.81 34 LEU B N 1
ATOM 6066 C CA . LEU B 1 34 ? 6.238 21.516 42.688 1 97.81 34 LEU B CA 1
ATOM 6067 C C . LEU B 1 34 ? 5.461 20.281 42.281 1 97.81 34 LEU B C 1
ATOM 6069 O O . LEU B 1 34 ? 4.898 20.234 41.188 1 97.81 34 LEU B O 1
ATOM 6073 N N . THR B 1 35 ? 5.465 19.359 43.094 1 97.75 35 THR B N 1
ATOM 6074 C CA . THR B 1 35 ? 4.488 18.281 42.969 1 97.75 35 THR B CA 1
ATOM 6075 C C . THR B 1 35 ? 3.377 18.453 44 1 97.75 35 THR B C 1
ATOM 6077 O O . THR B 1 35 ? 3.645 18.781 45.156 1 97.75 35 THR B O 1
ATOM 6080 N N . LEU B 1 36 ? 2.16 18.312 43.562 1 97.69 36 LEU B N 1
ATOM 6081 C CA . LEU B 1 36 ? 1.008 18.609 44.406 1 97.69 36 LEU B CA 1
ATOM 6082 C C . LEU B 1 36 ? 0.103 17.391 44.531 1 97.69 36 LEU B C 1
ATOM 6084 O O . LEU B 1 36 ? -0.096 16.656 43.562 1 97.69 36 LEU B O 1
ATOM 6088 N N . GLY B 1 37 ? -0.323 17.219 45.656 1 96.19 37 GLY B N 1
ATOM 6089 C CA . GLY B 1 37 ? -1.352 16.203 45.875 1 96.19 37 GLY B CA 1
ATOM 6090 C C . GLY B 1 37 ? -2.758 16.734 45.688 1 96.19 37 GLY B C 1
ATOM 6091 O O . GLY B 1 37 ? -3.092 17.812 46.188 1 96.19 37 GLY B O 1
ATOM 6092 N N . GLU B 1 38 ? -3.529 16.109 44.906 1 92.31 38 GLU B N 1
ATOM 6093 C CA . GLU B 1 38 ? -4.914 16.516 44.656 1 92.31 38 GLU B CA 1
ATOM 6094 C C . GLU B 1 38 ? -5.871 15.742 45.562 1 92.31 38 GLU B C 1
ATOM 6096 O O . GLU B 1 38 ? -5.609 14.586 45.938 1 92.31 38 GLU B O 1
ATOM 6101 N N . PRO B 1 39 ? -6.988 16.344 46.031 1 91.44 39 PRO B N 1
ATOM 6102 C CA . PRO B 1 39 ? -7.535 17.609 45.531 1 91.44 39 PRO B CA 1
ATOM 6103 C C . PRO B 1 39 ? -7.082 18.812 46.375 1 91.44 39 PRO B C 1
ATOM 6105 O O . PRO B 1 39 ? -7.273 19.969 45.969 1 91.44 39 PRO B O 1
ATOM 6108 N N . ALA B 1 40 ? -6.449 18.641 47.562 1 93.62 40 ALA B N 1
ATOM 6109 C CA . ALA B 1 40 ? -6.117 19.703 48.5 1 93.62 40 ALA B CA 1
ATOM 6110 C C . ALA B 1 40 ? -4.961 20.562 48 1 93.62 40 ALA B C 1
ATOM 6112 O O . ALA B 1 40 ? -4.715 21.656 48.5 1 93.62 40 ALA B O 1
ATOM 6113 N N . LEU B 1 41 ? -4.262 20.109 47 1 97.12 41 LEU B N 1
ATOM 6114 C CA . LEU B 1 41 ? -3.098 20.766 46.406 1 97.12 41 LEU B CA 1
ATOM 6115 C C . LEU B 1 41 ? -2.016 20.984 47.469 1 97.12 41 LEU B C 1
ATOM 6117 O O . LEU B 1 41 ? -1.487 22.094 47.594 1 97.12 41 LEU B O 1
ATOM 6121 N N . GLU B 1 42 ? -1.801 19.969 48.188 1 97 42 GLU B N 1
ATOM 6122 C CA . GLU B 1 42 ? -0.71 19.984 49.156 1 97 42 GLU B CA 1
ATOM 6123 C C . GLU B 1 42 ? 0.639 19.781 48.469 1 97 42 GLU B C 1
ATOM 6125 O O . GLU B 1 42 ? 0.762 18.953 47.562 1 97 42 GLU B O 1
ATOM 6130 N N . ILE B 1 43 ? 1.649 20.531 48.906 1 97.69 43 ILE B N 1
ATOM 6131 C CA . ILE B 1 43 ? 2.979 20.438 48.312 1 97.69 43 ILE B CA 1
ATOM 6132 C C . ILE B 1 43 ? 3.672 19.156 48.781 1 97.69 43 ILE B C 1
ATOM 6134 O O . ILE B 1 43 ? 3.92 19 49.969 1 97.69 43 ILE B O 1
ATOM 6138 N N . ILE B 1 44 ? 3.984 18.281 47.875 1 97.31 44 ILE B N 1
ATOM 6139 C CA . ILE B 1 44 ? 4.641 17.016 48.188 1 97.31 44 ILE B CA 1
ATOM 6140 C C . ILE B 1 44 ? 6.152 17.172 48.031 1 97.31 44 ILE B C 1
ATOM 6142 O O . ILE B 1 44 ? 6.922 16.688 48.844 1 97.31 44 ILE B O 1
ATOM 6146 N N . GLN B 1 45 ? 6.551 17.734 46.906 1 97.44 45 GLN B N 1
ATOM 6147 C CA . GLN B 1 45 ? 7.941 18.062 46.625 1 97.44 45 GLN B CA 1
ATOM 6148 C C . GLN B 1 45 ? 8.055 19.484 46.062 1 97.44 45 GLN B C 1
ATOM 6150 O O . GLN B 1 45 ? 7.098 20.016 45.5 1 97.44 45 GLN B O 1
ATOM 6155 N N . ILE B 1 46 ? 9.164 20.062 46.281 1 97.94 46 ILE B N 1
ATOM 6156 C CA . ILE B 1 46 ? 9.445 21.375 45.719 1 97.94 46 ILE B CA 1
ATOM 6157 C C . ILE B 1 46 ? 10.945 21.516 45.438 1 97.94 46 ILE B C 1
ATOM 6159 O O . ILE B 1 46 ? 11.766 20.875 46.125 1 97.94 46 ILE B O 1
ATOM 6163 N N . SER B 1 47 ? 11.281 22.188 44.375 1 98.31 47 SER B N 1
ATOM 6164 C CA . SER B 1 47 ? 12.695 22.359 44.062 1 98.31 47 SER B CA 1
ATOM 6165 C C . SER B 1 47 ? 13.398 23.25 45.094 1 98.31 47 SER B C 1
ATOM 6167 O O . SER B 1 47 ? 12.805 24.203 45.594 1 98.31 47 SER B O 1
ATOM 6169 N N . ALA B 1 48 ? 14.625 23.062 45.25 1 97.94 48 ALA B N 1
ATOM 6170 C CA . ALA B 1 48 ? 15.398 23.672 46.344 1 97.94 48 ALA B CA 1
ATOM 6171 C C . ALA B 1 48 ? 15.555 25.172 46.125 1 97.94 48 ALA B C 1
ATOM 6173 O O . ALA B 1 48 ? 15.742 25.938 47.062 1 97.94 48 ALA B O 1
ATOM 6174 N N . ASN B 1 49 ? 15.484 25.594 44.938 1 97.19 49 ASN B N 1
ATOM 6175 C CA . ASN B 1 49 ? 15.773 27 44.656 1 97.19 49 ASN B CA 1
ATOM 6176 C C . ASN B 1 49 ? 14.602 27.906 45 1 97.19 49 ASN B C 1
ATOM 6178 O O . ASN B 1 49 ? 14.641 29.109 44.75 1 97.19 49 ASN B O 1
ATOM 6182 N N . VAL B 1 50 ? 13.578 27.359 45.594 1 97.62 50 VAL B N 1
ATOM 6183 C CA . VAL B 1 50 ? 12.508 28.188 46.156 1 97.62 50 VAL B CA 1
ATOM 6184 C C . VAL B 1 50 ? 13.086 29.156 47.188 1 97.62 50 VAL B C 1
ATOM 6186 O O . VAL B 1 50 ? 12.602 30.281 47.312 1 97.62 50 VAL B O 1
ATOM 6189 N N . GLU B 1 51 ? 14.109 28.75 47.844 1 96.25 51 GLU B N 1
ATOM 6190 C CA . GLU B 1 51 ? 14.781 29.578 48.812 1 96.25 51 GLU B CA 1
ATOM 6191 C C . GLU B 1 51 ? 15.422 30.797 48.156 1 96.25 51 GLU B C 1
ATOM 6193 O O . GLU B 1 51 ? 15.273 31.922 48.656 1 96.25 51 GLU B O 1
ATOM 6198 N N . THR B 1 52 ? 16.078 30.562 47.125 1 95.06 52 THR B N 1
ATOM 6199 C CA . THR B 1 52 ? 16.781 31.641 46.438 1 95.06 52 THR B CA 1
ATOM 6200 C C . THR B 1 52 ? 15.812 32.531 45.688 1 95.06 52 THR B C 1
ATOM 6202 O O . THR B 1 52 ? 15.984 33.75 45.625 1 95.06 52 THR B O 1
ATOM 6205 N N . LEU B 1 53 ? 14.766 31.953 45.094 1 95.62 53 LEU B N 1
ATOM 6206 C CA . LEU B 1 53 ? 13.867 32.688 44.219 1 95.62 53 LEU B CA 1
ATOM 6207 C C . LEU B 1 53 ? 12.758 33.375 45.031 1 95.62 53 LEU B C 1
ATOM 6209 O O . LEU B 1 53 ? 12.305 34.469 44.656 1 95.62 53 LEU B O 1
ATOM 6213 N N . LEU B 1 54 ? 12.344 32.719 46.125 1 96.06 54 LEU B N 1
ATOM 6214 C CA . LEU B 1 54 ? 11.188 33.25 46.844 1 96.06 54 LEU B CA 1
ATOM 6215 C C . LEU B 1 54 ? 11.508 33.5 48.312 1 96.06 54 LEU B C 1
ATOM 6217 O O . LEU B 1 54 ? 10.656 34 49.062 1 96.06 54 LEU B O 1
ATOM 6221 N N . GLY B 1 55 ? 12.641 33.156 48.75 1 94 55 GLY B N 1
ATOM 6222 C CA . GLY B 1 55 ? 13.078 33.438 50.094 1 94 55 GLY B CA 1
ATOM 6223 C C . GLY B 1 55 ? 12.445 32.5 51.125 1 94 55 GLY B C 1
ATOM 6224 O O . GLY B 1 55 ? 12.281 32.906 52.281 1 94 55 GLY B O 1
ATOM 6225 N N . ARG B 1 56 ? 11.969 31.375 50.719 1 94.69 56 ARG B N 1
ATOM 6226 C CA . ARG B 1 56 ? 11.344 30.406 51.625 1 94.69 56 ARG B CA 1
ATOM 6227 C C . ARG B 1 56 ? 12.109 29.094 51.625 1 94.69 56 ARG B C 1
ATOM 6229 O O . ARG B 1 56 ? 12.531 28.594 50.562 1 94.69 56 ARG B O 1
ATOM 6236 N N . ALA B 1 57 ? 12.305 28.562 52.781 1 95.69 57 ALA B N 1
ATOM 6237 C CA . ALA B 1 57 ? 12.953 27.266 52.875 1 95.69 57 ALA B CA 1
ATOM 6238 C C . ALA B 1 57 ? 12.023 26.141 52.406 1 95.69 57 ALA B C 1
ATOM 6240 O O . ALA B 1 57 ? 10.852 26.109 52.812 1 95.69 57 ALA B O 1
ATOM 6241 N N . PRO B 1 58 ? 12.523 25.203 51.594 1 96.62 58 PRO B N 1
ATOM 6242 C CA . PRO B 1 58 ? 11.68 24.141 51.031 1 96.62 58 PRO B CA 1
ATOM 6243 C C . PRO B 1 58 ? 11.023 23.297 52.125 1 96.62 58 PRO B C 1
ATOM 6245 O O . PRO B 1 58 ? 9.852 22.922 52 1 96.62 58 PRO B O 1
ATOM 6248 N N . GLN B 1 59 ? 11.703 23.047 53.25 1 94.38 59 GLN B N 1
ATOM 6249 C CA . GLN B 1 59 ? 11.219 22.172 54.312 1 94.38 59 GLN B CA 1
ATOM 6250 C C . GLN B 1 59 ? 9.984 22.781 54.969 1 94.38 59 GLN B C 1
ATOM 6252 O O . GLN B 1 59 ? 9.133 22.047 55.5 1 94.38 59 GLN B O 1
ATOM 6257 N N . THR B 1 60 ? 9.898 24.078 54.969 1 95.12 60 THR B N 1
ATOM 6258 C CA . THR B 1 60 ? 8.789 24.75 55.625 1 95.12 60 THR B CA 1
ATOM 6259 C C . THR B 1 60 ? 7.531 24.719 54.781 1 95.12 60 THR B C 1
ATOM 6261 O O . THR B 1 60 ? 6.43 24.969 55.25 1 95.12 60 THR B O 1
ATOM 6264 N N . LEU B 1 61 ? 7.75 24.391 53.562 1 96.12 61 LEU B N 1
ATOM 6265 C CA . LEU B 1 61 ? 6.633 24.438 52.625 1 96.12 61 LEU B CA 1
ATOM 6266 C C . LEU B 1 61 ? 6.035 23.062 52.406 1 96.12 61 LEU B C 1
ATOM 6268 O O . LEU B 1 61 ? 4.852 22.938 52.094 1 96.12 61 LEU B O 1
ATOM 6272 N N . ILE B 1 62 ? 6.816 21.984 52.594 1 96.06 62 ILE B N 1
ATOM 6273 C CA . ILE B 1 62 ? 6.395 20.609 52.344 1 96.06 62 ILE B CA 1
ATOM 6274 C C . ILE B 1 62 ? 5.246 20.234 53.281 1 96.06 62 ILE B C 1
ATOM 6276 O O . ILE B 1 62 ? 5.324 20.5 54.469 1 96.06 62 ILE B O 1
ATOM 6280 N N . GLY B 1 63 ? 4.195 19.719 52.719 1 95 63 GLY B N 1
ATOM 6281 C CA . GLY B 1 63 ? 3.043 19.312 53.5 1 95 63 GLY B CA 1
ATOM 6282 C C . GLY B 1 63 ? 2.006 20.406 53.656 1 95 63 GLY B C 1
ATOM 6283 O O . GLY B 1 63 ? 0.915 20.172 54.156 1 95 63 GLY B O 1
ATOM 6284 N N . HIS B 1 64 ? 2.285 21.609 53.25 1 96.44 64 HIS B N 1
ATOM 6285 C CA . HIS B 1 64 ? 1.369 22.734 53.344 1 96.44 64 HIS B CA 1
ATOM 6286 C C . HIS B 1 64 ? 0.642 22.953 52.031 1 96.44 64 HIS B C 1
ATOM 6288 O O . HIS B 1 64 ? 1.105 22.516 50.969 1 96.44 64 HIS B O 1
ATOM 6294 N N . PRO B 1 65 ? -0.451 23.656 52.062 1 97.12 65 PRO B N 1
ATOM 6295 C CA . PRO B 1 65 ? -1.201 23.938 50.844 1 97.12 65 PRO B CA 1
ATOM 6296 C C . PRO B 1 65 ? -0.474 24.906 49.906 1 97.12 65 PRO B C 1
ATOM 6298 O O . PRO B 1 65 ? 0.293 25.75 50.375 1 97.12 65 PRO B O 1
ATOM 6301 N N . LEU B 1 66 ? -0.712 24.781 48.656 1 97.75 66 LEU B N 1
ATOM 6302 C CA . LEU B 1 66 ? -0.115 25.625 47.625 1 97.75 66 LEU B CA 1
ATOM 6303 C C . LEU B 1 66 ? -0.317 27.094 47.969 1 97.75 66 LEU B C 1
ATOM 6305 O O . LEU B 1 66 ? 0.55 27.922 47.656 1 97.75 66 LEU B O 1
ATOM 6309 N N . ALA B 1 67 ? -1.431 27.453 48.594 1 96.44 67 ALA B N 1
ATOM 6310 C CA . ALA B 1 67 ? -1.789 28.844 48.938 1 96.44 67 ALA B CA 1
ATOM 6311 C C . ALA B 1 67 ? -0.761 29.469 49.875 1 96.44 67 ALA B C 1
ATOM 6313 O O . ALA B 1 67 ? -0.577 30.688 49.875 1 96.44 67 ALA B O 1
ATOM 6314 N N . SER B 1 68 ? -0.118 28.641 50.625 1 95.44 68 SER B N 1
ATOM 6315 C CA . SER B 1 68 ? 0.896 29.141 51.531 1 95.44 68 SER B CA 1
ATOM 6316 C C . SER B 1 68 ? 2.09 29.734 50.781 1 95.44 68 SER B C 1
ATOM 6318 O O . SER B 1 68 ? 2.826 30.562 51.344 1 95.44 68 SER B O 1
ATOM 6320 N N . LEU B 1 69 ? 2.25 29.297 49.594 1 95.62 69 LEU B N 1
ATOM 6321 C CA . LEU B 1 69 ? 3.389 29.75 48.812 1 95.62 69 LEU B CA 1
ATOM 6322 C C . LEU B 1 69 ? 2.979 30.859 47.844 1 95.62 69 LEU B C 1
ATOM 6324 O O . LEU B 1 69 ? 3.656 31.891 47.781 1 95.62 69 LEU B O 1
ATOM 6328 N N . ILE B 1 70 ? 1.865 30.734 47.094 1 95.88 70 ILE B N 1
ATOM 6329 C CA . ILE B 1 70 ? 1.587 31.641 45.969 1 95.88 70 ILE B CA 1
ATOM 6330 C C . ILE B 1 70 ? 0.394 32.531 46.344 1 95.88 70 ILE B C 1
ATOM 6332 O O . ILE B 1 70 ? 0.075 33.469 45.625 1 95.88 70 ILE B O 1
ATOM 6336 N N . GLY B 1 71 ? -0.354 32.281 47.406 1 95.12 71 GLY B N 1
ATOM 6337 C CA . GLY B 1 71 ? -1.509 33.062 47.781 1 95.12 71 GLY B CA 1
ATOM 6338 C C . GLY B 1 71 ? -2.828 32.438 47.406 1 95.12 71 GLY B C 1
ATOM 6339 O O . GLY B 1 71 ? -2.857 31.5 46.594 1 95.12 71 GLY B O 1
ATOM 6340 N N . ASP B 1 72 ? -3.904 32.906 47.875 1 95.06 72 ASP B N 1
ATOM 6341 C CA . ASP B 1 72 ? -5.23 32.344 47.719 1 95.06 72 ASP B CA 1
ATOM 6342 C C . ASP B 1 72 ? -5.75 32.594 46.281 1 95.06 72 ASP B C 1
ATOM 6344 O O . ASP B 1 72 ? -6.309 31.688 45.656 1 95.06 72 ASP B O 1
ATOM 6348 N N . GLU B 1 73 ? -5.562 33.719 45.844 1 94.69 73 GLU B N 1
ATOM 6349 C CA . GLU B 1 73 ? -6.102 34.094 44.531 1 94.69 73 GLU B CA 1
ATOM 6350 C C . GLU B 1 73 ? -5.422 33.312 43.406 1 94.69 73 GLU B C 1
ATOM 6352 O O . GLU B 1 73 ? -6.094 32.688 42.594 1 94.69 73 GLU B O 1
ATOM 6357 N N . PRO B 1 74 ? -4.129 33.281 43.438 1 95.88 74 PRO B N 1
ATOM 6358 C CA . PRO B 1 74 ? -3.473 32.469 42.406 1 95.88 74 PRO B CA 1
ATOM 6359 C C . PRO B 1 74 ? -3.809 30.984 42.531 1 95.88 74 PRO B C 1
ATOM 6361 O O . PRO B 1 74 ? -3.896 30.281 41.531 1 95.88 74 PRO B O 1
ATOM 6364 N N . THR B 1 75 ? -3.947 30.547 43.719 1 96.56 75 THR B N 1
ATOM 6365 C CA . THR B 1 75 ? -4.328 29.156 43.906 1 96.56 75 THR B CA 1
ATOM 6366 C C . THR B 1 75 ? -5.715 28.875 43.344 1 96.56 75 THR B C 1
ATOM 6368 O O . THR B 1 75 ? -5.965 27.797 42.812 1 96.56 75 THR B O 1
ATOM 6371 N N . ALA B 1 76 ? -6.582 29.828 43.469 1 95.44 76 ALA B N 1
ATOM 6372 C CA . ALA B 1 76 ? -7.91 29.703 42.875 1 95.44 76 ALA B CA 1
ATOM 6373 C C . ALA B 1 76 ? -7.82 29.594 41.344 1 95.44 76 ALA B C 1
ATOM 6375 O O . ALA B 1 76 ? -8.586 28.844 40.719 1 95.44 76 ALA B O 1
ATOM 6376 N N . ALA B 1 77 ? -6.922 30.344 40.781 1 94.69 77 ALA B N 1
ATOM 6377 C CA . ALA B 1 77 ? -6.703 30.266 39.344 1 94.69 77 ALA B CA 1
ATOM 6378 C C . ALA B 1 77 ? -6.215 28.875 38.938 1 94.69 77 ALA B C 1
ATOM 6380 O O . ALA B 1 77 ? -6.609 28.359 37.875 1 94.69 77 ALA B O 1
ATOM 6381 N N . VAL B 1 78 ? -5.371 28.297 39.719 1 95.88 78 VAL B N 1
ATOM 6382 C CA . VAL B 1 78 ? -4.875 26.953 39.438 1 95.88 78 VAL B CA 1
ATOM 6383 C C . VAL B 1 78 ? -6.031 25.953 39.531 1 95.88 78 VAL B C 1
ATOM 6385 O O . VAL B 1 78 ? -6.152 25.078 38.656 1 95.88 78 VAL B O 1
ATOM 6388 N N . ARG B 1 79 ? -6.867 26.062 40.5 1 95.12 79 ARG B N 1
ATOM 6389 C CA . ARG B 1 79 ? -8.023 25.188 40.656 1 95.12 79 ARG B CA 1
ATOM 6390 C C . ARG B 1 79 ? -8.961 25.297 39.438 1 95.12 79 ARG B C 1
ATOM 6392 O O . ARG B 1 79 ? -9.539 24.312 39 1 95.12 79 ARG B O 1
ATOM 6399 N N . GLU B 1 80 ? -9.125 26.5 39.031 1 92.88 80 GLU B N 1
ATOM 6400 C CA . GLU B 1 80 ? -9.953 26.719 37.844 1 92.88 80 GLU B CA 1
ATOM 6401 C C . GLU B 1 80 ? -9.367 26.016 36.625 1 92.88 80 GLU B C 1
ATOM 6403 O O . GLU B 1 80 ? -10.109 25.438 35.812 1 92.88 80 GLU B O 1
ATOM 6408 N N . ALA B 1 81 ? -8.117 26.141 36.469 1 92.62 81 ALA B N 1
ATOM 6409 C CA . ALA B 1 81 ? -7.43 25.484 35.344 1 92.62 81 ALA B CA 1
ATOM 6410 C C . ALA B 1 81 ? -7.598 23.969 35.406 1 92.62 81 ALA B C 1
ATOM 6412 O O . ALA B 1 81 ? -7.707 23.312 34.375 1 92.62 81 ALA B O 1
ATOM 6413 N N . LEU B 1 82 ? -7.617 23.438 36.562 1 92.44 82 LEU B N 1
ATOM 6414 C CA . LEU B 1 82 ? -7.715 21.984 36.75 1 92.44 82 LEU B CA 1
ATOM 6415 C C . LEU B 1 82 ? -9.102 21.484 36.375 1 92.44 82 LEU B C 1
ATOM 6417 O O . LEU B 1 82 ? -9.289 20.281 36.156 1 92.44 82 LEU B O 1
ATOM 6421 N N . GLN B 1 83 ? -10.047 22.375 36.281 1 88.88 83 GLN B N 1
ATOM 6422 C CA . GLN B 1 83 ? -11.414 22 35.938 1 88.88 83 GLN B CA 1
ATOM 6423 C C . GLN B 1 83 ? -11.602 21.938 34.406 1 88.88 83 GLN B C 1
ATOM 6425 O O . GLN B 1 83 ? -12.594 21.391 33.938 1 88.88 83 GLN B O 1
ATOM 6430 N N . GLN B 1 84 ? -10.633 22.438 33.75 1 83.81 84 GLN B N 1
ATOM 6431 C CA . GLN B 1 84 ? -10.734 22.391 32.312 1 83.81 84 GLN B CA 1
ATOM 6432 C C . GLN B 1 84 ? -10.461 20.984 31.766 1 83.81 84 GLN B C 1
ATOM 6434 O O . GLN B 1 84 ? -9.719 20.219 32.375 1 83.81 84 GLN B O 1
ATOM 6439 N N . PRO B 1 85 ? -11.164 20.641 30.656 1 73.69 85 PRO B N 1
ATOM 6440 C CA . PRO B 1 85 ? -10.914 19.328 30.094 1 73.69 85 PRO B CA 1
ATOM 6441 C C . PRO B 1 85 ? -9.453 19.094 29.734 1 73.69 85 PRO B C 1
ATOM 6443 O O . PRO B 1 85 ? -8.922 18 29.938 1 73.69 85 PRO B O 1
ATOM 6446 N N . ALA B 1 86 ? -8.875 20.141 29.094 1 77.38 86 ALA B N 1
ATOM 6447 C CA . ALA B 1 86 ? -7.441 20.141 28.828 1 77.38 86 ALA B CA 1
ATOM 6448 C C . ALA B 1 86 ? -6.777 21.391 29.375 1 77.38 86 ALA B C 1
ATOM 6450 O O . ALA B 1 86 ? -7.355 22.484 29.328 1 77.38 86 ALA B O 1
ATOM 6451 N N . PHE B 1 87 ? -5.551 21.172 29.781 1 77.12 87 PHE B N 1
ATOM 6452 C CA . PHE B 1 87 ? -4.875 22.266 30.469 1 77.12 87 PHE B CA 1
ATOM 6453 C C . PHE B 1 87 ? -4.613 23.422 29.5 1 77.12 87 PHE B C 1
ATOM 6455 O O . PHE B 1 87 ? -4.59 24.594 29.906 1 77.12 87 PHE B O 1
ATOM 6462 N N . PHE B 1 88 ? -4.43 23.047 28.25 1 70.75 88 PHE B N 1
ATOM 6463 C CA . PHE B 1 88 ? -4.129 24.109 27.312 1 70.75 88 PHE B CA 1
ATOM 6464 C C . PHE B 1 88 ? -5.363 24.953 27.047 1 70.75 88 PHE B C 1
ATOM 6466 O O . PHE B 1 88 ? -5.262 26.047 26.484 1 70.75 88 PHE B O 1
ATOM 6473 N N . ASP B 1 89 ? -6.477 24.562 27.516 1 71.19 89 ASP B N 1
ATOM 6474 C CA . ASP B 1 89 ? -7.719 25.312 27.359 1 71.19 89 ASP B CA 1
ATOM 6475 C C . ASP B 1 89 ? -7.836 26.391 28.438 1 71.19 89 ASP B C 1
ATOM 6477 O O . ASP B 1 89 ? -8.633 27.328 28.281 1 71.19 89 ASP B O 1
ATOM 6481 N N . ALA B 1 90 ? -6.957 26.219 29.391 1 77.44 90 ALA B N 1
ATOM 6482 C CA . ALA B 1 90 ? -6.996 27.188 30.469 1 77.44 90 ALA B CA 1
ATOM 6483 C C . ALA B 1 90 ? -6.242 28.469 30.094 1 77.44 90 ALA B C 1
ATOM 6485 O O . ALA B 1 90 ? -5.316 28.438 29.297 1 77.44 90 ALA B O 1
ATOM 6486 N N . PRO B 1 91 ? -6.738 29.562 30.594 1 78.5 91 PRO B N 1
ATOM 6487 C CA . PRO B 1 91 ? -5.941 30.781 30.422 1 78.5 91 PRO B CA 1
ATOM 6488 C C . PRO B 1 91 ? -4.531 30.656 31 1 78.5 91 PRO B C 1
ATOM 6490 O O . PRO B 1 91 ? -4.312 29.875 31.938 1 78.5 91 PRO B O 1
ATOM 6493 N N . PRO B 1 92 ? -3.641 31.406 30.391 1 84.75 92 PRO B N 1
ATOM 6494 C CA . PRO B 1 92 ? -2.279 31.359 30.922 1 84.75 92 PRO B CA 1
ATOM 6495 C C . PRO B 1 92 ? -2.223 31.734 32.406 1 84.75 92 PRO B C 1
ATOM 6497 O O . PRO B 1 92 ? -2.926 32.656 32.844 1 84.75 92 PRO B O 1
ATOM 6500 N N . LEU B 1 93 ? -1.457 31.016 33.156 1 92.56 93 LEU B N 1
ATOM 6501 C CA . LEU B 1 93 ? -1.278 31.25 34.562 1 92.56 93 LEU B CA 1
ATOM 6502 C C . LEU B 1 93 ? -0.036 32.094 34.844 1 92.56 93 LEU B C 1
ATOM 6504 O O . LEU B 1 93 ? 1.089 31.625 34.625 1 92.56 93 LEU B O 1
ATOM 6508 N N . TYR 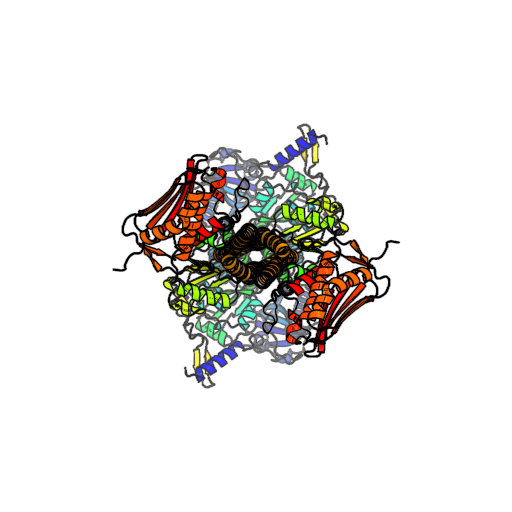B 1 94 ? -0.281 33.312 35.25 1 93.94 94 TYR B N 1
ATOM 6509 C CA . TYR B 1 94 ? 0.832 34.156 35.625 1 93.94 94 TYR B CA 1
ATOM 6510 C C . TYR B 1 94 ? 0.819 34.438 37.125 1 93.94 94 TYR B C 1
ATOM 6512 O O . TYR B 1 94 ? -0.239 34.688 37.719 1 93.94 94 TYR B O 1
ATOM 6520 N N . PHE B 1 95 ? 2.012 34.344 37.75 1 95.25 95 PHE B N 1
ATOM 6521 C CA . PHE B 1 95 ? 2.182 34.562 39.188 1 95.25 95 PHE B CA 1
ATOM 6522 C C . PHE B 1 95 ? 3.227 35.656 39.438 1 95.25 95 PHE B C 1
ATOM 6524 O O . PHE B 1 95 ? 4.34 35.594 38.906 1 95.25 95 PHE B O 1
ATOM 6531 N N . HIS B 1 96 ? 2.811 36.625 40.125 1 95.38 96 HIS B N 1
ATOM 6532 C CA . HIS B 1 96 ? 3.768 37.656 40.562 1 95.38 96 HIS B CA 1
ATOM 6533 C C . HIS B 1 96 ? 4.227 37.406 42 1 95.38 96 HIS B C 1
ATOM 6535 O O . HIS B 1 96 ? 3.527 37.75 42.938 1 95.38 96 HIS B O 1
ATOM 6541 N N . LEU B 1 97 ? 5.422 36.844 42.156 1 95.06 97 LEU B N 1
ATOM 6542 C CA . LEU B 1 97 ? 5.957 36.438 43.438 1 95.06 97 LEU B CA 1
ATOM 6543 C C . LEU B 1 97 ? 7.32 37.062 43.688 1 95.06 97 LEU B C 1
ATOM 6545 O O . LEU B 1 97 ? 8.242 36.906 42.875 1 95.06 97 LEU B O 1
ATOM 6549 N N . ASN B 1 98 ? 7.484 37.75 44.812 1 94 98 ASN B N 1
ATOM 6550 C CA . ASN B 1 98 ? 8.75 38.344 45.219 1 94 98 ASN B CA 1
ATOM 6551 C C . ASN B 1 98 ? 9.352 39.219 44.094 1 94 98 ASN B C 1
ATOM 6553 O O . ASN B 1 98 ? 10.539 39.094 43.781 1 94 98 ASN B O 1
ATOM 6557 N N . GLY B 1 99 ? 8.562 39.875 43.344 1 91.5 99 GLY B N 1
ATOM 6558 C CA . GLY B 1 99 ? 9.008 40.812 42.344 1 91.5 99 GLY B CA 1
ATOM 6559 C C . GLY B 1 99 ? 9.289 40.125 41 1 91.5 99 GLY B C 1
ATOM 6560 O O . GLY B 1 99 ? 9.703 40.812 40.031 1 91.5 99 GLY B O 1
ATOM 6561 N N . THR B 1 100 ? 9.141 38.906 40.969 1 93.06 100 THR B N 1
ATOM 6562 C CA . THR B 1 100 ? 9.383 38.156 39.75 1 93.06 100 THR B CA 1
ATOM 6563 C C . THR B 1 100 ? 8.078 37.594 39.188 1 93.06 100 THR B C 1
ATOM 6565 O O . THR B 1 100 ? 7.227 37.125 39.938 1 93.06 100 THR B O 1
ATOM 6568 N N . THR B 1 101 ? 7.926 37.75 37.875 1 95.38 101 THR B N 1
ATOM 6569 C CA . THR B 1 101 ? 6.758 37.156 37.219 1 95.38 101 THR B CA 1
ATOM 6570 C C . THR B 1 101 ? 7.059 35.75 36.719 1 95.38 101 THR B C 1
ATOM 6572 O O . THR B 1 101 ? 8.07 35.531 36.062 1 95.38 101 THR B O 1
ATOM 6575 N N . PHE B 1 102 ? 6.164 34.781 37.156 1 96.62 102 PHE B N 1
ATOM 6576 C CA . PHE B 1 102 ? 6.297 33.406 36.719 1 96.62 102 PHE B CA 1
ATOM 6577 C C . PHE B 1 102 ? 5.125 33 35.844 1 96.62 102 PHE B C 1
ATOM 6579 O O . PHE B 1 102 ? 4.012 33.5 36 1 96.62 102 PHE B O 1
ATOM 6586 N N . GLU B 1 103 ? 5.418 32.188 34.875 1 95.06 103 GLU B N 1
ATOM 6587 C CA . GLU B 1 103 ? 4.379 31.5 34.125 1 95.06 103 GLU B CA 1
ATOM 6588 C C . GLU B 1 103 ? 4.184 30.078 34.625 1 95.06 103 GLU B C 1
ATOM 6590 O O . GLU B 1 103 ? 5.148 29.312 34.781 1 95.06 103 GLU B O 1
ATOM 6595 N N . GLY B 1 104 ? 2.922 29.719 34.938 1 95.75 104 GLY B N 1
ATOM 6596 C CA . GLY B 1 104 ? 2.615 28.406 35.469 1 95.75 104 GLY B CA 1
ATOM 6597 C C . GLY B 1 104 ? 2.264 27.391 34.406 1 95.75 104 GLY B C 1
ATOM 6598 O O . GLY B 1 104 ? 1.425 27.641 33.531 1 95.75 104 GLY B O 1
ATOM 6599 N N . LEU B 1 105 ? 2.947 26.234 34.438 1 94.38 105 LEU B N 1
ATOM 6600 C CA . LEU B 1 105 ? 2.66 25.094 33.562 1 94.38 105 LEU B CA 1
ATOM 6601 C C . LEU B 1 105 ? 2.193 23.906 34.375 1 94.38 105 LEU B C 1
ATOM 6603 O O . LEU B 1 105 ? 2.811 23.547 35.406 1 94.38 105 LEU B O 1
ATOM 6607 N N . LEU B 1 106 ? 1.073 23.297 33.906 1 94.69 106 LEU B N 1
ATOM 6608 C CA . LEU B 1 106 ? 0.475 22.188 34.656 1 94.69 106 LEU B CA 1
ATOM 6609 C C . LEU B 1 106 ? 0.472 20.906 33.812 1 94.69 106 LEU B C 1
ATOM 6611 O O . LEU B 1 106 ? 0.243 20.938 32.625 1 94.69 106 LEU B O 1
ATOM 6615 N N . HIS B 1 107 ? 0.752 19.766 34.438 1 92.94 107 HIS B N 1
ATOM 6616 C CA . HIS B 1 107 ? 0.472 18.469 33.844 1 92.94 107 HIS B CA 1
ATOM 6617 C C . HIS B 1 107 ? 0.358 17.375 34.938 1 92.94 107 HIS B C 1
ATOM 6619 O O . HIS B 1 107 ? 0.901 17.531 36.031 1 92.94 107 HIS B O 1
ATOM 6625 N N . ARG B 1 108 ? -0.405 16.359 34.625 1 93.81 108 ARG B N 1
ATOM 6626 C CA . ARG B 1 108 ? -0.571 15.195 35.469 1 93.81 108 ARG B CA 1
ATOM 6627 C C . ARG B 1 108 ? 0.27 14.023 35 1 93.81 108 ARG B C 1
ATOM 6629 O O . ARG B 1 108 ? 0.362 13.766 33.781 1 93.81 108 ARG B O 1
ATOM 6636 N N . HIS B 1 109 ? 0.98 13.43 35.906 1 93.69 109 HIS B N 1
ATOM 6637 C CA . HIS B 1 109 ? 1.748 12.242 35.562 1 93.69 109 HIS B CA 1
ATOM 6638 C C . HIS B 1 109 ? 2.014 11.367 36.781 1 93.69 109 HIS B C 1
ATOM 6640 O O . HIS B 1 109 ? 2.379 11.867 37.844 1 93.69 109 HIS B O 1
ATOM 6646 N N . ASP B 1 110 ? 1.802 10.102 36.594 1 92.94 110 ASP B N 1
ATOM 6647 C CA . ASP B 1 110 ? 2.096 9.094 37.625 1 92.94 110 ASP B CA 1
ATOM 6648 C C . ASP B 1 110 ? 1.411 9.414 38.938 1 92.94 110 ASP B C 1
ATOM 6650 O O . ASP B 1 110 ? 2.035 9.352 40 1 92.94 110 ASP B O 1
ATOM 6654 N N . GLY B 1 111 ? 0.283 9.992 38.875 1 92.12 111 GLY B N 1
ATOM 6655 C CA . GLY B 1 111 ? -0.578 10.125 40.031 1 92.12 111 GLY B CA 1
ATOM 6656 C C . GLY B 1 111 ? -0.388 11.445 40.781 1 92.12 111 GLY B C 1
ATOM 6657 O O . GLY B 1 111 ? -0.965 11.656 41.844 1 92.12 111 GLY B O 1
ATOM 6658 N N . VAL B 1 112 ? 0.432 12.32 40.25 1 94.88 112 VAL B N 1
ATOM 6659 C CA . VAL B 1 112 ? 0.638 13.609 40.906 1 94.88 112 VAL B CA 1
ATOM 6660 C C . VAL B 1 112 ? 0.421 14.742 39.906 1 94.88 112 VAL B C 1
ATOM 6662 O O . VAL B 1 112 ? 0.493 14.531 38.688 1 94.88 112 VAL B O 1
ATOM 6665 N N . LEU B 1 113 ? 0.083 15.859 40.5 1 96.69 113 LEU B N 1
ATOM 6666 C CA . LEU B 1 113 ? 0.013 17.094 39.719 1 96.69 113 LEU B CA 1
ATOM 6667 C C . LEU B 1 113 ? 1.335 17.844 39.781 1 96.69 113 LEU B C 1
ATOM 6669 O O . LEU B 1 113 ? 1.845 18.125 40.875 1 96.69 113 LEU B O 1
ATOM 6673 N N . ILE B 1 114 ? 1.879 18.094 38.688 1 97.38 114 ILE B N 1
ATOM 6674 C CA . ILE B 1 114 ? 3.143 18.812 38.625 1 97.38 114 ILE B CA 1
ATOM 6675 C C . ILE B 1 114 ? 2.889 20.25 38.156 1 97.38 114 ILE B C 1
ATOM 6677 O O . ILE B 1 114 ? 2.264 20.484 37.125 1 97.38 114 ILE B O 1
ATOM 6681 N N . LEU B 1 115 ? 3.301 21.172 38.938 1 97.75 115 LEU B N 1
ATOM 6682 C CA . LEU B 1 115 ? 3.223 22.594 38.625 1 97.75 115 LEU B CA 1
ATOM 6683 C C . LEU B 1 115 ? 4.617 23.188 38.469 1 97.75 115 LEU B C 1
ATOM 6685 O O . LEU B 1 115 ? 5.418 23.188 39.406 1 97.75 115 LEU B O 1
ATOM 6689 N N . GLU B 1 116 ? 4.883 23.641 37.281 1 97.94 116 GLU B N 1
ATOM 6690 C CA . GLU B 1 116 ? 6.137 24.328 37 1 97.94 116 GLU B CA 1
ATOM 6691 C C . GLU B 1 116 ? 5.934 25.844 36.938 1 97.94 116 GLU B C 1
ATOM 6693 O O . GLU B 1 116 ? 5.031 26.312 36.25 1 97.94 116 GLU B O 1
ATOM 6698 N N . LEU B 1 117 ? 6.699 26.562 37.688 1 97.56 117 LEU B N 1
ATOM 6699 C CA . LEU B 1 117 ? 6.715 28.031 37.625 1 97.56 117 LEU B CA 1
ATOM 6700 C C . LEU B 1 117 ? 7.961 28.516 36.906 1 97.56 117 LEU B C 1
ATOM 6702 O O . LEU B 1 117 ? 9.008 28.719 37.531 1 97.56 117 LEU B O 1
ATOM 6706 N N . GLU B 1 118 ? 7.812 28.781 35.688 1 97.12 118 GLU B N 1
ATOM 6707 C CA . GLU B 1 118 ? 8.922 29.266 34.875 1 97.12 118 GLU B CA 1
ATOM 6708 C C . GLU B 1 118 ? 9.031 30.781 34.906 1 97.12 118 GLU B C 1
ATOM 6710 O O . GLU B 1 118 ? 8.023 31.484 34.812 1 97.12 118 GLU B O 1
ATOM 6715 N N . ILE B 1 119 ? 10.25 31.266 35.031 1 95.88 119 ILE B N 1
ATOM 6716 C CA . ILE B 1 119 ? 10.453 32.719 35.031 1 95.88 119 ILE B CA 1
ATOM 6717 C C . ILE B 1 119 ? 10.016 33.312 33.719 1 95.88 119 ILE B C 1
ATOM 6719 O O . ILE B 1 119 ? 10.469 32.875 32.656 1 95.88 119 ILE B O 1
ATOM 6723 N N . HIS B 1 120 ? 9.133 34.219 33.781 1 93.44 120 HIS B N 1
ATOM 6724 C CA . HIS B 1 120 ? 8.578 34.812 32.562 1 93.44 120 HIS B CA 1
ATOM 6725 C C . HIS B 1 120 ? 9.586 35.75 31.906 1 93.44 120 HIS B C 1
ATOM 6727 O O . HIS B 1 120 ? 10.164 36.625 32.594 1 93.44 120 HIS B O 1
ATOM 6733 N N . VAL B 1 121 ? 9.883 35.531 30.672 1 86.75 121 VAL B N 1
ATOM 6734 C CA . VAL B 1 121 ? 10.781 36.375 29.906 1 86.75 121 VAL B CA 1
ATOM 6735 C C . VAL B 1 121 ? 10.008 37.594 29.359 1 86.75 121 VAL B C 1
ATOM 6737 O O . VAL B 1 121 ? 9.102 37.406 28.547 1 86.75 121 VAL B O 1
ATOM 6740 N N . GLU B 1 122 ? 10.438 38.781 29.938 1 76.75 122 GLU B N 1
ATOM 6741 C CA . GLU B 1 122 ? 9.797 40 29.5 1 76.75 122 GLU B CA 1
ATOM 6742 C C . GLU B 1 122 ? 10.492 40.594 28.281 1 76.75 122 GLU B C 1
ATOM 6744 O O . GLU B 1 122 ? 11.711 40.5 28.141 1 76.75 122 GLU B O 1
ATOM 6749 N N . ASN B 1 123 ? 9.852 40.938 27.125 1 74.25 123 ASN B N 1
ATOM 6750 C CA . ASN B 1 123 ? 10.336 41.688 25.969 1 74.25 123 ASN B CA 1
ATOM 6751 C C . ASN B 1 123 ? 11.258 40.812 25.094 1 74.25 123 ASN B C 1
ATOM 6753 O O . ASN B 1 123 ? 12.375 41.219 24.781 1 74.25 123 ASN B O 1
ATOM 6757 N N . PHE B 1 124 ? 10.906 39.562 25.109 1 80 124 PHE B N 1
ATOM 6758 C CA . PHE B 1 124 ? 11.656 38.719 24.172 1 80 124 PHE B CA 1
ATOM 6759 C C . PHE B 1 124 ? 11.609 39.281 22.766 1 80 124 PHE B C 1
ATOM 6761 O O . PHE B 1 124 ? 10.531 39.562 22.234 1 80 124 PHE B O 1
ATOM 6768 N N . ARG B 1 125 ? 12.578 40.062 22.266 1 65.12 125 ARG B N 1
ATOM 6769 C CA . ARG B 1 125 ? 12.648 40.656 20.922 1 65.12 125 ARG B CA 1
ATOM 6770 C C . ARG B 1 125 ? 13.273 39.656 19.938 1 65.12 125 ARG B C 1
ATOM 6772 O O . ARG B 1 125 ? 14.367 39.156 20.188 1 65.12 125 ARG B O 1
ATOM 6779 N N . SER B 1 126 ? 12.445 38.875 19.25 1 56.94 126 SER B N 1
ATOM 6780 C CA . SER B 1 126 ? 13.039 38.031 18.188 1 56.94 126 SER B CA 1
ATOM 6781 C C . SER B 1 126 ? 13.75 38.906 17.156 1 56.94 126 SER B C 1
ATOM 6783 O O . SER B 1 126 ? 13.438 40.094 17 1 56.94 126 SER B O 1
ATOM 6785 N N . LEU B 1 127 ? 15.047 38.594 16.812 1 49 127 LEU B N 1
ATOM 6786 C CA . LEU B 1 127 ? 15.781 39.281 15.766 1 49 127 LEU B CA 1
ATOM 6787 C C . LEU B 1 127 ? 14.922 39.5 14.523 1 49 127 LEU B C 1
ATOM 6789 O O . LEU B 1 127 ? 15.438 39.625 13.414 1 49 127 LEU B O 1
ATOM 6793 N N . ASN B 1 128 ? 13.82 39.125 14.516 1 45 128 ASN B N 1
ATOM 6794 C CA . ASN B 1 128 ? 13.234 39.281 13.188 1 45 128 ASN B CA 1
ATOM 6795 C C . ASN B 1 128 ? 13.383 40.688 12.656 1 45 128 ASN B C 1
ATOM 6797 O O . ASN B 1 128 ? 13.039 41.656 13.336 1 45 128 ASN B O 1
ATOM 6801 N N . VAL B 1 129 ? 14.398 40.906 11.828 1 37.84 129 VAL B N 1
ATOM 6802 C CA . VAL B 1 129 ? 14.711 42.125 11.094 1 37.84 129 VAL B CA 1
ATOM 6803 C C . VAL B 1 129 ? 13.453 42.969 10.945 1 37.84 129 VAL B C 1
ATOM 6805 O O . VAL B 1 129 ? 13.469 44.156 11.219 1 37.84 129 VAL B O 1
ATOM 6808 N N . ALA B 1 130 ? 12.703 42.719 9.828 1 40.06 130 ALA B N 1
ATOM 6809 C CA . ALA B 1 130 ? 11.852 43.719 9.203 1 40.06 130 ALA B CA 1
ATOM 6810 C C . ALA B 1 130 ? 10.602 43.969 10.039 1 40.06 130 ALA B C 1
ATOM 6812 O O . ALA B 1 130 ? 9.609 44.5 9.539 1 40.06 130 ALA B O 1
ATOM 6813 N N . GLY B 1 131 ? 10.688 43.938 11.391 1 38.97 131 GLY B N 1
ATOM 6814 C CA . GLY B 1 131 ? 9.555 44.438 12.148 1 38.97 131 GLY B CA 1
ATOM 6815 C C . GLY B 1 131 ? 8.352 43.5 12.102 1 38.97 131 GLY B C 1
ATOM 6816 O O . GLY B 1 131 ? 7.27 43.844 12.578 1 38.97 131 GLY B O 1
ATOM 6817 N N . ASN B 1 132 ? 8.234 42.531 11.242 1 41 132 ASN B N 1
ATOM 6818 C CA . ASN B 1 132 ? 6.961 41.875 10.977 1 41 132 ASN B CA 1
ATOM 6819 C C . ASN B 1 132 ? 6.629 40.844 12.039 1 41 132 ASN B C 1
ATOM 6821 O O . ASN B 1 132 ? 7.461 40 12.375 1 41 132 ASN B O 1
ATOM 6825 N N . GLN B 1 133 ? 6 41.125 13.148 1 44.06 133 GLN B N 1
ATOM 6826 C CA . GLN B 1 133 ? 5.328 40.219 14.07 1 44.06 133 GLN B CA 1
ATOM 6827 C C . GLN B 1 133 ? 5.191 38.812 13.469 1 44.06 133 GLN B C 1
ATOM 6829 O O . GLN B 1 133 ? 4.691 38.656 12.352 1 44.06 133 GLN B O 1
ATOM 6834 N N . THR B 1 134 ? 6.09 37.938 13.859 1 52.41 134 THR B N 1
ATOM 6835 C CA . THR B 1 134 ? 6.164 36.5 13.516 1 52.41 134 THR B CA 1
ATOM 6836 C C . THR B 1 134 ? 4.773 35.875 13.477 1 52.41 134 THR B C 1
ATOM 6838 O O . THR B 1 134 ? 4.098 35.812 14.508 1 52.41 134 THR B O 1
ATOM 6841 N N . HIS B 1 135 ? 4.035 36.062 12.508 1 67.31 135 HIS B N 1
ATOM 6842 C CA . HIS B 1 135 ? 2.668 35.625 12.25 1 67.31 135 HIS B CA 1
ATOM 6843 C C . HIS B 1 135 ? 2.619 34.125 11.883 1 67.31 135 HIS B C 1
ATOM 6845 O O . HIS B 1 135 ? 3.043 33.75 10.789 1 67.31 135 HIS B O 1
ATOM 6851 N N . LEU B 1 136 ? 2.617 33.219 13.062 1 77.38 136 LEU B N 1
ATOM 6852 C CA . LEU B 1 136 ? 2.404 31.781 12.867 1 77.38 136 LEU B CA 1
ATOM 6853 C C . LEU B 1 136 ? 1.63 31.516 11.586 1 77.38 136 LEU B C 1
ATOM 6855 O O . LEU B 1 136 ? 1.969 30.609 10.828 1 77.38 136 LEU B O 1
ATOM 6859 N N . GLY B 1 137 ? 0.747 32.375 11.289 1 75.06 137 GLY B N 1
ATOM 6860 C CA . GLY B 1 137 ? -0.062 32.219 10.086 1 75.06 137 GLY B CA 1
ATOM 6861 C C . GLY B 1 137 ? 0.742 32.344 8.805 1 75.06 137 GLY B C 1
ATOM 6862 O O . GLY B 1 137 ? 0.581 31.516 7.898 1 75.06 137 GLY B O 1
ATOM 6863 N N . ARG B 1 138 ? 1.596 33.281 8.773 1 76.5 138 ARG B N 1
ATOM 6864 C CA . ARG B 1 138 ? 2.434 33.469 7.602 1 76.5 138 ARG B CA 1
ATOM 6865 C C . ARG B 1 138 ? 3.41 32.312 7.406 1 76.5 138 ARG B C 1
ATOM 6867 O O . ARG B 1 138 ? 3.643 31.875 6.281 1 76.5 138 ARG B O 1
ATOM 6874 N N . MET B 1 139 ? 3.969 31.922 8.469 1 83.44 139 MET B N 1
ATOM 6875 C CA . MET B 1 139 ? 4.902 30.797 8.398 1 83.44 139 MET B CA 1
ATOM 6876 C C . MET B 1 139 ? 4.207 29.547 7.871 1 83.44 139 MET B C 1
ATOM 6878 O O . MET B 1 139 ? 4.758 28.844 7.027 1 83.44 139 MET B O 1
ATOM 6882 N N . LEU B 1 140 ? 3.105 29.297 8.383 1 84.81 140 LEU B N 1
ATOM 6883 C CA . LEU B 1 140 ? 2.371 28.094 7.973 1 84.81 140 LEU B CA 1
ATOM 6884 C C . LEU B 1 140 ? 1.98 28.188 6.5 1 84.81 140 LEU B C 1
ATOM 6886 O O . LEU B 1 140 ? 2 27.172 5.789 1 84.81 140 LEU B O 1
ATOM 6890 N N . GLN B 1 141 ? 1.702 29.328 6.043 1 81.12 141 GLN B N 1
ATOM 6891 C CA . GLN B 1 141 ? 1.392 29.531 4.633 1 81.12 141 GLN B CA 1
ATOM 6892 C C . GLN B 1 141 ? 2.605 29.234 3.754 1 81.12 141 GLN B C 1
ATOM 6894 O O . GLN B 1 141 ? 2.477 28.641 2.682 1 81.12 141 GLN B O 1
ATOM 6899 N N . ARG B 1 142 ? 3.695 29.688 4.211 1 84.5 142 ARG B N 1
ATOM 6900 C CA . ARG B 1 142 ? 4.926 29.438 3.467 1 84.5 142 ARG B CA 1
ATOM 6901 C C . ARG B 1 142 ? 5.238 27.953 3.389 1 84.5 142 ARG B C 1
ATOM 6903 O O . ARG B 1 142 ? 5.672 27.453 2.348 1 84.5 142 ARG B O 1
ATOM 6910 N N . LEU B 1 143 ? 5.02 27.312 4.512 1 87.56 143 LEU B N 1
ATOM 6911 C CA . LEU B 1 143 ? 5.254 25.875 4.527 1 87.56 143 LEU B CA 1
ATOM 6912 C C . LEU B 1 143 ? 4.344 25.156 3.529 1 87.56 143 LEU B C 1
ATOM 6914 O O . LEU B 1 143 ? 4.781 24.25 2.822 1 87.56 143 LEU B O 1
ATOM 6918 N N . GLN B 1 144 ? 3.189 25.594 3.436 1 82.56 144 GLN B N 1
ATOM 6919 C CA . GLN B 1 144 ? 2.205 24.953 2.568 1 82.56 144 GLN B CA 1
ATOM 6920 C C . GLN B 1 144 ? 2.5 25.234 1.099 1 82.56 144 GLN B C 1
ATOM 6922 O O . GLN B 1 144 ? 2.141 24.453 0.225 1 82.56 144 GLN B O 1
ATOM 6927 N N . ALA B 1 145 ? 3.148 26.328 0.835 1 82.69 145 ALA B N 1
ATOM 6928 C CA . ALA B 1 145 ? 3.432 26.75 -0.536 1 82.69 145 ALA B CA 1
ATOM 6929 C C . ALA B 1 145 ? 4.645 26 -1.094 1 82.69 145 ALA B C 1
ATOM 6931 O O . ALA B 1 145 ? 4.902 26.047 -2.299 1 82.69 145 ALA B O 1
ATOM 6932 N N . ALA B 1 146 ? 5.34 25.297 -0.213 1 88.38 146 ALA B N 1
ATOM 6933 C CA . ALA B 1 146 ? 6.523 24.562 -0.658 1 88.38 146 ALA B CA 1
ATOM 6934 C C . ALA B 1 146 ? 6.16 23.5 -1.688 1 88.38 146 ALA B C 1
ATOM 6936 O O . ALA B 1 146 ? 5.16 22.797 -1.535 1 88.38 146 ALA B O 1
ATOM 6937 N N . THR B 1 147 ? 6.98 23.375 -2.766 1 86.62 147 THR B N 1
ATOM 6938 C CA . THR B 1 147 ? 6.676 22.469 -3.861 1 86.62 147 THR B CA 1
ATOM 6939 C C . THR B 1 147 ? 7.543 21.203 -3.781 1 86.62 147 THR B C 1
ATOM 6941 O O . THR B 1 147 ? 7.328 20.25 -4.527 1 86.62 147 THR B O 1
ATOM 6944 N N . SER B 1 148 ? 8.547 21.297 -2.957 1 92.12 148 SER B N 1
ATOM 6945 C CA . SER B 1 148 ? 9.422 20.141 -2.771 1 92.12 148 SER B CA 1
ATOM 6946 C C . SER B 1 148 ? 9.812 19.969 -1.305 1 92.12 148 SER B C 1
ATOM 6948 O O . SER B 1 148 ? 9.688 20.906 -0.513 1 92.12 148 SER B O 1
ATOM 6950 N N . LEU B 1 149 ? 10.258 18.828 -1.038 1 93.38 149 LEU B N 1
ATOM 6951 C CA . LEU B 1 149 ? 10.688 18.562 0.33 1 93.38 149 LEU B CA 1
ATOM 6952 C C . LEU B 1 149 ? 11.852 19.453 0.723 1 93.38 149 LEU B C 1
ATOM 6954 O O . LEU B 1 149 ? 11.883 20 1.829 1 93.38 149 LEU B O 1
ATOM 6958 N N . GLN B 1 150 ? 12.797 19.609 -0.147 1 94.62 150 GLN B N 1
ATOM 6959 C CA . GLN B 1 150 ? 13.953 20.453 0.155 1 94.62 150 GLN B CA 1
ATOM 6960 C C . GLN B 1 150 ? 13.539 21.891 0.396 1 94.62 150 GLN B C 1
ATOM 6962 O O . GLN B 1 150 ? 14.023 22.547 1.326 1 94.62 150 GLN B O 1
ATOM 6967 N N . ALA B 1 151 ? 12.672 22.375 -0.441 1 93.75 151 ALA B N 1
ATOM 6968 C CA . ALA B 1 151 ? 12.148 23.734 -0.241 1 93.75 151 ALA B CA 1
ATOM 6969 C C . ALA B 1 151 ? 11.445 23.859 1.107 1 93.75 151 ALA B C 1
ATOM 6971 O O . ALA B 1 151 ? 11.578 24.875 1.791 1 93.75 151 ALA B O 1
ATOM 6972 N N . LEU B 1 152 ? 10.734 22.828 1.409 1 95.19 152 LEU B N 1
ATOM 6973 C CA . LEU B 1 152 ? 10.023 22.766 2.68 1 95.19 152 LEU B CA 1
ATOM 6974 C C . LEU B 1 152 ? 10.992 22.875 3.854 1 95.19 152 LEU B C 1
ATOM 6976 O O . LEU B 1 152 ? 10.766 23.656 4.781 1 95.19 152 LEU B O 1
ATOM 6980 N N . TYR B 1 153 ? 12.07 22.141 3.807 1 97.06 153 TYR B N 1
ATOM 6981 C CA . TYR B 1 153 ? 13.078 22.141 4.863 1 97.06 153 TYR B CA 1
ATOM 6982 C C . TYR B 1 153 ? 13.727 23.516 4.984 1 97.06 153 TYR B C 1
ATOM 6984 O O . TYR B 1 153 ? 13.875 24.047 6.09 1 97.06 153 TYR B O 1
ATOM 6992 N N . ASP B 1 154 ? 14.016 24.094 3.9 1 95.25 154 ASP B N 1
ATOM 6993 C CA . ASP B 1 154 ? 14.711 25.375 3.869 1 95.25 154 ASP B CA 1
ATOM 6994 C C . ASP B 1 154 ? 13.836 26.484 4.457 1 95.25 154 ASP B C 1
ATOM 6996 O O . ASP B 1 154 ? 14.312 27.312 5.227 1 95.25 154 ASP B O 1
ATOM 7000 N N . ILE B 1 155 ? 12.633 26.438 4.074 1 92.62 155 ILE B N 1
ATOM 7001 C CA . ILE B 1 155 ? 11.695 27.422 4.605 1 92.62 155 ILE B CA 1
ATOM 7002 C C . ILE B 1 155 ? 11.609 27.281 6.121 1 92.62 155 ILE B C 1
ATOM 7004 O O . ILE B 1 155 ? 11.656 28.266 6.848 1 92.62 155 ILE B O 1
ATOM 7008 N N . CYS B 1 156 ? 11.492 26.109 6.602 1 95.38 156 CYS B N 1
ATOM 7009 C CA . CYS B 1 156 ? 11.297 25.859 8.023 1 95.38 156 CYS B CA 1
ATOM 7010 C C . CYS B 1 156 ? 12.469 26.375 8.844 1 95.38 156 CYS B C 1
ATOM 7012 O O . CYS B 1 156 ? 12.273 27.094 9.82 1 95.38 156 CYS B O 1
ATOM 7014 N N . VAL B 1 157 ? 13.703 26.031 8.461 1 96.81 157 VAL B N 1
ATOM 7015 C CA . VAL B 1 157 ? 14.859 26.391 9.266 1 96.81 157 VAL B CA 1
ATOM 7016 C C . VAL B 1 157 ? 15.062 27.906 9.242 1 96.81 157 VAL B C 1
ATOM 7018 O O . VAL B 1 157 ? 15.398 28.5 10.258 1 96.81 157 VAL B O 1
ATOM 7021 N N . LYS B 1 158 ? 14.812 28.516 8.133 1 93 158 LYS B N 1
ATOM 7022 C CA . LYS B 1 158 ? 14.984 29.969 8.016 1 93 158 LYS B CA 1
ATOM 7023 C C . LYS B 1 158 ? 13.945 30.703 8.859 1 93 158 LYS B C 1
ATOM 7025 O O . LYS B 1 158 ? 14.281 31.656 9.57 1 93 158 LYS B O 1
ATOM 7030 N N . GLU B 1 159 ? 12.766 30.219 8.758 1 89.69 159 GLU B N 1
ATOM 7031 C CA . GLU B 1 159 ? 11.688 30.875 9.492 1 89.69 159 GLU B CA 1
ATOM 7032 C C . GLU B 1 159 ? 11.836 30.688 10.992 1 89.69 159 GLU B C 1
ATOM 7034 O O . GLU B 1 159 ? 11.586 31.609 11.773 1 89.69 159 GLU B O 1
ATOM 7039 N N . LEU B 1 160 ? 12.172 29.547 11.43 1 93.62 160 LEU B N 1
ATOM 7040 C CA . LEU B 1 160 ? 12.367 29.297 12.852 1 93.62 160 LEU B CA 1
ATOM 7041 C C . LEU B 1 160 ? 13.531 30.109 13.398 1 93.62 160 LEU B C 1
ATOM 7043 O O . LEU B 1 160 ? 13.477 30.594 14.539 1 93.62 160 LEU B O 1
ATOM 7047 N N . GLN B 1 161 ? 14.586 30.203 12.617 1 94 161 GLN B N 1
ATOM 7048 C CA . GLN B 1 161 ? 15.703 31.047 13.031 1 94 161 GLN B CA 1
ATOM 7049 C C . GLN B 1 161 ? 15.273 32.5 13.211 1 94 161 GLN B C 1
ATOM 7051 O O . GLN B 1 161 ? 15.625 33.125 14.203 1 94 161 GLN B O 1
ATOM 7056 N N . ALA B 1 162 ? 14.5 32.938 12.281 1 87.88 162 ALA B N 1
ATOM 7057 C CA . ALA B 1 162 ? 14.023 34.312 12.336 1 87.88 162 ALA B CA 1
ATOM 7058 C C . ALA B 1 162 ? 13.109 34.531 13.531 1 87.88 162 ALA B C 1
ATOM 7060 O O . ALA B 1 162 ? 13.148 35.594 14.172 1 87.88 162 ALA B O 1
ATOM 7061 N N . MET B 1 163 ? 12.312 33.594 13.875 1 87.19 163 MET B N 1
ATOM 7062 C CA . MET B 1 163 ? 11.32 33.688 14.938 1 87.19 163 MET B CA 1
ATOM 7063 C C . MET B 1 163 ? 11.977 33.594 16.312 1 87.19 163 MET B C 1
ATOM 7065 O O . MET B 1 163 ? 11.555 34.25 17.25 1 87.19 163 MET B O 1
ATOM 7069 N N . THR B 1 164 ? 12.938 32.75 16.422 1 92.31 164 THR B N 1
ATOM 7070 C CA . THR B 1 164 ? 13.461 32.438 17.75 1 92.31 164 THR B CA 1
ATOM 7071 C C . THR B 1 164 ? 14.75 33.219 18.016 1 92.31 164 THR B C 1
ATOM 7073 O O . THR B 1 164 ? 15.133 33.406 19.172 1 92.31 164 THR B O 1
ATOM 7076 N N . GLY B 1 165 ? 15.492 33.469 16.984 1 91.81 165 GLY B N 1
ATOM 7077 C CA . GLY B 1 165 ? 16.75 34.219 17.125 1 91.81 165 GLY B CA 1
ATOM 7078 C C . GLY B 1 165 ? 17.938 33.312 17.375 1 91.81 165 GLY B C 1
ATOM 7079 O O . GLY B 1 165 ? 19.047 33.781 17.609 1 91.81 165 GLY B O 1
ATOM 7080 N N . TYR B 1 166 ? 17.781 32.062 17.266 1 95.88 166 TYR B N 1
ATOM 7081 C CA . TYR B 1 166 ? 18.891 31.141 17.469 1 95.88 166 TYR B CA 1
ATOM 7082 C C . TYR B 1 166 ? 19.969 31.344 16.422 1 95.88 166 TYR B C 1
ATOM 7084 O O . TYR B 1 166 ? 19.672 31.672 15.266 1 95.88 166 TYR B O 1
ATOM 7092 N N . ASP B 1 167 ? 21.203 31.047 16.766 1 96.06 167 ASP B N 1
ATOM 7093 C CA . ASP B 1 167 ? 22.328 31.188 15.852 1 96.06 167 ASP B CA 1
ATOM 7094 C C . ASP B 1 167 ? 22.297 30.094 14.773 1 96.06 167 ASP B C 1
ATOM 7096 O O . ASP B 1 167 ? 22.781 30.312 13.656 1 96.06 167 ASP B O 1
ATOM 7100 N N . ARG B 1 168 ? 21.766 28.969 15.156 1 96.62 168 ARG B N 1
ATOM 7101 C CA . ARG B 1 168 ? 21.719 27.844 14.242 1 96.62 168 ARG B CA 1
ATOM 7102 C C . ARG B 1 168 ? 20.438 27.047 14.406 1 96.62 168 ARG B C 1
ATOM 7104 O O . ARG B 1 168 ? 20.031 26.734 15.531 1 96.62 168 ARG B O 1
ATOM 7111 N N . VAL B 1 169 ? 19.828 26.781 13.336 1 97.94 169 VAL B N 1
ATOM 7112 C CA . VAL B 1 169 ? 18.672 25.875 13.289 1 97.94 169 VAL B CA 1
ATOM 7113 C C . VAL B 1 169 ? 18.906 24.812 12.219 1 97.94 169 VAL B C 1
ATOM 7115 O O . VAL B 1 169 ? 19.234 25.125 11.078 1 97.94 169 VAL B O 1
ATOM 7118 N N . LEU B 1 170 ? 18.828 23.547 12.594 1 97.56 170 LEU B N 1
ATOM 7119 C CA . LEU B 1 170 ? 19.047 22.453 11.648 1 97.56 170 LEU B CA 1
ATOM 7120 C C . LEU B 1 170 ? 17.875 21.469 11.688 1 97.56 170 LEU B C 1
ATOM 7122 O O . LEU B 1 170 ? 17.156 21.391 12.688 1 97.56 170 LEU B O 1
ATOM 7126 N N . ILE B 1 171 ? 17.641 20.828 10.594 1 97.94 171 ILE B N 1
ATOM 7127 C CA . ILE B 1 171 ? 16.781 19.656 10.562 1 97.94 171 ILE B CA 1
ATOM 7128 C C . ILE B 1 171 ? 17.656 18.391 10.484 1 97.94 171 ILE B C 1
ATOM 7130 O O . ILE B 1 171 ? 18.453 18.25 9.555 1 97.94 171 ILE B O 1
ATOM 7134 N N . TYR B 1 172 ? 17.484 17.609 11.461 1 96.81 172 TYR B N 1
ATOM 7135 C CA . TYR B 1 172 ? 18.203 16.359 11.625 1 96.81 172 TYR B CA 1
ATOM 7136 C C . TYR B 1 172 ? 17.297 15.164 11.359 1 96.81 172 TYR B C 1
ATOM 7138 O O . TYR B 1 172 ? 16.312 14.953 12.078 1 96.81 172 TYR B O 1
ATOM 7146 N N . ARG B 1 173 ? 17.609 14.352 10.391 1 96.38 173 ARG B N 1
ATOM 7147 C CA . ARG B 1 173 ? 16.781 13.195 10.039 1 96.38 173 ARG B CA 1
ATOM 7148 C C . ARG B 1 173 ? 17.453 11.898 10.484 1 96.38 173 ARG B C 1
ATOM 7150 O O . ARG B 1 173 ? 18.625 11.68 10.219 1 96.38 173 ARG B O 1
ATOM 7157 N N . PHE B 1 174 ? 16.625 11.031 11.086 1 94.44 174 PHE B N 1
ATOM 7158 C CA . PHE B 1 174 ? 17.141 9.734 11.516 1 94.44 174 PHE B CA 1
ATOM 7159 C C . PHE B 1 174 ? 17.109 8.734 10.359 1 94.44 174 PHE B C 1
ATOM 7161 O O . PHE B 1 174 ? 16.156 8.711 9.578 1 94.44 174 PHE B O 1
ATOM 7168 N N . GLU B 1 175 ? 18.141 7.957 10.297 1 86.69 175 GLU B N 1
ATOM 7169 C CA . GLU B 1 175 ? 18.188 6.852 9.344 1 86.69 175 GLU B CA 1
ATOM 7170 C C . GLU B 1 175 ? 17.781 5.535 10.008 1 86.69 175 GLU B C 1
ATOM 7172 O O . GLU B 1 175 ? 17.703 5.453 11.234 1 86.69 175 GLU B O 1
ATOM 7177 N N . GLU B 1 176 ? 17.562 4.559 9.242 1 78 176 GLU B N 1
ATOM 7178 C CA . GLU B 1 176 ? 17.078 3.271 9.734 1 78 176 GLU B CA 1
ATOM 7179 C C . GLU B 1 176 ? 18.094 2.635 10.688 1 78 176 GLU B C 1
ATOM 7181 O O . GLU B 1 176 ? 17.703 1.977 11.656 1 78 176 GLU B O 1
ATOM 7186 N N . GLU B 1 177 ? 19.344 2.84 10.391 1 76.69 177 GLU B N 1
ATOM 7187 C CA . GLU B 1 177 ? 20.391 2.209 11.188 1 76.69 177 GLU B CA 1
ATOM 7188 C C . GLU B 1 177 ? 20.672 3.012 12.453 1 76.69 177 GLU B C 1
ATOM 7190 O O . GLU B 1 177 ? 21.547 2.643 13.25 1 76.69 177 GLU B O 1
ATOM 7195 N N . GLY B 1 178 ? 20.047 4.156 12.617 1 81.25 178 GLY B N 1
ATOM 7196 C CA . GLY B 1 178 ? 20.156 4.91 13.852 1 81.25 178 GLY B CA 1
ATOM 7197 C C . GLY B 1 178 ? 20.953 6.191 13.703 1 81.25 178 GLY B C 1
ATOM 7198 O O . GLY B 1 178 ? 20.766 7.137 14.477 1 81.25 178 GLY B O 1
ATOM 7199 N N . HIS B 1 179 ? 21.938 6.137 12.773 1 85.62 179 HIS B N 1
ATOM 7200 C CA . HIS B 1 179 ? 22.625 7.395 12.516 1 85.62 179 HIS B CA 1
ATOM 7201 C C . HIS B 1 179 ? 21.703 8.406 11.844 1 85.62 179 HIS B C 1
ATOM 7203 O O . HIS B 1 179 ? 20.562 8.078 11.5 1 85.62 179 HIS B O 1
ATOM 7209 N N . GLY B 1 180 ? 22.156 9.727 11.906 1 90.62 180 GLY B N 1
ATOM 7210 C CA . GLY B 1 180 ? 21.312 10.75 11.312 1 90.62 180 GLY B CA 1
ATOM 7211 C C . GLY B 1 180 ? 22.078 11.727 10.43 1 90.62 180 GLY B C 1
ATOM 7212 O O . GLY B 1 180 ? 23.297 11.68 10.383 1 90.62 180 GLY B O 1
ATOM 7213 N N . GLN B 1 181 ? 21.344 12.453 9.68 1 92.88 181 GLN B N 1
ATOM 7214 C CA . GLN B 1 181 ? 21.922 13.422 8.75 1 92.88 181 GLN B CA 1
ATOM 7215 C C . GLN B 1 181 ? 21.266 14.781 8.883 1 92.88 181 GLN B C 1
ATOM 7217 O O . GLN B 1 181 ? 20.031 14.867 9.039 1 92.88 181 GLN B O 1
ATOM 7222 N N . VAL B 1 182 ? 22.062 15.805 8.859 1 95.31 182 VAL B N 1
ATOM 7223 C CA . VAL B 1 182 ? 21.531 17.156 8.758 1 95.31 182 VAL B CA 1
ATOM 7224 C C . VAL B 1 182 ? 21.109 17.438 7.312 1 95.31 182 VAL B C 1
ATOM 7226 O O . VAL B 1 182 ? 21.953 17.406 6.406 1 95.31 182 VAL B O 1
ATOM 7229 N N . ILE B 1 183 ? 19.875 17.766 7.102 1 95.81 183 ILE B N 1
ATOM 7230 C CA . ILE B 1 183 ? 19.391 17.844 5.727 1 95.81 183 ILE B CA 1
ATOM 7231 C C . ILE B 1 183 ? 19.047 19.297 5.391 1 95.81 183 ILE B C 1
ATOM 7233 O O . ILE B 1 183 ? 18.797 19.625 4.23 1 95.81 183 ILE B O 1
ATOM 7237 N N . ALA B 1 184 ? 19 20.125 6.32 1 97.25 184 ALA B N 1
ATOM 7238 C CA . ALA B 1 184 ? 18.797 21.562 6.133 1 97.25 184 ALA B CA 1
ATOM 7239 C C . ALA B 1 184 ? 19.391 22.359 7.301 1 97.25 184 ALA B C 1
ATOM 7241 O O . ALA B 1 184 ? 19.453 21.859 8.422 1 97.25 184 ALA B O 1
ATOM 7242 N N . GLU B 1 185 ? 19.797 23.594 7 1 97 185 GLU B N 1
ATOM 7243 C CA . GLU B 1 185 ? 20.438 24.406 8.023 1 97 185 GLU B CA 1
ATOM 7244 C C . GLU B 1 185 ? 20.328 25.891 7.703 1 97 185 GLU B C 1
ATOM 7246 O O . GLU B 1 185 ? 20.422 26.297 6.539 1 97 185 GLU B O 1
ATOM 7251 N N . ALA B 1 186 ? 19.938 26.625 8.648 1 96.5 186 ALA B N 1
ATOM 7252 C CA . ALA B 1 186 ? 20.109 28.062 8.68 1 96.5 186 ALA B CA 1
ATOM 7253 C C . ALA B 1 186 ? 21.016 28.5 9.828 1 96.5 186 ALA B C 1
ATOM 7255 O O . ALA B 1 186 ? 20.719 28.219 10.992 1 96.5 186 ALA B O 1
ATOM 7256 N N . SER B 1 187 ? 22.141 29.156 9.555 1 95.44 187 SER B N 1
ATOM 7257 C CA . SER B 1 187 ? 23.125 29.5 10.586 1 95.44 187 SER B CA 1
ATOM 7258 C C . SER B 1 187 ? 23.609 30.938 10.414 1 95.44 187 SER B C 1
ATOM 7260 O O . SER B 1 187 ? 23.656 31.453 9.297 1 95.44 187 SER B O 1
ATOM 7262 N N . SER B 1 188 ? 23.859 31.594 11.609 1 93.31 188 SER B N 1
ATOM 7263 C CA . SER B 1 188 ? 24.516 32.906 11.586 1 93.31 188 SER B CA 1
ATOM 7264 C C . SER B 1 188 ? 25.906 32.812 10.984 1 93.31 188 SER B C 1
ATOM 7266 O O . SER B 1 188 ? 26.516 31.734 10.992 1 93.31 188 SER B O 1
ATOM 7268 N N . PRO B 1 189 ? 26.281 34.094 10.672 1 84.69 189 PRO B N 1
ATOM 7269 C CA . PRO B 1 189 ? 27.625 34.094 10.078 1 84.69 189 PRO B CA 1
ATOM 7270 C C . PRO B 1 189 ? 28.703 33.656 11.062 1 84.69 189 PRO B C 1
ATOM 7272 O O . PRO B 1 189 ? 28.578 33.906 12.266 1 84.69 189 PRO B O 1
ATOM 7275 N N . SER B 1 190 ? 29.5 32.719 11.031 1 85.81 190 SER B N 1
ATOM 7276 C CA . SER B 1 190 ? 30.688 32.312 11.781 1 85.81 190 SER B CA 1
ATOM 7277 C C . SER B 1 190 ? 30.469 30.938 12.406 1 85.81 190 SER B C 1
ATOM 7279 O O . SER B 1 190 ? 31.406 30.359 12.984 1 85.81 190 SER B O 1
ATOM 7281 N N . MET B 1 191 ? 29.25 30.594 12.344 1 89.5 191 MET B N 1
ATOM 7282 C CA . MET B 1 191 ? 29 29.266 12.875 1 89.5 191 MET B CA 1
ATOM 7283 C C . MET B 1 191 ? 29.562 28.188 11.945 1 89.5 191 MET B C 1
ATOM 7285 O O . MET B 1 191 ? 29.531 28.344 10.719 1 89.5 191 MET B O 1
ATOM 7289 N N . GLU B 1 192 ? 30.094 27.156 12.516 1 87.81 192 GLU B N 1
ATOM 7290 C CA . GLU B 1 192 ? 30.438 25.984 11.711 1 87.81 192 GLU B CA 1
ATOM 7291 C C . GLU B 1 192 ? 29.188 25.375 11.062 1 87.81 192 GLU B C 1
ATOM 7293 O O . GLU B 1 192 ? 28.141 25.266 11.703 1 87.81 192 GLU B O 1
ATOM 7298 N N . LEU B 1 193 ? 29.344 24.953 9.828 1 90.44 193 LEU B N 1
ATOM 7299 C CA . LEU B 1 193 ? 28.203 24.406 9.094 1 90.44 193 LEU B CA 1
ATOM 7300 C C . LEU B 1 193 ? 28.172 22.891 9.195 1 90.44 193 LEU B C 1
ATOM 7302 O O . LEU B 1 193 ? 29.203 22.234 9.156 1 90.44 193 LEU B O 1
ATOM 7306 N N . PHE B 1 194 ? 26.938 22.391 9.344 1 92.06 194 PHE B N 1
ATOM 7307 C CA . PHE B 1 194 ? 26.766 20.953 9.539 1 92.06 194 PHE B CA 1
ATOM 7308 C C . PHE B 1 194 ? 25.906 20.359 8.438 1 92.06 194 PHE B C 1
ATOM 7310 O O . PHE B 1 194 ? 25.688 19.141 8.398 1 92.06 194 PHE B O 1
ATOM 7317 N N . ASN B 1 195 ? 25.344 21.156 7.566 1 92.69 195 ASN B N 1
ATOM 7318 C CA . ASN B 1 195 ? 24.422 20.688 6.527 1 92.69 195 ASN B CA 1
ATOM 7319 C C . ASN B 1 195 ? 25.062 19.562 5.699 1 92.69 195 ASN B C 1
ATOM 7321 O O . ASN B 1 195 ? 26.188 19.703 5.227 1 92.69 195 ASN B O 1
ATOM 7325 N N . GLY B 1 196 ? 24.328 18.516 5.59 1 90.88 196 GLY B N 1
ATOM 7326 C CA . GLY B 1 196 ? 24.781 17.391 4.789 1 90.88 196 GLY B CA 1
ATOM 7327 C C . GLY B 1 196 ? 25.609 16.391 5.578 1 90.88 196 GLY B C 1
ATOM 7328 O O . GLY B 1 196 ? 25.844 15.273 5.113 1 90.88 196 GLY B O 1
ATOM 7329 N N . LEU B 1 197 ? 26.016 16.672 6.777 1 89.75 197 LEU B N 1
ATOM 7330 C CA . LEU B 1 197 ? 26.891 15.805 7.57 1 89.75 197 LEU B CA 1
ATOM 7331 C C . LEU B 1 197 ? 26.078 14.734 8.281 1 89.75 197 LEU B C 1
ATOM 7333 O O . LEU B 1 197 ? 24.938 14.977 8.703 1 89.75 197 LEU B O 1
ATOM 7337 N N . PHE B 1 198 ? 26.719 13.57 8.453 1 89.81 198 PHE B N 1
ATOM 7338 C CA . PHE B 1 198 ? 26.141 12.477 9.219 1 89.81 198 PHE B CA 1
ATOM 7339 C C . PHE B 1 198 ? 26.688 12.469 10.641 1 89.81 198 PHE B C 1
ATOM 7341 O O . PHE B 1 198 ? 27.828 12.836 10.875 1 89.81 198 PHE B O 1
ATOM 7348 N N . PHE B 1 199 ? 25.844 12.125 11.508 1 89.5 199 PHE B N 1
ATOM 7349 C CA . PHE B 1 199 ? 26.203 11.969 12.906 1 89.5 199 PHE B CA 1
ATOM 7350 C C . PHE B 1 199 ? 25.953 10.539 13.375 1 89.5 199 PHE B C 1
ATOM 7352 O O . PHE B 1 199 ? 24.969 9.922 12.992 1 89.5 199 PHE B O 1
ATOM 7359 N N . PRO B 1 200 ? 26.828 9.992 14.188 1 85.75 200 PRO B N 1
ATOM 7360 C CA . PRO B 1 200 ? 26.672 8.602 14.633 1 85.75 200 PRO B CA 1
ATOM 7361 C C . PRO B 1 200 ? 25.438 8.391 15.5 1 85.75 200 PRO B C 1
ATOM 7363 O O . PRO B 1 200 ? 24.969 9.328 16.141 1 85.75 200 PRO B O 1
ATOM 7366 N N . ALA B 1 201 ? 24.984 7.191 15.609 1 84.75 201 ALA B N 1
ATOM 7367 C CA . ALA B 1 201 ? 23.797 6.824 16.359 1 84.75 201 ALA B CA 1
ATOM 7368 C C . ALA B 1 201 ? 24.016 7.027 17.859 1 84.75 201 ALA B C 1
ATOM 7370 O O . ALA B 1 201 ? 23.062 7.301 18.609 1 84.75 201 ALA B O 1
ATOM 7371 N N . SER B 1 202 ? 25.203 6.973 18.25 1 80.81 202 SER B N 1
ATOM 7372 C CA . SER B 1 202 ? 25.531 7.043 19.672 1 80.81 202 SER B CA 1
ATOM 7373 C C . SER B 1 202 ? 25.344 8.453 20.219 1 80.81 202 SER B C 1
ATOM 7375 O O . SER B 1 202 ? 25.234 8.648 21.422 1 80.81 202 SER B O 1
ATOM 7377 N N . ASP B 1 203 ? 25.297 9.422 19.359 1 84.5 203 ASP B N 1
ATOM 7378 C CA . ASP B 1 203 ? 25.125 10.805 19.797 1 84.5 203 ASP B CA 1
ATOM 7379 C C . ASP B 1 203 ? 23.75 11 20.453 1 84.5 203 ASP B C 1
ATOM 7381 O O . ASP B 1 203 ? 23.594 11.852 21.328 1 84.5 203 ASP B O 1
ATOM 7385 N N . ILE B 1 204 ? 22.812 10.273 19.953 1 89.06 204 ILE B N 1
ATOM 7386 C CA . ILE B 1 204 ? 21.469 10.305 20.516 1 89.06 204 ILE B CA 1
ATOM 7387 C C . ILE B 1 204 ? 21.016 8.891 20.859 1 89.06 204 ILE B C 1
ATOM 7389 O O . ILE B 1 204 ? 20.406 8.211 20.031 1 89.06 204 ILE B O 1
ATOM 7393 N N . PRO B 1 205 ? 21.234 8.547 22.031 1 86.12 205 PRO B N 1
ATOM 7394 C CA . PRO B 1 205 ? 20.891 7.18 22.438 1 86.12 205 PRO B CA 1
ATOM 7395 C C . PRO B 1 205 ? 19.391 6.887 22.344 1 86.12 205 PRO B C 1
ATOM 7397 O O . PRO B 1 205 ? 18.578 7.812 22.281 1 86.12 205 PRO B O 1
ATOM 7400 N N . GLN B 1 206 ? 19.016 5.625 22.422 1 87.19 206 GLN B N 1
ATOM 7401 C CA . GLN B 1 206 ? 17.656 5.172 22.219 1 87.19 206 GLN B CA 1
ATOM 7402 C C . GLN B 1 206 ? 16.719 5.762 23.266 1 87.19 206 GLN B C 1
ATOM 7404 O O . GLN B 1 206 ? 15.578 6.133 22.969 1 87.19 206 GLN B O 1
ATOM 7409 N N . GLN B 1 207 ? 17.141 5.863 24.5 1 87.56 207 GLN B N 1
ATOM 7410 C CA . GLN B 1 207 ? 16.297 6.414 25.547 1 87.56 207 GLN B CA 1
ATOM 7411 C C . GLN B 1 207 ? 15.977 7.883 25.297 1 87.56 207 GLN B C 1
ATOM 7413 O O . GLN B 1 207 ? 14.867 8.344 25.562 1 87.56 207 GLN B O 1
ATOM 7418 N N . ALA B 1 208 ? 17.016 8.586 24.828 1 90.56 208 ALA B N 1
ATOM 7419 C CA . ALA B 1 208 ? 16.781 9.992 24.484 1 90.56 208 ALA B CA 1
ATOM 7420 C C . ALA B 1 208 ? 15.812 10.117 23.328 1 90.56 208 ALA B C 1
ATOM 7422 O O . ALA B 1 208 ? 14.953 11.008 23.312 1 90.56 208 ALA B O 1
ATOM 7423 N N . ARG B 1 209 ? 15.961 9.219 22.359 1 92.19 209 ARG B N 1
ATOM 7424 C CA . ARG B 1 209 ? 15.047 9.211 21.219 1 92.19 209 ARG B CA 1
ATOM 7425 C C . ARG B 1 209 ? 13.609 8.977 21.672 1 92.19 209 ARG B C 1
ATOM 7427 O O . ARG B 1 209 ? 12.68 9.586 21.156 1 92.19 209 ARG B O 1
ATOM 7434 N N . GLU B 1 210 ? 13.406 8.164 22.609 1 91.81 210 GLU B N 1
ATOM 7435 C CA . GLU B 1 210 ? 12.078 7.895 23.156 1 91.81 210 GLU B CA 1
ATOM 7436 C C . GLU B 1 210 ? 11.5 9.133 23.844 1 91.81 210 GLU B C 1
ATOM 7438 O O . GLU B 1 210 ? 10.297 9.375 23.781 1 91.81 210 GLU B O 1
ATOM 7443 N N . LEU B 1 211 ? 12.305 9.852 24.5 1 92.88 211 LEU B N 1
ATOM 7444 C CA . LEU B 1 211 ? 11.859 11.086 25.141 1 92.88 211 LEU B CA 1
ATOM 7445 C C . LEU B 1 211 ? 11.453 12.125 24.094 1 92.88 211 LEU B C 1
ATOM 7447 O O . LEU B 1 211 ? 10.484 12.859 24.297 1 92.88 211 LEU B O 1
ATOM 7451 N N . TYR B 1 212 ? 12.219 12.141 23 1 93.81 212 TYR B N 1
ATOM 7452 C CA . TYR B 1 212 ? 11.875 13.047 21.906 1 93.81 212 TYR B CA 1
ATOM 7453 C C . TYR B 1 212 ? 10.555 12.648 21.25 1 93.81 212 TYR B C 1
ATOM 7455 O O . TYR B 1 212 ? 9.805 13.5 20.781 1 93.81 212 TYR B O 1
ATOM 7463 N N . ARG B 1 213 ? 10.297 11.391 21.219 1 92.81 213 ARG B N 1
ATOM 7464 C CA . ARG B 1 213 ? 9.055 10.891 20.625 1 92.81 213 ARG B CA 1
ATOM 7465 C C . ARG B 1 213 ? 7.852 11.258 21.484 1 92.81 213 ARG B C 1
ATOM 7467 O O . ARG B 1 213 ? 6.793 11.609 20.953 1 92.81 213 ARG B O 1
ATOM 7474 N N . THR B 1 214 ? 8.016 11.258 22.797 1 90.12 214 THR B N 1
ATOM 7475 C CA . THR B 1 214 ? 6.895 11.445 23.703 1 90.12 214 THR B CA 1
ATOM 7476 C C . THR B 1 214 ? 6.727 12.922 24.047 1 90.12 214 THR B C 1
ATOM 7478 O O . THR B 1 214 ? 5.621 13.359 24.375 1 90.12 214 THR B O 1
ATOM 7481 N N . ASN B 1 215 ? 7.801 13.656 24.031 1 91 215 ASN B N 1
ATOM 7482 C CA . ASN B 1 215 ? 7.785 15.086 24.312 1 91 215 ASN B CA 1
ATOM 7483 C C . ASN B 1 215 ? 8.25 15.898 23.109 1 91 215 ASN B C 1
ATOM 7485 O O . ASN B 1 215 ? 9.445 15.906 22.781 1 91 215 ASN B O 1
ATOM 7489 N N . TRP B 1 216 ? 7.441 16.719 22.547 1 89.88 216 TRP B N 1
ATOM 7490 C CA . TRP B 1 216 ? 7.668 17.344 21.25 1 89.88 216 TRP B CA 1
ATOM 7491 C C . TRP B 1 216 ? 8.742 18.422 21.359 1 89.88 216 TRP B C 1
ATOM 7493 O O . TRP B 1 216 ? 9.367 18.781 20.344 1 89.88 216 TRP B O 1
ATOM 7503 N N . LEU B 1 217 ? 8.852 19 22.516 1 93.94 217 LEU B N 1
ATOM 7504 C CA . LEU B 1 217 ? 9.781 20.125 22.578 1 93.94 217 LEU B CA 1
ATOM 7505 C C . LEU B 1 217 ? 10.594 20.078 23.859 1 93.94 217 LEU B C 1
ATOM 7507 O O . LEU B 1 217 ? 10.047 19.828 24.938 1 93.94 217 LEU B O 1
ATOM 7511 N N . ARG B 1 218 ? 11.891 20.297 23.75 1 95.94 218 ARG B N 1
ATOM 7512 C CA . ARG B 1 218 ? 12.844 20.375 24.859 1 95.94 218 ARG B CA 1
ATOM 7513 C C . ARG B 1 218 ? 13.711 21.625 24.75 1 95.94 218 ARG B C 1
ATOM 7515 O O . ARG B 1 218 ? 14.18 21.969 23.656 1 95.94 218 ARG B O 1
ATOM 7522 N N . ILE B 1 219 ? 13.812 22.328 25.859 1 97.31 219 ILE B N 1
ATOM 7523 C CA . ILE B 1 219 ? 14.633 23.547 25.812 1 97.31 219 ILE B CA 1
ATOM 7524 C C . ILE B 1 219 ? 15.672 23.516 26.938 1 97.31 219 ILE B C 1
ATOM 7526 O O . ILE B 1 219 ? 15.383 23.047 28.031 1 97.31 219 ILE B O 1
ATOM 7530 N N . ILE B 1 220 ? 16.875 23.906 26.672 1 97.88 220 ILE B N 1
ATOM 7531 C CA . ILE B 1 220 ? 17.969 24.156 27.609 1 97.88 220 ILE B CA 1
ATOM 7532 C C . ILE B 1 220 ? 18.5 25.578 27.422 1 97.88 220 ILE B C 1
ATOM 7534 O O . ILE B 1 220 ? 19.406 25.797 26.609 1 97.88 220 ILE B O 1
ATOM 7538 N N . PRO B 1 221 ? 18.078 26.5 28.219 1 97.5 221 PRO B N 1
ATOM 7539 C CA . PRO B 1 221 ? 18.438 27.906 28.016 1 97.5 221 PRO B CA 1
ATOM 7540 C C . PRO B 1 221 ? 19.922 28.172 28.297 1 97.5 221 PRO B C 1
ATOM 7542 O O . PRO B 1 221 ? 20.484 29.109 27.719 1 97.5 221 PRO B O 1
ATOM 7545 N N . ASN B 1 222 ? 20.484 27.391 29.156 1 97.81 222 ASN B N 1
ATOM 7546 C CA . ASN B 1 222 ? 21.891 27.547 29.516 1 97.81 222 ASN B CA 1
ATOM 7547 C C . ASN B 1 222 ? 22.5 26.219 29.938 1 97.81 222 ASN B C 1
ATOM 7549 O O . ASN B 1 222 ? 22.172 25.672 30.984 1 97.81 222 ASN B O 1
ATOM 7553 N N . ALA B 1 223 ? 23.484 25.797 29.172 1 96.69 223 ALA B N 1
ATOM 7554 C CA . ALA B 1 223 ? 24.109 24.5 29.422 1 96.69 223 ALA B CA 1
ATOM 7555 C C . ALA B 1 223 ? 25.062 24.562 30.609 1 96.69 223 ALA B C 1
ATOM 7557 O O . ALA B 1 223 ? 25.469 23.516 31.141 1 96.69 223 ALA B O 1
ATOM 7558 N N . ASP B 1 224 ? 25.406 25.703 31.062 1 95.94 224 ASP B N 1
ATOM 7559 C CA . ASP B 1 224 ? 26.344 25.875 32.156 1 95.94 224 ASP B CA 1
ATOM 7560 C C . ASP B 1 224 ? 25.594 25.969 33.5 1 95.94 224 ASP B C 1
ATOM 7562 O O . ASP B 1 224 ? 26.172 26.344 34.531 1 95.94 224 ASP B O 1
ATOM 7566 N N . TYR B 1 225 ? 24.438 25.562 33.531 1 96.56 225 TYR B N 1
ATOM 7567 C CA . TYR B 1 225 ? 23.641 25.703 34.75 1 96.56 225 TYR B CA 1
ATOM 7568 C C . TYR B 1 225 ? 24.047 24.656 35.781 1 96.56 225 TYR B C 1
ATOM 7570 O O . TYR B 1 225 ? 24.75 23.688 35.469 1 96.56 225 TYR B O 1
ATOM 7578 N N . GLU B 1 226 ? 23.688 24.906 37 1 96.25 226 GLU B N 1
ATOM 7579 C CA . GLU B 1 226 ? 23.781 23.922 38.062 1 96.25 226 GLU B CA 1
ATOM 7580 C C . GLU B 1 226 ? 22.422 23.312 38.375 1 96.25 226 GLU B C 1
ATOM 7582 O O . GLU B 1 226 ? 21.469 24.047 38.688 1 96.25 226 GLU B O 1
ATOM 7587 N N . PRO B 1 227 ? 22.375 21.984 38.344 1 96.94 227 PRO B N 1
ATOM 7588 C CA . PRO B 1 227 ? 21.094 21.344 38.625 1 96.94 227 PRO B CA 1
ATOM 7589 C C . PRO B 1 227 ? 20.547 21.688 40 1 96.94 227 PRO B C 1
ATOM 7591 O O . PRO B 1 227 ? 21.312 21.781 40.969 1 96.94 227 PRO B O 1
ATOM 7594 N N . VAL B 1 228 ? 19.266 21.844 40.062 1 98 228 VAL B N 1
ATOM 7595 C CA . VAL B 1 228 ? 18.578 22.141 41.312 1 98 228 VAL B CA 1
ATOM 7596 C C . VAL B 1 228 ? 17.844 20.891 41.812 1 98 228 VAL B C 1
ATOM 7598 O O . VAL B 1 228 ? 16.906 20.422 41.188 1 98 228 VAL B O 1
ATOM 7601 N N . PRO B 1 229 ? 18.188 20.422 42.938 1 97.56 229 PRO B N 1
ATOM 7602 C CA . PRO B 1 229 ? 17.562 19.188 43.406 1 97.56 229 PRO B CA 1
ATOM 7603 C C . PRO B 1 229 ? 16.125 19.391 43.875 1 97.56 229 PRO B C 1
ATOM 7605 O O . PRO B 1 229 ? 15.766 20.469 44.344 1 97.56 229 PRO B O 1
ATOM 7608 N N . LEU B 1 230 ? 15.359 18.328 43.781 1 97.56 230 LEU B N 1
ATOM 7609 C CA . LEU B 1 230 ? 14.031 18.297 44.375 1 97.56 230 LEU B CA 1
ATOM 7610 C C . LEU B 1 230 ? 14.117 17.953 45.875 1 97.56 230 LEU B C 1
ATOM 7612 O O . LEU B 1 230 ? 15 17.188 46.281 1 97.56 230 LEU B O 1
ATOM 7616 N N . VAL B 1 231 ? 13.258 18.547 46.594 1 97.44 231 VAL B N 1
ATOM 7617 C CA . VAL B 1 231 ? 13.219 18.297 48.031 1 97.44 231 VAL B CA 1
ATOM 7618 C C . VAL B 1 231 ? 11.836 17.781 48.438 1 97.44 231 VAL B C 1
ATOM 7620 O O . VAL B 1 231 ? 10.836 18.469 48.281 1 97.44 231 VAL B O 1
ATOM 7623 N N . PRO B 1 232 ? 11.703 16.688 49.062 1 95.69 232 PRO B N 1
ATOM 7624 C CA . PRO B 1 232 ? 12.75 15.664 49.125 1 95.69 232 PRO B CA 1
ATOM 7625 C C . PRO B 1 232 ? 13.117 15.094 47.781 1 95.69 232 PRO B C 1
ATOM 7627 O O . PRO B 1 232 ? 12.383 15.297 46.812 1 95.69 232 PRO B O 1
ATOM 7630 N N . ARG B 1 233 ? 14.242 14.438 47.75 1 94.06 233 ARG B N 1
ATOM 7631 C CA . ARG B 1 233 ? 14.734 13.898 46.5 1 94.06 233 ARG B CA 1
ATOM 7632 C C . ARG B 1 233 ? 13.797 12.82 45.938 1 94.06 233 ARG B C 1
ATOM 7634 O O . ARG B 1 233 ? 13.547 12.758 44.75 1 94.06 233 ARG B O 1
ATOM 7641 N N . LEU B 1 234 ? 13.344 12.031 46.812 1 95.31 234 LEU B N 1
ATOM 7642 C CA . LEU B 1 234 ? 12.391 10.992 46.469 1 95.31 234 LEU B CA 1
ATOM 7643 C C . LEU B 1 234 ? 10.969 11.414 46.844 1 95.31 234 LEU B C 1
ATOM 7645 O O . LEU B 1 234 ? 10.766 12.164 47.781 1 95.31 234 LEU B O 1
ATOM 7649 N N . ARG B 1 235 ? 10.07 10.914 46.062 1 94.44 235 ARG B N 1
ATOM 7650 C CA . ARG B 1 235 ? 8.672 11.164 46.406 1 94.44 235 ARG B CA 1
ATOM 7651 C C . ARG B 1 235 ? 8.32 10.57 47.75 1 94.44 235 ARG B C 1
ATOM 7653 O O . ARG B 1 235 ? 8.539 9.383 48 1 94.44 235 ARG B O 1
ATOM 7660 N N . PRO B 1 236 ? 7.77 11.32 48.562 1 92.5 236 PRO B N 1
ATOM 7661 C CA . PRO B 1 236 ? 7.441 10.82 49.875 1 92.5 236 PRO B CA 1
ATOM 7662 C C . PRO B 1 236 ? 6.371 9.734 49.875 1 92.5 236 PRO B C 1
ATOM 7664 O O . PRO B 1 236 ? 6.352 8.852 50.719 1 92.5 236 PRO B O 1
ATOM 7667 N N . ASP B 1 237 ? 5.453 9.789 48.969 1 88.88 237 ASP B N 1
ATOM 7668 C CA . ASP B 1 237 ? 4.328 8.867 48.906 1 88.88 237 ASP B CA 1
ATOM 7669 C C . ASP B 1 237 ? 4.758 7.512 48.375 1 88.88 237 ASP B C 1
ATOM 7671 O O . ASP B 1 237 ? 4.25 6.469 48.781 1 88.88 237 ASP B O 1
ATOM 7675 N N . THR B 1 238 ? 5.742 7.5 47.438 1 92.56 238 THR B N 1
ATOM 7676 C CA . THR B 1 238 ? 6.094 6.254 46.75 1 92.56 238 THR B CA 1
ATOM 7677 C C . THR B 1 238 ? 7.531 5.855 47.062 1 92.56 238 THR B C 1
ATOM 7679 O O . THR B 1 238 ? 7.93 4.711 46.844 1 92.56 238 THR B O 1
ATOM 7682 N N . GLN B 1 239 ? 8.359 6.738 47.562 1 93.38 239 GLN B N 1
ATOM 7683 C CA . GLN B 1 239 ? 9.789 6.539 47.812 1 93.38 239 GLN B CA 1
ATOM 7684 C C . GLN B 1 239 ? 10.547 6.258 46.531 1 93.38 239 GLN B C 1
ATOM 7686 O O . GLN B 1 239 ? 11.562 5.562 46.531 1 93.38 239 GLN B O 1
ATOM 7691 N N . ALA B 1 240 ? 9.953 6.625 45.438 1 94.12 240 ALA B N 1
ATOM 7692 C CA . ALA B 1 240 ? 10.57 6.508 44.094 1 94.12 240 ALA B CA 1
ATOM 7693 C C . ALA B 1 240 ? 10.875 7.883 43.531 1 94.12 240 ALA B C 1
ATOM 7695 O O . ALA B 1 240 ? 10.273 8.883 43.906 1 94.12 240 ALA B O 1
ATOM 7696 N N . PRO B 1 241 ? 11.891 7.883 42.688 1 94.88 241 PRO B N 1
ATOM 7697 C CA . PRO B 1 241 ? 12.172 9.172 42.031 1 94.88 241 PRO B CA 1
ATOM 7698 C C . PRO B 1 241 ? 11.023 9.656 41.156 1 94.88 241 PRO B C 1
ATOM 7700 O O . PRO B 1 241 ? 10.281 8.852 40.594 1 94.88 241 PRO B O 1
ATOM 7703 N N . LEU B 1 242 ? 10.867 10.984 41.031 1 95.94 242 LEU B N 1
ATOM 7704 C CA . LEU B 1 242 ? 9.82 11.586 40.219 1 95.94 242 LEU B CA 1
ATOM 7705 C C . LEU B 1 242 ? 10.148 11.469 38.719 1 95.94 242 LEU B C 1
ATOM 7707 O O . LEU B 1 242 ? 11.266 11.789 38.312 1 95.94 242 LEU B O 1
ATOM 7711 N N . ASP B 1 243 ? 9.188 10.922 37.938 1 95.69 243 ASP B N 1
ATOM 7712 C CA . ASP B 1 243 ? 9.344 10.891 36.5 1 95.69 243 ASP B CA 1
ATOM 7713 C C . ASP B 1 243 ? 9.133 12.273 35.906 1 95.69 243 ASP B C 1
ATOM 7715 O O . ASP B 1 243 ? 8.016 12.789 35.875 1 95.69 243 ASP B O 1
ATOM 7719 N N . LEU B 1 244 ? 10.211 12.852 35.375 1 95.81 244 LEU B N 1
ATOM 7720 C CA . LEU B 1 244 ? 10.156 14.211 34.844 1 95.81 244 LEU B CA 1
ATOM 7721 C C . LEU B 1 244 ? 10.094 14.211 33.344 1 95.81 244 LEU B C 1
ATOM 7723 O O . LEU B 1 244 ? 10.438 15.211 32.688 1 95.81 244 LEU B O 1
ATOM 7727 N N . SER B 1 245 ? 9.648 13.141 32.719 1 93.56 245 SER B N 1
ATOM 7728 C CA . SER B 1 245 ? 9.648 12.969 31.266 1 93.56 245 SER B CA 1
ATOM 7729 C C . SER B 1 245 ? 8.906 14.109 30.578 1 93.56 245 SER B C 1
ATOM 7731 O O . SER B 1 245 ? 9.273 14.516 29.469 1 93.56 245 SER B O 1
ATOM 7733 N N . PHE B 1 246 ? 7.926 14.688 31.25 1 93.75 246 PHE B N 1
ATOM 7734 C CA . PHE B 1 246 ? 7.066 15.656 30.594 1 93.75 246 PHE B CA 1
ATOM 7735 C C . PHE B 1 246 ? 7.293 17.062 31.141 1 93.75 246 PHE B C 1
ATOM 7737 O O . PHE B 1 246 ? 6.605 18 30.766 1 93.75 246 PHE B O 1
ATOM 7744 N N . ALA B 1 247 ? 8.25 17.203 32.031 1 95.94 247 ALA B N 1
ATOM 7745 C CA . ALA B 1 247 ? 8.531 18.484 32.656 1 95.94 247 ALA B CA 1
ATOM 7746 C C . ALA B 1 247 ? 9.461 19.328 31.781 1 95.94 247 ALA B C 1
ATOM 7748 O O . ALA B 1 247 ? 10.484 18.828 31.297 1 95.94 247 ALA B O 1
ATOM 7749 N N . THR B 1 248 ? 9.078 20.531 31.578 1 95.62 248 THR B N 1
ATOM 7750 C CA . THR B 1 248 ? 9.906 21.469 30.828 1 95.62 248 THR B CA 1
ATOM 7751 C C . THR B 1 248 ? 11.211 21.766 31.562 1 95.62 248 THR B C 1
ATOM 7753 O O . THR B 1 248 ? 12.266 21.906 30.938 1 95.62 248 THR B O 1
ATOM 7756 N N . LEU B 1 249 ? 11.18 21.766 32.844 1 97.75 249 LEU B N 1
ATOM 7757 C CA . LEU B 1 249 ? 12.312 22.172 33.688 1 97.75 249 LEU B CA 1
ATOM 7758 C C . LEU B 1 249 ? 13.219 20.969 33.969 1 97.75 249 LEU B C 1
ATOM 7760 O O . LEU B 1 249 ? 14.203 21.109 34.688 1 97.75 249 LEU B O 1
ATOM 7764 N N . ARG B 1 250 ? 12.961 19.844 33.438 1 96.81 250 ARG B N 1
ATOM 7765 C CA . ARG B 1 250 ? 13.742 18.641 33.719 1 96.81 250 ARG B CA 1
ATOM 7766 C C . ARG B 1 250 ? 15.234 18.891 33.5 1 96.81 250 ARG B C 1
ATOM 7768 O O . ARG B 1 250 ? 15.625 19.469 32.469 1 96.81 250 ARG B O 1
ATOM 7775 N N . SER B 1 251 ? 16 18.516 34.438 1 96.25 251 SER B N 1
ATOM 7776 C CA . SER B 1 251 ? 17.453 18.625 34.281 1 96.25 251 SER B CA 1
ATOM 7777 C C . SER B 1 251 ? 17.984 17.656 33.25 1 96.25 251 SER B C 1
ATOM 7779 O O . SER B 1 251 ? 17.344 16.641 32.938 1 96.25 251 SER B O 1
ATOM 7781 N N . VAL B 1 252 ? 19.141 18 32.625 1 92.75 252 VAL B N 1
ATOM 7782 C CA . VAL B 1 252 ? 19.75 17.188 31.594 1 92.75 252 VAL B CA 1
ATOM 7783 C C . VAL B 1 252 ? 21.062 16.594 32.094 1 92.75 252 VAL B C 1
ATOM 7785 O O . VAL B 1 252 ? 21.656 17.094 33.031 1 92.75 252 VAL B O 1
ATOM 7788 N N . SER B 1 253 ? 21.453 15.555 31.422 1 89.31 253 SER B N 1
ATOM 7789 C CA . SER B 1 253 ? 22.703 14.883 31.797 1 89.31 253 SER B CA 1
ATOM 7790 C C . SER B 1 253 ? 23.906 15.789 31.578 1 89.31 253 SER B C 1
ATOM 7792 O O . SER B 1 253 ? 23.953 16.562 30.625 1 89.31 253 SER B O 1
ATOM 7794 N N . PRO B 1 254 ? 24.906 15.633 32.5 1 88.19 254 PRO B N 1
ATOM 7795 C CA . PRO B 1 254 ? 26.141 16.406 32.312 1 88.19 254 PRO B CA 1
ATOM 7796 C C . PRO B 1 254 ? 26.844 16.094 30.984 1 88.19 254 PRO B C 1
ATOM 7798 O O . PRO B 1 254 ? 27.484 16.969 30.406 1 88.19 254 PRO B O 1
ATOM 7801 N N . ILE B 1 255 ? 26.672 14.93 30.484 1 85.19 255 ILE B N 1
ATOM 7802 C CA . ILE B 1 255 ? 27.266 14.523 29.219 1 85.19 255 ILE B CA 1
ATOM 7803 C C . ILE B 1 255 ? 26.656 15.336 28.078 1 85.19 255 ILE B C 1
ATOM 7805 O O . ILE B 1 255 ? 27.375 15.781 27.172 1 85.19 255 ILE B O 1
ATOM 7809 N N . HIS B 1 256 ? 25.406 15.469 28.125 1 90.94 256 HIS B N 1
ATOM 7810 C CA . HIS B 1 256 ? 24.734 16.25 27.094 1 90.94 256 HIS B CA 1
ATOM 7811 C C . HIS B 1 256 ? 25.156 17.703 27.125 1 90.94 256 HIS B C 1
ATOM 7813 O O . HIS B 1 256 ? 25.391 18.328 26.094 1 90.94 256 HIS B O 1
ATOM 7819 N N . CYS B 1 257 ? 25.25 18.219 28.328 1 92.25 257 CYS B N 1
ATOM 7820 C CA . CYS B 1 257 ? 25.703 19.594 28.484 1 92.25 257 CYS B CA 1
ATOM 7821 C C . CYS B 1 257 ? 27.094 19.781 27.891 1 92.25 257 CYS B C 1
ATOM 7823 O O . CYS B 1 257 ? 27.359 20.766 27.203 1 92.25 257 CYS B O 1
ATOM 7825 N N . GLN B 1 258 ? 27.906 18.812 28.188 1 89 258 GLN B N 1
ATOM 7826 C CA . GLN B 1 258 ? 29.266 18.875 27.656 1 89 258 GLN B CA 1
ATOM 7827 C C . GLN B 1 258 ? 29.25 18.766 26.125 1 89 258 GLN B C 1
ATOM 7829 O O . GLN B 1 258 ? 30.031 19.438 25.453 1 89 258 GLN B O 1
ATOM 7834 N N . TYR B 1 259 ? 28.453 17.891 25.609 1 89.25 259 TYR B N 1
ATOM 7835 C CA . TYR B 1 259 ? 28.297 17.75 24.156 1 89.25 259 TYR B CA 1
ATOM 7836 C C . TYR B 1 259 ? 27.906 19.078 23.531 1 89.25 259 TYR B C 1
ATOM 7838 O O . TYR B 1 259 ? 28.469 19.469 22.484 1 89.25 259 TYR B O 1
ATOM 7846 N N . MET B 1 260 ? 27.016 19.797 24.172 1 92.31 260 MET B N 1
ATOM 7847 C CA . MET B 1 260 ? 26.578 21.109 23.703 1 92.31 260 MET B CA 1
ATOM 7848 C C . MET B 1 260 ? 27.75 22.094 23.688 1 92.31 260 MET B C 1
ATOM 7850 O O . MET B 1 260 ? 27.969 22.781 22.688 1 92.31 260 MET B O 1
ATOM 7854 N N . LYS B 1 261 ? 28.422 22.078 24.734 1 91.25 261 LYS B N 1
ATOM 7855 C CA . LYS B 1 261 ? 29.562 22.984 24.844 1 91.25 261 LYS B CA 1
ATOM 7856 C C . LYS B 1 261 ? 30.609 22.672 23.781 1 91.25 261 LYS B C 1
ATOM 7858 O O . LYS B 1 261 ? 31.203 23.594 23.203 1 91.25 261 LYS B O 1
ATOM 7863 N N . ASN B 1 262 ? 30.828 21.438 23.578 1 87.5 262 ASN B N 1
ATOM 7864 C CA . ASN B 1 262 ? 31.766 21.016 22.547 1 87.5 262 ASN B CA 1
ATOM 7865 C C . ASN B 1 262 ? 31.312 21.469 21.156 1 87.5 262 ASN B C 1
ATOM 7867 O O . ASN B 1 262 ? 32.125 21.719 20.281 1 87.5 262 ASN B O 1
ATOM 7871 N N . MET B 1 263 ? 30 21.578 20.969 1 89.5 263 MET B N 1
ATOM 7872 C CA . MET B 1 263 ? 29.438 22.016 19.703 1 89.5 263 MET B CA 1
ATOM 7873 C C . MET B 1 263 ? 29.469 23.547 19.578 1 89.5 263 MET B C 1
ATOM 7875 O O . MET B 1 263 ? 29.125 24.094 18.531 1 89.5 263 MET B O 1
ATOM 7879 N N . GLY B 1 264 ? 29.828 24.156 20.672 1 89.12 264 GLY B N 1
ATOM 7880 C CA . GLY B 1 264 ? 29.984 25.594 20.672 1 89.12 264 GLY B CA 1
ATOM 7881 C C . GLY B 1 264 ? 28.688 26.328 21 1 89.12 264 GLY B C 1
ATOM 7882 O O . GLY B 1 264 ? 28.5 27.484 20.594 1 89.12 264 GLY B O 1
ATOM 7883 N N . VAL B 1 265 ? 27.781 25.688 21.641 1 94.56 265 VAL B N 1
ATOM 7884 C CA . VAL B 1 265 ? 26.516 26.344 21.953 1 94.56 265 VAL B CA 1
ATOM 7885 C C . VAL B 1 265 ? 26.219 26.203 23.453 1 94.56 265 VAL B C 1
ATOM 7887 O O . VAL B 1 265 ? 26.578 25.203 24.062 1 94.56 265 VAL B O 1
ATOM 7890 N N . LEU B 1 266 ? 25.531 27.203 24.016 1 97 266 LEU B N 1
ATOM 7891 C CA . LEU B 1 266 ? 25.156 27.172 25.422 1 97 266 LEU B CA 1
ATOM 7892 C C . LEU B 1 266 ? 23.641 27 25.578 1 97 266 LEU B C 1
ATOM 7894 O O . LEU B 1 266 ? 23.172 26.547 26.625 1 97 266 LEU B O 1
ATOM 7898 N N . SER B 1 267 ? 22.953 27.422 24.578 1 97.62 267 SER B N 1
ATOM 7899 C CA . SER B 1 267 ? 21.5 27.219 24.578 1 97.62 267 SER B CA 1
ATOM 7900 C C . SER B 1 267 ? 21.078 26.281 23.453 1 97.62 267 SER B C 1
ATOM 7902 O O . SER B 1 267 ? 21.672 26.281 22.375 1 97.62 267 SER B O 1
ATOM 7904 N N . SER B 1 268 ? 20.047 25.5 23.75 1 97.5 268 SER B N 1
ATOM 7905 C CA . SER B 1 268 ? 19.547 24.578 22.734 1 97.5 268 SER B CA 1
ATOM 7906 C C . SER B 1 268 ? 18.047 24.359 22.891 1 97.5 268 SER B C 1
ATOM 7908 O O . SER B 1 268 ? 17.5 24.484 23.984 1 97.5 268 SER B O 1
ATOM 7910 N N . MET B 1 269 ? 17.375 24.172 21.828 1 97.75 269 MET B N 1
ATOM 7911 C CA . MET B 1 269 ? 15.969 23.781 21.75 1 97.75 269 MET B CA 1
ATOM 7912 C C . MET B 1 269 ? 15.75 22.734 20.672 1 97.75 269 MET B C 1
ATOM 7914 O O . MET B 1 269 ? 16.328 22.844 19.578 1 97.75 269 MET B O 1
ATOM 7918 N N . SER B 1 270 ? 15.078 21.734 20.984 1 97.81 270 SER B N 1
ATOM 7919 C CA . SER B 1 270 ? 14.797 20.656 20.031 1 97.81 270 SER B CA 1
ATOM 7920 C C . SER B 1 270 ? 13.289 20.484 19.828 1 97.81 270 SER B C 1
ATOM 7922 O O . SER B 1 270 ? 12.523 20.531 20.781 1 97.81 270 SER B O 1
ATOM 7924 N N . ILE B 1 271 ? 12.859 20.375 18.609 1 97.5 271 ILE B N 1
ATOM 7925 C CA . ILE B 1 271 ? 11.477 20.094 18.234 1 97.5 271 ILE B CA 1
ATOM 7926 C C . ILE B 1 271 ? 11.406 18.766 17.469 1 97.5 271 ILE B C 1
ATOM 7928 O O . ILE B 1 271 ? 12.086 18.594 16.453 1 97.5 271 ILE B O 1
ATOM 7932 N N . SER B 1 272 ? 10.555 17.922 17.922 1 97.19 272 SER B N 1
ATOM 7933 C CA . SER B 1 272 ? 10.484 16.594 17.344 1 97.19 272 SER B CA 1
ATOM 7934 C C . SER B 1 272 ? 9.695 16.594 16.031 1 97.19 272 SER B C 1
ATOM 7936 O O . SER B 1 272 ? 8.758 17.375 15.875 1 97.19 272 SER B O 1
ATOM 7938 N N . LEU B 1 273 ? 10.109 15.828 15.141 1 96.62 273 LEU B N 1
ATOM 7939 C CA . LEU B 1 273 ? 9.383 15.508 13.914 1 96.62 273 LEU B CA 1
ATOM 7940 C C . LEU B 1 273 ? 8.984 14.031 13.883 1 96.62 273 LEU B C 1
ATOM 7942 O O . LEU B 1 273 ? 9.852 13.156 13.914 1 96.62 273 LEU B O 1
ATOM 7946 N N . LEU B 1 274 ? 7.707 13.805 13.766 1 93.06 274 LEU B N 1
ATOM 7947 C CA . LEU B 1 274 ? 7.227 12.43 13.844 1 93.06 274 LEU B CA 1
ATOM 7948 C C . LEU B 1 274 ? 6.582 12 12.531 1 93.06 274 LEU B C 1
ATOM 7950 O O . LEU B 1 274 ? 6.008 12.828 11.82 1 93.06 274 LEU B O 1
ATOM 7954 N N . LYS B 1 275 ? 6.672 10.852 12.18 1 89 275 LYS B N 1
ATOM 7955 C CA . LYS B 1 275 ? 5.918 10.141 11.148 1 89 275 LYS B CA 1
ATOM 7956 C C . LYS B 1 275 ? 5.121 8.984 11.742 1 89 275 LYS B C 1
ATOM 7958 O O . LYS B 1 275 ? 5.68 7.93 12.039 1 89 275 LYS B O 1
ATOM 7963 N N . GLY B 1 276 ? 3.826 9.242 11.805 1 79.31 276 GLY B N 1
ATOM 7964 C CA . GLY B 1 276 ? 3.072 8.312 12.633 1 79.31 276 GLY B CA 1
ATOM 7965 C C . GLY B 1 276 ? 3.486 8.344 14.094 1 79.31 276 GLY B C 1
ATOM 7966 O O . GLY B 1 276 ? 3.496 9.406 14.719 1 79.31 276 GLY B O 1
ATOM 7967 N N . ASP B 1 277 ? 3.908 7.137 14.57 1 81.75 277 ASP B N 1
ATOM 7968 C CA . ASP B 1 277 ? 4.34 7.062 15.969 1 81.75 277 ASP B CA 1
ATOM 7969 C C . ASP B 1 277 ? 5.855 6.914 16.062 1 81.75 277 ASP B C 1
ATOM 7971 O O . ASP B 1 277 ? 6.391 6.637 17.141 1 81.75 277 ASP B O 1
ATOM 7975 N N . GLN B 1 278 ? 6.48 7.199 15.008 1 89.38 278 GLN B N 1
ATOM 7976 C CA . GLN B 1 278 ? 7.93 7.035 14.992 1 89.38 278 GLN B CA 1
ATOM 7977 C C . GLN B 1 278 ? 8.633 8.383 14.883 1 89.38 278 GLN B C 1
ATOM 7979 O O . GLN B 1 278 ? 8.164 9.281 14.188 1 89.38 278 GLN B O 1
ATOM 7984 N N . LEU B 1 279 ? 9.734 8.438 15.539 1 94.69 279 LEU B N 1
ATOM 7985 C CA . LEU B 1 279 ? 10.547 9.648 15.453 1 94.69 279 LEU B CA 1
ATOM 7986 C C . LEU B 1 279 ? 11.234 9.75 14.094 1 94.69 279 LEU B C 1
ATOM 7988 O O . LEU B 1 279 ? 12.086 8.914 13.766 1 94.69 279 LEU B O 1
ATOM 7992 N N . TRP B 1 280 ? 10.898 10.641 13.281 1 95.31 280 TRP B N 1
ATOM 7993 C CA . TRP B 1 280 ? 11.438 10.836 11.938 1 95.31 280 TRP B CA 1
ATOM 7994 C C . TRP B 1 280 ? 12.711 11.672 11.969 1 95.31 280 TRP B C 1
ATOM 7996 O O . TRP B 1 280 ? 13.664 11.398 11.242 1 95.31 280 TRP B O 1
ATOM 8006 N N . GLY B 1 281 ? 12.664 12.656 12.773 1 97.25 281 GLY B N 1
ATOM 8007 C CA . GLY B 1 281 ? 13.789 13.57 12.891 1 97.25 281 GLY B CA 1
ATOM 8008 C C . GLY B 1 281 ? 13.594 14.617 13.969 1 97.25 281 GLY B C 1
ATOM 8009 O O . GLY B 1 281 ? 12.703 14.492 14.82 1 97.25 281 GLY B O 1
ATOM 8010 N N . LEU B 1 282 ? 14.547 15.695 13.961 1 97.44 282 LEU B N 1
ATOM 8011 C CA . LEU B 1 282 ? 14.523 16.797 14.922 1 97.44 282 LEU B CA 1
ATOM 8012 C C . LEU B 1 282 ? 14.836 18.125 14.25 1 97.44 282 LEU B C 1
ATOM 8014 O O . LEU B 1 282 ? 15.648 18.172 13.328 1 97.44 282 LEU B O 1
ATOM 8018 N N . ILE B 1 283 ? 14.086 19.094 14.664 1 98.12 283 ILE B N 1
ATOM 8019 C CA . ILE B 1 283 ? 14.594 20.453 14.461 1 98.12 283 ILE B CA 1
ATOM 8020 C C . ILE B 1 283 ? 15.461 20.859 15.648 1 98.12 283 ILE B C 1
ATOM 8022 O O . ILE B 1 283 ? 14.969 20.969 16.781 1 98.12 283 ILE B O 1
ATOM 8026 N N . SER B 1 284 ? 16.703 21.062 15.453 1 97.56 284 SER B N 1
ATOM 8027 C CA . SER B 1 284 ? 17.641 21.391 16.516 1 97.56 284 SER B CA 1
ATOM 8028 C C . SER B 1 284 ? 18.109 22.844 16.422 1 97.56 284 SER B C 1
ATOM 8030 O O . SER B 1 284 ? 18.656 23.25 15.398 1 97.56 284 SER B O 1
ATOM 8032 N N . CYS B 1 285 ? 17.906 23.516 17.453 1 97.75 285 CYS B N 1
ATOM 8033 C CA . CYS B 1 285 ? 18.312 24.906 17.531 1 97.75 285 CYS B CA 1
ATOM 8034 C C . CYS B 1 285 ? 19.453 25.078 18.531 1 97.75 285 CYS B C 1
ATOM 8036 O O . CYS B 1 285 ? 19.453 24.469 19.594 1 97.75 285 CYS B O 1
ATOM 8038 N N . GLY B 1 286 ? 20.5 25.859 18.125 1 97.12 286 GLY B N 1
ATOM 8039 C CA . GLY B 1 286 ? 21.625 26.156 18.984 1 97.12 286 GLY B CA 1
ATOM 8040 C C . GLY B 1 286 ? 22.016 27.625 18.984 1 97.12 286 GLY B C 1
ATOM 8041 O O . GLY B 1 286 ? 21.969 28.281 17.953 1 97.12 286 GLY B O 1
ATOM 8042 N N . ASN B 1 287 ? 22.312 28.109 20.156 1 96.44 287 ASN B N 1
ATOM 8043 C CA . ASN B 1 287 ? 22.781 29.484 20.312 1 96.44 287 ASN B CA 1
ATOM 8044 C C . ASN B 1 287 ? 24.078 29.547 21.109 1 96.44 287 ASN B C 1
ATOM 8046 O O . ASN B 1 287 ? 24.234 28.875 22.125 1 96.44 287 ASN B O 1
ATOM 8050 N N . ARG B 1 288 ? 25.016 30.344 20.656 1 95.75 288 ARG B N 1
ATOM 8051 C CA . ARG B 1 288 ? 26.328 30.453 21.297 1 95.75 288 ARG B CA 1
ATOM 8052 C C . ARG B 1 288 ? 26.203 31.031 22.703 1 95.75 288 ARG B C 1
ATOM 8054 O O . ARG B 1 288 ? 26.938 30.625 23.609 1 95.75 288 ARG B O 1
ATOM 8061 N N . GLN B 1 289 ? 25.312 31.953 22.938 1 95.62 289 GLN B N 1
ATOM 8062 C CA . GLN B 1 289 ? 25.031 32.562 24.234 1 95.62 289 GLN B CA 1
ATOM 8063 C C . GLN B 1 289 ? 23.734 32 24.812 1 95.62 289 GLN B C 1
ATOM 8065 O O . GLN B 1 289 ? 22.891 31.469 24.094 1 95.62 289 GLN B O 1
ATOM 8070 N N . PRO B 1 290 ? 23.641 32.094 26.172 1 96.19 290 PRO B N 1
ATOM 8071 C CA . PRO B 1 290 ? 22.359 31.656 26.734 1 96.19 290 PRO B CA 1
ATOM 8072 C C . PRO B 1 290 ? 21.172 32.375 26.109 1 96.19 290 PRO B C 1
ATOM 8074 O O . PRO B 1 290 ? 21.25 33.562 25.781 1 96.19 290 PRO B O 1
ATOM 8077 N N . LEU B 1 291 ? 20.141 31.656 25.875 1 95.62 291 LEU B N 1
ATOM 8078 C CA . LEU B 1 291 ? 18.922 32.156 25.266 1 95.62 291 LEU B CA 1
ATOM 8079 C C . LEU B 1 291 ? 17.688 31.438 25.812 1 95.62 291 LEU B C 1
ATOM 8081 O O . LEU B 1 291 ? 17.609 30.219 25.719 1 95.62 291 LEU B O 1
ATOM 8085 N N . HIS B 1 292 ? 16.797 32.156 26.438 1 95.88 292 HIS B N 1
ATOM 8086 C CA . HIS B 1 292 ? 15.562 31.609 26.984 1 95.88 292 HIS B CA 1
ATOM 8087 C C . HIS B 1 292 ? 14.359 32.031 26.141 1 95.88 292 HIS B C 1
ATOM 8089 O O . HIS B 1 292 ? 13.82 33.125 26.312 1 95.88 292 HIS B O 1
ATOM 8095 N N . VAL B 1 293 ? 13.891 31.109 25.281 1 93.94 293 VAL B N 1
ATOM 8096 C CA . VAL B 1 293 ? 12.742 31.344 24.422 1 93.94 293 VAL B CA 1
ATOM 8097 C C . VAL B 1 293 ? 11.453 31.266 25.234 1 93.94 293 VAL B C 1
ATOM 8099 O O . VAL B 1 293 ? 11.219 30.297 25.953 1 93.94 293 VAL B O 1
ATOM 8102 N N . PRO B 1 294 ? 10.625 32.281 25.172 1 92 294 PRO B N 1
ATOM 8103 C CA . PRO B 1 294 ? 9.398 32.312 25.969 1 92 294 PRO B CA 1
ATOM 8104 C C . PRO B 1 294 ? 8.461 31.141 25.641 1 92 294 PRO B C 1
ATOM 8106 O O . PRO B 1 294 ? 8.461 30.641 24.516 1 92 294 PRO B O 1
ATOM 8109 N N . HIS B 1 295 ? 7.641 30.781 26.609 1 90.06 295 HIS B N 1
ATOM 8110 C CA . HIS B 1 295 ? 6.75 29.625 26.484 1 90.06 295 HIS B CA 1
ATOM 8111 C C . HIS B 1 295 ? 5.816 29.781 25.297 1 90.06 295 HIS B C 1
ATOM 8113 O O . HIS B 1 295 ? 5.59 28.812 24.547 1 90.06 295 HIS B O 1
ATOM 8119 N N . GLU B 1 296 ? 5.273 30.953 25.141 1 83.38 296 GLU B N 1
ATOM 8120 C CA . GLU B 1 296 ? 4.34 31.188 24.031 1 83.38 296 GLU B CA 1
ATOM 8121 C C . GLU B 1 296 ? 4.996 30.891 22.688 1 83.38 296 GLU B C 1
ATOM 8123 O O . GLU B 1 296 ? 4.375 30.281 21.812 1 83.38 296 GLU B O 1
ATOM 8128 N N . LEU B 1 297 ? 6.176 31.375 22.516 1 88.56 297 LEU B N 1
ATOM 8129 C CA . LEU B 1 297 ? 6.91 31.141 21.266 1 88.56 297 LEU B CA 1
ATOM 8130 C C . LEU B 1 297 ? 7.25 29.656 21.109 1 88.56 297 LEU B C 1
ATOM 8132 O O . LEU B 1 297 ? 7.27 29.141 20 1 88.56 297 LEU B O 1
ATOM 8136 N N . ARG B 1 298 ? 7.562 28.953 22.188 1 92.44 298 ARG B N 1
ATOM 8137 C CA . ARG B 1 298 ? 7.855 27.531 22.141 1 92.44 298 ARG B CA 1
ATOM 8138 C C . ARG B 1 298 ? 6.637 26.734 21.672 1 92.44 298 ARG B C 1
ATOM 8140 O O . ARG B 1 298 ? 6.77 25.766 20.922 1 92.44 298 ARG B O 1
ATOM 8147 N N . VAL B 1 299 ? 5.508 27.109 22.188 1 87.56 299 VAL B N 1
ATOM 8148 C CA . VAL B 1 299 ? 4.273 26.469 21.766 1 87.56 299 VAL B CA 1
ATOM 8149 C C . VAL B 1 299 ? 4.082 26.641 20.266 1 87.56 299 VAL B C 1
ATOM 8151 O O . VAL B 1 299 ? 3.666 25.703 19.562 1 87.56 299 VAL B O 1
ATOM 8154 N N . ALA B 1 300 ? 4.332 27.828 19.75 1 86.81 300 ALA B N 1
ATOM 8155 C CA . ALA B 1 300 ? 4.258 28.078 18.312 1 86.81 300 ALA B CA 1
ATOM 8156 C C . ALA B 1 300 ? 5.234 27.188 17.547 1 86.81 300 ALA B C 1
ATOM 8158 O O . ALA B 1 300 ? 4.887 26.625 16.516 1 86.81 300 ALA B O 1
ATOM 8159 N N . CYS B 1 301 ? 6.418 27.078 18.078 1 92.38 301 CYS B N 1
ATOM 8160 C CA . CYS B 1 301 ? 7.438 26.25 17.438 1 92.38 301 CYS B CA 1
ATOM 8161 C C . CYS B 1 301 ? 7.012 24.797 17.422 1 92.38 301 CYS B C 1
ATOM 8163 O O . CYS B 1 301 ? 7.223 24.094 16.422 1 92.38 301 CYS B O 1
ATOM 8165 N N . GLN B 1 302 ? 6.492 24.375 18.5 1 92.12 302 GLN B N 1
ATOM 8166 C CA . GLN B 1 302 ? 5.988 23 18.562 1 92.12 302 GLN B CA 1
ATOM 8167 C C . GLN B 1 302 ? 4.91 22.766 17.516 1 92.12 302 GLN B C 1
ATOM 8169 O O . GLN B 1 302 ? 4.895 21.703 16.875 1 92.12 302 GLN B O 1
ATOM 8174 N N . THR B 1 303 ? 4.02 23.688 17.391 1 88.81 303 THR B N 1
ATOM 8175 C CA . THR B 1 303 ? 2.959 23.594 16.391 1 88.81 303 THR B CA 1
ATOM 8176 C C . THR B 1 303 ? 3.547 23.5 14.992 1 88.81 303 THR B C 1
ATOM 8178 O O . THR B 1 303 ? 3.08 22.719 14.164 1 88.81 303 THR B O 1
ATOM 8181 N N . ILE B 1 304 ? 4.508 24.297 14.75 1 90.75 304 ILE B N 1
ATOM 8182 C CA . ILE B 1 304 ? 5.191 24.281 13.461 1 90.75 304 ILE B CA 1
ATOM 8183 C C . ILE B 1 304 ? 5.789 22.891 13.219 1 90.75 304 ILE B C 1
ATOM 8185 O O . ILE B 1 304 ? 5.68 22.344 12.117 1 90.75 304 ILE B O 1
ATOM 8189 N N . GLY B 1 305 ? 6.43 22.328 14.242 1 93.12 305 GLY B N 1
ATOM 8190 C CA . GLY B 1 305 ? 6.977 20.984 14.117 1 93.12 305 GLY B CA 1
ATOM 8191 C C . GLY B 1 305 ? 5.93 19.938 13.781 1 93.12 305 GLY B C 1
ATOM 8192 O O . GLY B 1 305 ? 6.18 19.047 12.969 1 93.12 305 GLY B O 1
ATOM 8193 N N . GLN B 1 306 ? 4.828 20.078 14.391 1 90.25 306 GLN B N 1
ATOM 8194 C CA . GLN B 1 306 ? 3.744 19.125 14.156 1 90.25 306 GLN B CA 1
ATOM 8195 C C . GLN B 1 306 ? 3.219 19.234 12.727 1 90.25 306 GLN B C 1
ATOM 8197 O O . GLN B 1 306 ? 3.006 18.219 12.062 1 90.25 306 GLN B O 1
ATOM 8202 N N . VAL B 1 307 ? 3.01 20.438 12.281 1 90 307 VAL B N 1
ATOM 8203 C CA . VAL B 1 307 ? 2.512 20.656 10.93 1 90 307 VAL B CA 1
ATOM 8204 C C . VAL B 1 307 ? 3.557 20.203 9.906 1 90 307 VAL B C 1
ATOM 8206 O O . VAL B 1 307 ? 3.219 19.609 8.891 1 90 307 VAL B O 1
ATOM 8209 N N . LEU B 1 308 ? 4.758 20.547 10.211 1 93.88 308 LEU B N 1
ATOM 8210 C CA . LEU B 1 308 ? 5.84 20.125 9.328 1 93.88 308 LEU B CA 1
ATOM 8211 C C . LEU B 1 308 ? 5.859 18.594 9.203 1 93.88 308 LEU B C 1
ATOM 8213 O O . LEU B 1 308 ? 6.066 18.062 8.117 1 93.88 308 LEU B O 1
ATOM 8217 N N . SER B 1 309 ? 5.688 17.922 10.305 1 94.12 309 SER B N 1
ATOM 8218 C CA . SER B 1 309 ? 5.641 16.469 10.297 1 94.12 309 SER B CA 1
ATOM 8219 C C . SER B 1 309 ? 4.562 15.945 9.352 1 94.12 309 SER B C 1
ATOM 8221 O O . SER B 1 309 ? 4.801 15.023 8.57 1 94.12 309 SER B O 1
ATOM 8223 N N . LEU B 1 310 ? 3.438 16.547 9.43 1 90.38 310 LEU B N 1
ATOM 8224 C CA . LEU B 1 310 ? 2.318 16.156 8.578 1 90.38 310 LEU B CA 1
ATOM 8225 C C . LEU B 1 310 ? 2.629 16.438 7.113 1 90.38 310 LEU B C 1
ATOM 8227 O O . LEU B 1 310 ? 2.326 15.625 6.242 1 90.38 310 LEU B O 1
ATOM 8231 N N . GLN B 1 311 ? 3.215 17.562 6.863 1 92.19 311 GLN B N 1
ATOM 8232 C CA . GLN B 1 311 ? 3.539 17.969 5.496 1 92.19 311 GLN B CA 1
ATOM 8233 C C . GLN B 1 311 ? 4.582 17.047 4.883 1 92.19 311 GLN B C 1
ATOM 8235 O O . GLN B 1 311 ? 4.492 16.703 3.703 1 92.19 311 GLN B O 1
ATOM 8240 N N . ILE B 1 312 ? 5.535 16.688 5.668 1 93.88 312 ILE B N 1
ATOM 8241 C CA . ILE B 1 312 ? 6.562 15.766 5.203 1 93.88 312 ILE B CA 1
ATOM 8242 C C . ILE B 1 312 ? 5.926 14.445 4.797 1 93.88 312 ILE B C 1
ATOM 8244 O O . ILE B 1 312 ? 6.184 13.93 3.707 1 93.88 312 ILE B O 1
ATOM 8248 N N . SER B 1 313 ? 5.113 13.945 5.648 1 91.06 313 SER B N 1
ATOM 8249 C CA . SER B 1 313 ? 4.445 12.68 5.371 1 91.06 313 SER B CA 1
ATOM 8250 C C . SER B 1 313 ? 3.6 12.758 4.105 1 91.06 313 SER B C 1
ATOM 8252 O O . SER B 1 313 ? 3.59 11.836 3.295 1 91.06 313 SER B O 1
ATOM 8254 N N . ALA B 1 314 ? 2.912 13.812 3.971 1 87.81 314 ALA B N 1
ATOM 8255 C CA . ALA B 1 314 ? 2.043 14 2.812 1 87.81 314 ALA B CA 1
ATOM 8256 C C . ALA B 1 314 ? 2.855 14.078 1.522 1 87.81 314 ALA B C 1
ATOM 8258 O O . ALA B 1 314 ? 2.498 13.453 0.52 1 87.81 314 ALA B O 1
ATOM 8259 N N . MET B 1 315 ? 3.855 14.836 1.546 1 90.69 315 MET B N 1
ATOM 8260 C CA . MET B 1 315 ? 4.68 15.023 0.354 1 90.69 315 MET B CA 1
ATOM 8261 C C . MET B 1 315 ? 5.406 13.734 -0.009 1 90.69 315 MET B C 1
ATOM 8263 O O . MET B 1 315 ? 5.559 13.414 -1.189 1 90.69 315 MET B O 1
ATOM 8267 N N . GLU B 1 316 ? 5.844 13 1.019 1 89.81 316 GLU B N 1
ATOM 8268 C CA . GLU B 1 316 ? 6.465 11.703 0.773 1 89.81 316 GLU B CA 1
ATOM 8269 C C . GLU B 1 316 ? 5.473 10.727 0.148 1 89.81 316 GLU B C 1
ATOM 8271 O O . GLU B 1 316 ? 5.828 9.969 -0.756 1 89.81 316 GLU B O 1
ATOM 8276 N N . ALA B 1 317 ? 4.305 10.688 0.63 1 86.56 317 ALA B N 1
ATOM 8277 C CA . ALA B 1 317 ? 3.271 9.812 0.089 1 86.56 317 ALA B CA 1
ATOM 8278 C C . ALA B 1 317 ? 2.98 10.141 -1.372 1 86.56 317 ALA B C 1
ATOM 8280 O O . ALA B 1 317 ? 2.777 9.242 -2.189 1 86.56 317 ALA B O 1
ATOM 8281 N N . LEU B 1 318 ? 2.92 11.414 -1.668 1 85.88 318 LEU B N 1
ATOM 8282 C CA . LEU B 1 318 ? 2.684 11.836 -3.043 1 85.88 318 LEU B CA 1
ATOM 8283 C C . LEU B 1 318 ? 3.824 11.398 -3.953 1 85.88 318 LEU B C 1
ATOM 8285 O O . LEU B 1 318 ? 3.594 10.992 -5.094 1 85.88 318 LEU B O 1
ATOM 8289 N N . GLU B 1 319 ? 4.961 11.531 -3.42 1 88.94 319 GLU B N 1
ATOM 8290 C CA . GLU B 1 319 ? 6.125 11.109 -4.188 1 88.94 319 GLU B CA 1
ATOM 8291 C C . GLU B 1 319 ? 6.098 9.602 -4.453 1 88.94 319 GLU B C 1
ATOM 8293 O O . GLU B 1 319 ? 6.41 9.156 -5.559 1 88.94 319 GLU B O 1
ATOM 8298 N N . ILE B 1 320 ? 5.805 8.852 -3.514 1 90.31 320 ILE B N 1
ATOM 8299 C CA . ILE B 1 320 ? 5.707 7.398 -3.654 1 90.31 320 ILE B CA 1
ATOM 8300 C C . ILE B 1 320 ? 4.648 7.051 -4.699 1 90.31 320 ILE B C 1
ATOM 8302 O O . ILE B 1 320 ? 4.867 6.191 -5.555 1 90.31 320 ILE B O 1
ATOM 8306 N N . SER B 1 321 ? 3.574 7.672 -4.652 1 89 321 SER B N 1
ATOM 8307 C CA . SER B 1 321 ? 2.5 7.441 -5.613 1 89 321 SER B CA 1
ATOM 8308 C C . SER B 1 321 ? 2.953 7.758 -7.035 1 89 321 SER B C 1
ATOM 8310 O O . SER B 1 321 ? 2.646 7.02 -7.973 1 89 321 SER B O 1
ATOM 8312 N N . ARG B 1 322 ? 3.639 8.82 -7.137 1 90.75 322 ARG B N 1
ATOM 8313 C CA . ARG B 1 322 ? 4.16 9.211 -8.445 1 90.75 322 ARG B CA 1
ATOM 8314 C C . ARG B 1 322 ? 5.129 8.156 -8.977 1 90.75 322 ARG B C 1
ATOM 8316 O O . ARG B 1 322 ? 5.102 7.824 -10.164 1 90.75 322 ARG B O 1
ATOM 8323 N N . GLN B 1 323 ? 5.992 7.66 -8.125 1 93.06 323 GLN B N 1
ATOM 8324 C CA . GLN B 1 323 ? 6.949 6.625 -8.5 1 93.06 323 GLN B CA 1
ATOM 8325 C C . GLN B 1 323 ? 6.23 5.367 -8.984 1 93.06 323 GLN B C 1
ATOM 8327 O O . GLN B 1 323 ? 6.648 4.742 -9.961 1 93.06 323 GLN B O 1
ATOM 8332 N N . ARG B 1 324 ? 5.227 5.004 -8.359 1 93.31 324 ARG B N 1
ATOM 8333 C CA . ARG B 1 324 ? 4.449 3.824 -8.727 1 93.31 324 ARG B CA 1
ATOM 8334 C C . ARG B 1 324 ? 3.771 4.012 -10.078 1 93.31 324 ARG B C 1
ATOM 8336 O O . ARG B 1 324 ? 3.811 3.121 -10.93 1 93.31 324 ARG B O 1
ATOM 8343 N N . GLU B 1 325 ? 3.197 5.156 -10.227 1 91.75 325 GLU B N 1
ATOM 8344 C CA . GLU B 1 325 ? 2.473 5.449 -11.461 1 91.75 325 GLU B CA 1
ATOM 8345 C C . GLU B 1 325 ? 3.404 5.422 -12.672 1 91.75 325 GLU B C 1
ATOM 8347 O O . GLU B 1 325 ? 2.998 5.031 -13.766 1 91.75 325 GLU B O 1
ATOM 8352 N N . ALA B 1 326 ? 4.559 5.777 -12.398 1 94.56 326 ALA B N 1
ATOM 8353 C CA . ALA B 1 326 ? 5.543 5.836 -13.477 1 94.56 326 ALA B CA 1
ATOM 8354 C C . ALA B 1 326 ? 5.906 4.438 -13.961 1 94.56 326 ALA B C 1
ATOM 8356 O O . ALA B 1 326 ? 6.449 4.277 -15.062 1 94.56 326 ALA B O 1
ATOM 8357 N N . LYS B 1 327 ? 5.656 3.373 -13.164 1 97 327 LYS B N 1
ATOM 8358 C CA . LYS B 1 327 ? 6.07 2.008 -13.484 1 97 327 LYS B CA 1
ATOM 8359 C C . LYS B 1 327 ? 4.961 1.258 -14.219 1 97 327 LYS B C 1
ATOM 8361 O O . LYS B 1 327 ? 5.203 0.201 -14.805 1 97 327 LYS B O 1
ATOM 8366 N N . VAL B 1 328 ? 3.74 1.743 -14.297 1 94.19 328 VAL B N 1
ATOM 8367 C CA . VAL B 1 328 ? 2.543 1.009 -14.695 1 94.19 328 VAL B CA 1
ATOM 8368 C C . VAL B 1 328 ? 2.633 0.63 -16.172 1 94.19 328 VAL B C 1
ATOM 8370 O O . VAL B 1 328 ? 2.32 -0.502 -16.547 1 94.19 328 VAL B O 1
ATOM 8373 N N . GLU B 1 329 ? 3.047 1.547 -16.969 1 94.81 329 GLU B N 1
ATOM 8374 C CA . GLU B 1 329 ? 3.119 1.279 -18.391 1 94.81 329 GLU B CA 1
ATOM 8375 C C . GLU B 1 329 ? 4.109 0.159 -18.703 1 94.81 329 GLU B C 1
ATOM 8377 O O . GLU B 1 329 ? 3.811 -0.746 -19.484 1 94.81 329 GLU B O 1
ATOM 8382 N N . ALA B 1 330 ? 5.277 0.231 -18.109 1 96.56 330 ALA B N 1
ATOM 8383 C CA . ALA B 1 330 ? 6.297 -0.793 -18.312 1 96.56 330 ALA B CA 1
ATOM 8384 C C . ALA B 1 330 ? 5.828 -2.148 -17.797 1 96.56 330 ALA B C 1
ATOM 8386 O O . ALA B 1 330 ? 6.078 -3.182 -18.422 1 96.56 330 ALA B O 1
ATOM 8387 N N . LEU B 1 331 ? 5.188 -2.195 -16.734 1 96.75 331 LEU B N 1
ATOM 8388 C CA . LEU B 1 331 ? 4.68 -3.428 -16.141 1 96.75 331 LEU B CA 1
ATOM 8389 C C . LEU B 1 331 ? 3.629 -4.07 -17.047 1 96.75 331 LEU B C 1
ATOM 8391 O O . LEU B 1 331 ? 3.596 -5.293 -17.188 1 96.75 331 LEU B O 1
ATOM 8395 N N . ALA B 1 332 ? 2.818 -3.246 -17.641 1 95.06 332 ALA B N 1
ATOM 8396 C CA . ALA B 1 332 ? 1.81 -3.756 -18.562 1 95.06 332 ALA B CA 1
ATOM 8397 C C . ALA B 1 332 ? 2.461 -4.41 -19.781 1 95.06 332 ALA B C 1
ATOM 8399 O O . ALA B 1 332 ? 2.01 -5.461 -20.25 1 95.06 332 ALA B O 1
ATOM 8400 N N . ARG B 1 333 ? 3.451 -3.812 -20.234 1 96.12 333 ARG B N 1
ATOM 8401 C CA . ARG B 1 333 ? 4.18 -4.355 -21.375 1 96.12 333 ARG B CA 1
ATOM 8402 C C . ARG B 1 333 ? 4.832 -5.688 -21.031 1 96.12 333 ARG B C 1
ATOM 8404 O O . ARG B 1 333 ? 4.793 -6.629 -21.828 1 96.12 333 ARG B O 1
ATOM 8411 N N . LEU B 1 334 ? 5.457 -5.789 -19.891 1 96.81 334 LEU B N 1
ATOM 8412 C CA . LEU B 1 334 ? 6.125 -7.012 -19.469 1 96.81 334 LEU B CA 1
ATOM 8413 C C . LEU B 1 334 ? 5.109 -8.117 -19.203 1 96.81 334 LEU B C 1
ATOM 8415 O O . LEU B 1 334 ? 5.379 -9.289 -19.469 1 96.81 334 LEU B O 1
ATOM 8419 N N . ASN B 1 335 ? 3.996 -7.777 -18.688 1 95.69 335 ASN B N 1
ATOM 8420 C CA . ASN B 1 335 ? 2.93 -8.758 -18.516 1 95.69 335 ASN B CA 1
ATOM 8421 C C . ASN B 1 335 ? 2.494 -9.352 -19.844 1 95.69 335 ASN B C 1
ATOM 8423 O O . ASN B 1 335 ? 2.295 -10.57 -19.953 1 95.69 335 ASN B O 1
ATOM 8427 N N . GLN B 1 336 ? 2.373 -8.484 -20.781 1 94.88 336 GLN B N 1
ATOM 8428 C CA . GLN B 1 336 ? 1.985 -8.953 -22.109 1 94.88 336 GLN B CA 1
ATOM 8429 C C . GLN B 1 336 ? 3.039 -9.898 -22.688 1 94.88 336 GLN B C 1
ATOM 8431 O O . GLN B 1 336 ? 2.705 -10.891 -23.328 1 94.88 336 GLN B O 1
ATOM 8436 N N . ALA B 1 337 ? 4.234 -9.602 -22.453 1 95 337 ALA B N 1
ATOM 8437 C CA . ALA B 1 337 ? 5.328 -10.453 -22.922 1 95 337 ALA B CA 1
ATOM 8438 C C . ALA B 1 337 ? 5.262 -11.836 -22.281 1 95 337 ALA B C 1
ATOM 8440 O O . ALA B 1 337 ? 5.539 -12.844 -22.938 1 95 337 ALA B O 1
ATOM 8441 N N . MET B 1 338 ? 4.961 -11.906 -21.047 1 94.06 338 MET B N 1
ATOM 8442 C CA . MET B 1 338 ? 4.84 -13.172 -20.328 1 94.06 338 MET B CA 1
ATOM 8443 C C . MET B 1 338 ? 3.664 -13.984 -20.859 1 94.06 338 MET B C 1
ATOM 8445 O O . MET B 1 338 ? 3.771 -15.203 -21.031 1 94.06 338 MET B O 1
ATOM 8449 N N . VAL B 1 339 ? 2.605 -13.297 -21.156 1 90.75 339 VAL B N 1
ATOM 8450 C CA . VAL B 1 339 ? 1.407 -13.945 -21.672 1 90.75 339 VAL B CA 1
ATOM 8451 C C . VAL B 1 339 ? 1.678 -14.5 -23.062 1 90.75 339 VAL B C 1
ATOM 8453 O O . VAL B 1 339 ? 1.247 -15.602 -23.406 1 90.75 339 VAL B O 1
ATOM 8456 N N . ASP B 1 340 ? 2.42 -13.844 -23.797 1 90.69 340 ASP B N 1
ATOM 8457 C CA . ASP B 1 340 ? 2.662 -14.18 -25.203 1 90.69 340 ASP B CA 1
ATOM 8458 C C . ASP B 1 340 ? 3.666 -15.32 -25.328 1 90.69 340 ASP B C 1
ATOM 8460 O O . ASP B 1 340 ? 3.738 -15.977 -26.359 1 90.69 340 ASP B O 1
ATOM 8464 N N . SER B 1 341 ? 4.406 -15.516 -24.281 1 88.5 341 SER B N 1
ATOM 8465 C CA . SER B 1 341 ? 5.414 -16.562 -24.344 1 88.5 341 SER B CA 1
ATOM 8466 C C . SER B 1 341 ? 4.777 -17.953 -24.25 1 88.5 341 SER B C 1
ATOM 8468 O O . SER B 1 341 ? 3.912 -18.188 -23.406 1 88.5 341 SER B O 1
ATOM 8470 N N . ALA B 1 342 ? 5.078 -18.797 -25.078 1 75.06 342 ALA B N 1
ATOM 8471 C CA . ALA B 1 342 ? 4.449 -20.109 -25.188 1 75.06 342 ALA B CA 1
ATOM 8472 C C . ALA B 1 342 ? 4.961 -21.062 -24.109 1 75.06 342 ALA B C 1
ATOM 8474 O O . ALA B 1 342 ? 4.215 -21.906 -23.594 1 75.06 342 ALA B O 1
ATOM 8475 N N . GLN B 1 343 ? 6.25 -20.922 -23.781 1 73.94 343 GLN B N 1
ATOM 8476 C CA . GLN B 1 343 ? 6.852 -21.953 -22.953 1 73.94 343 GLN B CA 1
ATOM 8477 C C . GLN B 1 343 ? 6.848 -21.547 -21.484 1 73.94 343 GLN B C 1
ATOM 8479 O O . GLN B 1 343 ? 6.332 -22.281 -20.641 1 73.94 343 GLN B O 1
ATOM 8484 N N . ASP B 1 344 ? 7.527 -20.484 -21.219 1 84.06 344 ASP B N 1
ATOM 8485 C CA . ASP B 1 344 ? 7.695 -20.094 -19.812 1 84.06 344 ASP B CA 1
ATOM 8486 C C . ASP B 1 344 ? 7.594 -18.578 -19.656 1 84.06 344 ASP B C 1
ATOM 8488 O O . ASP B 1 344 ? 7.918 -17.828 -20.578 1 84.06 344 ASP B O 1
ATOM 8492 N N . VAL B 1 345 ? 7.098 -18.156 -18.516 1 90.81 345 VAL B N 1
ATOM 8493 C CA . VAL B 1 345 ? 6.914 -16.75 -18.219 1 90.81 345 VAL B CA 1
ATOM 8494 C C . VAL B 1 345 ? 8.258 -16.016 -18.297 1 90.81 345 VAL B C 1
ATOM 8496 O O . VAL B 1 345 ? 8.328 -14.883 -18.781 1 90.81 345 VAL B O 1
ATOM 8499 N N . PHE B 1 346 ? 9.32 -16.625 -17.922 1 91.56 346 PHE B N 1
ATOM 8500 C CA . PHE B 1 346 ? 10.617 -15.969 -17.875 1 91.56 346 PHE B CA 1
ATOM 8501 C C . PHE B 1 346 ? 11.219 -15.844 -19.281 1 91.56 346 PHE B C 1
ATOM 8503 O O . PHE B 1 346 ? 12 -14.938 -19.547 1 91.56 346 PHE B O 1
ATOM 8510 N N . ASP B 1 347 ? 10.797 -16.734 -20.156 1 90.12 347 ASP B N 1
ATOM 8511 C CA . ASP B 1 347 ? 11.172 -16.594 -21.547 1 90.12 347 ASP B CA 1
ATOM 8512 C C . ASP B 1 347 ? 10.586 -15.312 -22.156 1 90.12 347 ASP B C 1
ATOM 8514 O O . ASP B 1 347 ? 11.234 -14.656 -22.969 1 90.12 347 ASP B O 1
ATOM 8518 N N . GLY B 1 348 ? 9.383 -15.086 -21.75 1 92 348 GLY B N 1
ATOM 8519 C CA . GLY B 1 348 ? 8.742 -13.852 -22.188 1 92 348 GLY B CA 1
ATOM 8520 C C . GLY B 1 348 ? 9.469 -12.609 -21.703 1 92 348 GLY B C 1
ATOM 8521 O O . GLY B 1 348 ? 9.625 -11.648 -22.469 1 92 348 GLY B O 1
ATOM 8522 N N . LEU B 1 349 ? 9.922 -12.641 -20.5 1 95.19 349 LEU B N 1
ATOM 8523 C CA . LEU B 1 349 ? 10.656 -11.508 -19.938 1 95.19 349 LEU B CA 1
ATOM 8524 C C . LEU B 1 349 ? 12 -11.328 -20.641 1 95.19 349 LEU B C 1
ATOM 8526 O O . LEU B 1 349 ? 12.461 -10.203 -20.828 1 95.19 349 LEU B O 1
ATOM 8530 N N . ALA B 1 350 ? 12.609 -12.414 -21.016 1 93.5 350 ALA B N 1
ATOM 8531 C CA . ALA B 1 350 ? 13.914 -12.398 -21.672 1 93.5 350 ALA B CA 1
ATOM 8532 C C . ALA B 1 350 ? 13.828 -11.75 -23.047 1 93.5 350 ALA B C 1
ATOM 8534 O O . ALA B 1 350 ? 14.828 -11.266 -23.578 1 93.5 350 ALA B O 1
ATOM 8535 N N . ARG B 1 351 ? 12.688 -11.695 -23.578 1 92.62 351 ARG B N 1
ATOM 8536 C CA . ARG B 1 351 ? 12.477 -11.102 -24.891 1 92.62 351 ARG B CA 1
ATOM 8537 C C . ARG B 1 351 ? 12.383 -9.586 -24.797 1 92.62 351 ARG B C 1
ATOM 8539 O O . ARG B 1 351 ? 12.5 -8.883 -25.812 1 92.62 351 ARG B O 1
ATOM 8546 N N . GLU B 1 352 ? 12.203 -9.086 -23.578 1 95.12 352 GLU B N 1
ATOM 8547 C CA . GLU B 1 352 ? 12.117 -7.641 -23.359 1 95.12 352 GLU B CA 1
ATOM 8548 C C . GLU B 1 352 ? 13.148 -7.172 -22.344 1 95.12 352 GLU B C 1
ATOM 8550 O O . GLU B 1 352 ? 12.797 -6.504 -21.359 1 95.12 352 GLU B O 1
ATOM 8555 N N . PRO B 1 353 ? 14.359 -7.379 -22.625 1 93.94 353 PRO B N 1
ATOM 8556 C CA . PRO B 1 353 ? 15.375 -7.074 -21.609 1 93.94 353 PRO B CA 1
ATOM 8557 C C . PRO B 1 353 ? 15.539 -5.574 -21.375 1 93.94 353 PRO B C 1
ATOM 8559 O O . PRO B 1 353 ? 15.82 -5.152 -20.25 1 93.94 353 PRO B O 1
ATOM 8562 N N . GLN B 1 354 ? 15.336 -4.727 -22.406 1 95.62 354 GLN B N 1
ATOM 8563 C CA . GLN B 1 354 ? 15.484 -3.285 -22.25 1 95.62 354 GLN B CA 1
ATOM 8564 C C . GLN B 1 354 ? 14.406 -2.719 -21.328 1 95.62 354 GLN B C 1
ATOM 8566 O O . GLN B 1 354 ? 14.695 -1.867 -20.469 1 95.62 354 GLN B O 1
ATOM 8571 N N . THR B 1 355 ? 13.242 -3.221 -21.531 1 96.81 355 THR B N 1
ATOM 8572 C CA . THR B 1 355 ? 12.141 -2.797 -20.672 1 96.81 355 THR B CA 1
ATOM 8573 C C . THR B 1 355 ? 12.375 -3.229 -19.219 1 96.81 355 THR B C 1
ATOM 8575 O O . THR B 1 355 ? 12.07 -2.484 -18.297 1 96.81 355 THR B O 1
ATOM 8578 N N . LEU B 1 356 ? 12.938 -4.383 -19.078 1 96.94 356 LEU B N 1
ATOM 8579 C CA . LEU B 1 356 ? 13.242 -4.898 -17.75 1 96.94 356 LEU B CA 1
ATOM 8580 C C . LEU B 1 356 ? 14.281 -4.023 -17.047 1 96.94 356 LEU B C 1
ATOM 8582 O O . LEU B 1 356 ? 14.156 -3.725 -15.867 1 96.94 356 LEU B O 1
ATOM 8586 N N . MET B 1 357 ? 15.258 -3.652 -17.75 1 96.94 357 MET B N 1
ATOM 8587 C CA . MET B 1 357 ? 16.312 -2.824 -17.172 1 96.94 357 MET B CA 1
ATOM 8588 C C . MET B 1 357 ? 15.805 -1.424 -16.859 1 96.94 357 MET B C 1
ATOM 8590 O O . MET B 1 357 ? 16.078 -0.883 -15.789 1 96.94 357 MET B O 1
ATOM 8594 N N . LYS B 1 358 ? 15.016 -0.885 -17.719 1 95.88 358 LYS B N 1
ATOM 8595 C CA . LYS B 1 358 ? 14.477 0.464 -17.562 1 95.88 358 LYS B CA 1
ATOM 8596 C C . LYS B 1 358 ? 13.469 0.522 -16.422 1 95.88 358 LYS B C 1
ATOM 8598 O O . LYS B 1 358 ? 13.281 1.572 -15.805 1 95.88 358 LYS B O 1
ATOM 8603 N N . LEU B 1 359 ? 12.836 -0.604 -16.156 1 97.19 359 LEU B N 1
ATOM 8604 C CA . LEU B 1 359 ? 11.82 -0.706 -15.117 1 97.19 359 LEU B CA 1
ATOM 8605 C C . LEU B 1 359 ? 12.352 -0.19 -13.781 1 97.19 359 LEU B C 1
ATOM 8607 O O . LEU B 1 359 ? 11.625 0.459 -13.031 1 97.19 359 LEU B O 1
ATOM 8611 N N . VAL B 1 360 ? 13.648 -0.471 -13.5 1 97.25 360 VAL B N 1
ATOM 8612 C CA . VAL B 1 360 ? 14.211 -0.085 -12.211 1 97.25 360 VAL B CA 1
ATOM 8613 C C . VAL B 1 360 ? 15.531 0.651 -12.43 1 97.25 360 VAL B C 1
ATOM 8615 O O . VAL B 1 360 ? 16.359 0.727 -11.523 1 97.25 360 VAL B O 1
ATOM 8618 N N . ASP B 1 361 ? 15.766 1.05 -13.648 1 96 361 ASP B N 1
ATOM 8619 C CA . ASP B 1 361 ? 16.984 1.771 -14.023 1 96 361 ASP B CA 1
ATOM 8620 C C . ASP B 1 361 ? 18.234 0.975 -13.648 1 96 361 ASP B C 1
ATOM 8622 O O . ASP B 1 361 ? 19.109 1.487 -12.961 1 96 361 ASP B O 1
ATOM 8626 N N . ALA B 1 362 ? 18.25 -0.246 -14.039 1 97.12 362 ALA B N 1
ATOM 8627 C CA . ALA B 1 362 ? 19.375 -1.142 -13.758 1 97.12 362 ALA B CA 1
ATOM 8628 C C . ALA B 1 362 ? 20.391 -1.107 -14.883 1 97.12 362 ALA B C 1
ATOM 8630 O O . ALA B 1 362 ? 20.062 -0.772 -16.031 1 97.12 362 ALA B O 1
ATOM 8631 N N . GLY B 1 363 ? 21.641 -1.435 -14.508 1 96.44 363 GLY B N 1
ATOM 8632 C CA . GLY B 1 363 ? 22.703 -1.536 -15.5 1 96.44 363 GLY B CA 1
ATOM 8633 C C . GLY B 1 363 ? 22.734 -2.887 -16.188 1 96.44 363 GLY B C 1
ATOM 8634 O O . GLY B 1 363 ? 23.281 -3.01 -17.297 1 96.44 363 GLY B O 1
ATOM 8635 N N . GLY B 1 364 ? 22.219 -3.855 -15.555 1 97.69 364 GLY B N 1
ATOM 8636 C CA . GLY B 1 364 ? 22.156 -5.211 -16.078 1 97.69 364 GLY B CA 1
ATOM 8637 C C . GLY B 1 364 ? 21.031 -6.027 -15.492 1 97.69 364 GLY B C 1
ATOM 8638 O O . GLY B 1 364 ? 20.5 -5.684 -14.43 1 97.69 364 GLY B O 1
ATOM 8639 N N . VAL B 1 365 ? 20.641 -7.094 -16.219 1 98.19 365 VAL B N 1
ATOM 8640 C CA . VAL B 1 365 ? 19.594 -7.98 -15.727 1 98.19 365 VAL B CA 1
ATOM 8641 C C . VAL B 1 365 ? 19.906 -9.422 -16.125 1 98.19 365 VAL B C 1
ATOM 8643 O O . VAL B 1 365 ? 20.406 -9.672 -17.219 1 98.19 365 VAL B O 1
ATOM 8646 N N . ALA B 1 366 ? 19.719 -10.305 -15.195 1 98.31 366 ALA B N 1
ATOM 8647 C CA . ALA B 1 366 ? 19.875 -11.742 -15.43 1 98.31 366 ALA B CA 1
ATOM 8648 C C . ALA B 1 366 ? 18.547 -12.469 -15.211 1 98.31 366 ALA B C 1
ATOM 8650 O O . ALA B 1 366 ? 17.844 -12.211 -14.234 1 98.31 366 ALA B O 1
ATOM 8651 N N . ILE B 1 367 ? 18.219 -13.281 -16.125 1 97.44 367 ILE B N 1
ATOM 8652 C CA . ILE B 1 367 ? 17.016 -14.102 -16.031 1 97.44 367 ILE B CA 1
ATOM 8653 C C . ILE B 1 367 ? 17.391 -15.578 -15.977 1 97.44 367 ILE B C 1
ATOM 8655 O O . ILE B 1 367 ? 18.078 -16.078 -16.875 1 97.44 367 ILE B O 1
ATOM 8659 N N . ILE B 1 368 ? 16.906 -16.219 -14.922 1 95.5 368 ILE B N 1
ATOM 8660 C CA . ILE B 1 368 ? 17.234 -17.625 -14.719 1 95.5 368 ILE B CA 1
ATOM 8661 C C . ILE B 1 368 ? 15.984 -18.484 -14.93 1 95.5 368 ILE B C 1
ATOM 8663 O O . ILE B 1 368 ? 14.945 -18.234 -14.312 1 95.5 368 ILE B O 1
ATOM 8667 N N . GLU B 1 369 ? 16.078 -19.422 -15.75 1 89.62 369 GLU B N 1
ATOM 8668 C CA . GLU B 1 369 ? 15.047 -20.438 -15.961 1 89.62 369 GLU B CA 1
ATOM 8669 C C . GLU B 1 369 ? 15.672 -21.828 -16.078 1 89.62 369 GLU B C 1
ATOM 8671 O O . GLU B 1 369 ? 16.078 -22.234 -17.172 1 89.62 369 GLU B O 1
ATOM 8676 N N . GLY B 1 370 ? 15.578 -22.484 -14.992 1 87.38 370 GLY B N 1
ATOM 8677 C CA . GLY B 1 370 ? 16.25 -23.766 -14.977 1 87.38 370 GLY B CA 1
ATOM 8678 C C . GLY B 1 370 ? 17.734 -23.672 -15.219 1 87.38 370 GLY B C 1
ATOM 8679 O O . GLY B 1 370 ? 18.453 -22.984 -14.477 1 87.38 370 GLY B O 1
ATOM 8680 N N . LYS B 1 371 ? 18.188 -24.328 -16.281 1 84 371 LYS B N 1
ATOM 8681 C CA . LYS B 1 371 ? 19.609 -24.328 -16.609 1 84 371 LYS B CA 1
ATOM 8682 C C . LYS B 1 371 ? 19.969 -23.156 -17.516 1 84 371 LYS B C 1
ATOM 8684 O O . LYS B 1 371 ? 21.141 -22.797 -17.641 1 84 371 LYS B O 1
ATOM 8689 N N . GLN B 1 372 ? 18.984 -22.547 -18.016 1 89.62 372 GLN B N 1
ATOM 8690 C CA . GLN B 1 372 ? 19.203 -21.422 -18.922 1 89.62 372 GLN B CA 1
ATOM 8691 C C . GLN B 1 372 ? 19.391 -20.125 -18.156 1 89.62 372 GLN B C 1
ATOM 8693 O O . GLN B 1 372 ? 18.703 -19.875 -17.172 1 89.62 372 GLN B O 1
ATOM 8698 N N . LEU B 1 373 ? 20.422 -19.391 -18.5 1 94.75 373 LEU B N 1
ATOM 8699 C CA . LEU B 1 373 ? 20.719 -18.078 -17.938 1 94.75 373 LEU B CA 1
ATOM 8700 C C . LEU B 1 373 ? 20.828 -17.016 -19.031 1 94.75 373 LEU B C 1
ATOM 8702 O O . LEU B 1 373 ? 21.688 -17.125 -19.922 1 94.75 373 LEU B O 1
ATOM 8706 N N . HIS B 1 374 ? 19.922 -16.078 -19.047 1 95.38 374 HIS B N 1
ATOM 8707 C CA . HIS B 1 374 ? 19.969 -14.969 -19.984 1 95.38 374 HIS B CA 1
ATOM 8708 C C . HIS B 1 374 ? 20.484 -13.703 -19.312 1 95.38 374 HIS B C 1
ATOM 8710 O O . HIS B 1 374 ? 19.969 -13.289 -18.281 1 95.38 374 HIS B O 1
ATOM 8716 N N . CYS B 1 375 ? 21.5 -13.164 -19.797 1 96.69 375 CYS B N 1
ATOM 8717 C CA . CYS B 1 375 ? 22.062 -11.93 -19.25 1 96.69 375 CYS B CA 1
ATOM 8718 C C . CYS B 1 375 ? 21.984 -10.797 -20.25 1 96.69 375 CYS B C 1
ATOM 8720 O O . CYS B 1 375 ? 22.25 -11 -21.438 1 96.69 375 CYS B O 1
ATOM 8722 N N . HIS B 1 376 ? 21.625 -9.68 -19.891 1 96.62 376 HIS B N 1
ATOM 8723 C CA . HIS B 1 376 ? 21.578 -8.469 -20.703 1 96.62 376 HIS B CA 1
ATOM 8724 C C . HIS B 1 376 ? 22.172 -7.277 -19.969 1 96.62 376 HIS B C 1
ATOM 8726 O O . HIS B 1 376 ? 21.922 -7.098 -18.766 1 96.62 376 HIS B O 1
ATOM 8732 N N . GLY B 1 377 ? 22.984 -6.438 -20.625 1 96.19 377 GLY B N 1
ATOM 8733 C CA . GLY B 1 377 ? 23.656 -5.32 -19.984 1 96.19 377 GLY B CA 1
ATOM 8734 C C . GLY B 1 377 ? 24.906 -5.734 -19.219 1 96.19 377 GLY B C 1
ATOM 8735 O O . GLY B 1 377 ? 25.609 -6.648 -19.641 1 96.19 377 GLY B O 1
ATOM 8736 N N . ASN B 1 378 ? 25.219 -5.008 -18.25 1 96.5 378 ASN B N 1
ATOM 8737 C CA . ASN B 1 378 ? 26.391 -5.293 -17.438 1 96.5 378 ASN B CA 1
ATOM 8738 C C . ASN B 1 378 ? 26.062 -6.227 -16.281 1 96.5 378 ASN B C 1
ATOM 8740 O O . ASN B 1 378 ? 25.469 -5.797 -15.289 1 96.5 378 ASN B O 1
ATOM 8744 N N . CYS B 1 379 ? 26.484 -7.461 -16.422 1 97.31 379 CYS B N 1
ATOM 8745 C CA . CYS B 1 379 ? 26.203 -8.469 -15.398 1 97.31 379 CYS B CA 1
ATOM 8746 C C . CYS B 1 379 ? 27.484 -9.141 -14.922 1 97.31 379 CYS B C 1
ATOM 8748 O O . CYS B 1 379 ? 28.5 -9.117 -15.617 1 97.31 379 CYS B O 1
ATOM 8750 N N . PRO B 1 380 ? 27.406 -9.695 -13.734 1 97.5 380 PRO B N 1
ATOM 8751 C CA . PRO B 1 380 ? 28.516 -10.555 -13.312 1 97.5 380 PRO B CA 1
ATOM 8752 C C . PRO B 1 380 ? 28.656 -11.805 -14.18 1 97.5 380 PRO B C 1
ATOM 8754 O O . PRO B 1 380 ? 27.859 -12.016 -15.102 1 97.5 380 PRO B O 1
ATOM 8757 N N . GLN B 1 381 ? 29.688 -12.562 -13.883 1 96.56 381 GLN B N 1
ATOM 8758 C CA . GLN B 1 381 ? 29.891 -13.812 -14.609 1 96.56 381 GLN B CA 1
ATOM 8759 C C . GLN B 1 381 ? 28.812 -14.836 -14.258 1 96.56 381 GLN B C 1
ATOM 8761 O O . GLN B 1 381 ? 28.266 -14.812 -13.156 1 96.56 381 GLN B O 1
ATOM 8766 N N . PRO B 1 382 ? 28.516 -15.711 -15.148 1 96.06 382 PRO B N 1
ATOM 8767 C CA . PRO B 1 382 ? 27.438 -16.672 -14.945 1 96.06 382 PRO B CA 1
ATOM 8768 C C . PRO B 1 382 ? 27.594 -17.484 -13.656 1 96.06 382 PRO B C 1
ATOM 8770 O O . PRO B 1 382 ? 26.609 -17.703 -12.945 1 96.06 382 PRO B O 1
ATOM 8773 N N . GLN B 1 383 ? 28.797 -17.859 -13.383 1 94.75 383 GLN B N 1
ATOM 8774 C CA . GLN B 1 383 ? 29.016 -18.641 -12.172 1 94.75 383 GLN B CA 1
ATOM 8775 C C . GLN B 1 383 ? 28.719 -17.812 -10.922 1 94.75 383 GLN B C 1
ATOM 8777 O O . GLN B 1 383 ? 28.188 -18.328 -9.938 1 94.75 383 GLN B O 1
ATOM 8782 N N . GLU B 1 384 ? 29.062 -16.578 -11.008 1 97 384 GLU B N 1
ATOM 8783 C CA . GLU B 1 384 ? 28.797 -15.672 -9.898 1 97 384 GLU B CA 1
ATOM 8784 C C . GLU B 1 384 ? 27.312 -15.422 -9.719 1 97 384 GLU B C 1
ATOM 8786 O O . GLU B 1 384 ? 26.812 -15.344 -8.586 1 97 384 GLU B O 1
ATOM 8791 N N . ILE B 1 385 ? 26.625 -15.312 -10.797 1 97.69 385 ILE B N 1
ATOM 8792 C CA . ILE B 1 385 ? 25.188 -15.094 -10.773 1 97.69 385 ILE B CA 1
ATOM 8793 C C . ILE B 1 385 ? 24.484 -16.297 -10.156 1 97.69 385 ILE B C 1
ATOM 8795 O O . ILE B 1 385 ? 23.594 -16.156 -9.312 1 97.69 385 ILE B O 1
ATOM 8799 N N . ARG B 1 386 ? 24.875 -17.469 -10.531 1 96 386 ARG B N 1
ATOM 8800 C CA . ARG B 1 386 ? 24.266 -18.688 -10.016 1 96 386 ARG B CA 1
ATOM 8801 C C . ARG B 1 386 ? 24.531 -18.844 -8.523 1 96 386 ARG B C 1
ATOM 8803 O O . ARG B 1 386 ? 23.641 -19.25 -7.77 1 96 386 ARG B O 1
ATOM 8810 N N . ALA B 1 387 ? 25.75 -18.516 -8.156 1 96.19 387 ALA B N 1
ATOM 8811 C CA . ALA B 1 387 ? 26.078 -18.578 -6.738 1 96.19 387 ALA B CA 1
ATOM 8812 C C . ALA B 1 387 ? 25.25 -17.594 -5.93 1 96.19 387 ALA B C 1
ATOM 8814 O O . ALA B 1 387 ? 24.766 -17.906 -4.84 1 96.19 387 ALA B O 1
ATOM 8815 N N . LEU B 1 388 ? 25.156 -16.391 -6.418 1 97.19 388 LEU B N 1
ATOM 8816 C CA . LEU B 1 388 ? 24.328 -15.383 -5.777 1 97.19 388 LEU B CA 1
ATOM 8817 C C . LEU B 1 388 ? 22.875 -15.844 -5.684 1 97.19 388 LEU B C 1
ATOM 8819 O O . LEU B 1 388 ? 22.234 -15.68 -4.641 1 97.19 388 LEU B O 1
ATOM 8823 N N . HIS B 1 389 ? 22.391 -16.344 -6.754 1 96.5 389 HIS B N 1
ATOM 8824 C CA . HIS B 1 389 ? 21.016 -16.828 -6.797 1 96.5 389 HIS B CA 1
ATOM 8825 C C . HIS B 1 389 ? 20.766 -17.906 -5.75 1 96.5 389 HIS B C 1
ATOM 8827 O O . HIS B 1 389 ? 19.719 -17.922 -5.105 1 96.5 389 HIS B O 1
ATOM 8833 N N . GLN B 1 390 ? 21.672 -18.797 -5.633 1 94.38 390 GLN B N 1
ATOM 8834 C CA . GLN B 1 390 ? 21.547 -19.859 -4.629 1 94.38 390 GLN B CA 1
ATOM 8835 C C . GLN B 1 390 ? 21.484 -19.266 -3.223 1 94.38 390 GLN B C 1
ATOM 8837 O O . GLN B 1 390 ? 20.688 -19.719 -2.391 1 94.38 390 GLN B O 1
ATOM 8842 N N . TRP B 1 391 ? 22.297 -18.297 -3.021 1 96.12 391 TRP B N 1
ATOM 8843 C CA . TRP B 1 391 ? 22.297 -17.609 -1.733 1 96.12 391 TRP B CA 1
ATOM 8844 C C . TRP B 1 391 ? 20.953 -16.938 -1.482 1 96.12 391 TRP B C 1
ATOM 8846 O O . TRP B 1 391 ? 20.422 -17 -0.368 1 96.12 391 TRP B O 1
ATOM 8856 N N . LEU B 1 392 ? 20.406 -16.312 -2.443 1 95.88 392 LEU B N 1
ATOM 8857 C CA . LEU B 1 392 ? 19.125 -15.633 -2.346 1 95.88 392 LEU B CA 1
ATOM 8858 C C . LEU B 1 392 ? 18 -16.625 -2.041 1 95.88 392 LEU B C 1
ATOM 8860 O O . LEU B 1 392 ? 17.109 -16.328 -1.242 1 95.88 392 LEU B O 1
ATOM 8864 N N . GLN B 1 393 ? 18.047 -17.703 -2.695 1 92.38 393 GLN B N 1
ATOM 8865 C CA . GLN B 1 393 ? 17.031 -18.734 -2.492 1 92.38 393 GLN B CA 1
ATOM 8866 C C . GLN B 1 393 ? 17.062 -19.266 -1.065 1 92.38 393 GLN B C 1
ATOM 8868 O O . GLN B 1 393 ? 16.016 -19.578 -0.481 1 92.38 393 GLN B O 1
ATOM 8873 N N . ALA B 1 394 ? 18.203 -19.375 -0.562 1 91.06 394 ALA B N 1
ATOM 8874 C CA . ALA B 1 394 ? 18.359 -19.859 0.805 1 91.06 394 ALA B CA 1
ATOM 8875 C C . ALA B 1 394 ? 17.75 -18.891 1.812 1 91.06 394 ALA B C 1
ATOM 8877 O O . ALA B 1 394 ? 17.25 -19.312 2.861 1 91.06 394 ALA B O 1
ATOM 8878 N N . GLY B 1 395 ? 17.781 -17.703 1.515 1 89.62 395 GLY B N 1
ATOM 8879 C CA . GLY B 1 395 ? 17.203 -16.688 2.385 1 89.62 395 GLY B CA 1
ATOM 8880 C C . GLY B 1 395 ? 15.695 -16.734 2.426 1 89.62 395 GLY B C 1
ATOM 8881 O O . GLY B 1 395 ? 15.078 -16.266 3.389 1 89.62 395 GLY B O 1
ATOM 8882 N N . GLY B 1 396 ? 15.07 -17.094 1.345 1 86.5 396 GLY B N 1
ATOM 8883 C CA . GLY B 1 396 ? 13.641 -17.375 1.352 1 86.5 396 GLY B CA 1
ATOM 8884 C C . GLY B 1 396 ? 12.797 -16.156 1.036 1 86.5 396 GLY B C 1
ATOM 8885 O O . GLY B 1 396 ? 11.562 -16.234 1.007 1 86.5 396 GLY B O 1
ATOM 8886 N N . GLU B 1 397 ? 13.359 -15 0.773 1 90.69 397 GLU B N 1
ATOM 8887 C CA . GLU B 1 397 ? 12.594 -13.805 0.463 1 90.69 397 GLU B CA 1
ATOM 8888 C C . GLU B 1 397 ? 12.109 -13.812 -0.984 1 90.69 397 GLU B C 1
ATOM 8890 O O . GLU B 1 397 ? 12.906 -14.008 -1.908 1 90.69 397 GLU B O 1
ATOM 8895 N N . PRO B 1 398 ? 10.812 -13.508 -1.141 1 92 398 PRO B N 1
ATOM 8896 C CA . PRO B 1 398 ? 10.305 -13.5 -2.514 1 92 398 PRO B CA 1
ATOM 8897 C C . PRO B 1 398 ? 10.93 -12.406 -3.373 1 92 398 PRO B C 1
ATOM 8899 O O . PRO B 1 398 ? 11.227 -12.633 -4.547 1 92 398 PRO B O 1
ATOM 8902 N N . VAL B 1 399 ? 11.117 -11.227 -2.738 1 96.25 399 VAL B N 1
ATOM 8903 C CA . VAL B 1 399 ? 11.805 -10.109 -3.375 1 96.25 399 VAL B CA 1
ATOM 8904 C C . VAL B 1 399 ? 12.906 -9.586 -2.457 1 96.25 399 VAL B C 1
ATOM 8906 O O . VAL B 1 399 ? 12.672 -9.344 -1.272 1 96.25 399 VAL B O 1
ATOM 8909 N N . PHE B 1 400 ? 14.094 -9.539 -3.02 1 97.38 400 PHE B N 1
ATOM 8910 C CA . PHE B 1 400 ? 15.25 -9.078 -2.262 1 97.38 400 PHE B CA 1
ATOM 8911 C C . PHE B 1 400 ? 15.828 -7.809 -2.873 1 97.38 400 PHE B C 1
ATOM 8913 O O . PHE B 1 400 ? 15.891 -7.676 -4.098 1 97.38 400 PHE B O 1
ATOM 8920 N N . ALA B 1 401 ? 16.172 -6.891 -1.989 1 97.38 401 ALA B N 1
ATOM 8921 C CA . ALA B 1 401 ? 16.781 -5.652 -2.471 1 97.38 401 ALA B CA 1
ATOM 8922 C C . ALA B 1 401 ? 17.922 -5.215 -1.568 1 97.38 401 ALA B C 1
ATOM 8924 O O . ALA B 1 401 ? 17.812 -5.254 -0.341 1 97.38 401 ALA B O 1
ATOM 8925 N N . SER B 1 402 ? 19.031 -4.891 -2.111 1 96.44 402 SER B N 1
ATOM 8926 C CA . SER B 1 402 ? 20.156 -4.305 -1.398 1 96.44 402 SER B CA 1
ATOM 8927 C C . SER B 1 402 ? 20.938 -3.33 -2.283 1 96.44 402 SER B C 1
ATOM 8929 O O . SER B 1 402 ? 21.141 -3.594 -3.469 1 96.44 402 SER B O 1
ATOM 8931 N N . HIS B 1 403 ? 21.281 -2.225 -1.727 1 94.56 403 HIS B N 1
ATOM 8932 C CA . HIS B 1 403 ? 22.109 -1.273 -2.461 1 94.56 403 HIS B CA 1
ATOM 8933 C C . HIS B 1 403 ? 23.578 -1.396 -2.059 1 94.56 403 HIS B C 1
ATOM 8935 O O . HIS B 1 403 ? 24.422 -0.614 -2.512 1 94.56 403 HIS B O 1
ATOM 8941 N N . HIS B 1 404 ? 23.828 -2.271 -1.155 1 93.62 404 HIS B N 1
ATOM 8942 C CA . HIS B 1 404 ? 25.172 -2.621 -0.688 1 93.62 404 HIS B CA 1
ATOM 8943 C C . HIS B 1 404 ? 25.328 -4.133 -0.562 1 93.62 404 HIS B C 1
ATOM 8945 O O . HIS B 1 404 ? 25.578 -4.645 0.532 1 93.62 404 HIS B O 1
ATOM 8951 N N . LEU B 1 405 ? 25.469 -4.777 -1.687 1 95.94 405 LEU B N 1
ATOM 8952 C CA . LEU B 1 405 ? 25.375 -6.234 -1.754 1 95.94 405 LEU B CA 1
ATOM 8953 C C . LEU B 1 405 ? 26.531 -6.887 -1.011 1 95.94 405 LEU B C 1
ATOM 8955 O O . LEU B 1 405 ? 26.344 -7.883 -0.313 1 95.94 405 LEU B O 1
ATOM 8959 N N . SER B 1 406 ? 27.703 -6.363 -1.104 1 94.31 406 SER B N 1
ATOM 8960 C CA . SER B 1 406 ? 28.875 -6.977 -0.506 1 94.31 406 SER B CA 1
ATOM 8961 C C . SER B 1 406 ? 28.781 -7 1.016 1 94.31 406 SER B C 1
ATOM 8963 O O . SER B 1 406 ? 29.438 -7.812 1.673 1 94.31 406 SER B O 1
ATOM 8965 N N . SER B 1 407 ? 27.953 -6.109 1.594 1 91.88 407 SER B N 1
ATOM 8966 C CA . SER B 1 407 ? 27.781 -6.062 3.041 1 91.88 407 SER B CA 1
ATOM 8967 C C . SER B 1 407 ? 26.969 -7.254 3.539 1 91.88 407 SER B C 1
ATOM 8969 O O . SER B 1 407 ? 27.125 -7.68 4.688 1 91.88 407 SER B O 1
ATOM 8971 N N . VAL B 1 408 ? 26.188 -7.871 2.705 1 94.12 408 VAL B N 1
ATOM 8972 C CA . VAL B 1 408 ? 25.328 -8.969 3.135 1 94.12 408 VAL B CA 1
ATOM 8973 C C . VAL B 1 408 ? 25.766 -10.266 2.463 1 94.12 408 VAL B C 1
ATOM 8975 O O . VAL B 1 408 ? 25.484 -11.359 2.957 1 94.12 408 VAL B O 1
ATOM 8978 N N . TYR B 1 409 ? 26.375 -10.109 1.343 1 96.44 409 TYR B N 1
ATOM 8979 C CA . TYR B 1 409 ? 26.922 -11.219 0.579 1 96.44 409 TYR B CA 1
ATOM 8980 C C . TYR B 1 409 ? 28.375 -10.938 0.193 1 96.44 409 TYR B C 1
ATOM 8982 O O . TYR B 1 409 ? 28.656 -10.484 -0.919 1 96.44 409 TYR B O 1
ATOM 8990 N N . PRO B 1 410 ? 29.328 -11.312 0.962 1 95.56 410 PRO B N 1
ATOM 8991 C CA . PRO B 1 410 ? 30.734 -10.938 0.834 1 95.56 410 PRO B CA 1
ATOM 8992 C C . PRO B 1 410 ? 31.328 -11.352 -0.508 1 95.56 410 PRO B C 1
ATOM 8994 O O . PRO B 1 410 ? 32.219 -10.664 -1.031 1 95.56 410 PRO B O 1
ATOM 8997 N N . ALA B 1 411 ? 30.891 -12.406 -1.085 1 95.38 411 ALA B N 1
ATOM 8998 C CA . ALA B 1 411 ? 31.438 -12.891 -2.352 1 95.38 411 ALA B CA 1
ATOM 8999 C C . ALA B 1 411 ? 31.234 -11.859 -3.461 1 95.38 411 ALA B C 1
ATOM 9001 O O . ALA B 1 411 ? 31.969 -11.859 -4.457 1 95.38 411 ALA B O 1
ATOM 9002 N N . ALA B 1 412 ? 30.359 -10.914 -3.229 1 95.75 412 ALA B N 1
ATOM 9003 C CA . ALA B 1 412 ? 30.031 -9.922 -4.25 1 95.75 412 ALA B CA 1
ATOM 9004 C C . ALA B 1 412 ? 31.094 -8.828 -4.312 1 95.75 412 ALA B C 1
ATOM 9006 O O . ALA B 1 412 ? 31.109 -8.031 -5.254 1 95.75 412 ALA B O 1
ATOM 9007 N N . ALA B 1 413 ? 32.031 -8.758 -3.385 1 94.38 413 ALA B N 1
ATOM 9008 C CA . ALA B 1 413 ? 33.125 -7.793 -3.406 1 94.38 413 ALA B CA 1
ATOM 9009 C C . ALA B 1 413 ? 33.969 -7.961 -4.66 1 94.38 413 ALA B C 1
ATOM 9011 O O . ALA B 1 413 ? 34.594 -7.012 -5.117 1 94.38 413 ALA B O 1
ATOM 9012 N N . GLY B 1 414 ? 33.875 -9.148 -5.184 1 93.75 414 GLY B N 1
ATOM 9013 C CA . GLY B 1 414 ? 34.688 -9.477 -6.352 1 93.75 414 GLY B CA 1
ATOM 9014 C C . GLY B 1 414 ? 34.156 -8.859 -7.633 1 93.75 414 GLY B C 1
ATOM 9015 O O . GLY B 1 414 ? 34.875 -8.781 -8.633 1 93.75 414 GLY B O 1
ATOM 9016 N N . TYR B 1 415 ? 32.938 -8.359 -7.645 1 96.25 415 TYR B N 1
ATOM 9017 C CA . TYR B 1 415 ? 32.344 -7.789 -8.859 1 96.25 415 TYR B CA 1
ATOM 9018 C C . TYR B 1 415 ? 31.5 -6.559 -8.531 1 96.25 415 TYR B C 1
ATOM 9020 O O . TYR B 1 415 ? 30.391 -6.402 -9.039 1 96.25 415 TYR B O 1
ATOM 9028 N N . GLN B 1 416 ? 31.953 -5.695 -7.66 1 93.69 416 GLN B N 1
ATOM 9029 C CA . GLN B 1 416 ? 31.25 -4.5 -7.199 1 93.69 416 GLN B CA 1
ATOM 9030 C C . GLN B 1 416 ? 31.062 -3.502 -8.336 1 93.69 416 GLN B C 1
ATOM 9032 O O . GLN B 1 416 ? 30.109 -2.713 -8.328 1 93.69 416 GLN B O 1
ATOM 9037 N N . GLN B 1 417 ? 31.875 -3.518 -9.336 1 92.12 417 GLN B N 1
ATOM 9038 C CA . GLN B 1 417 ? 31.828 -2.566 -10.445 1 92.12 417 GLN B CA 1
ATOM 9039 C C . GLN B 1 417 ? 30.531 -2.713 -11.234 1 92.12 417 GLN B C 1
ATOM 9041 O O . GLN B 1 417 ? 30.016 -1.739 -11.797 1 92.12 417 GLN B O 1
ATOM 9046 N N . VAL B 1 418 ? 30.047 -3.924 -11.148 1 94.69 418 VAL B N 1
ATOM 9047 C CA . VAL B 1 418 ? 28.875 -4.195 -11.969 1 94.69 418 VAL B CA 1
ATOM 9048 C C . VAL B 1 418 ? 27.656 -4.391 -11.062 1 94.69 418 VAL B C 1
ATOM 9050 O O . VAL B 1 418 ? 26.516 -4.145 -11.477 1 94.69 418 VAL B O 1
ATOM 9053 N N . ALA B 1 419 ? 27.906 -4.852 -9.852 1 96.25 419 ALA B N 1
ATOM 9054 C CA . ALA B 1 419 ? 26.781 -5.258 -9.016 1 96.25 419 ALA B CA 1
ATOM 9055 C C . ALA B 1 419 ? 27.016 -4.898 -7.551 1 96.25 419 ALA B C 1
ATOM 9057 O O . ALA B 1 419 ? 27.141 -5.781 -6.695 1 96.25 419 ALA B O 1
ATOM 9058 N N . SER B 1 420 ? 26.938 -3.695 -7.273 1 95.94 420 SER B N 1
ATOM 9059 C CA . SER B 1 420 ? 26.938 -3.248 -5.887 1 95.94 420 SER B CA 1
ATOM 9060 C C . SER B 1 420 ? 25.516 -3.26 -5.312 1 95.94 420 SER B C 1
ATOM 9062 O O . SER B 1 420 ? 25.328 -3.436 -4.109 1 95.94 420 SER B O 1
ATOM 9064 N N . GLY B 1 421 ? 24.578 -3 -6.191 1 97.31 421 GLY B N 1
ATOM 9065 C CA . GLY B 1 421 ? 23.172 -3.146 -5.859 1 97.31 421 GLY B CA 1
ATOM 9066 C C . GLY B 1 421 ? 22.5 -4.305 -6.578 1 97.31 421 GLY B C 1
ATOM 9067 O O . GLY B 1 421 ? 22.812 -4.582 -7.742 1 97.31 421 GLY B O 1
ATOM 9068 N N . VAL B 1 422 ? 21.578 -4.949 -5.828 1 98.25 422 VAL B N 1
ATOM 9069 C CA . VAL B 1 422 ? 20.859 -6.062 -6.445 1 98.25 422 VAL B CA 1
ATOM 9070 C C . VAL B 1 422 ? 19.391 -6.023 -6.027 1 98.25 422 VAL B C 1
ATOM 9072 O O . VAL B 1 422 ? 19.078 -5.738 -4.871 1 98.25 422 VAL B O 1
ATOM 9075 N N . LEU B 1 423 ? 18.562 -6.09 -6.945 1 98.19 423 LEU B N 1
ATOM 9076 C CA . LEU B 1 423 ? 17.141 -6.363 -6.785 1 98.19 423 LEU B CA 1
ATOM 9077 C C . LEU B 1 423 ? 16.766 -7.688 -7.438 1 98.19 423 LEU B C 1
ATOM 9079 O O . LEU B 1 423 ? 17.125 -7.941 -8.586 1 98.19 423 LEU B O 1
ATOM 9083 N N . ALA B 1 424 ? 16.109 -8.57 -6.691 1 98.38 424 ALA B N 1
ATOM 9084 C CA . ALA B 1 424 ? 15.859 -9.906 -7.227 1 98.38 424 ALA B CA 1
ATOM 9085 C C . ALA B 1 424 ? 14.461 -10.391 -6.855 1 98.38 424 ALA B C 1
ATOM 9087 O O . ALA B 1 424 ? 13.945 -10.047 -5.793 1 98.38 424 ALA B O 1
ATOM 9088 N N . MET B 1 425 ? 13.891 -11.164 -7.727 1 96.81 425 MET B N 1
ATOM 9089 C CA . MET B 1 425 ? 12.625 -11.836 -7.453 1 96.81 425 MET B CA 1
ATOM 9090 C C . MET B 1 425 ? 12.656 -13.281 -7.949 1 96.81 425 MET B C 1
ATOM 9092 O O . MET B 1 425 ? 13.414 -13.609 -8.867 1 96.81 425 MET B O 1
ATOM 9096 N N . SER B 1 426 ? 11.883 -14.148 -7.336 1 95.12 426 SER B N 1
ATOM 9097 C CA . SER B 1 426 ? 11.758 -15.539 -7.766 1 95.12 426 SER B CA 1
ATOM 9098 C C . SER B 1 426 ? 10.359 -16.078 -7.488 1 95.12 426 SER B C 1
ATOM 9100 O O . SER B 1 426 ? 9.586 -15.453 -6.754 1 95.12 426 SER B O 1
ATOM 9102 N N . LEU B 1 427 ? 10 -17.031 -8.156 1 92.88 427 LEU B N 1
ATOM 9103 C CA . LEU B 1 427 ? 8.742 -17.734 -7.918 1 92.88 427 LEU B CA 1
ATOM 9104 C C . LEU B 1 427 ? 8.977 -19.016 -7.117 1 92.88 427 LEU B C 1
ATOM 9106 O O . LEU B 1 427 ? 10.031 -19.641 -7.227 1 92.88 427 LEU B O 1
ATOM 9110 N N . PRO B 1 428 ? 7.988 -19.406 -6.355 1 88.06 428 PRO B N 1
ATOM 9111 C CA . PRO B 1 428 ? 8.148 -20.594 -5.527 1 88.06 428 PRO B CA 1
ATOM 9112 C C . PRO B 1 428 ? 7.914 -21.891 -6.305 1 88.06 428 PRO B C 1
ATOM 9114 O O . PRO B 1 428 ? 6.891 -22.547 -6.109 1 88.06 428 PRO B O 1
ATOM 9117 N N . LYS B 1 429 ? 8.789 -22.234 -7.086 1 84.88 429 LYS B N 1
ATOM 9118 C CA . LYS B 1 429 ? 8.719 -23.469 -7.859 1 84.88 429 LYS B CA 1
ATOM 9119 C C . LYS B 1 429 ? 9.984 -24.297 -7.684 1 84.88 429 LYS B C 1
ATOM 9121 O O . LYS B 1 429 ? 11.047 -23.75 -7.387 1 84.88 429 LYS B O 1
ATOM 9126 N N . PRO B 1 430 ? 9.805 -25.562 -7.836 1 79.81 430 PRO B N 1
ATOM 9127 C CA . PRO B 1 430 ? 10.938 -26.453 -7.578 1 79.81 430 PRO B CA 1
ATOM 9128 C C . PRO B 1 430 ? 12.031 -26.328 -8.633 1 79.81 430 PRO B C 1
ATOM 9130 O O . PRO B 1 430 ? 13.125 -26.891 -8.461 1 79.81 430 PRO B O 1
ATOM 9133 N N . VAL B 1 431 ? 11.883 -25.578 -9.633 1 82.19 431 VAL B N 1
ATOM 9134 C CA . VAL B 1 431 ? 12.883 -25.328 -10.656 1 82.19 431 VAL B CA 1
ATOM 9135 C C . VAL B 1 431 ? 13.523 -23.953 -10.422 1 82.19 431 VAL B C 1
ATOM 9137 O O . VAL B 1 431 ? 12.852 -23 -10.023 1 82.19 431 VAL B O 1
ATOM 9140 N N . GLU B 1 432 ? 14.797 -23.969 -10.633 1 88.75 432 GLU B N 1
ATOM 9141 C CA . GLU B 1 432 ? 15.492 -22.703 -10.445 1 88.75 432 GLU B CA 1
ATOM 9142 C C . GLU B 1 432 ? 14.93 -21.625 -11.367 1 88.75 432 GLU B C 1
ATOM 9144 O O . GLU B 1 432 ? 14.727 -21.859 -12.562 1 88.75 432 GLU B O 1
ATOM 9149 N N . ASN B 1 433 ? 14.586 -20.5 -10.75 1 92.94 433 ASN B N 1
ATOM 9150 C CA . ASN B 1 433 ? 14.031 -19.391 -11.523 1 92.94 433 ASN B CA 1
ATOM 9151 C C . ASN B 1 433 ? 14.258 -18.047 -10.828 1 92.94 433 ASN B C 1
ATOM 9153 O O . ASN B 1 433 ? 14.461 -18 -9.617 1 92.94 433 ASN B O 1
ATOM 9157 N N . GLY B 1 434 ? 14.312 -17.016 -11.656 1 95.19 434 GLY B N 1
ATOM 9158 C CA . GLY B 1 434 ? 14.375 -15.711 -11.039 1 95.19 434 GLY B CA 1
ATOM 9159 C C . GLY B 1 434 ? 14.844 -14.625 -11.984 1 95.19 434 GLY B C 1
ATOM 9160 O O . GLY B 1 434 ? 15.25 -14.906 -13.109 1 95.19 434 GLY B O 1
ATOM 9161 N N . VAL B 1 435 ? 14.648 -13.406 -11.57 1 97.81 435 VAL B N 1
ATOM 9162 C CA . VAL B 1 435 ? 15.148 -12.211 -12.25 1 97.81 435 VAL B CA 1
ATOM 9163 C C . VAL B 1 435 ? 16.031 -11.406 -11.289 1 97.81 435 VAL B C 1
ATOM 9165 O O . VAL B 1 435 ? 15.617 -11.109 -10.164 1 97.81 435 VAL B O 1
ATOM 9168 N N . LEU B 1 436 ? 17.219 -11.094 -11.68 1 98.31 436 LEU B N 1
ATOM 9169 C CA . LEU B 1 436 ? 18.141 -10.297 -10.891 1 98.31 436 LEU B CA 1
ATOM 9170 C C . LEU B 1 436 ? 18.531 -9.016 -11.625 1 98.31 436 LEU B C 1
ATOM 9172 O O . LEU B 1 436 ? 19.047 -9.07 -12.742 1 98.31 436 LEU B O 1
ATOM 9176 N N . TRP B 1 437 ? 18.266 -7.887 -11.047 1 98.5 437 TRP B N 1
ATOM 9177 C CA . TRP B 1 437 ? 18.688 -6.59 -11.555 1 98.5 437 TRP B CA 1
ATOM 9178 C C . TRP B 1 437 ? 19.953 -6.113 -10.844 1 98.5 437 TRP B C 1
ATOM 9180 O O . TRP B 1 437 ? 20.078 -6.254 -9.625 1 98.5 437 TRP B O 1
ATOM 9190 N N . PHE B 1 438 ? 20.891 -5.582 -11.594 1 98.38 438 PHE B N 1
ATOM 9191 C CA . PHE B 1 438 ? 22.156 -5.145 -11.023 1 98.38 438 PHE B CA 1
ATOM 9192 C C . PHE B 1 438 ? 22.359 -3.652 -11.25 1 98.38 438 PHE B C 1
ATOM 9194 O O . PHE B 1 438 ? 22.047 -3.129 -12.32 1 98.38 438 PHE B O 1
ATOM 9201 N N . ARG B 1 439 ? 22.828 -2.996 -10.258 1 97.38 439 ARG B N 1
ATOM 9202 C CA . ARG B 1 439 ? 23.281 -1.615 -10.359 1 97.38 439 ARG B CA 1
ATOM 9203 C C . ARG B 1 439 ? 24.766 -1.504 -10.023 1 97.38 439 ARG B C 1
ATOM 9205 O O . ARG B 1 439 ? 25.25 -2.148 -9.094 1 97.38 439 ARG B O 1
ATOM 9212 N N . PRO B 1 440 ? 25.469 -0.715 -10.805 1 95.44 440 PRO B N 1
ATOM 9213 C CA . PRO B 1 440 ? 26.906 -0.583 -10.578 1 95.44 440 PRO B CA 1
ATOM 9214 C C . PRO B 1 440 ? 27.25 0.281 -9.367 1 95.44 440 PRO B C 1
ATOM 9216 O O . PRO B 1 440 ? 26.359 0.943 -8.812 1 95.44 440 PRO B O 1
ATOM 9219 N N . GLU B 1 441 ? 28.484 0.212 -8.992 1 93.88 441 GLU B N 1
ATOM 9220 C CA . GLU B 1 441 ? 29 1.006 -7.875 1 93.88 441 GLU B CA 1
ATOM 9221 C C . GLU B 1 441 ? 28.953 2.496 -8.195 1 93.88 441 GLU B C 1
ATOM 9223 O O . GLU B 1 441 ? 29.203 2.898 -9.336 1 93.88 441 GLU B O 1
ATOM 9228 N N . VAL B 1 442 ? 28.5 3.221 -7.246 1 88.75 442 VAL B N 1
ATOM 9229 C CA . VAL B 1 442 ? 28.594 4.676 -7.312 1 88.75 442 VAL B CA 1
ATOM 9230 C C . VAL B 1 442 ? 29.562 5.18 -6.242 1 88.75 442 VAL B C 1
ATOM 9232 O O . VAL B 1 442 ? 29.562 4.688 -5.109 1 88.75 442 VAL B O 1
ATOM 9235 N N . LYS B 1 443 ? 30.406 5.945 -6.652 1 79.88 443 LYS B N 1
ATOM 9236 C CA . LYS B 1 443 ? 31.312 6.539 -5.676 1 79.88 443 LYS B CA 1
ATOM 9237 C C . LYS B 1 443 ? 30.641 7.684 -4.922 1 79.88 443 LYS B C 1
ATOM 9239 O O . LYS B 1 443 ? 30.156 8.641 -5.531 1 79.88 443 LYS B O 1
ATOM 9244 N N . GLU B 1 444 ? 30.281 7.352 -3.771 1 76.75 444 GLU B N 1
ATOM 9245 C CA . GLU B 1 444 ? 29.672 8.383 -2.941 1 76.75 444 GLU B CA 1
ATOM 9246 C C . GLU B 1 444 ? 30.5 8.641 -1.682 1 76.75 444 GLU B C 1
ATOM 9248 O O . GLU B 1 444 ? 31.062 7.703 -1.097 1 76.75 444 GLU B O 1
ATOM 9253 N N . SER B 1 445 ? 30.828 9.875 -1.571 1 78.38 445 SER B N 1
ATOM 9254 C CA . SER B 1 445 ? 31.484 10.266 -0.332 1 78.38 445 SER B CA 1
ATOM 9255 C C . SER B 1 445 ? 30.484 10.789 0.691 1 78.38 445 SER B C 1
ATOM 9257 O O . SER B 1 445 ? 29.609 11.594 0.358 1 78.38 445 SER B O 1
ATOM 9259 N N . ILE B 1 446 ? 30.578 10.109 1.805 1 78.81 446 ILE B N 1
ATOM 9260 C CA . ILE B 1 446 ? 29.719 10.547 2.891 1 78.81 446 ILE B CA 1
ATOM 9261 C C . ILE B 1 446 ? 30.516 11.375 3.891 1 78.81 446 ILE B C 1
ATOM 9263 O O . ILE B 1 446 ? 31.594 10.969 4.312 1 78.81 446 ILE B O 1
ATOM 9267 N N . ASN B 1 447 ? 30 12.555 4.152 1 84.12 447 ASN B N 1
ATOM 9268 C CA . ASN B 1 447 ? 30.641 13.438 5.121 1 84.12 447 ASN B CA 1
ATOM 9269 C C . ASN B 1 447 ? 30.078 13.227 6.527 1 84.12 447 ASN B C 1
ATOM 9271 O O . ASN B 1 447 ? 28.891 13.477 6.766 1 84.12 447 ASN B O 1
ATOM 9275 N N . TRP B 1 448 ? 30.922 12.82 7.418 1 81.5 448 TRP B N 1
ATOM 9276 C CA . TRP B 1 448 ? 30.547 12.633 8.812 1 81.5 448 TRP B CA 1
ATOM 9277 C C . TRP B 1 448 ? 31.047 13.797 9.672 1 81.5 448 TRP B C 1
ATOM 9279 O O . TRP B 1 448 ? 32.062 14.406 9.367 1 81.5 448 TRP B O 1
ATOM 9289 N N . SER B 1 449 ? 30.234 14.102 10.625 1 79.31 449 SER B N 1
ATOM 9290 C CA . SER B 1 449 ? 30.719 15.031 11.641 1 79.31 449 SER B CA 1
ATOM 9291 C C . SER B 1 449 ? 31.547 14.297 12.695 1 79.31 449 SER B C 1
ATOM 9293 O O . SER B 1 449 ? 31 13.773 13.664 1 79.31 449 SER B O 1
ATOM 9295 N N . GLY B 1 450 ? 32.812 14.281 12.594 1 74.94 450 GLY B N 1
ATOM 9296 C CA . GLY B 1 450 ? 33.719 13.531 13.461 1 74.94 450 GLY B CA 1
ATOM 9297 C C . GLY B 1 450 ? 33.938 12.109 12.992 1 74.94 450 GLY B C 1
ATOM 9298 O O . GLY B 1 450 ? 33.312 11.648 12.047 1 74.94 450 GLY B O 1
ATOM 9299 N N . ASN B 1 451 ? 34.906 11.555 13.523 1 71.44 451 ASN B N 1
ATOM 9300 C CA . ASN B 1 451 ? 35.219 10.18 13.164 1 71.44 451 ASN B CA 1
ATOM 9301 C C . ASN B 1 451 ? 34.125 9.219 13.602 1 71.44 451 ASN B C 1
ATOM 9303 O O . ASN B 1 451 ? 33.906 9.016 14.797 1 71.44 451 ASN B O 1
ATOM 9307 N N . PRO B 1 452 ? 33.469 8.617 12.688 1 73.62 452 PRO B N 1
ATOM 9308 C CA . PRO B 1 452 ? 32.344 7.742 13.055 1 73.62 452 PRO B CA 1
ATOM 9309 C C . PRO B 1 452 ? 32.812 6.496 13.812 1 73.62 452 PRO B C 1
ATOM 9311 O O . PRO B 1 452 ? 32 5.844 14.484 1 73.62 452 PRO B O 1
ATOM 9314 N N . ARG B 1 453 ? 34.031 6.156 13.719 1 69.5 453 ARG B N 1
ATOM 9315 C CA . ARG B 1 453 ? 34.562 4.973 14.383 1 69.5 453 ARG B CA 1
ATOM 9316 C C . ARG B 1 453 ? 34.938 5.273 15.828 1 69.5 453 ARG B C 1
ATOM 9318 O O . ARG B 1 453 ? 35.188 4.359 16.625 1 69.5 453 ARG B O 1
ATOM 9325 N N . LYS B 1 454 ? 35.031 6.539 16.234 1 65.69 454 LYS B N 1
ATOM 9326 C CA . LYS B 1 454 ? 35.375 6.945 17.609 1 65.69 454 LYS B CA 1
ATOM 9327 C C . LYS B 1 454 ? 34.344 7.949 18.141 1 65.69 454 LYS B C 1
ATOM 9329 O O . LYS B 1 454 ? 34.688 9.102 18.406 1 65.69 454 LYS B O 1
ATOM 9334 N N . PRO B 1 455 ? 33.125 7.516 18.266 1 61.56 455 PRO B N 1
ATOM 9335 C CA . PRO B 1 455 ? 32.062 8.477 18.578 1 61.56 455 PRO B CA 1
ATOM 9336 C C . PRO B 1 455 ? 32.156 9.031 20 1 61.56 455 PRO B C 1
ATOM 9338 O O . PRO B 1 455 ? 31.641 10.109 20.281 1 61.56 455 PRO B O 1
ATOM 9341 N N . LEU B 1 456 ? 32.75 8.383 20.891 1 66.69 456 LEU B N 1
ATOM 9342 C CA . LEU B 1 456 ? 32.875 8.836 22.266 1 66.69 456 LEU B CA 1
ATOM 9343 C C . LEU B 1 456 ? 34.344 8.766 22.719 1 66.69 456 LEU B C 1
ATOM 9345 O O . LEU B 1 456 ? 35.094 7.91 22.234 1 66.69 456 LEU B O 1
ATOM 9349 N N . ASP B 1 457 ? 34.812 9.82 23.359 1 66.38 457 ASP B N 1
ATOM 9350 C CA . ASP B 1 457 ? 36.188 9.867 23.859 1 66.38 457 ASP B CA 1
ATOM 9351 C C . ASP B 1 457 ? 36.25 9.422 25.312 1 66.38 457 ASP B C 1
ATOM 9353 O O . ASP B 1 457 ? 35.281 9.57 26.062 1 66.38 457 ASP B O 1
ATOM 9357 N N . LEU B 1 458 ? 37.219 8.602 25.609 1 63.66 458 LEU B N 1
ATOM 9358 C CA . LEU B 1 458 ? 37.469 8.18 27 1 63.66 458 LEU B CA 1
ATOM 9359 C C . LEU B 1 458 ? 38.469 9.094 27.672 1 63.66 458 LEU B C 1
ATOM 9361 O O . LEU B 1 458 ? 39.5 9.43 27.078 1 63.66 458 LEU B O 1
ATOM 9365 N N . GLU B 1 459 ? 38 9.82 28.688 1 61.56 459 GLU B N 1
ATOM 9366 C CA . GLU B 1 459 ? 38.969 10.617 29.453 1 61.56 459 GLU B CA 1
ATOM 9367 C C . GLU B 1 459 ? 39.312 9.938 30.781 1 61.56 459 GLU B C 1
ATOM 9369 O O . GLU B 1 459 ? 38.406 9.406 31.453 1 61.56 459 GLU B O 1
ATOM 9374 N N . ASN B 1 460 ? 40.562 9.797 31.078 1 61.25 460 ASN B N 1
ATOM 9375 C CA . ASN B 1 460 ? 41.031 9.305 32.375 1 61.25 460 ASN B CA 1
ATOM 9376 C C . ASN B 1 460 ? 41 10.391 33.438 1 61.25 460 ASN B C 1
ATOM 9378 O O . ASN B 1 460 ? 41.656 11.422 33.312 1 61.25 460 ASN B O 1
ATOM 9382 N N . THR B 1 461 ? 39.969 10.328 34.188 1 58.72 461 THR B N 1
ATOM 9383 C CA . THR B 1 461 ? 39.938 11.258 35.312 1 58.72 461 THR B CA 1
ATOM 9384 C C . THR B 1 461 ? 40.406 10.578 36.594 1 58.72 461 THR B C 1
ATOM 9386 O O . THR B 1 461 ? 40.625 9.359 36.625 1 58.72 461 THR B O 1
ATOM 9389 N N . GLU B 1 462 ? 40.812 11.359 37.625 1 58.09 462 GLU B N 1
ATOM 9390 C CA . GLU B 1 462 ? 41.25 10.844 38.938 1 58.09 462 GLU B CA 1
ATOM 9391 C C . GLU B 1 462 ? 40.25 9.844 39.5 1 58.09 462 GLU B C 1
ATOM 9393 O O . GLU B 1 462 ? 40.656 8.922 40.219 1 58.09 462 GLU B O 1
ATOM 9398 N N . THR B 1 463 ? 39.094 10.023 39.125 1 54.47 463 THR B N 1
ATOM 9399 C CA . THR B 1 463 ? 38.062 9.203 39.75 1 54.47 463 THR B CA 1
ATOM 9400 C C . THR B 1 463 ? 37.625 8.062 38.812 1 54.47 463 THR B C 1
ATOM 9402 O O . THR B 1 463 ? 36.688 7.344 39.094 1 54.47 463 THR B O 1
ATOM 9405 N N . GLY B 1 464 ? 38.406 7.891 37.719 1 55.28 464 GLY B N 1
ATOM 9406 C CA . GLY B 1 464 ? 38.156 6.773 36.812 1 55.28 464 GLY B CA 1
ATOM 9407 C C . GLY B 1 464 ? 37.906 7.207 35.375 1 55.28 464 GLY B C 1
ATOM 9408 O O . GLY B 1 464 ? 38.125 8.367 35.031 1 55.28 464 GLY B O 1
ATOM 9409 N N . LEU B 1 465 ? 37.562 6.25 34.594 1 58.97 465 LEU B N 1
ATOM 9410 C CA . LEU B 1 465 ? 37.312 6.465 33.188 1 58.97 465 LEU B CA 1
ATOM 9411 C C . LEU B 1 465 ? 35.938 7.078 32.938 1 58.97 465 LEU B C 1
ATOM 9413 O O . LEU B 1 465 ? 34.938 6.609 33.469 1 58.97 465 LEU B O 1
ATOM 9417 N N . ARG B 1 466 ? 35.938 8.297 32.438 1 62.22 466 ARG B N 1
ATOM 9418 C CA . ARG B 1 466 ? 34.656 8.969 32.125 1 62.22 466 ARG B CA 1
ATOM 9419 C C . ARG B 1 466 ? 34.469 9.141 30.625 1 62.22 466 ARG B C 1
ATOM 9421 O O . ARG B 1 466 ? 35.438 9.445 29.906 1 62.22 466 ARG B O 1
ATOM 9428 N N . LEU B 1 467 ? 33.25 8.75 30.203 1 63.53 467 LEU B N 1
ATOM 9429 C CA . LEU B 1 467 ? 32.906 8.945 28.797 1 63.53 467 LEU B CA 1
ATOM 9430 C C . LEU B 1 467 ? 32.656 10.414 28.484 1 63.53 467 LEU B C 1
ATOM 9432 O O . LEU B 1 467 ? 32.031 11.125 29.281 1 63.53 467 LEU B O 1
ATOM 9436 N N . ARG B 1 468 ? 33.5 10.883 27.547 1 68.19 468 ARG B N 1
ATOM 9437 C CA . ARG B 1 468 ? 33.281 12.234 27.078 1 68.19 468 ARG B CA 1
ATOM 9438 C C . ARG B 1 468 ? 32.719 12.234 25.656 1 68.19 468 ARG B C 1
ATOM 9440 O O . ARG B 1 468 ? 33.062 11.359 24.859 1 68.19 468 ARG B O 1
ATOM 9447 N N . PRO B 1 469 ? 31.703 13.117 25.562 1 69.12 469 PRO B N 1
ATOM 9448 C CA . PRO B 1 469 ? 31.25 13.242 24.172 1 69.12 469 PRO B CA 1
ATOM 9449 C C . PRO B 1 469 ? 32.375 13.664 23.234 1 69.12 469 PRO B C 1
ATOM 9451 O O . PRO B 1 469 ? 33.438 14.078 23.688 1 69.12 469 PRO B O 1
ATOM 9454 N N . ARG B 1 470 ? 32.156 13.461 21.984 1 70.12 470 ARG B N 1
ATOM 9455 C CA . ARG B 1 470 ? 33.156 13.812 20.984 1 70.12 470 ARG B CA 1
ATOM 9456 C C . ARG B 1 470 ? 33.5 15.297 21.062 1 70.12 470 ARG B C 1
ATOM 9458 O O . ARG B 1 470 ? 32.625 16.125 21.344 1 70.12 470 ARG B O 1
ATOM 9465 N N . THR B 1 471 ? 34.719 15.547 20.844 1 69.38 471 THR B N 1
ATOM 9466 C CA . THR B 1 471 ? 35.219 16.906 20.984 1 69.38 471 THR B CA 1
ATOM 9467 C C . THR B 1 471 ? 35.344 17.578 19.609 1 69.38 471 THR B C 1
ATOM 9469 O O . THR B 1 471 ? 35.344 18.812 19.516 1 69.38 471 THR B O 1
ATOM 9472 N N . SER B 1 472 ? 35.469 16.672 18.609 1 71.44 472 SER B N 1
ATOM 9473 C CA . SER B 1 472 ? 35.656 17.266 17.281 1 71.44 472 SER B CA 1
ATOM 9474 C C . SER B 1 472 ? 34.438 17 16.391 1 71.44 472 SER B C 1
ATOM 9476 O O . SER B 1 472 ? 33.844 15.922 16.438 1 71.44 472 SER B O 1
ATOM 9478 N N . PHE B 1 473 ? 34.062 18.062 15.742 1 75.25 473 PHE B N 1
ATOM 9479 C CA . PHE B 1 473 ? 32.969 17.969 14.789 1 75.25 473 PHE B CA 1
ATOM 9480 C C . PHE B 1 473 ? 33.438 18.266 13.375 1 75.25 473 PHE B C 1
ATOM 9482 O O . PHE B 1 473 ? 32.656 18.719 12.531 1 75.25 473 PHE B O 1
ATOM 9489 N N . GLU B 1 474 ? 34.75 17.953 13.227 1 76.25 474 GLU B N 1
ATOM 9490 C CA . GLU B 1 474 ? 35.344 18.172 11.914 1 76.25 474 GLU B CA 1
ATOM 9491 C C . GLU B 1 474 ? 34.844 17.172 10.891 1 76.25 474 GLU B C 1
ATOM 9493 O O . GLU B 1 474 ? 34.438 16.062 11.25 1 76.25 474 GLU B O 1
ATOM 9498 N N . ILE B 1 475 ? 34.844 17.656 9.703 1 82.38 475 ILE B N 1
ATOM 9499 C CA . ILE B 1 475 ? 34.312 16.844 8.625 1 82.38 475 ILE B CA 1
ATOM 9500 C C . ILE B 1 475 ? 35.25 15.664 8.352 1 82.38 475 ILE B C 1
ATOM 9502 O O . ILE B 1 475 ? 36.469 15.859 8.195 1 82.38 475 ILE B O 1
ATOM 9506 N N . TRP B 1 476 ? 34.75 14.508 8.523 1 78.94 476 TRP B N 1
ATOM 9507 C CA . TRP B 1 476 ? 35.438 13.273 8.141 1 78.94 476 TRP B CA 1
ATOM 9508 C C . TRP B 1 476 ? 34.781 12.656 6.906 1 78.94 476 TRP B C 1
ATOM 9510 O O . TRP B 1 476 ? 33.625 12.242 6.945 1 78.94 476 TRP B O 1
ATOM 9520 N N . LYS B 1 477 ? 35.562 12.641 5.863 1 80.38 477 LYS B N 1
ATOM 9521 C CA . LYS B 1 477 ? 35.062 12.117 4.598 1 80.38 477 LYS B CA 1
ATOM 9522 C C . LYS B 1 477 ? 35.312 10.617 4.484 1 80.38 477 LYS B C 1
ATOM 9524 O O . LYS B 1 477 ? 36.438 10.164 4.617 1 80.38 477 LYS B O 1
ATOM 9529 N N . VAL B 1 478 ? 34.188 9.914 4.477 1 78.81 478 VAL B N 1
ATOM 9530 C CA . VAL B 1 478 ? 34.281 8.477 4.285 1 78.81 478 VAL B CA 1
ATOM 9531 C C . VAL B 1 478 ? 33.812 8.102 2.883 1 78.81 478 VAL B C 1
ATOM 9533 O O . VAL B 1 478 ? 32.688 8.422 2.5 1 78.81 478 VAL B O 1
ATOM 9536 N N . GLU B 1 479 ? 34.719 7.512 2.176 1 80.25 479 GLU B N 1
ATOM 9537 C CA . GLU B 1 479 ? 34.344 7.012 0.861 1 80.25 479 GLU B CA 1
ATOM 9538 C C . GLU B 1 479 ? 33.656 5.648 0.966 1 80.25 479 GLU B C 1
ATOM 9540 O O . GLU B 1 479 ? 34.25 4.707 1.512 1 80.25 479 GLU B O 1
ATOM 9545 N N . MET B 1 480 ? 32.438 5.676 0.653 1 79.88 480 MET B N 1
ATOM 9546 C CA . MET B 1 480 ? 31.719 4.398 0.674 1 79.88 480 MET B CA 1
ATOM 9547 C C . MET B 1 480 ? 31.953 3.625 -0.619 1 79.88 480 MET B C 1
ATOM 9549 O O . MET B 1 480 ? 31.656 4.125 -1.707 1 79.88 480 MET B O 1
ATOM 9553 N N . ALA B 1 481 ? 32.594 2.514 -0.429 1 82.81 481 ALA B N 1
ATOM 9554 C CA . ALA B 1 481 ? 32.844 1.637 -1.575 1 82.81 481 ALA B CA 1
ATOM 9555 C C . ALA B 1 481 ? 31.812 0.508 -1.611 1 82.81 481 ALA B C 1
ATOM 9557 O O . ALA B 1 481 ? 31.297 0.091 -0.57 1 82.81 481 ALA B O 1
ATOM 9558 N N . GLY B 1 482 ? 31.422 0.12 -2.771 1 89.19 482 GLY B N 1
ATOM 9559 C CA . GLY B 1 482 ? 30.578 -1.051 -2.938 1 89.19 482 GLY B CA 1
ATOM 9560 C C . GLY B 1 482 ? 29.109 -0.74 -2.816 1 89.19 482 GLY B C 1
ATOM 9561 O O . GLY B 1 482 ? 28.297 -1.629 -2.527 1 89.19 482 GLY B O 1
ATOM 9562 N N . ILE B 1 483 ? 28.734 0.542 -2.926 1 91.44 483 ILE B N 1
ATOM 9563 C CA . ILE B 1 483 ? 27.312 0.889 -2.822 1 91.44 483 ILE B CA 1
ATOM 9564 C C . ILE B 1 483 ? 26.797 1.332 -4.188 1 91.44 483 ILE B C 1
ATOM 9566 O O . ILE B 1 483 ? 27.562 1.796 -5.031 1 91.44 483 ILE B O 1
ATOM 9570 N N . SER B 1 484 ? 25.516 1.089 -4.41 1 93.75 484 SER B N 1
ATOM 9571 C CA . SER B 1 484 ? 24.844 1.609 -5.59 1 93.75 484 SER B CA 1
ATOM 9572 C C . SER B 1 484 ? 23.797 2.664 -5.211 1 93.75 484 SER B C 1
ATOM 9574 O O . SER B 1 484 ? 23.625 2.965 -4.027 1 93.75 484 SER B O 1
ATOM 9576 N N . THR B 1 485 ? 23.281 3.301 -6.215 1 91.44 485 THR B N 1
ATOM 9577 C CA . THR B 1 485 ? 22.109 4.117 -5.934 1 91.44 485 THR B CA 1
ATOM 9578 C C . THR B 1 485 ? 21.031 3.295 -5.234 1 91.44 485 THR B C 1
ATOM 9580 O O . THR B 1 485 ? 20.828 2.123 -5.562 1 91.44 485 THR B O 1
ATOM 9583 N N . LYS B 1 486 ? 20.359 3.863 -4.328 1 90.62 486 LYS B N 1
ATOM 9584 C CA . LYS B 1 486 ? 19.359 3.15 -3.541 1 90.62 486 LYS B CA 1
ATOM 9585 C C . LYS B 1 486 ? 18.156 2.748 -4.406 1 90.62 486 LYS B C 1
ATOM 9587 O O . LYS B 1 486 ? 17.797 3.457 -5.348 1 90.62 486 LYS B O 1
ATOM 9592 N N . TRP B 1 487 ? 17.562 1.629 -4.129 1 95.62 487 TRP B N 1
ATOM 9593 C CA . TRP B 1 487 ? 16.312 1.217 -4.762 1 95.62 487 TRP B CA 1
ATOM 9594 C C . TRP B 1 487 ? 15.133 2.02 -4.219 1 95.62 487 TRP B C 1
ATOM 9596 O O . TRP B 1 487 ? 14.922 2.088 -3.006 1 95.62 487 TRP B O 1
ATOM 9606 N N . SER B 1 488 ? 14.438 2.611 -5.094 1 93.88 488 SER B N 1
ATOM 9607 C CA . SER B 1 488 ? 13.305 3.438 -4.684 1 93.88 488 SER B CA 1
ATOM 9608 C C . SER B 1 488 ? 12.102 2.578 -4.309 1 93.88 488 SER B C 1
ATOM 9610 O O . SER B 1 488 ? 12.102 1.369 -4.547 1 93.88 488 SER B O 1
ATOM 9612 N N . HIS B 1 489 ? 11.117 3.199 -3.695 1 93.06 489 HIS B N 1
ATOM 9613 C CA . HIS B 1 489 ? 9.859 2.508 -3.41 1 93.06 489 HIS B CA 1
ATOM 9614 C C . HIS B 1 489 ? 9.172 2.062 -4.695 1 93.06 489 HIS B C 1
ATOM 9616 O O . HIS B 1 489 ? 8.539 1.008 -4.73 1 93.06 489 HIS B O 1
ATOM 9622 N N . GLY B 1 490 ? 9.344 2.904 -5.66 1 94.5 490 GLY B N 1
ATOM 9623 C CA . GLY B 1 490 ? 8.812 2.541 -6.969 1 94.5 490 GLY B CA 1
ATOM 9624 C C . GLY B 1 490 ? 9.453 1.298 -7.547 1 94.5 490 GLY B C 1
ATOM 9625 O O . GLY B 1 490 ? 8.781 0.469 -8.156 1 94.5 490 GLY B O 1
ATOM 9626 N N . ASP B 1 491 ? 10.742 1.152 -7.352 1 97.25 491 ASP B N 1
ATOM 9627 C CA . ASP B 1 491 ? 11.469 -0.022 -7.832 1 97.25 491 ASP B CA 1
ATOM 9628 C C . ASP B 1 491 ? 10.969 -1.291 -7.141 1 97.25 491 ASP B C 1
ATOM 9630 O O . ASP B 1 491 ? 10.742 -2.311 -7.797 1 97.25 491 ASP B O 1
ATOM 9634 N N . LEU B 1 492 ? 10.867 -1.19 -5.867 1 96.38 492 LEU B N 1
ATOM 9635 C CA . LEU B 1 492 ? 10.398 -2.33 -5.086 1 96.38 492 LEU B CA 1
ATOM 9636 C C . LEU B 1 492 ? 8.977 -2.707 -5.473 1 96.38 492 LEU B C 1
ATOM 9638 O O . LEU B 1 492 ? 8.656 -3.891 -5.613 1 96.38 492 LEU B O 1
ATOM 9642 N N . PHE B 1 493 ? 8.164 -1.679 -5.672 1 95.06 493 PHE B N 1
ATOM 9643 C CA . PHE B 1 493 ? 6.801 -1.904 -6.125 1 95.06 493 PHE B CA 1
ATOM 9644 C C . PHE B 1 493 ? 6.789 -2.625 -7.469 1 95.06 493 PHE B C 1
ATOM 9646 O O . PHE B 1 493 ? 6.02 -3.57 -7.664 1 95.06 493 PHE B O 1
ATOM 9653 N N . ALA B 1 494 ? 7.559 -2.184 -8.32 1 96.81 494 ALA B N 1
ATOM 9654 C CA . ALA B 1 494 ? 7.625 -2.758 -9.664 1 96.81 494 ALA B CA 1
ATOM 9655 C C . ALA B 1 494 ? 8.016 -4.23 -9.609 1 96.81 494 ALA B C 1
ATOM 9657 O O . ALA B 1 494 ? 7.41 -5.066 -10.281 1 96.81 494 ALA B O 1
ATOM 9658 N N . ALA B 1 495 ? 9.055 -4.547 -8.852 1 97.69 495 ALA B N 1
ATOM 9659 C CA . ALA B 1 495 ? 9.5 -5.93 -8.727 1 97.69 495 ALA B CA 1
ATOM 9660 C C . ALA B 1 495 ? 8.398 -6.812 -8.148 1 97.69 495 ALA B C 1
ATOM 9662 O O . ALA B 1 495 ? 8.172 -7.93 -8.617 1 97.69 495 ALA B O 1
ATOM 9663 N N . ASN B 1 496 ? 7.75 -6.332 -7.156 1 95.81 496 ASN B N 1
ATOM 9664 C CA . ASN B 1 496 ? 6.676 -7.086 -6.516 1 95.81 496 ASN B CA 1
ATOM 9665 C C . ASN B 1 496 ? 5.504 -7.305 -7.465 1 95.81 496 ASN B C 1
ATOM 9667 O O . ASN B 1 496 ? 4.91 -8.391 -7.488 1 95.81 496 ASN B O 1
ATOM 9671 N N . ASP B 1 497 ? 5.156 -6.254 -8.148 1 95.31 497 ASP B N 1
ATOM 9672 C CA . ASP B 1 497 ? 4.035 -6.348 -9.078 1 95.31 497 ASP B CA 1
ATOM 9673 C C . ASP B 1 497 ? 4.367 -7.285 -10.242 1 95.31 497 ASP B C 1
ATOM 9675 O O . ASP B 1 497 ? 3.506 -8.039 -10.703 1 95.31 497 ASP B O 1
ATOM 9679 N N . LEU B 1 498 ? 5.512 -7.184 -10.703 1 96.75 498 LEU B N 1
ATOM 9680 C CA . LEU B 1 498 ? 5.957 -8.086 -11.758 1 96.75 498 LEU B CA 1
ATOM 9681 C C . LEU B 1 498 ? 5.906 -9.539 -11.281 1 96.75 498 LEU B C 1
ATOM 9683 O O . LEU B 1 498 ? 5.473 -10.422 -12.023 1 96.75 498 LEU B O 1
ATOM 9687 N N . ARG B 1 499 ? 6.395 -9.766 -10.086 1 95.94 499 ARG B N 1
ATOM 9688 C CA . ARG B 1 499 ? 6.355 -11.102 -9.5 1 95.94 499 ARG B CA 1
ATOM 9689 C C . ARG B 1 499 ? 4.926 -11.625 -9.414 1 95.94 499 ARG B C 1
ATOM 9691 O O . ARG B 1 499 ? 4.668 -12.789 -9.711 1 95.94 499 ARG B O 1
ATOM 9698 N N . ARG B 1 500 ? 4.086 -10.773 -9.023 1 92.31 500 ARG B N 1
ATOM 9699 C CA . ARG B 1 500 ? 2.678 -11.148 -8.93 1 92.31 500 ARG B CA 1
ATOM 9700 C C . ARG B 1 500 ? 2.131 -11.57 -10.289 1 92.31 500 ARG B C 1
ATOM 9702 O O . ARG B 1 500 ? 1.471 -12.609 -10.406 1 92.31 500 ARG B O 1
ATOM 9709 N N . SER B 1 501 ? 2.354 -10.789 -11.281 1 93.75 501 SER B N 1
ATOM 9710 C CA . SER B 1 501 ? 1.922 -11.109 -12.633 1 93.75 501 SER B CA 1
ATOM 9711 C C . SER B 1 501 ? 2.529 -12.422 -13.117 1 93.75 501 SER B C 1
ATOM 9713 O O . SER B 1 501 ? 1.852 -13.234 -13.75 1 93.75 501 SER B O 1
ATOM 9715 N N . ALA B 1 502 ? 3.758 -12.57 -12.805 1 94.25 502 ALA B N 1
ATOM 9716 C CA . ALA B 1 502 ? 4.445 -13.797 -13.203 1 94.25 502 ALA B CA 1
ATOM 9717 C C . ALA B 1 502 ? 3.812 -15.016 -12.531 1 94.25 502 ALA B C 1
ATOM 9719 O O . ALA B 1 502 ? 3.635 -16.062 -13.164 1 94.25 502 ALA B O 1
ATOM 9720 N N . LEU B 1 503 ? 3.516 -14.914 -11.305 1 92.62 503 LEU B N 1
ATOM 9721 C CA . LEU B 1 503 ? 2.875 -15.984 -10.547 1 92.62 503 LEU B CA 1
ATOM 9722 C C . LEU B 1 503 ? 1.541 -16.375 -11.18 1 92.62 503 LEU B C 1
ATOM 9724 O O . LEU B 1 503 ? 1.249 -17.562 -11.344 1 92.62 503 LEU B O 1
ATOM 9728 N N . GLU B 1 504 ? 0.79 -15.414 -11.531 1 90.62 504 GLU B N 1
ATOM 9729 C CA . GLU B 1 504 ? -0.542 -15.641 -12.086 1 90.62 504 GLU B CA 1
ATOM 9730 C C . GLU B 1 504 ? -0.464 -16.312 -13.453 1 90.62 504 GLU B C 1
ATOM 9732 O O . GLU B 1 504 ? -1.168 -17.297 -13.703 1 90.62 504 GLU B O 1
ATOM 9737 N N . ASN B 1 505 ? 0.428 -15.844 -14.219 1 90.62 505 ASN B N 1
ATOM 9738 C CA . ASN B 1 505 ? 0.588 -16.406 -15.555 1 90.62 505 ASN B CA 1
ATOM 9739 C C . ASN B 1 505 ? 1.186 -17.812 -15.492 1 90.62 505 ASN B C 1
ATOM 9741 O O . ASN B 1 505 ? 0.807 -18.688 -16.266 1 90.62 505 ASN B O 1
ATOM 9745 N N . ASP B 1 506 ? 2.074 -17.969 -14.602 1 91 506 ASP B N 1
ATOM 9746 C CA . ASP B 1 506 ? 2.742 -19.266 -14.492 1 91 506 ASP B CA 1
ATOM 9747 C C . ASP B 1 506 ? 1.795 -20.328 -13.945 1 91 506 ASP B C 1
ATOM 9749 O O . ASP B 1 506 ? 1.837 -21.484 -14.375 1 91 506 ASP B O 1
ATOM 9753 N N . LEU B 1 507 ? 1.031 -19.969 -13.039 1 87.88 507 LEU B N 1
ATOM 9754 C CA . LEU B 1 507 ? 0.076 -20.922 -12.477 1 87.88 507 LEU B CA 1
ATOM 9755 C C . LEU B 1 507 ? -0.873 -21.438 -13.555 1 87.88 507 LEU B C 1
ATOM 9757 O O . LEU B 1 507 ? -1.068 -22.656 -13.68 1 87.88 507 LEU B O 1
ATOM 9761 N N . ALA B 1 508 ? -1.477 -20.547 -14.289 1 84.06 508 ALA B N 1
ATOM 9762 C CA . ALA B 1 508 ? -2.393 -20.922 -15.367 1 84.06 508 ALA B CA 1
ATOM 9763 C C . ALA B 1 508 ? -1.729 -21.891 -16.328 1 84.06 508 ALA B C 1
ATOM 9765 O O . ALA B 1 508 ? -2.344 -22.875 -16.75 1 84.06 508 ALA B O 1
ATOM 9766 N N . ARG B 1 509 ? -0.585 -21.672 -16.594 1 86.44 509 ARG B N 1
ATOM 9767 C CA . ARG B 1 509 ? 0.161 -22.5 -17.547 1 86.44 509 ARG B CA 1
ATOM 9768 C C . ARG B 1 509 ? 0.474 -23.859 -16.953 1 86.44 509 ARG B C 1
ATOM 9770 O O . ARG B 1 509 ? 0.373 -24.891 -17.641 1 86.44 509 ARG B O 1
ATOM 9777 N N . GLN B 1 510 ? 0.866 -23.781 -15.734 1 85.62 510 GLN B N 1
ATOM 9778 C CA . GLN B 1 510 ? 1.231 -25.031 -15.078 1 85.62 510 GLN B CA 1
ATOM 9779 C C . GLN B 1 510 ? 0.027 -25.969 -14.961 1 85.62 510 GLN B C 1
ATOM 9781 O O . GLN B 1 510 ? 0.162 -27.188 -15.094 1 85.62 510 GLN B O 1
ATOM 9786 N N . VAL B 1 511 ? -1.031 -25.469 -14.719 1 83.81 511 VAL B N 1
ATOM 9787 C CA . VAL B 1 511 ? -2.246 -26.266 -14.633 1 83.81 511 VAL B CA 1
ATOM 9788 C C . VAL B 1 511 ? -2.559 -26.891 -15.992 1 83.81 511 VAL B C 1
ATOM 9790 O O . VAL B 1 511 ? -2.877 -28.078 -16.078 1 83.81 511 VAL B O 1
ATOM 9793 N N . ARG B 1 512 ? -2.428 -26.125 -17 1 83.25 512 ARG B N 1
ATOM 9794 C CA . ARG B 1 512 ? -2.674 -26.625 -18.359 1 83.25 512 ARG B CA 1
ATOM 9795 C C . ARG B 1 512 ? -1.683 -27.719 -18.719 1 83.25 512 ARG B C 1
ATOM 9797 O O . ARG B 1 512 ? -2.059 -28.734 -19.328 1 83.25 512 ARG B O 1
ATOM 9804 N N . ARG B 1 513 ? -0.487 -27.516 -18.344 1 83.12 513 ARG B N 1
ATOM 9805 C CA . ARG B 1 513 ? 0.549 -28.5 -18.641 1 83.12 513 ARG B CA 1
ATOM 9806 C C . ARG B 1 513 ? 0.281 -29.812 -17.906 1 83.12 513 ARG B C 1
ATOM 9808 O O . ARG B 1 513 ? 0.512 -30.891 -18.453 1 83.12 513 ARG B O 1
ATOM 9815 N N . GLU B 1 514 ? -0.077 -29.641 -16.734 1 80.75 514 GLU B N 1
ATOM 9816 C CA . GLU B 1 514 ? -0.419 -30.828 -15.977 1 80.75 514 GLU B CA 1
ATOM 9817 C C . GLU B 1 514 ? -1.569 -31.594 -16.625 1 80.75 514 GLU B C 1
ATOM 9819 O O . GLU B 1 514 ? -1.516 -32.812 -16.766 1 80.75 514 GLU B O 1
ATOM 9824 N N . GLN B 1 515 ? -2.521 -30.922 -17.047 1 79.56 515 GLN B N 1
ATOM 9825 C CA . GLN B 1 515 ? -3.678 -31.531 -17.688 1 79.56 515 GLN B CA 1
ATOM 9826 C C . GLN B 1 515 ? -3.289 -32.188 -19.016 1 79.56 515 GLN B C 1
ATOM 9828 O O . GLN B 1 515 ? -3.768 -33.281 -19.328 1 79.56 515 GLN B O 1
ATOM 9833 N N . GLU B 1 516 ? -2.455 -31.516 -19.641 1 79.31 516 GLU B N 1
ATOM 9834 C CA . GLU B 1 516 ? -1.981 -32.062 -20.906 1 79.31 516 GLU B CA 1
ATOM 9835 C C . GLU B 1 516 ? -1.141 -33.312 -20.688 1 79.31 516 GLU B C 1
ATOM 9837 O O . GLU B 1 516 ? -1.239 -34.281 -21.453 1 79.31 516 GLU B O 1
ATOM 9842 N N . ALA B 1 517 ? -0.366 -33.25 -19.703 1 77 517 ALA B N 1
ATOM 9843 C CA . ALA B 1 517 ? 0.461 -34.406 -19.391 1 77 517 ALA B CA 1
ATOM 9844 C C . ALA B 1 517 ? -0.401 -35.594 -19.016 1 77 517 ALA B C 1
ATOM 9846 O O . ALA B 1 517 ? -0.115 -36.719 -19.422 1 77 517 ALA B O 1
ATOM 9847 N N . VAL B 1 518 ? -1.402 -35.344 -18.312 1 75.75 518 VAL B N 1
ATOM 9848 C CA . VAL B 1 518 ? -2.316 -36.375 -17.891 1 75.75 518 VAL B CA 1
ATOM 9849 C C . VAL B 1 518 ? -3.064 -36.938 -19.109 1 75.75 518 VAL B C 1
ATOM 9851 O O . VAL B 1 518 ? -3.215 -38.156 -19.266 1 75.75 518 VAL B O 1
ATOM 9854 N N . ARG B 1 519 ? -3.418 -36.062 -19.953 1 75.25 519 ARG B N 1
ATOM 9855 C CA . ARG B 1 519 ? -4.125 -36.469 -21.156 1 75.25 519 ARG B CA 1
ATOM 9856 C C . ARG B 1 519 ? -3.215 -37.281 -22.078 1 75.25 519 ARG B C 1
ATOM 9858 O O . ARG B 1 519 ? -3.643 -38.281 -22.672 1 75.25 519 ARG B O 1
ATOM 9865 N N . ALA B 1 520 ? -2.076 -36.781 -22.219 1 71.88 520 ALA B N 1
ATOM 9866 C CA . ALA B 1 520 ? -1.116 -37.469 -23.078 1 71.88 520 ALA B CA 1
ATOM 9867 C C . ALA B 1 520 ? -0.862 -38.906 -22.562 1 71.88 520 ALA B C 1
ATOM 9869 O O . ALA B 1 520 ? -0.732 -39.844 -23.344 1 71.88 520 ALA B O 1
ATOM 9870 N N . ARG B 1 521 ? -0.762 -39.031 -21.359 1 72 521 ARG B N 1
ATOM 9871 C CA . ARG B 1 521 ? -0.592 -40.344 -20.734 1 72 521 ARG B CA 1
ATOM 9872 C C . ARG B 1 521 ? -1.788 -41.219 -21.031 1 72 521 ARG B C 1
ATOM 9874 O O . ARG B 1 521 ? -1.62 -42.375 -21.406 1 72 521 ARG B O 1
ATOM 9881 N N . ASP B 1 522 ? -2.908 -40.656 -20.891 1 70.75 522 ASP B N 1
ATOM 9882 C CA . ASP B 1 522 ? -4.133 -41.406 -21.109 1 70.75 522 ASP B CA 1
ATOM 9883 C C . ASP B 1 522 ? -4.262 -41.844 -22.562 1 70.75 522 ASP B C 1
ATOM 9885 O O . ASP B 1 522 ? -4.656 -42.969 -22.844 1 70.75 522 ASP B O 1
ATOM 9889 N N . ASP B 1 523 ? -3.893 -40.969 -23.359 1 70.06 523 ASP B N 1
ATOM 9890 C CA . ASP B 1 523 ? -3.941 -41.25 -24.781 1 70.06 523 ASP B CA 1
ATOM 9891 C C . ASP B 1 523 ? -2.959 -42.375 -25.141 1 70.06 523 ASP B C 1
ATOM 9893 O O . ASP B 1 523 ? -3.277 -43.25 -25.938 1 70.06 523 ASP B O 1
ATOM 9897 N N . LEU B 1 524 ? -1.859 -42.281 -24.625 1 70.25 524 LEU B N 1
ATOM 9898 C CA . LEU B 1 524 ? -0.829 -43.281 -24.891 1 70.25 524 LEU B CA 1
ATOM 9899 C C . LEU B 1 524 ? -1.291 -44.656 -24.469 1 70.25 524 LEU B C 1
ATOM 9901 O O . LEU B 1 524 ? -1.149 -45.625 -25.219 1 70.25 524 LEU B O 1
ATOM 9905 N N . VAL B 1 525 ? -1.843 -44.688 -23.359 1 69.94 525 VAL B N 1
ATOM 9906 C CA . VAL B 1 525 ? -2.322 -45.969 -22.828 1 69.94 525 VAL B CA 1
ATOM 9907 C C . VAL B 1 525 ? -3.422 -46.531 -23.734 1 69.94 525 VAL B C 1
ATOM 9909 O O . VAL B 1 525 ? -3.459 -47.719 -24 1 69.94 525 VAL B O 1
ATOM 9912 N N . ALA B 1 526 ? -4.215 -45.625 -24.188 1 66 526 ALA B N 1
ATOM 9913 C CA . ALA B 1 526 ? -5.324 -46.062 -25.031 1 66 526 ALA B CA 1
ATOM 9914 C C . ALA B 1 526 ? -4.812 -46.594 -26.375 1 66 526 ALA B C 1
ATOM 9916 O O . ALA B 1 526 ? -5.266 -47.625 -26.844 1 66 526 ALA B O 1
ATOM 9917 N N . VAL B 1 527 ? -3.889 -45.938 -26.938 1 64.81 527 VAL B N 1
ATOM 9918 C CA . VAL B 1 527 ? -3.354 -46.312 -28.234 1 64.81 527 VAL B CA 1
ATOM 9919 C C . VAL B 1 527 ? -2.576 -47.625 -28.125 1 64.81 527 VAL B C 1
ATOM 9921 O O . VAL B 1 527 ? -2.75 -48.531 -28.938 1 64.81 527 VAL B O 1
ATOM 9924 N N . VAL B 1 528 ? -1.771 -47.719 -27.094 1 69.5 528 VAL B N 1
ATOM 9925 C CA . VAL B 1 528 ? -0.956 -48.906 -26.891 1 69.5 528 VAL B CA 1
ATOM 9926 C C . VAL B 1 528 ? -1.858 -50.125 -26.703 1 69.5 528 VAL B C 1
ATOM 9928 O O . VAL B 1 528 ? -1.626 -51.188 -27.281 1 69.5 528 VAL B O 1
ATOM 9931 N N . SER B 1 529 ? -2.816 -49.875 -25.906 1 67.94 529 SER B N 1
ATOM 9932 C CA . SER B 1 529 ? -3.738 -50.969 -25.625 1 67.94 529 SER B CA 1
ATOM 9933 C C . SER B 1 529 ? -4.457 -51.438 -26.891 1 67.94 529 SER B C 1
ATOM 9935 O O . SER B 1 529 ? -4.598 -52.625 -27.141 1 67.94 529 SER B O 1
ATOM 9937 N N . HIS B 1 530 ? -4.855 -50.5 -27.656 1 66.38 530 HIS B N 1
ATOM 9938 C CA . HIS B 1 530 ? -5.594 -50.781 -28.875 1 66.38 530 HIS B CA 1
ATOM 9939 C C . HIS B 1 530 ? -4.695 -51.469 -29.922 1 66.38 530 HIS B C 1
ATOM 9941 O O . HIS B 1 530 ? -5.043 -52.5 -30.469 1 66.38 530 HIS B O 1
ATOM 9947 N N . ASP B 1 531 ? -3.533 -50.969 -30.094 1 66.81 531 ASP B N 1
ATOM 9948 C CA . ASP B 1 531 ? -2.68 -51.406 -31.203 1 66.81 531 ASP B CA 1
ATOM 9949 C C . ASP B 1 531 ? -1.991 -52.75 -30.859 1 66.81 531 ASP B C 1
ATOM 9951 O O . ASP B 1 531 ? -1.604 -53.5 -31.766 1 66.81 531 ASP B O 1
ATOM 9955 N N . LEU B 1 532 ? -1.865 -53 -29.594 1 72.81 532 LEU B N 1
ATOM 9956 C CA . LEU B 1 532 ? -1.246 -54.25 -29.203 1 72.81 532 LEU B CA 1
ATOM 9957 C C . LEU B 1 532 ? -2.281 -55.375 -29.156 1 72.81 532 LEU B C 1
ATOM 9959 O O . LEU B 1 532 ? -1.937 -56.562 -29.25 1 72.81 532 LEU B O 1
ATOM 9963 N N . ARG B 1 533 ? -3.541 -55.062 -29.125 1 69.06 533 ARG B N 1
ATOM 9964 C CA . ARG B 1 533 ? -4.605 -56.062 -29.031 1 69.06 533 ARG B CA 1
ATOM 9965 C C . ARG B 1 533 ? -4.758 -56.812 -30.344 1 69.06 533 ARG B C 1
ATOM 9967 O O . ARG B 1 533 ? -4.973 -58.031 -30.328 1 69.06 533 ARG B O 1
ATOM 9974 N N . ASN B 1 534 ? -4.59 -56.188 -31.406 1 70.38 534 ASN B N 1
ATOM 9975 C CA . ASN B 1 534 ? -4.805 -56.812 -32.719 1 70.38 534 ASN B CA 1
ATOM 9976 C C . ASN B 1 534 ? -3.801 -57.938 -32.969 1 70.38 534 ASN B C 1
ATOM 9978 O O . ASN B 1 534 ? -4.188 -59.062 -33.219 1 70.38 534 ASN B O 1
ATOM 9982 N N . PRO B 1 535 ? -2.48 -57.688 -32.969 1 72.69 535 PRO B N 1
ATOM 9983 C CA . PRO B 1 535 ? -1.539 -58.781 -33.156 1 72.69 535 PRO B CA 1
ATOM 9984 C C . PRO B 1 535 ? -1.667 -59.906 -32.125 1 72.69 535 PRO B C 1
ATOM 9986 O O . PRO B 1 535 ? -1.48 -61.062 -32.438 1 72.69 535 PRO B O 1
ATOM 9989 N N . MET B 1 536 ? -2.066 -59.531 -31 1 73.25 536 MET B N 1
ATOM 9990 C CA . MET B 1 536 ? -2.223 -60.531 -29.938 1 73.25 536 MET B CA 1
ATOM 9991 C C . MET B 1 536 ? -3.391 -61.469 -30.234 1 73.25 536 MET B C 1
ATOM 9993 O O . MET B 1 536 ? -3.307 -62.656 -29.984 1 73.25 536 MET B O 1
ATOM 9997 N N . THR B 1 537 ? -4.414 -60.938 -30.781 1 72.31 537 THR B N 1
ATOM 9998 C CA . THR B 1 537 ? -5.578 -61.719 -31.156 1 72.31 537 THR B CA 1
ATOM 9999 C C . THR B 1 537 ? -5.227 -62.688 -32.281 1 72.31 537 THR B C 1
ATOM 10001 O O . THR B 1 537 ? -5.676 -63.844 -32.281 1 72.31 537 THR B O 1
ATOM 10004 N N . VAL B 1 538 ? -4.438 -62.281 -33.156 1 72.19 538 VAL B N 1
ATOM 10005 C CA . VAL B 1 538 ? -3.996 -63.125 -34.281 1 72.19 538 VAL B CA 1
ATOM 10006 C C . VAL B 1 538 ? -3.176 -64.312 -33.75 1 72.19 538 VAL B C 1
ATOM 10008 O O . VAL B 1 538 ? -3.402 -65.438 -34.125 1 72.19 538 VAL B O 1
ATOM 10011 N N . ILE B 1 539 ? -2.287 -63.938 -32.906 1 75.94 539 ILE B N 1
ATOM 10012 C CA . ILE B 1 539 ? -1.429 -65 -32.344 1 75.94 539 ILE B CA 1
ATOM 10013 C C . ILE B 1 539 ? -2.275 -66 -31.562 1 75.94 539 ILE B C 1
ATOM 10015 O O . ILE B 1 539 ? -2.121 -67.188 -31.75 1 75.94 539 ILE B O 1
ATOM 10019 N N . SER B 1 540 ? -3.193 -65.562 -30.828 1 74.69 540 SER B N 1
ATOM 10020 C CA . SER B 1 540 ? -4.062 -66.438 -30.047 1 74.69 540 SER B CA 1
ATOM 10021 C C . SER B 1 540 ? -4.91 -67.312 -30.953 1 74.69 540 SER B C 1
ATOM 10023 O O . SER B 1 540 ? -5.055 -68.5 -30.703 1 74.69 540 SER B O 1
ATOM 10025 N N . MET B 1 541 ? -5.41 -66.75 -31.953 1 71.44 541 MET B N 1
ATOM 10026 C CA . MET B 1 541 ? -6.25 -67.5 -32.906 1 71.44 541 MET B CA 1
ATOM 10027 C C . MET B 1 541 ? -5.449 -68.562 -33.625 1 71.44 541 MET B C 1
ATOM 10029 O O . MET B 1 541 ? -5.91 -69.688 -33.719 1 71.44 541 MET B O 1
ATOM 10033 N N . LEU B 1 542 ? -4.289 -68.25 -34 1 74.56 542 LEU B N 1
ATOM 10034 C CA . LEU B 1 542 ? -3.459 -69.188 -34.75 1 74.56 542 LEU B CA 1
ATOM 10035 C C . LEU B 1 542 ? -2.973 -70.312 -33.812 1 74.56 542 LEU B C 1
ATOM 10037 O O . LEU B 1 542 ? -2.877 -71.438 -34.25 1 74.56 542 LEU B O 1
ATOM 10041 N N . CYS B 1 543 ? -2.67 -69.938 -32.688 1 76.62 543 CYS B N 1
ATOM 10042 C CA . CYS B 1 543 ? -2.318 -70.938 -31.703 1 76.62 543 CYS B CA 1
ATOM 10043 C C . CYS B 1 543 ? -3.477 -71.938 -31.484 1 76.62 543 CYS B C 1
ATOM 10045 O O . CYS B 1 543 ? -3.275 -73.125 -31.438 1 76.62 543 CYS B O 1
ATOM 10047 N N . GLY B 1 544 ? -4.66 -71.438 -31.406 1 73.31 544 GLY B N 1
ATOM 10048 C CA . GLY B 1 544 ? -5.844 -72.25 -31.281 1 73.31 544 GLY B CA 1
ATOM 10049 C C . GLY B 1 544 ? -6.051 -73.188 -32.469 1 73.31 544 GLY B C 1
ATOM 10050 O O . GLY B 1 544 ? -6.359 -74.375 -32.281 1 73.31 544 GLY B O 1
ATOM 10051 N N . MET B 1 545 ? -5.887 -72.688 -33.594 1 70.25 545 MET B N 1
ATOM 10052 C CA . MET B 1 545 ? -6.016 -73.5 -34.812 1 70.25 545 MET B CA 1
ATOM 10053 C C . MET B 1 545 ? -4.988 -74.625 -34.875 1 70.25 545 MET B C 1
ATOM 10055 O O . MET B 1 545 ? -5.32 -75.75 -35.188 1 70.25 545 MET B O 1
ATOM 10059 N N . MET B 1 546 ? -3.754 -74.312 -34.5 1 76.12 546 MET B N 1
ATOM 10060 C CA . MET B 1 546 ? -2.676 -75.312 -34.531 1 76.12 546 MET B CA 1
ATOM 10061 C C . MET B 1 546 ? -2.881 -76.375 -33.469 1 76.12 546 MET B C 1
ATOM 10063 O O . MET B 1 546 ? -2.576 -77.562 -33.719 1 76.12 546 MET B O 1
ATOM 10067 N N . GLN B 1 547 ? -3.4 -75.938 -32.375 1 74.38 547 GLN B N 1
ATOM 10068 C CA . GLN B 1 547 ? -3.68 -76.875 -31.312 1 74.38 547 GLN B CA 1
ATOM 10069 C C . GLN B 1 547 ? -4.699 -77.938 -31.75 1 74.38 547 GLN B C 1
ATOM 10071 O O . GLN B 1 547 ? -4.559 -79.125 -31.453 1 74.38 547 GLN B O 1
ATOM 10076 N N . LYS B 1 548 ? -5.727 -77.562 -32.438 1 69 548 LYS B N 1
ATOM 10077 C CA . LYS B 1 548 ? -6.758 -78.438 -32.938 1 69 548 LYS B CA 1
ATOM 10078 C C . LYS B 1 548 ? -6.191 -79.438 -33.969 1 69 548 LYS B C 1
ATOM 10080 O O . LYS B 1 548 ? -6.578 -80.625 -34 1 69 548 LYS B O 1
ATOM 10085 N N . THR B 1 549 ? -5.254 -78.938 -34.719 1 67 549 THR B N 1
ATOM 10086 C CA . THR B 1 549 ? -4.668 -79.75 -35.781 1 67 549 THR B CA 1
ATOM 10087 C C . THR B 1 549 ? -3.729 -80.812 -35.188 1 67 549 THR B C 1
ATOM 10089 O O . THR B 1 549 ? -3.662 -81.938 -35.688 1 67 549 THR B O 1
ATOM 10092 N N . PHE B 1 550 ? -3.045 -80.5 -34.156 1 68.38 550 PHE B N 1
ATOM 10093 C CA . PHE B 1 550 ? -2.041 -81.438 -33.625 1 68.38 550 PHE B CA 1
ATOM 10094 C C . PHE B 1 550 ? -2.617 -82.25 -32.469 1 68.38 550 PHE B C 1
ATOM 10096 O O . PHE B 1 550 ? -2.014 -83.25 -32.062 1 68.38 550 PHE B O 1
ATOM 10103 N N . SER B 1 551 ? -3.654 -81.938 -31.75 1 60.34 551 SER B N 1
ATOM 10104 C CA . SER B 1 551 ? -4.246 -82.75 -30.734 1 60.34 551 SER B CA 1
ATOM 10105 C C . SER B 1 551 ? -4.695 -84.125 -31.312 1 60.34 551 SER B C 1
ATOM 10107 O O . SER B 1 551 ? -4.805 -85.125 -30.609 1 60.34 551 SER B O 1
ATOM 10109 N N . SER B 1 552 ? -5.062 -84.312 -32.594 1 50.47 552 SER B N 1
ATOM 10110 C CA . SER B 1 552 ? -5.602 -85.562 -33.094 1 50.47 552 SER B CA 1
ATOM 10111 C C . SER B 1 552 ? -4.48 -86.5 -33.5 1 50.47 552 SER B C 1
ATOM 10113 O O . SER B 1 552 ? -4.723 -87.688 -33.719 1 50.47 552 SER B O 1
ATOM 10115 N N . ASP B 1 553 ? -3.291 -86.125 -34.031 1 50.59 553 ASP B N 1
ATOM 10116 C CA . ASP B 1 553 ? -2.402 -87.062 -34.656 1 50.59 553 ASP B CA 1
ATOM 10117 C C . ASP B 1 553 ? -1.292 -87.5 -33.719 1 50.59 553 ASP B C 1
ATOM 10119 O O . ASP B 1 553 ? -0.849 -86.688 -32.875 1 50.59 553 ASP B O 1
ATOM 10123 N N . GLY B 1 554 ? -0.931 -88.812 -33.375 1 49.59 554 GLY B N 1
ATOM 10124 C CA . GLY B 1 554 ? -0.203 -89.75 -32.531 1 49.59 554 GLY B CA 1
ATOM 10125 C C . GLY B 1 554 ? 1.283 -89.438 -32.469 1 49.59 554 GLY B C 1
ATOM 10126 O O . GLY B 1 554 ? 1.977 -89.938 -31.562 1 49.59 554 GLY B O 1
ATOM 10127 N N . PRO B 1 555 ? 2.139 -89.125 -33.531 1 54.22 555 PRO B N 1
ATOM 10128 C CA . PRO B 1 555 ? 3.566 -89.375 -33.344 1 54.22 555 PRO B CA 1
ATOM 10129 C C . PRO B 1 555 ? 4.273 -88.312 -32.531 1 54.22 555 PRO B C 1
ATOM 10131 O O . PRO B 1 555 ? 3.727 -87.25 -32.344 1 54.22 555 PRO B O 1
ATOM 10134 N N . HIS B 1 556 ? 5.52 -88.5 -31.891 1 52.34 556 HIS B N 1
ATOM 10135 C CA . HIS B 1 556 ? 6.438 -87.75 -31.016 1 52.34 556 HIS B CA 1
ATOM 10136 C C . HIS B 1 556 ? 6.586 -86.312 -31.453 1 52.34 556 HIS B C 1
ATOM 10138 O O . HIS B 1 556 ? 6.609 -85.438 -30.625 1 52.34 556 HIS B O 1
ATOM 10144 N N . THR B 1 557 ? 6.875 -85.938 -32.688 1 55.16 557 THR B N 1
ATOM 10145 C CA . THR B 1 557 ? 7.027 -84.625 -33.25 1 55.16 557 THR B CA 1
ATOM 10146 C C . THR B 1 557 ? 5.797 -83.75 -32.969 1 55.16 557 THR B C 1
ATOM 10148 O O . THR B 1 557 ? 5.914 -82.562 -32.688 1 55.16 557 THR B O 1
ATOM 10151 N N . SER B 1 558 ? 4.73 -84.438 -32.719 1 63.59 558 SER B N 1
ATOM 10152 C CA . SER B 1 558 ? 3.428 -83.812 -32.5 1 63.59 558 SER B CA 1
ATOM 10153 C C . SER B 1 558 ? 3.311 -83.25 -31.078 1 63.59 558 SER B C 1
ATOM 10155 O O . SER B 1 558 ? 2.725 -82.188 -30.859 1 63.59 558 SER B O 1
ATOM 10157 N N . ARG B 1 559 ? 4.195 -83.812 -30.188 1 67.12 559 ARG B N 1
ATOM 10158 C CA . ARG B 1 559 ? 4.117 -83.375 -28.812 1 67.12 559 ARG B CA 1
ATOM 10159 C C . ARG B 1 559 ? 4.898 -82.125 -28.594 1 67.12 559 ARG B C 1
ATOM 10161 O O . ARG B 1 559 ? 4.449 -81.188 -27.859 1 67.12 559 ARG B O 1
ATOM 10168 N N . ARG B 1 560 ? 6.074 -82 -29.234 1 68.25 560 ARG B N 1
ATOM 10169 C CA . ARG B 1 560 ? 6.887 -80.812 -29.109 1 68.25 560 ARG B CA 1
ATOM 10170 C C . ARG B 1 560 ? 6.168 -79.562 -29.703 1 68.25 560 ARG B C 1
ATOM 10172 O O . ARG B 1 560 ? 6.203 -78.5 -29.125 1 68.25 560 ARG B O 1
ATOM 10179 N N . ILE B 1 561 ? 5.602 -79.75 -30.719 1 74.06 561 ILE B N 1
ATOM 10180 C CA . ILE B 1 561 ? 4.883 -78.688 -31.391 1 74.06 561 ILE B CA 1
ATOM 10181 C C . ILE B 1 561 ? 3.66 -78.312 -30.562 1 74.06 561 ILE B C 1
ATOM 10183 O O . ILE B 1 561 ? 3.359 -77.125 -30.406 1 74.06 561 ILE B O 1
ATOM 10187 N N . SER B 1 562 ? 3.043 -79.312 -30.031 1 77.06 562 SER B N 1
ATOM 10188 C CA . SER B 1 562 ? 1.884 -79.062 -29.188 1 77.06 562 SER B CA 1
ATOM 10189 C C . SER B 1 562 ? 2.271 -78.25 -27.938 1 77.06 562 SER B C 1
ATOM 10191 O O . SER B 1 562 ? 1.56 -77.312 -27.547 1 77.06 562 SER B O 1
ATOM 10193 N N . THR B 1 563 ? 3.455 -78.5 -27.453 1 74.12 563 THR B N 1
ATOM 10194 C CA . THR B 1 563 ? 3.938 -77.75 -26.281 1 74.12 563 THR B CA 1
ATOM 10195 C C . THR B 1 563 ? 4.305 -76.312 -26.656 1 74.12 563 THR B C 1
ATOM 10197 O O . THR B 1 563 ? 4.055 -75.438 -25.875 1 74.12 563 THR B O 1
ATOM 10200 N N . ALA B 1 564 ? 4.91 -76.25 -27.75 1 75.38 564 ALA B N 1
ATOM 10201 C CA . ALA B 1 564 ? 5.27 -74.938 -28.219 1 75.38 564 ALA B CA 1
ATOM 10202 C C . ALA B 1 564 ? 4.031 -74.062 -28.422 1 75.38 564 ALA B C 1
ATOM 10204 O O . ALA B 1 564 ? 4.02 -72.875 -28.047 1 75.38 564 ALA B O 1
ATOM 10205 N N . ILE B 1 565 ? 3.016 -74.625 -28.938 1 79.75 565 ILE B N 1
ATOM 10206 C CA . ILE B 1 565 ? 1.766 -73.875 -29.188 1 79.75 565 ILE B CA 1
ATOM 10207 C C . ILE B 1 565 ? 1.124 -73.5 -27.859 1 79.75 565 ILE B C 1
ATOM 10209 O O . ILE B 1 565 ? 0.632 -72.375 -27.703 1 79.75 565 ILE B O 1
ATOM 10213 N N . ASP B 1 566 ? 1.243 -74.375 -27 1 76.25 566 ASP B N 1
ATOM 10214 C CA . ASP B 1 566 ? 0.692 -74.125 -25.672 1 76.25 566 ASP B CA 1
ATOM 10215 C C . ASP B 1 566 ? 1.429 -72.938 -25 1 76.25 566 ASP B C 1
ATOM 10217 O O . ASP B 1 566 ? 0.805 -72.062 -24.375 1 76.25 566 ASP B O 1
ATOM 10221 N N . THR B 1 567 ? 2.654 -72.938 -25.172 1 75.75 567 THR B N 1
ATOM 10222 C CA . THR B 1 567 ? 3.465 -71.875 -24.578 1 75.75 567 THR B CA 1
ATOM 10223 C C . THR B 1 567 ? 3.174 -70.562 -25.234 1 75.75 567 THR B C 1
ATOM 10225 O O . THR B 1 567 ? 3.104 -69.5 -24.547 1 75.75 567 THR B O 1
ATOM 10228 N N . MET B 1 568 ? 3.055 -70.562 -26.516 1 79.44 568 MET B N 1
ATOM 10229 C CA . MET B 1 568 ? 2.732 -69.312 -27.219 1 79.44 568 MET B CA 1
ATOM 10230 C C . MET B 1 568 ? 1.362 -68.75 -26.812 1 79.44 568 MET B C 1
ATOM 10232 O O . MET B 1 568 ? 1.177 -67.562 -26.656 1 79.44 568 MET B O 1
ATOM 10236 N N . GLN B 1 569 ? 0.528 -69.75 -26.688 1 77.38 569 GLN B N 1
ATOM 10237 C CA . GLN B 1 569 ? -0.812 -69.375 -26.25 1 77.38 569 GLN B CA 1
ATOM 10238 C C . GLN B 1 569 ? -0.781 -68.75 -24.844 1 77.38 569 GLN B C 1
ATOM 10240 O O . GLN B 1 569 ? -1.483 -67.75 -24.578 1 77.38 569 GLN B O 1
ATOM 10245 N N . GLN B 1 570 ? 0.026 -69.25 -24.031 1 75.25 570 GLN B N 1
ATOM 10246 C CA . GLN B 1 570 ? 0.18 -68.75 -22.672 1 75.25 570 GLN B CA 1
ATOM 10247 C C . GLN B 1 570 ? 0.811 -67.312 -22.703 1 75.25 570 GLN B C 1
ATOM 10249 O O . GLN B 1 570 ? 0.395 -66.438 -21.969 1 75.25 570 GLN B O 1
ATOM 10254 N N . ALA B 1 571 ? 1.78 -67.25 -23.516 1 75.62 571 ALA B N 1
ATOM 10255 C CA . ALA B 1 571 ? 2.445 -65.938 -23.656 1 75.62 571 ALA B CA 1
ATOM 10256 C C . ALA B 1 571 ? 1.479 -64.875 -24.172 1 75.62 571 ALA B C 1
ATOM 10258 O O . ALA B 1 571 ? 1.453 -63.75 -23.672 1 75.62 571 ALA B O 1
ATOM 10259 N N . ALA B 1 572 ? 0.739 -65.125 -25.203 1 75.06 572 ALA B N 1
ATOM 10260 C CA . ALA B 1 572 ? -0.258 -64.25 -25.75 1 75.06 572 ALA B CA 1
ATOM 10261 C C . ALA B 1 572 ? -1.31 -63.875 -24.703 1 75.06 572 ALA B C 1
ATOM 10263 O O . ALA B 1 572 ? -1.751 -62.719 -24.625 1 75.06 572 ALA B O 1
ATOM 10264 N N . GLY B 1 573 ? -1.728 -64.875 -23.984 1 75.62 573 GLY B N 1
ATOM 10265 C CA . GLY B 1 573 ? -2.666 -64.625 -22.906 1 75.62 573 GLY B CA 1
ATOM 10266 C C . GLY B 1 573 ? -2.133 -63.656 -21.844 1 75.62 573 GLY B C 1
ATOM 10267 O O . GLY B 1 573 ? -2.855 -62.781 -21.375 1 75.62 573 GLY B O 1
ATOM 10268 N N . ARG B 1 574 ? -0.928 -63.844 -21.547 1 71.94 574 ARG B N 1
ATOM 10269 C CA . ARG B 1 574 ? -0.288 -62.969 -20.578 1 71.94 574 ARG B CA 1
ATOM 10270 C C . ARG B 1 574 ? -0.234 -61.531 -21.094 1 71.94 574 ARG B C 1
ATOM 10272 O O . ARG B 1 574 ? -0.454 -60.562 -20.328 1 71.94 574 ARG B O 1
ATOM 10279 N N . MET B 1 575 ? 0.12 -61.25 -22.266 1 76.5 575 MET B N 1
ATOM 10280 C CA . MET B 1 575 ? 0.179 -59.938 -22.875 1 76.5 575 MET B CA 1
ATOM 10281 C C . MET B 1 575 ? -1.193 -59.281 -22.859 1 76.5 575 MET B C 1
ATOM 10283 O O . MET B 1 575 ? -1.305 -58.062 -22.594 1 76.5 575 MET B O 1
ATOM 10287 N N . ASN B 1 576 ? -2.164 -60.062 -23.141 1 74.06 576 ASN B N 1
ATOM 10288 C CA . ASN B 1 576 ? -3.527 -59.531 -23.125 1 74.06 576 ASN B CA 1
ATOM 10289 C C . ASN B 1 576 ? -3.926 -59.094 -21.719 1 74.06 576 ASN B C 1
ATOM 10291 O O . ASN B 1 576 ? -4.578 -58.031 -21.578 1 74.06 576 ASN B O 1
ATOM 10295 N N . THR B 1 577 ? -3.525 -59.844 -20.828 1 75.38 577 THR B N 1
ATOM 10296 C CA . THR B 1 577 ? -3.826 -59.5 -19.453 1 75.38 577 THR B CA 1
ATOM 10297 C C . THR B 1 577 ? -3.113 -58.219 -19.062 1 75.38 577 THR B C 1
ATOM 10299 O O . THR B 1 577 ? -3.695 -57.344 -18.391 1 75.38 577 THR B O 1
ATOM 10302 N N . LEU B 1 578 ? -1.935 -58.094 -19.406 1 75.12 578 LEU B N 1
ATOM 10303 C CA . LEU B 1 578 ? -1.166 -56.875 -19.109 1 75.12 578 LEU B CA 1
ATOM 10304 C C . LEU B 1 578 ? -1.797 -55.656 -19.75 1 75.12 578 LEU B C 1
ATOM 10306 O O . LEU B 1 578 ? -1.865 -54.594 -19.141 1 75.12 578 LEU B O 1
ATOM 10310 N N . LEU B 1 579 ? -2.133 -55.719 -20.953 1 75.75 579 LEU B N 1
ATOM 10311 C CA . LEU B 1 579 ? -2.748 -54.594 -21.672 1 75.75 579 LEU B CA 1
ATOM 10312 C C . LEU B 1 579 ? -4.059 -54.188 -21.016 1 75.75 579 LEU B C 1
ATOM 10314 O O . LEU B 1 579 ? -4.352 -53 -20.906 1 75.75 579 LEU B O 1
ATOM 10318 N N . GLU B 1 580 ? -4.793 -55.188 -20.672 1 76.06 580 GLU B N 1
ATOM 10319 C CA . GLU B 1 580 ? -6.043 -54.906 -19.969 1 76.06 580 GLU B CA 1
ATOM 10320 C C . GLU B 1 580 ? -5.785 -54.219 -18.641 1 76.06 580 GLU B C 1
ATOM 10322 O O . GLU B 1 580 ? -6.52 -53.281 -18.25 1 76.06 580 GLU B O 1
ATOM 10327 N N . ASP B 1 581 ? -4.809 -54.719 -18.016 1 76.81 581 ASP B N 1
ATOM 10328 C CA . ASP B 1 581 ? -4.434 -54.125 -16.734 1 76.81 581 ASP B CA 1
ATOM 10329 C C . ASP B 1 581 ? -4.012 -52.656 -16.906 1 76.81 581 ASP B C 1
ATOM 10331 O O . ASP B 1 581 ? -4.352 -51.812 -16.094 1 76.81 581 ASP B O 1
ATOM 10335 N N . LEU B 1 582 ? -3.346 -52.406 -17.891 1 75.75 582 LEU B N 1
ATOM 10336 C CA . LEU B 1 582 ? -2.879 -51.062 -18.156 1 75.75 582 LEU B CA 1
ATOM 10337 C C . LEU B 1 582 ? -4.051 -50.125 -18.438 1 75.75 582 LEU B C 1
ATOM 10339 O O . LEU B 1 582 ? -4.074 -49 -17.969 1 75.75 582 LEU B O 1
ATOM 10343 N N . LEU B 1 583 ? -4.91 -50.562 -19.219 1 73.75 583 LEU B N 1
ATOM 10344 C CA . LEU B 1 583 ? -6.098 -49.781 -19.531 1 73.75 583 LEU B CA 1
ATOM 10345 C C . LEU B 1 583 ? -6.922 -49.5 -18.281 1 73.75 583 LEU B C 1
ATOM 10347 O O . LEU B 1 583 ? -7.387 -48.375 -18.062 1 73.75 583 LEU B O 1
ATOM 10351 N N . ASP B 1 584 ? -7.074 -50.5 -17.531 1 77.56 584 ASP B N 1
ATOM 10352 C CA . ASP B 1 584 ? -7.828 -50.344 -16.281 1 77.56 584 ASP B CA 1
ATOM 10353 C C . ASP B 1 584 ? -7.145 -49.344 -15.352 1 77.56 584 ASP B C 1
ATOM 10355 O O . ASP B 1 584 ? -7.809 -48.5 -14.75 1 77.56 584 ASP B O 1
ATOM 10359 N N . THR B 1 585 ? -5.887 -49.5 -15.266 1 76.06 585 THR B N 1
ATOM 10360 C CA . THR B 1 585 ? -5.117 -48.625 -14.406 1 76.06 585 THR B CA 1
ATOM 10361 C C . THR B 1 585 ? -5.273 -47.156 -14.859 1 76.06 585 THR B C 1
ATOM 10363 O O . THR B 1 585 ? -5.469 -46.281 -14.031 1 76.06 585 THR B O 1
ATOM 10366 N N . SER B 1 586 ? -5.148 -46.969 -16.047 1 71.31 586 SER B N 1
ATOM 10367 C CA . SER B 1 586 ? -5.285 -45.625 -16.594 1 71.31 586 SER B CA 1
ATOM 10368 C C . SER B 1 586 ? -6.668 -45.031 -16.297 1 71.31 586 SER B C 1
ATOM 10370 O O . SER B 1 586 ? -6.793 -43.875 -15.945 1 71.31 586 SER B O 1
ATOM 10372 N N . LYS B 1 587 ? -7.656 -45.781 -16.438 1 74.88 587 LYS B N 1
ATOM 10373 C CA . LYS B 1 587 ? -9.023 -45.344 -16.188 1 74.88 587 LYS B CA 1
ATOM 10374 C C . LYS B 1 587 ? -9.258 -45.062 -14.711 1 74.88 587 LYS B C 1
ATOM 10376 O O . LYS B 1 587 ? -9.945 -44.094 -14.367 1 74.88 587 LYS B O 1
ATOM 10381 N N . ILE B 1 588 ? -8.711 -45.875 -13.906 1 76.44 588 ILE B N 1
ATOM 10382 C CA . ILE B 1 588 ? -8.844 -45.688 -12.461 1 76.44 588 ILE B CA 1
ATOM 10383 C C . ILE B 1 588 ? -8.148 -44.406 -12.031 1 76.44 588 ILE B C 1
ATOM 10385 O O . ILE B 1 588 ? -8.719 -43.625 -11.281 1 76.44 588 ILE B O 1
ATOM 10389 N N . ASP B 1 589 ? -7.051 -44.25 -12.578 1 71.5 589 ASP B N 1
ATOM 10390 C CA . ASP B 1 589 ? -6.273 -43.062 -12.234 1 71.5 589 ASP B CA 1
ATOM 10391 C C . ASP B 1 589 ? -6.984 -41.781 -12.68 1 71.5 589 ASP B C 1
ATOM 10393 O O . ASP B 1 589 ? -6.895 -40.75 -12.016 1 71.5 589 ASP B O 1
ATOM 10397 N N . ALA B 1 590 ? -7.625 -41.875 -13.727 1 66.56 590 ALA B N 1
ATOM 10398 C CA . ALA B 1 590 ? -8.328 -40.719 -14.273 1 66.56 590 ALA B CA 1
ATOM 10399 C C . ALA B 1 590 ? -9.688 -40.531 -13.617 1 66.56 590 ALA B C 1
ATOM 10401 O O . ALA B 1 590 ? -10.383 -39.531 -13.867 1 66.56 590 ALA B O 1
ATOM 10402 N N . GLY B 1 591 ? -10.031 -41.406 -12.781 1 68.19 591 GLY B N 1
ATOM 10403 C CA . GLY B 1 591 ? -11.336 -41.344 -12.141 1 68.19 591 GLY B CA 1
ATOM 10404 C C . GLY B 1 591 ? -12.484 -41.625 -13.094 1 68.19 591 GLY B C 1
ATOM 10405 O O . GLY B 1 591 ? -13.602 -41.125 -12.891 1 68.19 591 GLY B O 1
ATOM 10406 N N . ARG B 1 592 ? -12.195 -42.219 -14.18 1 69.38 592 ARG B N 1
ATOM 10407 C CA . ARG B 1 592 ? -13.195 -42.5 -15.203 1 69.38 592 ARG B CA 1
ATOM 10408 C C . ARG B 1 592 ? -13.508 -43.969 -15.289 1 69.38 592 ARG B C 1
ATOM 10410 O O . ARG B 1 592 ? -13.992 -44.469 -16.312 1 69.38 592 ARG B O 1
ATOM 10417 N N . TYR B 1 593 ? -13.133 -44.719 -14.328 1 78.75 593 TYR B N 1
ATOM 10418 C CA . TYR B 1 593 ? -13.422 -46.156 -14.344 1 78.75 593 TYR B CA 1
ATOM 10419 C C . TYR B 1 593 ? -14.906 -46.406 -14.141 1 78.75 593 TYR B C 1
ATOM 10421 O O . TYR B 1 593 ? -15.492 -45.969 -13.141 1 78.75 593 TYR B O 1
ATOM 10429 N N . THR B 1 594 ? -15.594 -46.938 -15.156 1 81.62 594 THR B N 1
ATOM 10430 C CA . THR B 1 594 ? -17.031 -47.156 -15.102 1 81.62 594 THR B CA 1
ATOM 10431 C C . THR B 1 594 ? -17.359 -48.656 -15 1 81.62 594 THR B C 1
ATOM 10433 O O . THR B 1 594 ? -16.625 -49.469 -15.523 1 81.62 594 THR B O 1
ATOM 10436 N N . ILE B 1 595 ? -18.359 -49 -14.102 1 86.12 595 ILE B N 1
ATOM 10437 C CA . ILE B 1 595 ? -18.812 -50.375 -13.945 1 86.12 595 ILE B CA 1
ATOM 10438 C C . ILE B 1 595 ? -20.266 -50.5 -14.406 1 86.12 595 ILE B C 1
ATOM 10440 O O . ILE B 1 595 ? -21 -49.531 -14.445 1 86.12 595 ILE B O 1
ATOM 10444 N N . LYS B 1 596 ? -20.656 -51.594 -14.93 1 86.62 596 LYS B N 1
ATOM 10445 C CA . LYS B 1 596 ? -22.031 -51.906 -15.305 1 86.62 596 LYS B CA 1
ATOM 10446 C C . LYS B 1 596 ? -22.672 -52.875 -14.312 1 86.62 596 LYS B C 1
ATOM 10448 O O . LYS B 1 596 ? -22.75 -54.094 -14.578 1 86.62 596 LYS B O 1
ATOM 10453 N N . PRO B 1 597 ? -23.172 -52.375 -13.219 1 88 597 PRO B N 1
ATOM 10454 C CA . PRO B 1 597 ? -23.688 -53.219 -12.148 1 88 597 PRO B CA 1
ATOM 10455 C C . PRO B 1 597 ? -25 -53.906 -12.523 1 88 597 PRO B C 1
ATOM 10457 O O . PRO B 1 597 ? -25.844 -53.312 -13.211 1 88 597 PRO B O 1
ATOM 10460 N N . ARG B 1 598 ? -25.094 -55.125 -12.281 1 88.5 598 ARG B N 1
ATOM 10461 C CA . ARG B 1 598 ? -26.328 -55.906 -12.398 1 88.5 598 ARG B CA 1
ATOM 10462 C C . ARG B 1 598 ? -26.578 -56.75 -11.133 1 88.5 598 ARG B C 1
ATOM 10464 O O . ARG B 1 598 ? -25.672 -56.875 -10.305 1 88.5 598 ARG B O 1
ATOM 10471 N N . LYS B 1 599 ? -27.906 -57.125 -10.992 1 89.5 599 LYS B N 1
ATOM 10472 C CA . LYS B 1 599 ? -28.25 -58 -9.867 1 89.5 599 LYS B CA 1
ATOM 10473 C C . LYS B 1 599 ? -27.531 -59.344 -9.984 1 89.5 599 LYS B C 1
ATOM 10475 O O . LYS B 1 599 ? -27.641 -60.031 -11 1 89.5 599 LYS B O 1
ATOM 10480 N N . LEU B 1 600 ? -26.719 -59.656 -8.984 1 89.88 600 LEU B N 1
ATOM 10481 C CA . LEU B 1 600 ? -25.922 -60.875 -9.023 1 89.88 600 LEU B CA 1
ATOM 10482 C C . LEU B 1 600 ? -26.141 -61.719 -7.766 1 89.88 600 LEU B C 1
ATOM 10484 O O . LEU B 1 600 ? -26.203 -61.156 -6.664 1 89.88 600 LEU B O 1
ATOM 10488 N N . ASP B 1 601 ? -26.328 -63.031 -7.957 1 90.75 601 ASP B N 1
ATOM 10489 C CA . ASP B 1 601 ? -26.359 -63.969 -6.855 1 90.75 601 ASP B CA 1
ATOM 10490 C C . ASP B 1 601 ? -24.953 -64.438 -6.484 1 90.75 601 ASP B C 1
ATOM 10492 O O . ASP B 1 601 ? -24.234 -65 -7.312 1 90.75 601 ASP B O 1
ATOM 10496 N N . VAL B 1 602 ? -24.562 -64.312 -5.223 1 93.38 602 VAL B N 1
ATOM 10497 C CA . VAL B 1 602 ? -23.203 -64.562 -4.781 1 93.38 602 VAL B CA 1
ATOM 10498 C C . VAL B 1 602 ? -22.906 -66.062 -4.844 1 93.38 602 VAL B C 1
ATOM 10500 O O . VAL B 1 602 ? -21.812 -66.438 -5.199 1 93.38 602 VAL B O 1
ATOM 10503 N N . GLY B 1 603 ? -23.891 -66.812 -4.441 1 91.88 603 GLY B N 1
ATOM 10504 C CA . GLY B 1 603 ? -23.719 -68.25 -4.523 1 91.88 603 GLY B CA 1
ATOM 10505 C C . GLY B 1 603 ? -23.391 -68.75 -5.922 1 91.88 603 GLY B C 1
ATOM 10506 O O . GLY B 1 603 ? -22.469 -69.562 -6.109 1 91.88 603 GLY B O 1
ATOM 10507 N N . GLN B 1 604 ? -24.109 -68.25 -6.816 1 88.56 604 GLN B N 1
ATOM 10508 C CA . GLN B 1 604 ? -23.891 -68.625 -8.211 1 88.56 604 GLN B CA 1
ATOM 10509 C C . GLN B 1 604 ? -22.531 -68.125 -8.695 1 88.56 604 GLN B C 1
ATOM 10511 O O . GLN B 1 604 ? -21.828 -68.875 -9.43 1 88.56 604 GLN B O 1
ATOM 10516 N N . MET B 1 605 ? -22.234 -67 -8.297 1 89.81 605 MET B N 1
ATOM 10517 C CA . MET B 1 605 ? -20.938 -66.438 -8.68 1 89.81 605 MET B CA 1
ATOM 10518 C C . MET B 1 605 ? -19.797 -67.25 -8.133 1 89.81 605 MET B C 1
ATOM 10520 O O . MET B 1 605 ? -18.812 -67.5 -8.828 1 89.81 605 MET B O 1
ATOM 10524 N N . PHE B 1 606 ? -19.906 -67.75 -6.977 1 93.06 606 PHE B N 1
ATOM 10525 C CA . PHE B 1 606 ? -18.875 -68.562 -6.336 1 93.06 606 PHE B CA 1
ATOM 10526 C C . PHE B 1 606 ? -18.734 -69.875 -7.035 1 93.06 606 PHE B C 1
ATOM 10528 O O . PHE B 1 606 ? -17.625 -70.375 -7.195 1 93.06 606 PHE B O 1
ATOM 10535 N N . GLU B 1 607 ? -19.844 -70.438 -7.445 1 86.69 607 GLU B N 1
ATOM 10536 C CA . GLU B 1 607 ? -19.797 -71.688 -8.164 1 86.69 607 GLU B CA 1
ATOM 10537 C C . GLU B 1 607 ? -19.031 -71.562 -9.477 1 86.69 607 GLU B C 1
ATOM 10539 O O . GLU B 1 607 ? -18.203 -72.438 -9.805 1 86.69 607 GLU B O 1
ATOM 10544 N N . GLU B 1 608 ? -19.281 -70.5 -10.07 1 81.62 608 GLU B N 1
ATOM 10545 C CA . GLU B 1 608 ? -18.594 -70.25 -11.336 1 81.62 608 GLU B CA 1
ATOM 10546 C C . GLU B 1 608 ? -17.109 -70 -11.117 1 81.62 608 GLU B C 1
ATOM 10548 O O . GLU B 1 608 ? -16.266 -70.562 -11.844 1 81.62 608 GLU B O 1
ATOM 10553 N N . ALA B 1 609 ? -16.828 -69.25 -10.125 1 87.06 609 ALA B N 1
ATOM 10554 C CA . ALA B 1 609 ? -15.43 -68.938 -9.82 1 87.06 609 ALA B CA 1
ATOM 10555 C C . ALA B 1 609 ? -14.672 -70.188 -9.422 1 87.06 609 ALA B C 1
ATOM 10557 O O . ALA B 1 609 ? -13.539 -70.438 -9.844 1 87.06 609 ALA B O 1
ATOM 10558 N N . GLN B 1 610 ? -15.305 -71 -8.617 1 86.56 610 GLN B N 1
ATOM 10559 C CA . GLN B 1 610 ? -14.68 -72.25 -8.172 1 86.56 610 GLN B CA 1
ATOM 10560 C C . GLN B 1 610 ? -14.383 -73.125 -9.359 1 86.56 610 GLN B C 1
ATOM 10562 O O . GLN B 1 610 ? -13.32 -73.75 -9.414 1 86.56 610 GLN B O 1
ATOM 10567 N N . SER B 1 611 ? -15.32 -73.25 -10.266 1 82.06 611 SER B N 1
ATOM 10568 C CA . SER B 1 611 ? -15.156 -74.062 -11.438 1 82.06 611 SER B CA 1
ATOM 10569 C C . SER B 1 611 ? -13.945 -73.688 -12.258 1 82.06 611 SER B C 1
ATOM 10571 O O . SER B 1 611 ? -13.234 -74.5 -12.812 1 82.06 611 SER B O 1
ATOM 10573 N N . LEU B 1 612 ? -13.688 -72.438 -12.25 1 76.88 612 LEU B N 1
ATOM 10574 C CA . LEU B 1 612 ? -12.625 -71.938 -13.102 1 76.88 612 LEU B CA 1
ATOM 10575 C C . LEU B 1 612 ? -11.289 -71.938 -12.375 1 76.88 612 LEU B C 1
ATOM 10577 O O . LEU B 1 612 ? -10.242 -72.125 -12.992 1 76.88 612 LEU B O 1
ATOM 10581 N N . LEU B 1 613 ? -11.266 -71.812 -11.102 1 82.81 613 LEU B N 1
ATOM 10582 C CA . LEU B 1 613 ? -10.016 -71.562 -10.375 1 82.81 613 LEU B CA 1
ATOM 10583 C C . LEU B 1 613 ? -9.57 -72.875 -9.703 1 82.81 613 LEU B C 1
ATOM 10585 O O . LEU B 1 613 ? -8.391 -73.062 -9.359 1 82.81 613 LEU B O 1
ATOM 10589 N N . ALA B 1 614 ? -10.43 -73.812 -9.547 1 83 614 ALA B N 1
ATOM 10590 C CA . ALA B 1 614 ? -10.148 -75.062 -8.859 1 83 614 ALA B CA 1
ATOM 10591 C C . ALA B 1 614 ? -9.031 -75.812 -9.562 1 83 614 ALA B C 1
ATOM 10593 O O . ALA B 1 614 ? -8.133 -76.375 -8.914 1 83 614 ALA B O 1
ATOM 10594 N N . PRO B 1 615 ? -9.117 -75.875 -10.891 1 80.19 615 PRO B N 1
ATOM 10595 C CA . PRO B 1 615 ? -8.039 -76.625 -11.57 1 80.19 615 PRO B CA 1
ATOM 10596 C C . PRO B 1 615 ? -6.66 -76 -11.281 1 80.19 615 PRO B C 1
ATOM 10598 O O . PRO B 1 615 ? -5.68 -76.75 -11.164 1 80.19 615 PRO B O 1
ATOM 10601 N N . LEU B 1 616 ? -6.605 -74.812 -11.203 1 79.75 616 LEU B N 1
ATOM 10602 C CA . LEU B 1 616 ? -5.34 -74.188 -10.914 1 79.75 616 LEU B CA 1
ATOM 10603 C C . LEU B 1 616 ? -4.828 -74.562 -9.531 1 79.75 616 LEU B C 1
ATOM 10605 O O . LEU B 1 616 ? -3.627 -74.75 -9.344 1 79.75 616 LEU B O 1
ATOM 10609 N N . ALA B 1 617 ? -5.684 -74.688 -8.609 1 87 617 ALA B N 1
ATOM 10610 C CA . ALA B 1 617 ? -5.336 -75.062 -7.246 1 87 617 ALA B CA 1
ATOM 10611 C C . ALA B 1 617 ? -4.922 -76.562 -7.184 1 87 617 ALA B C 1
ATOM 10613 O O . ALA B 1 617 ? -3.975 -76.875 -6.48 1 87 617 ALA B O 1
ATOM 10614 N N . ARG B 1 618 ? -5.605 -77.312 -7.949 1 83.44 618 ARG B N 1
ATOM 10615 C CA . ARG B 1 618 ? -5.324 -78.688 -7.973 1 83.44 618 ARG B CA 1
ATOM 10616 C C . ARG B 1 618 ? -3.928 -79 -8.523 1 83.44 618 ARG B C 1
ATOM 10618 O O . ARG B 1 618 ? -3.23 -79.875 -8.039 1 83.44 618 ARG B O 1
ATOM 10625 N N . ASP B 1 619 ? -3.568 -78.25 -9.445 1 80.94 619 ASP B N 1
ATOM 10626 C CA . ASP B 1 619 ? -2.25 -78.438 -10.055 1 80.94 619 ASP B CA 1
ATOM 10627 C C . ASP B 1 619 ? -1.143 -78.25 -9.016 1 80.94 619 ASP B C 1
ATOM 10629 O O . ASP B 1 619 ? -0.071 -78.812 -9.133 1 80.94 619 ASP B O 1
ATOM 10633 N N . LYS B 1 620 ? -1.409 -77.5 -8.055 1 86.88 620 LYS B N 1
ATOM 10634 C CA . LYS B 1 620 ? -0.423 -77.25 -7.012 1 86.88 620 LYS B CA 1
ATOM 10635 C C . LYS B 1 620 ? -0.775 -78 -5.73 1 86.88 620 LYS B C 1
ATOM 10637 O O . LYS B 1 620 ? -0.174 -77.75 -4.68 1 86.88 620 LYS B O 1
ATOM 10642 N N . ASP B 1 621 ? -1.806 -78.875 -5.832 1 91.12 621 ASP B N 1
ATOM 10643 C CA . ASP B 1 621 ? -2.281 -79.688 -4.715 1 91.12 621 ASP B CA 1
ATOM 10644 C C . ASP B 1 621 ? -2.746 -78.812 -3.557 1 91.12 621 ASP B C 1
ATOM 10646 O O . ASP B 1 621 ? -2.422 -79.062 -2.398 1 91.12 621 ASP B O 1
ATOM 10650 N N . ILE B 1 622 ? -3.373 -77.688 -3.906 1 93.06 622 ILE B N 1
ATOM 10651 C CA . ILE B 1 622 ? -3.926 -76.75 -2.92 1 93.06 622 ILE B CA 1
ATOM 10652 C C . ILE B 1 622 ? -5.43 -77 -2.793 1 93.06 622 ILE B C 1
ATOM 10654 O O . ILE B 1 622 ? -6.121 -77.188 -3.793 1 93.06 622 ILE B O 1
ATOM 10658 N N . SER B 1 623 ? -5.891 -77.062 -1.565 1 93.25 623 SER B N 1
ATOM 10659 C CA . SER B 1 623 ? -7.324 -77.188 -1.333 1 93.25 623 SER B CA 1
ATOM 10660 C C . SER B 1 623 ? -8.016 -75.812 -1.346 1 93.25 623 SER B C 1
ATOM 10662 O O . SER B 1 623 ? -7.629 -74.875 -0.612 1 93.25 623 SER B O 1
ATOM 10664 N N . ILE B 1 624 ? -9.008 -75.625 -2.225 1 93.5 624 ILE B N 1
ATOM 10665 C CA . ILE B 1 624 ? -9.734 -74.375 -2.322 1 93.5 624 ILE B CA 1
ATOM 10666 C C . ILE B 1 624 ? -11.188 -74.562 -1.917 1 93.5 624 ILE B C 1
ATOM 10668 O O . ILE B 1 624 ? -11.781 -75.625 -2.221 1 93.5 624 ILE B O 1
ATOM 10672 N N . SER B 1 625 ? -11.781 -73.688 -1.149 1 93.31 625 SER B N 1
ATOM 10673 C CA . SER B 1 625 ? -13.172 -73.75 -0.726 1 93.31 625 SER B CA 1
ATOM 10674 C C . SER B 1 625 ? -13.883 -72.438 -0.867 1 93.31 625 SER B C 1
ATOM 10676 O O . SER B 1 625 ? -13.297 -71.375 -0.615 1 93.31 625 SER B O 1
ATOM 10678 N N . PHE B 1 626 ? -15.117 -72.438 -1.372 1 94.5 626 PHE B N 1
ATOM 10679 C CA . PHE B 1 626 ? -15.992 -71.312 -1.468 1 94.5 626 PHE B CA 1
ATOM 10680 C C . PHE B 1 626 ? -17.234 -71.5 -0.597 1 94.5 626 PHE B C 1
ATOM 10682 O O . PHE B 1 626 ? -17.969 -72.438 -0.751 1 94.5 626 PHE B O 1
ATOM 10689 N N . GLU B 1 627 ? -17.438 -70.562 0.335 1 93.69 627 GLU B N 1
ATOM 10690 C CA . GLU B 1 627 ? -18.594 -70.625 1.22 1 93.69 627 GLU B CA 1
ATOM 10691 C C . GLU B 1 627 ? -19.328 -69.312 1.264 1 93.69 627 GLU B C 1
ATOM 10693 O O . GLU B 1 627 ? -18.719 -68.25 1.52 1 93.69 627 GLU B O 1
ATOM 10698 N N . ALA B 1 628 ? -20.562 -69.312 0.953 1 93.94 628 ALA B N 1
ATOM 10699 C CA . ALA B 1 628 ? -21.375 -68.062 1.013 1 93.94 628 ALA B CA 1
ATOM 10700 C C . ALA B 1 628 ? -22.609 -68.312 1.896 1 93.94 628 ALA B C 1
ATOM 10702 O O . ALA B 1 628 ? -23.203 -69.375 1.896 1 93.94 628 ALA B O 1
ATOM 10703 N N . ASP B 1 629 ? -22.922 -67.25 2.643 1 90.56 629 ASP B N 1
ATOM 10704 C CA . ASP B 1 629 ? -24.219 -67.25 3.326 1 90.56 629 ASP B CA 1
ATOM 10705 C C . ASP B 1 629 ? -25.359 -67.375 2.33 1 90.56 629 ASP B C 1
ATOM 10707 O O . ASP B 1 629 ? -25.25 -67 1.182 1 90.56 629 ASP B O 1
ATOM 10711 N N . PRO B 1 630 ? -26.391 -68.125 2.719 1 87.75 630 PRO B N 1
ATOM 10712 C CA . PRO B 1 630 ? -27.516 -68.312 1.797 1 87.75 630 PRO B CA 1
ATOM 10713 C C . PRO B 1 630 ? -28.172 -67 1.357 1 87.75 630 PRO B C 1
ATOM 10715 O O . PRO B 1 630 ? -28.219 -66.062 2.129 1 87.75 630 PRO B O 1
ATOM 10718 N N . ASP B 1 631 ? -28.656 -66.875 0.145 1 86.12 631 ASP B N 1
ATOM 10719 C CA . ASP B 1 631 ? -29.484 -65.875 -0.468 1 86.12 631 ASP B CA 1
ATOM 10720 C C . ASP B 1 631 ? -28.812 -64.5 -0.426 1 86.12 631 ASP B C 1
ATOM 10722 O O . ASP B 1 631 ? -29.438 -63.5 -0.107 1 86.12 631 ASP B O 1
ATOM 10726 N N . LEU B 1 632 ? -27.484 -64.438 -0.577 1 90.88 632 LEU B N 1
ATOM 10727 C CA . LEU B 1 632 ? -26.781 -63.156 -0.674 1 90.88 632 LEU B CA 1
ATOM 10728 C C . LEU B 1 632 ? -26.859 -62.625 -2.092 1 90.88 632 LEU B C 1
ATOM 10730 O O . LEU B 1 632 ? -26.516 -63.312 -3.055 1 90.88 632 LEU B O 1
ATOM 10734 N N . ARG B 1 633 ? -27.453 -61.312 -2.262 1 92.06 633 ARG B N 1
ATOM 10735 C CA . ARG B 1 633 ? -27.547 -60.656 -3.549 1 92.06 633 ARG B CA 1
ATOM 10736 C C . ARG B 1 633 ? -26.844 -59.281 -3.504 1 92.06 633 ARG B C 1
ATOM 10738 O O . ARG B 1 633 ? -26.953 -58.562 -2.508 1 92.06 633 ARG B O 1
ATOM 10745 N N . ILE B 1 634 ? -26.094 -59 -4.574 1 89.5 634 ILE B N 1
ATOM 10746 C CA . ILE B 1 634 ? -25.375 -57.75 -4.637 1 89.5 634 ILE B CA 1
ATOM 10747 C C . ILE B 1 634 ? -25.625 -57.062 -5.984 1 89.5 634 ILE B C 1
ATOM 10749 O O . ILE B 1 634 ? -26.031 -57.719 -6.945 1 89.5 634 ILE B O 1
ATOM 10753 N N . HIS B 1 635 ? -25.562 -55.781 -5.988 1 88.94 635 HIS B N 1
ATOM 10754 C CA . HIS B 1 635 ? -25.562 -55 -7.227 1 88.94 635 HIS B CA 1
ATOM 10755 C C . HIS B 1 635 ? -24.141 -54.719 -7.688 1 88.94 635 HIS B C 1
ATOM 10757 O O . HIS B 1 635 ? -23.516 -53.75 -7.238 1 88.94 635 HIS B O 1
ATOM 10763 N N . ALA B 1 636 ? -23.594 -55.562 -8.547 1 91.81 636 ALA B N 1
ATOM 10764 C CA . ALA B 1 636 ? -22.188 -55.438 -8.953 1 91.81 636 ALA B CA 1
ATOM 10765 C C . ALA B 1 636 ? -22.016 -55.844 -10.414 1 91.81 636 ALA B C 1
ATOM 10767 O O . ALA B 1 636 ? -22.906 -56.438 -11.023 1 91.81 636 ALA B O 1
ATOM 10768 N N . ASP B 1 637 ? -20.938 -55.438 -11.039 1 92.5 637 ASP B N 1
ATOM 10769 C CA . ASP B 1 637 ? -20.516 -55.875 -12.367 1 92.5 637 ASP B CA 1
ATOM 10770 C C . ASP B 1 637 ? -19.891 -57.281 -12.305 1 92.5 637 ASP B C 1
ATOM 10772 O O . ASP B 1 637 ? -18.828 -57.469 -11.703 1 92.5 637 ASP B O 1
ATOM 10776 N N . PRO B 1 638 ? -20.516 -58.281 -12.953 1 88.25 638 PRO B N 1
ATOM 10777 C CA . PRO B 1 638 ? -20.031 -59.656 -12.812 1 88.25 638 PRO B CA 1
ATOM 10778 C C . PRO B 1 638 ? -18.609 -59.844 -13.336 1 88.25 638 PRO B C 1
ATOM 10780 O O . PRO B 1 638 ? -17.812 -60.531 -12.703 1 88.25 638 PRO B O 1
ATOM 10783 N N . GLU B 1 639 ? -18.344 -59.219 -14.422 1 85.44 639 GLU B N 1
ATOM 10784 C CA . GLU B 1 639 ? -17.016 -59.375 -15.016 1 85.44 639 GLU B CA 1
ATOM 10785 C C . GLU B 1 639 ? -15.93 -58.781 -14.133 1 85.44 639 GLU B C 1
ATOM 10787 O O . GLU B 1 639 ? -14.867 -59.375 -13.945 1 85.44 639 GLU B O 1
ATOM 10792 N N . ARG B 1 640 ? -16.234 -57.656 -13.625 1 89.88 640 ARG B N 1
ATOM 10793 C CA . ARG B 1 640 ? -15.242 -56.938 -12.812 1 89.88 640 ARG B CA 1
ATOM 10794 C C . ARG B 1 640 ? -15.086 -57.594 -11.453 1 89.88 640 ARG B C 1
ATOM 10796 O O . ARG B 1 640 ? -13.977 -57.688 -10.914 1 89.88 640 ARG B O 1
ATOM 10803 N N . LEU B 1 641 ? -16.156 -58 -10.945 1 91.25 641 LEU B N 1
ATOM 10804 C CA . LEU B 1 641 ? -16.078 -58.688 -9.672 1 91.25 641 LEU B CA 1
ATOM 10805 C C . LEU B 1 641 ? -15.312 -60 -9.812 1 91.25 641 LEU B C 1
ATOM 10807 O O . LEU B 1 641 ? -14.57 -60.406 -8.906 1 91.25 641 LEU B O 1
ATOM 10811 N N . PHE B 1 642 ? -15.57 -60.719 -10.898 1 88.5 642 PHE B N 1
ATOM 10812 C CA . PHE B 1 642 ? -14.797 -61.938 -11.172 1 88.5 642 PHE B CA 1
ATOM 10813 C C . PHE B 1 642 ? -13.312 -61.625 -11.258 1 88.5 642 PHE B C 1
ATOM 10815 O O . PHE B 1 642 ? -12.477 -62.406 -10.789 1 88.5 642 PHE B O 1
ATOM 10822 N N . GLN B 1 643 ? -13.008 -60.531 -11.859 1 87.88 643 GLN B N 1
ATOM 10823 C CA . GLN B 1 643 ? -11.617 -60.094 -11.945 1 87.88 643 GLN B CA 1
ATOM 10824 C C . GLN B 1 643 ? -11.008 -59.906 -10.562 1 87.88 643 GLN B C 1
ATOM 10826 O O . GLN B 1 643 ? -9.859 -60.281 -10.32 1 87.88 643 GLN B O 1
ATOM 10831 N N . VAL B 1 644 ? -11.758 -59.344 -9.656 1 93.5 644 VAL B N 1
ATOM 10832 C CA . VAL B 1 644 ? -11.312 -59.156 -8.281 1 93.5 644 VAL B CA 1
ATOM 10833 C C . VAL B 1 644 ? -11.039 -60.5 -7.621 1 93.5 644 VAL B C 1
ATOM 10835 O O . VAL B 1 644 ? -9.961 -60.719 -7.055 1 93.5 644 VAL B O 1
ATOM 10838 N N . LEU B 1 645 ? -11.977 -61.375 -7.785 1 91.75 645 LEU B N 1
ATOM 10839 C CA . LEU B 1 645 ? -11.844 -62.688 -7.168 1 91.75 645 LEU B CA 1
ATOM 10840 C C . LEU B 1 645 ? -10.68 -63.469 -7.785 1 91.75 645 LEU B C 1
ATOM 10842 O O . LEU B 1 645 ? -9.906 -64.125 -7.07 1 91.75 645 LEU B O 1
ATOM 10846 N N . SER B 1 646 ? -10.562 -63.344 -9.117 1 88.25 646 SER B N 1
ATOM 10847 C CA . SER B 1 646 ? -9.484 -64.062 -9.82 1 88.25 646 SER B CA 1
ATOM 10848 C C . SER B 1 646 ? -8.117 -63.531 -9.375 1 88.25 646 SER B C 1
ATOM 10850 O O . SER B 1 646 ? -7.188 -64.312 -9.203 1 88.25 646 SER B O 1
ATOM 10852 N N . ASN B 1 647 ? -8.031 -62.312 -9.125 1 88.31 647 ASN B N 1
ATOM 10853 C CA . ASN B 1 647 ? -6.766 -61.719 -8.703 1 88.31 647 ASN B CA 1
ATOM 10854 C C . ASN B 1 647 ? -6.406 -62.125 -7.281 1 88.31 647 ASN B C 1
ATOM 10856 O O . ASN B 1 647 ? -5.273 -62.531 -7.012 1 88.31 647 ASN B O 1
ATOM 10860 N N . LEU B 1 648 ? -7.391 -62.031 -6.414 1 93.81 648 LEU B N 1
ATOM 10861 C CA . LEU B 1 648 ? -7.137 -62.344 -5.012 1 93.81 648 LEU B CA 1
ATOM 10862 C C . LEU B 1 648 ? -6.871 -63.844 -4.816 1 93.81 648 LEU B C 1
ATOM 10864 O O . LEU B 1 648 ? -5.902 -64.188 -4.152 1 93.81 648 LEU B O 1
ATOM 10868 N N . VAL B 1 649 ? -7.723 -64.625 -5.402 1 92.38 649 VAL B N 1
ATOM 10869 C CA . VAL B 1 649 ? -7.559 -66.062 -5.277 1 92.38 649 VAL B CA 1
ATOM 10870 C C . VAL B 1 649 ? -6.305 -66.5 -6.027 1 92.38 649 VAL B C 1
ATOM 10872 O O . VAL B 1 649 ? -5.559 -67.375 -5.547 1 92.38 649 VAL B O 1
ATOM 10875 N N . GLY B 1 650 ? -6.094 -65.938 -7.223 1 87.5 650 GLY B N 1
ATOM 10876 C CA . GLY B 1 650 ? -4.875 -66.25 -7.961 1 87.5 650 GLY B CA 1
ATOM 10877 C C . GLY B 1 650 ? -3.615 -65.938 -7.156 1 87.5 650 GLY B C 1
ATOM 10878 O O . GLY B 1 650 ? -2.693 -66.812 -7.145 1 87.5 650 GLY B O 1
ATOM 10879 N N . ASN B 1 651 ? -3.559 -64.875 -6.508 1 88.06 651 ASN B N 1
ATOM 10880 C CA . ASN B 1 651 ? -2.426 -64.562 -5.652 1 88.06 651 ASN B CA 1
ATOM 10881 C C . ASN B 1 651 ? -2.305 -65.562 -4.477 1 88.06 651 ASN B C 1
ATOM 10883 O O . ASN B 1 651 ? -1.199 -65.938 -4.109 1 88.06 651 ASN B O 1
ATOM 10887 N N . ALA B 1 652 ? -3.479 -65.812 -3.896 1 92.12 652 ALA B N 1
ATOM 10888 C CA . ALA B 1 652 ? -3.49 -66.75 -2.783 1 92.12 652 ALA B CA 1
ATOM 10889 C C . ALA B 1 652 ? -2.889 -68.062 -3.197 1 92.12 652 ALA B C 1
ATOM 10891 O O . ALA B 1 652 ? -2.082 -68.688 -2.465 1 92.12 652 ALA B O 1
ATOM 10892 N N . ILE B 1 653 ? -3.238 -68.562 -4.375 1 88.88 653 ILE B N 1
ATOM 10893 C CA . ILE B 1 653 ? -2.725 -69.812 -4.891 1 88.88 653 ILE B CA 1
ATOM 10894 C C . ILE B 1 653 ? -1.229 -69.688 -5.172 1 88.88 653 ILE B C 1
ATOM 10896 O O . ILE B 1 653 ? -0.447 -70.562 -4.816 1 88.88 653 ILE B O 1
ATOM 10900 N N . LYS B 1 654 ? -0.902 -68.562 -5.785 1 85.62 654 LYS B N 1
ATOM 10901 C CA . LYS B 1 654 ? 0.476 -68.312 -6.199 1 85.62 654 LYS B CA 1
ATOM 10902 C C . LYS B 1 654 ? 1.421 -68.375 -5 1 85.62 654 LYS B C 1
ATOM 10904 O O . LYS B 1 654 ? 2.521 -68.875 -5.074 1 85.62 654 LYS B O 1
ATOM 10909 N N . PHE B 1 655 ? 1.014 -67.875 -3.82 1 88.94 655 PHE B N 1
ATOM 10910 C CA . PHE B 1 655 ? 1.931 -67.625 -2.707 1 88.94 655 PHE B CA 1
ATOM 10911 C C . PHE B 1 655 ? 1.693 -68.688 -1.607 1 88.94 655 PHE B C 1
ATOM 10913 O O . PHE B 1 655 ? 2.281 -68.562 -0.528 1 88.94 655 PHE B O 1
ATOM 10920 N N . THR B 1 656 ? 0.824 -69.625 -1.883 1 91.25 656 THR B N 1
ATOM 10921 C CA . THR B 1 656 ? 0.587 -70.688 -0.953 1 91.25 656 THR B CA 1
ATOM 10922 C C . THR B 1 656 ? 1.398 -71.938 -1.351 1 91.25 656 THR B C 1
ATOM 10924 O O . THR B 1 656 ? 1.377 -72.375 -2.512 1 91.25 656 THR B O 1
ATOM 10927 N N . PRO B 1 657 ? 2.203 -72.5 -0.508 1 89.25 657 PRO B N 1
ATOM 10928 C CA . PRO B 1 657 ? 2.959 -73.75 -0.824 1 89.25 657 PRO B CA 1
ATOM 10929 C C . PRO B 1 657 ? 2.059 -74.938 -1.072 1 89.25 657 PRO B C 1
ATOM 10931 O O . PRO B 1 657 ? 0.863 -74.875 -0.772 1 89.25 657 PRO B O 1
ATOM 10934 N N . ARG B 1 658 ? 2.688 -76 -1.638 1 90.12 658 ARG B N 1
ATOM 10935 C CA . ARG B 1 658 ? 1.982 -77.25 -1.925 1 90.12 658 ARG B CA 1
ATOM 10936 C C . ARG B 1 658 ? 1.304 -77.75 -0.674 1 90.12 658 ARG B C 1
ATOM 10938 O O . ARG B 1 658 ? 1.861 -77.688 0.424 1 90.12 658 ARG B O 1
ATOM 10945 N N . LEU B 1 659 ? 0.074 -78.312 -0.831 1 89.94 659 LEU B N 1
ATOM 10946 C CA . LEU B 1 659 ? -0.748 -78.875 0.207 1 89.94 659 LEU B CA 1
ATOM 10947 C C . LEU B 1 659 ? -1.327 -77.812 1.14 1 89.94 659 LEU B C 1
ATOM 10949 O O . LEU B 1 659 ? -1.776 -78.188 2.242 1 89.94 659 LEU B O 1
ATOM 10953 N N . GLY B 1 660 ? -1.228 -76.688 0.754 1 93.5 660 GLY B N 1
ATOM 10954 C CA . GLY B 1 660 ? -1.854 -75.625 1.523 1 93.5 660 GLY B CA 1
ATOM 10955 C C . GLY B 1 660 ? -3.34 -75.5 1.25 1 93.5 660 GLY B C 1
ATOM 10956 O O . GLY B 1 660 ? -3.947 -76.375 0.634 1 93.5 660 GLY B O 1
ATOM 10957 N N . THR B 1 661 ? -3.959 -74.375 1.927 1 94.69 661 THR B N 1
ATOM 10958 C CA . THR B 1 661 ? -5.395 -74.125 1.773 1 94.69 661 THR B CA 1
ATOM 10959 C C . THR B 1 661 ? -5.699 -72.688 1.414 1 94.69 661 THR B C 1
ATOM 10961 O O . THR B 1 661 ? -4.992 -71.75 1.844 1 94.69 661 THR B O 1
ATOM 10964 N N . VAL B 1 662 ? -6.672 -72.438 0.603 1 95.75 662 VAL B N 1
ATOM 10965 C CA . VAL B 1 662 ? -7.234 -71.125 0.257 1 95.75 662 VAL B CA 1
ATOM 10966 C C . VAL B 1 662 ? -8.742 -71.125 0.47 1 95.75 662 VAL B C 1
ATOM 10968 O O . VAL B 1 662 ? -9.445 -72 -0.053 1 95.75 662 VAL B O 1
ATOM 10971 N N . GLY B 1 663 ? -9.227 -70.25 1.271 1 95.31 663 GLY B N 1
ATOM 10972 C CA . GLY B 1 663 ? -10.648 -70.125 1.542 1 95.31 663 GLY B CA 1
ATOM 10973 C C . GLY B 1 663 ? -11.25 -68.812 1.132 1 95.31 663 GLY B C 1
ATOM 10974 O O . GLY B 1 663 ? -10.633 -67.75 1.321 1 95.31 663 GLY B O 1
ATOM 10975 N N . VAL B 1 664 ? -12.422 -68.875 0.45 1 96.38 664 VAL B N 1
ATOM 10976 C CA . VAL B 1 664 ? -13.188 -67.688 0.085 1 96.38 664 VAL B CA 1
ATOM 10977 C C . VAL B 1 664 ? -14.555 -67.688 0.769 1 96.38 664 VAL B C 1
ATOM 10979 O O . VAL B 1 664 ? -15.297 -68.688 0.643 1 96.38 664 VAL B O 1
ATOM 10982 N N . ARG B 1 665 ? -14.812 -66.625 1.492 1 96.19 665 ARG B N 1
ATOM 10983 C CA . ARG B 1 665 ? -16.078 -66.625 2.234 1 96.19 665 ARG B CA 1
ATOM 10984 C C . ARG B 1 665 ? -16.828 -65.312 1.945 1 96.19 665 ARG B C 1
ATOM 10986 O O . ARG B 1 665 ? -16.219 -64.25 1.754 1 96.19 665 ARG B O 1
ATOM 10993 N N . ALA B 1 666 ? -18.109 -65.375 1.861 1 96.25 666 ALA B N 1
ATOM 10994 C CA . ALA B 1 666 ? -19 -64.25 1.761 1 96.25 666 ALA B CA 1
ATOM 10995 C C . ALA B 1 666 ? -20.047 -64.25 2.863 1 96.25 666 ALA B C 1
ATOM 10997 O O . ALA B 1 666 ? -20.766 -65.25 3.029 1 96.25 666 ALA B O 1
ATOM 10998 N N . GLN B 1 667 ? -20.031 -63.156 3.59 1 94.5 667 GLN B N 1
ATOM 10999 C CA . GLN B 1 667 ? -20.953 -63.062 4.719 1 94.5 667 GLN B CA 1
ATOM 11000 C C . GLN B 1 667 ? -21.719 -61.75 4.711 1 94.5 667 GLN B C 1
ATOM 11002 O O . GLN B 1 667 ? -21.188 -60.719 4.266 1 94.5 667 GLN B O 1
ATOM 11007 N N . SER B 1 668 ? -22.906 -61.812 5.184 1 92.31 668 SER B N 1
ATOM 11008 C CA . SER B 1 668 ? -23.703 -60.594 5.328 1 92.31 668 SER B CA 1
ATOM 11009 C C . SER B 1 668 ? -23.297 -59.812 6.59 1 92.31 668 SER B C 1
ATOM 11011 O O . SER B 1 668 ? -23.078 -60.438 7.641 1 92.31 668 SER B O 1
ATOM 11013 N N . SER B 1 669 ? -22.969 -58.625 6.406 1 89.81 669 SER B N 1
ATOM 11014 C CA . SER B 1 669 ? -22.688 -57.75 7.531 1 89.81 669 SER B CA 1
ATOM 11015 C C . SER B 1 669 ? -23.5 -56.469 7.445 1 89.81 669 SER B C 1
ATOM 11017 O O . SER B 1 669 ? -23.016 -55.469 6.914 1 89.81 669 SER B O 1
ATOM 11019 N N . GLY B 1 670 ? -24.656 -56.438 8.023 1 81.5 670 GLY B N 1
ATOM 11020 C CA . GLY B 1 670 ? -25.531 -55.281 7.945 1 81.5 670 GLY B CA 1
ATOM 11021 C C . GLY B 1 670 ? -26.016 -55 6.539 1 81.5 670 GLY B C 1
ATOM 11022 O O . GLY B 1 670 ? -26.703 -55.844 5.934 1 81.5 670 GLY B O 1
ATOM 11023 N N . ASN B 1 671 ? -25.594 -53.781 5.988 1 86.44 671 ASN B N 1
ATOM 11024 C CA . ASN B 1 671 ? -26.016 -53.344 4.656 1 86.44 671 ASN B CA 1
ATOM 11025 C C . ASN B 1 671 ? -24.953 -53.688 3.604 1 86.44 671 ASN B C 1
ATOM 11027 O O . ASN B 1 671 ? -25.125 -53.344 2.426 1 86.44 671 ASN B O 1
ATOM 11031 N N . ASP B 1 672 ? -23.922 -54.406 4.074 1 91.31 672 ASP B N 1
ATOM 11032 C CA . ASP B 1 672 ? -22.844 -54.75 3.154 1 91.31 672 ASP B CA 1
ATOM 11033 C C . ASP B 1 672 ? -22.578 -56.281 3.162 1 91.31 672 ASP B C 1
ATOM 11035 O O . ASP B 1 672 ? -23.047 -56.969 4.062 1 91.31 672 ASP B O 1
ATOM 11039 N N . ILE B 1 673 ? -22.078 -56.75 2.156 1 93.56 673 ILE B N 1
ATOM 11040 C CA . ILE B 1 673 ? -21.547 -58.125 2.084 1 93.56 673 ILE B CA 1
ATOM 11041 C C . ILE B 1 673 ? -20.031 -58.094 2.195 1 93.56 673 ILE B C 1
ATOM 11043 O O . ILE B 1 673 ? -19.359 -57.281 1.523 1 93.56 673 ILE B O 1
ATOM 11047 N N . VAL B 1 674 ? -19.516 -58.812 3.117 1 95.81 674 VAL B N 1
ATOM 11048 C CA . VAL B 1 674 ? -18.078 -58.875 3.32 1 95.81 674 VAL B CA 1
ATOM 11049 C C . VAL B 1 674 ? -17.516 -60.125 2.631 1 95.81 674 VAL B C 1
ATOM 11051 O O . VAL B 1 674 ? -17.984 -61.25 2.881 1 95.81 674 VAL B O 1
ATOM 11054 N N . PHE B 1 675 ? -16.609 -59.938 1.7 1 96.06 675 PHE B N 1
ATOM 11055 C CA . PHE B 1 675 ? -15.875 -61.031 1.048 1 96.06 675 PHE B CA 1
ATOM 11056 C C . PHE B 1 675 ? -14.5 -61.188 1.672 1 96.06 675 PHE B C 1
ATOM 11058 O O . PHE B 1 675 ? -13.766 -60.219 1.85 1 96.06 675 PHE B O 1
ATOM 11065 N N . THR B 1 676 ? -14.164 -62.406 2.037 1 96.75 676 THR B N 1
ATOM 11066 C CA . THR B 1 676 ? -12.867 -62.688 2.648 1 96.75 676 THR B CA 1
ATOM 11067 C C . THR B 1 676 ? -12.125 -63.781 1.874 1 96.75 676 THR B C 1
ATOM 11069 O O . THR B 1 676 ? -12.672 -64.812 1.604 1 96.75 676 THR B O 1
ATOM 11072 N N . VAL B 1 677 ? -10.945 -63.5 1.443 1 96.38 677 VAL B N 1
ATOM 11073 C CA . VAL B 1 677 ? -10.039 -64.5 0.851 1 96.38 677 VAL B CA 1
ATOM 11074 C C . VAL B 1 677 ? -8.867 -64.75 1.793 1 96.38 677 VAL B C 1
ATOM 11076 O O . VAL B 1 677 ? -8.086 -63.812 2.078 1 96.38 677 VAL B O 1
ATOM 11079 N N . ARG B 1 678 ? -8.742 -65.938 2.275 1 96.06 678 ARG B N 1
ATOM 11080 C CA . ARG B 1 678 ? -7.695 -66.25 3.229 1 96.06 678 ARG B CA 1
ATOM 11081 C C . ARG B 1 678 ? -6.84 -67.438 2.701 1 96.06 678 ARG B C 1
ATOM 11083 O O . ARG B 1 678 ? -7.367 -68.438 2.17 1 96.06 678 ARG B O 1
ATOM 11090 N N . ASP B 1 679 ? -5.527 -67.25 2.756 1 94.5 679 ASP B N 1
ATOM 11091 C CA . ASP B 1 679 ? -4.613 -68.312 2.322 1 94.5 679 ASP B CA 1
ATOM 11092 C C . ASP B 1 679 ? -3.693 -68.75 3.463 1 94.5 679 ASP B C 1
ATOM 11094 O O . ASP B 1 679 ? -3.619 -68.062 4.496 1 94.5 679 ASP B O 1
ATOM 11098 N N . SER B 1 680 ? -3.146 -69.938 3.383 1 93.88 680 SER B N 1
ATOM 11099 C CA . SER B 1 680 ? -2.174 -70.438 4.348 1 93.88 680 SER B CA 1
ATOM 11100 C C . SER B 1 680 ? -0.749 -70.312 3.816 1 93.88 680 SER B C 1
ATOM 11102 O O . SER B 1 680 ? 0.093 -71.188 4.059 1 93.88 680 SER B O 1
ATOM 11104 N N . GLY B 1 681 ? -0.58 -69.312 3.027 1 90.94 681 GLY B N 1
ATOM 11105 C CA . GLY B 1 681 ? 0.7 -69.188 2.355 1 90.94 681 GLY B CA 1
ATOM 11106 C C . GLY B 1 681 ? 1.771 -68.562 3.246 1 90.94 681 GLY B C 1
ATOM 11107 O O . GLY B 1 681 ? 1.724 -68.688 4.469 1 90.94 681 GLY B O 1
ATOM 11108 N N . GLU B 1 682 ? 2.811 -67.938 2.568 1 89.19 682 GLU B N 1
ATOM 11109 C CA . GLU B 1 682 ? 4.02 -67.438 3.221 1 89.19 682 GLU B CA 1
ATOM 11110 C C . GLU B 1 682 ? 3.725 -66.188 4.051 1 89.19 682 GLU B C 1
ATOM 11112 O O . GLU B 1 682 ? 4.48 -65.875 4.961 1 89.19 682 GLU B O 1
ATOM 11117 N N . GLY B 1 683 ? 2.623 -65.625 3.723 1 90.81 683 GLY B N 1
ATOM 11118 C CA . GLY B 1 683 ? 2.281 -64.438 4.41 1 90.81 683 GLY B CA 1
ATOM 11119 C C . GLY B 1 683 ? 3.062 -63.219 3.91 1 90.81 683 GLY B C 1
ATOM 11120 O O . GLY B 1 683 ? 3.949 -63.344 3.064 1 90.81 683 GLY B O 1
ATOM 11121 N N . ILE B 1 684 ? 2.682 -61.938 4.309 1 90.19 684 ILE B N 1
ATOM 11122 C CA . ILE B 1 684 ? 3.295 -60.656 3.916 1 90.19 684 ILE B CA 1
ATOM 11123 C C . ILE B 1 684 ? 3.867 -59.969 5.148 1 90.19 684 ILE B C 1
ATOM 11125 O O . ILE B 1 684 ? 3.197 -59.875 6.18 1 90.19 684 ILE B O 1
ATOM 11129 N N . ALA B 1 685 ? 5.125 -59.562 5.047 1 90.44 685 ALA B N 1
ATOM 11130 C CA . ALA B 1 685 ? 5.754 -58.812 6.141 1 90.44 685 ALA B CA 1
ATOM 11131 C C . ALA B 1 685 ? 5.012 -57.531 6.43 1 90.44 685 ALA B C 1
ATOM 11133 O O . ALA B 1 685 ? 4.504 -56.875 5.512 1 90.44 685 ALA B O 1
ATOM 11134 N N . GLN B 1 686 ? 4.961 -57.156 7.684 1 88.44 686 GLN B N 1
ATOM 11135 C CA . GLN B 1 686 ? 4.219 -56 8.133 1 88.44 686 GLN B CA 1
ATOM 11136 C C . GLN B 1 686 ? 4.695 -54.75 7.422 1 88.44 686 GLN B C 1
ATOM 11138 O O . GLN B 1 686 ? 3.9 -53.844 7.145 1 88.44 686 GLN B O 1
ATOM 11143 N N . GLU B 1 687 ? 5.934 -54.656 7.066 1 86.75 687 GLU B N 1
ATOM 11144 C CA . GLU B 1 687 ? 6.516 -53.5 6.43 1 86.75 687 GLU B CA 1
ATOM 11145 C C . GLU B 1 687 ? 6.004 -53.312 5.004 1 86.75 687 GLU B C 1
ATOM 11147 O O . GLU B 1 687 ? 6 -52.219 4.469 1 86.75 687 GLU B O 1
ATOM 11152 N N . HIS B 1 688 ? 5.531 -54.406 4.387 1 87.75 688 HIS B N 1
ATOM 11153 C CA . HIS B 1 688 ? 5.129 -54.375 2.986 1 87.75 688 HIS B CA 1
ATOM 11154 C C . HIS B 1 688 ? 3.623 -54.188 2.85 1 87.75 688 HIS B C 1
ATOM 11156 O O . HIS B 1 688 ? 3.137 -53.781 1.786 1 87.75 688 HIS B O 1
ATOM 11162 N N . LEU B 1 689 ? 2.895 -54.312 3.9 1 89.38 689 LEU B N 1
ATOM 11163 C CA . LEU B 1 689 ? 1.436 -54.344 3.861 1 89.38 689 LEU B CA 1
ATOM 11164 C C . LEU B 1 689 ? 0.886 -53 3.365 1 89.38 689 LEU B C 1
ATOM 11166 O O . LEU B 1 689 ? -0.049 -52.969 2.562 1 89.38 689 LEU B O 1
ATOM 11170 N N . PRO B 1 690 ? 1.551 -51.906 3.748 1 86.38 690 PRO B N 1
ATOM 11171 C CA . PRO B 1 690 ? 0.996 -50.656 3.285 1 86.38 690 PRO B CA 1
ATOM 11172 C C . PRO B 1 690 ? 1.188 -50.438 1.787 1 86.38 690 PRO B C 1
ATOM 11174 O O . PRO B 1 690 ? 0.49 -49.594 1.185 1 86.38 690 PRO B O 1
ATOM 11177 N N . HIS B 1 691 ? 1.993 -51.156 1.102 1 86.19 691 HIS B N 1
ATOM 11178 C CA . HIS B 1 691 ? 2.367 -50.875 -0.284 1 86.19 691 HIS B CA 1
ATOM 11179 C C . HIS B 1 691 ? 1.738 -51.906 -1.225 1 86.19 691 HIS B C 1
ATOM 11181 O O . HIS B 1 691 ? 1.869 -51.812 -2.445 1 86.19 691 HIS B O 1
ATOM 11187 N N . VAL B 1 692 ? 1.041 -52.875 -0.651 1 87.75 692 VAL B N 1
ATOM 11188 C CA . VAL B 1 692 ? 0.583 -54 -1.467 1 87.75 692 VAL B CA 1
ATOM 11189 C C . VAL B 1 692 ? -0.403 -53.5 -2.521 1 87.75 692 VAL B C 1
ATOM 11191 O O . VAL B 1 692 ? -0.558 -54.125 -3.576 1 87.75 692 VAL B O 1
ATOM 11194 N N . PHE B 1 693 ? -1.093 -52.312 -2.232 1 88.62 693 PHE B N 1
ATOM 11195 C CA . PHE B 1 693 ? -2.086 -51.812 -3.174 1 88.62 693 PHE B CA 1
ATOM 11196 C C . PHE B 1 693 ? -1.504 -50.688 -4.027 1 88.62 693 PHE B C 1
ATOM 11198 O O . PHE B 1 693 ? -2.223 -50.062 -4.801 1 88.62 693 PHE B O 1
ATOM 11205 N N . SER B 1 694 ? -0.198 -50.5 -3.949 1 83.44 694 SER B N 1
ATOM 11206 C CA . SER B 1 694 ? 0.453 -49.469 -4.746 1 83.44 694 SER B CA 1
ATOM 11207 C C . SER B 1 694 ? 0.768 -49.969 -6.152 1 83.44 694 SER B C 1
ATOM 11209 O O . SER B 1 694 ? 1.004 -51.156 -6.352 1 83.44 694 SER B O 1
ATOM 11211 N N . ARG B 1 695 ? 0.903 -49 -7.012 1 75.69 695 ARG B N 1
ATOM 11212 C CA . ARG B 1 695 ? 1.222 -49.344 -8.398 1 75.69 695 ARG B CA 1
ATOM 11213 C C . ARG B 1 695 ? 2.609 -49.969 -8.5 1 75.69 695 ARG B C 1
ATOM 11215 O O . ARG B 1 695 ? 3.561 -49.469 -7.879 1 75.69 695 ARG B O 1
ATOM 11222 N N . TYR B 1 696 ? 2.609 -51.031 -9.219 1 71.06 696 TYR B N 1
ATOM 11223 C CA . TYR B 1 696 ? 3.84 -51.656 -9.664 1 71.06 696 TYR B CA 1
ATOM 11224 C C . TYR B 1 696 ? 4.621 -52.219 -8.484 1 71.06 696 TYR B C 1
ATOM 11226 O O . TYR B 1 696 ? 5.836 -52.406 -8.57 1 71.06 696 TYR B O 1
ATOM 11234 N N . TRP B 1 697 ? 3.932 -52.406 -7.383 1 77.25 697 TRP B N 1
ATOM 11235 C CA . TRP B 1 697 ? 4.59 -53.031 -6.246 1 77.25 697 TRP B CA 1
ATOM 11236 C C . TRP B 1 697 ? 4.559 -54.562 -6.383 1 77.25 697 TRP B C 1
ATOM 11238 O O . TRP B 1 697 ? 3.5 -55.156 -6.633 1 77.25 697 TRP B O 1
ATOM 11248 N N . THR B 1 698 ? 5.73 -55.188 -6.438 1 75.94 698 THR B N 1
ATOM 11249 C CA . THR B 1 698 ? 5.84 -56.656 -6.492 1 75.94 698 THR B CA 1
ATOM 11250 C C . THR B 1 698 ? 6.938 -57.156 -5.559 1 75.94 698 THR B C 1
ATOM 11252 O O . THR B 1 698 ? 7.875 -56.406 -5.242 1 75.94 698 THR B O 1
ATOM 11255 N N . LEU B 1 699 ? 6.664 -58.25 -4.848 1 69.31 699 LEU B N 1
ATOM 11256 C CA . LEU B 1 699 ? 7.754 -58.906 -4.113 1 69.31 699 LEU B CA 1
ATOM 11257 C C . LEU B 1 699 ? 8.812 -59.438 -5.066 1 69.31 699 LEU B C 1
ATOM 11259 O O . LEU B 1 699 ? 8.492 -60.125 -6.039 1 69.31 699 LEU B O 1
ATOM 11263 N N . LYS B 1 700 ? 9.992 -58.75 -5.328 1 60.69 700 LYS B N 1
ATOM 11264 C CA . LYS B 1 700 ? 11.078 -59.062 -6.25 1 60.69 700 LYS B CA 1
ATOM 11265 C C . LYS B 1 700 ? 11.469 -60.531 -6.172 1 60.69 700 LYS B C 1
ATOM 11267 O O . LYS B 1 700 ? 11.711 -61.156 -7.195 1 60.69 700 LYS B O 1
ATOM 11272 N N . GLU B 1 701 ? 11.5 -61.188 -4.996 1 57.09 701 GLU B N 1
ATOM 11273 C CA . GLU B 1 701 ? 12.023 -62.531 -4.848 1 57.09 701 GLU B CA 1
ATOM 11274 C C . GLU B 1 701 ? 10.961 -63.562 -5.191 1 57.09 701 GLU B C 1
ATOM 11276 O O . GLU B 1 701 ? 9.875 -63.594 -4.602 1 57.09 701 GLU B O 1
ATOM 11281 N N . GLY B 1 702 ? 11.094 -64.5 -6.117 1 54.84 702 GLY B N 1
ATOM 11282 C CA . GLY B 1 702 ? 10.305 -65.688 -6.453 1 54.84 702 GLY B CA 1
ATOM 11283 C C . GLY B 1 702 ? 9.094 -65.375 -7.305 1 54.84 702 GLY B C 1
ATOM 11284 O O . GLY B 1 702 ? 8.281 -66.25 -7.598 1 54.84 702 GLY B O 1
ATOM 11285 N N . ASN B 1 703 ? 8.836 -64.062 -7.535 1 58.38 703 ASN B N 1
ATOM 11286 C CA . ASN B 1 703 ? 7.648 -63.656 -8.297 1 58.38 703 ASN B CA 1
ATOM 11287 C C . ASN B 1 703 ? 8.016 -62.875 -9.562 1 58.38 703 ASN B C 1
ATOM 11289 O O . ASN B 1 703 ? 7.676 -61.719 -9.711 1 58.38 703 ASN B O 1
ATOM 11293 N N . PRO B 1 704 ? 8.688 -63.5 -10.492 1 54.31 704 PRO B N 1
ATOM 11294 C CA . PRO B 1 704 ? 9.227 -62.781 -11.656 1 54.31 704 PRO B CA 1
ATOM 11295 C C . PRO B 1 704 ? 8.141 -62.281 -12.594 1 54.31 704 PRO B C 1
ATOM 11297 O O . PRO B 1 704 ? 8.367 -61.344 -13.352 1 54.31 704 PRO B O 1
ATOM 11300 N N . THR B 1 705 ? 6.898 -62.781 -12.438 1 57.88 705 THR B N 1
ATOM 11301 C CA . THR B 1 705 ? 5.918 -62.5 -13.477 1 57.88 705 THR B CA 1
ATOM 11302 C C . THR B 1 705 ? 4.887 -61.469 -12.984 1 57.88 705 THR B C 1
ATOM 11304 O O . THR B 1 705 ? 4.004 -61.062 -13.742 1 57.88 705 THR B O 1
ATOM 11307 N N . GLY B 1 706 ? 5.023 -61.062 -11.836 1 64.56 706 GLY B N 1
ATOM 11308 C CA . GLY B 1 706 ? 4.02 -60.156 -11.312 1 64.56 706 GLY B CA 1
ATOM 11309 C C . GLY B 1 706 ? 4.172 -58.75 -11.828 1 64.56 706 GLY B C 1
ATOM 11310 O O . GLY B 1 706 ? 5.285 -58.219 -11.875 1 64.56 706 GLY B O 1
ATOM 11311 N N . THR B 1 707 ? 3.078 -58.156 -12.383 1 65.81 707 THR B N 1
ATOM 11312 C CA . THR B 1 707 ? 3.102 -56.781 -12.914 1 65.81 707 THR B CA 1
ATOM 11313 C C . THR B 1 707 ? 2.939 -55.75 -11.797 1 65.81 707 THR B C 1
ATOM 11315 O O . THR B 1 707 ? 3.25 -54.594 -11.977 1 65.81 707 THR B O 1
ATOM 11318 N N . GLY B 1 708 ? 2.477 -56.219 -10.664 1 75.5 708 GLY B N 1
ATOM 11319 C CA . GLY B 1 708 ? 2.213 -55.312 -9.547 1 75.5 708 GLY B CA 1
ATOM 11320 C C . GLY B 1 708 ? 1.02 -54.406 -9.773 1 75.5 708 GLY B C 1
ATOM 11321 O O . GLY B 1 708 ? 0.89 -53.375 -9.125 1 75.5 708 GLY B O 1
ATOM 11322 N N . LEU B 1 709 ? 0.167 -54.719 -10.766 1 81.88 709 LEU B N 1
ATOM 11323 C CA . LEU B 1 709 ? -0.997 -53.906 -11.07 1 81.88 709 LEU B CA 1
ATOM 11324 C C . LEU B 1 709 ? -2.277 -54.562 -10.57 1 81.88 709 LEU B C 1
ATOM 11326 O O . LEU B 1 709 ? -3.307 -53.906 -10.422 1 81.88 709 LEU B O 1
ATOM 11330 N N . GLY B 1 710 ? -2.178 -55.906 -10.258 1 83.19 710 GLY B N 1
ATOM 11331 C CA . GLY B 1 710 ? -3.355 -56.688 -9.922 1 83.19 710 GLY B CA 1
ATOM 11332 C C . GLY B 1 710 ? -4.113 -56.125 -8.727 1 83.19 710 GLY B C 1
ATOM 11333 O O . GLY B 1 710 ? -5.309 -55.844 -8.82 1 83.19 710 GLY B O 1
ATOM 11334 N N . LEU B 1 711 ? -3.348 -55.938 -7.66 1 89.62 711 LEU B N 1
ATOM 11335 C CA . LEU B 1 711 ? -4.004 -55.5 -6.43 1 89.62 711 LEU B CA 1
ATOM 11336 C C . LEU B 1 711 ? -4.438 -54.062 -6.527 1 89.62 711 LEU B C 1
ATOM 11338 O O . LEU B 1 711 ? -5.441 -53.656 -5.934 1 89.62 711 LEU B O 1
ATOM 11342 N N . TYR B 1 712 ? -3.689 -53.281 -7.238 1 88.06 712 TYR B N 1
ATOM 11343 C CA . TYR B 1 712 ? -4.082 -51.906 -7.461 1 88.06 712 TYR B CA 1
ATOM 11344 C C . TYR B 1 712 ? -5.418 -51.812 -8.195 1 88.06 712 TYR B C 1
ATOM 11346 O O . TYR B 1 712 ? -6.293 -51.031 -7.824 1 88.06 712 TYR B O 1
ATOM 11354 N N . ILE B 1 713 ? -5.547 -52.531 -9.234 1 87.62 713 ILE B N 1
ATOM 11355 C CA . ILE B 1 713 ? -6.77 -52.594 -10.031 1 87.62 713 ILE B CA 1
ATOM 11356 C C . ILE B 1 713 ? -7.918 -53.125 -9.188 1 87.62 713 ILE B C 1
ATOM 11358 O O . ILE B 1 713 ? -9.039 -52.625 -9.25 1 87.62 713 ILE B O 1
ATOM 11362 N N . THR B 1 714 ? -7.586 -54.156 -8.336 1 93.19 714 THR B N 1
ATOM 11363 C CA . THR B 1 714 ? -8.578 -54.75 -7.441 1 93.19 714 THR B CA 1
ATOM 11364 C C . THR B 1 714 ? -9.164 -53.688 -6.516 1 93.19 714 THR B C 1
ATOM 11366 O O . THR B 1 714 ? -10.383 -53.594 -6.355 1 93.19 714 THR B O 1
ATOM 11369 N N . GLN B 1 715 ? -8.289 -53 -6.004 1 93.12 715 GLN B N 1
ATOM 11370 C CA . GLN B 1 715 ? -8.727 -51.906 -5.121 1 93.12 715 GLN B CA 1
ATOM 11371 C C . GLN B 1 715 ? -9.594 -50.906 -5.875 1 93.12 715 GLN B C 1
ATOM 11373 O O . GLN B 1 715 ? -10.617 -50.469 -5.363 1 93.12 715 GLN B O 1
ATOM 11378 N N . GLY B 1 716 ? -9.203 -50.5 -7.043 1 90.25 716 GLY B N 1
ATOM 11379 C CA . GLY B 1 716 ? -9.969 -49.594 -7.867 1 90.25 716 GLY B CA 1
ATOM 11380 C C . GLY B 1 716 ? -11.359 -50.094 -8.195 1 90.25 716 GLY B C 1
ATOM 11381 O O . GLY B 1 716 ? -12.328 -49.312 -8.148 1 90.25 716 GLY B O 1
ATOM 11382 N N . ILE B 1 717 ? -11.461 -51.375 -8.516 1 90.94 717 ILE B N 1
ATOM 11383 C CA . ILE B 1 717 ? -12.734 -51.969 -8.867 1 90.94 717 ILE B CA 1
ATOM 11384 C C . ILE B 1 717 ? -13.664 -51.969 -7.652 1 90.94 717 ILE B C 1
ATOM 11386 O O . ILE B 1 717 ? -14.844 -51.625 -7.758 1 90.94 717 ILE B O 1
ATOM 11390 N N . VAL B 1 718 ? -13.102 -52.312 -6.508 1 93.75 718 VAL B N 1
ATOM 11391 C CA . VAL B 1 718 ? -13.883 -52.344 -5.273 1 93.75 718 VAL B CA 1
ATOM 11392 C C . VAL B 1 718 ? -14.414 -50.969 -4.934 1 93.75 718 VAL B C 1
ATOM 11394 O O . VAL B 1 718 ? -15.586 -50.812 -4.59 1 93.75 718 VAL B O 1
ATOM 11397 N N . HIS B 1 719 ? -13.516 -50.062 -5.102 1 91.75 719 HIS B N 1
ATOM 11398 C CA . HIS B 1 719 ? -13.906 -48.688 -4.832 1 91.75 719 HIS B CA 1
ATOM 11399 C C . HIS B 1 719 ? -15 -48.219 -5.789 1 91.75 719 HIS B C 1
ATOM 11401 O O . HIS B 1 719 ? -15.922 -47.5 -5.387 1 91.75 719 HIS B O 1
ATOM 11407 N N . ALA B 1 720 ? -14.867 -48.5 -7.016 1 88.88 720 ALA B N 1
ATOM 11408 C CA . ALA B 1 720 ? -15.859 -48.125 -8.023 1 88.88 720 ALA B CA 1
ATOM 11409 C C . ALA B 1 720 ? -17.219 -48.719 -7.691 1 88.88 720 ALA B C 1
ATOM 11411 O O . ALA B 1 720 ? -18.266 -48.188 -8.094 1 88.88 720 ALA B O 1
ATOM 11412 N N . HIS B 1 721 ? -17.234 -49.812 -6.949 1 91.44 721 HIS B N 1
ATOM 11413 C CA . HIS B 1 721 ? -18.469 -50.469 -6.523 1 91.44 721 HIS B CA 1
ATOM 11414 C C . HIS B 1 721 ? -18.953 -49.906 -5.203 1 91.44 721 HIS B C 1
ATOM 11416 O O . HIS B 1 721 ? -19.969 -50.344 -4.66 1 91.44 721 HIS B O 1
ATOM 11422 N N . GLY B 1 722 ? -18.188 -48.844 -4.633 1 87.75 722 GLY B N 1
ATOM 11423 C CA . GLY B 1 722 ? -18.562 -48.219 -3.391 1 87.75 722 GLY B CA 1
ATOM 11424 C C . GLY B 1 722 ? -18.094 -48.938 -2.156 1 87.75 722 GLY B C 1
ATOM 11425 O O . GLY B 1 722 ? -18.609 -48.719 -1.056 1 87.75 722 GLY B O 1
ATOM 11426 N N . GLY B 1 723 ? -17.203 -49.969 -2.379 1 91.38 723 GLY B N 1
ATOM 11427 C CA . GLY B 1 723 ? -16.703 -50.75 -1.269 1 91.38 723 GLY B CA 1
ATOM 11428 C C . GLY B 1 723 ? -15.305 -50.344 -0.83 1 91.38 723 GLY B C 1
ATOM 11429 O O . GLY B 1 723 ? -14.797 -49.312 -1.228 1 91.38 723 GLY B O 1
ATOM 11430 N N . LYS B 1 724 ? -14.75 -51.125 0.176 1 93.5 724 LYS B N 1
ATOM 11431 C CA . LYS B 1 724 ? -13.391 -50.938 0.675 1 93.5 724 LYS B CA 1
ATOM 11432 C C . LYS B 1 724 ? -12.656 -52.281 0.745 1 93.5 724 LYS B C 1
ATOM 11434 O O . LYS B 1 724 ? -13.289 -53.344 0.877 1 93.5 724 LYS B O 1
ATOM 11439 N N . ILE B 1 725 ? -11.344 -52.25 0.587 1 94.56 725 ILE B N 1
ATOM 11440 C CA . ILE B 1 725 ? -10.539 -53.469 0.646 1 94.56 725 ILE B CA 1
ATOM 11441 C C . ILE B 1 725 ? -9.383 -53.281 1.618 1 94.56 725 ILE B C 1
ATOM 11443 O O . ILE B 1 725 ? -8.781 -52.219 1.676 1 94.56 725 ILE B O 1
ATOM 11447 N N . VAL B 1 726 ? -9.141 -54.219 2.457 1 94.56 726 VAL B N 1
ATOM 11448 C CA . VAL B 1 726 ? -8.047 -54.188 3.42 1 94.56 726 VAL B CA 1
ATOM 11449 C C . VAL B 1 726 ? -7.289 -55.531 3.369 1 94.56 726 VAL B C 1
ATOM 11451 O O . VAL B 1 726 ? -7.832 -56.531 2.941 1 94.56 726 VAL B O 1
ATOM 11454 N N . ALA B 1 727 ? -6.004 -55.5 3.744 1 94.44 727 ALA B N 1
ATOM 11455 C CA . ALA B 1 727 ? -5.148 -56.688 3.787 1 94.44 727 ALA B CA 1
ATOM 11456 C C . ALA B 1 727 ? -4.562 -56.875 5.18 1 94.44 727 ALA B C 1
ATOM 11458 O O . ALA B 1 727 ? -4.172 -55.906 5.844 1 94.44 727 ALA B O 1
ATOM 11459 N N . SER B 1 728 ? -4.684 -58.031 5.676 1 94.25 728 SER B N 1
ATOM 11460 C CA . SER B 1 728 ? -4.051 -58.438 6.93 1 94.25 728 SER B CA 1
ATOM 11461 C C . SER B 1 728 ? -3.229 -59.688 6.754 1 94.25 728 SER B C 1
ATOM 11463 O O . SER B 1 728 ? -3.635 -60.625 6.035 1 94.25 728 SER B O 1
ATOM 11465 N N . SER B 1 729 ? -2.012 -59.719 7.285 1 92.38 729 SER B N 1
ATOM 11466 C CA . SER B 1 729 ? -1.146 -60.875 7.102 1 92.38 729 SER B CA 1
ATOM 11467 C C . SER B 1 729 ? -0.056 -60.906 8.164 1 92.38 729 SER B C 1
ATOM 11469 O O . SER B 1 729 ? 0.279 -59.906 8.766 1 92.38 729 SER B O 1
ATOM 11471 N N . GLU B 1 730 ? 0.358 -62.094 8.586 1 90 730 GLU B N 1
ATOM 11472 C CA . GLU B 1 730 ? 1.553 -62.375 9.383 1 90 730 GLU B CA 1
ATOM 11473 C C . GLU B 1 730 ? 2.479 -63.344 8.664 1 90 730 GLU B C 1
ATOM 11475 O O . GLU B 1 730 ? 2.021 -64.375 8.102 1 90 730 GLU B O 1
ATOM 11480 N N . PRO B 1 731 ? 3.801 -63 8.656 1 90.56 731 PRO B N 1
ATOM 11481 C CA . PRO B 1 731 ? 4.727 -63.875 7.965 1 90.56 731 PRO B CA 1
ATOM 11482 C C . PRO B 1 731 ? 4.613 -65.312 8.445 1 90.56 731 PRO B C 1
ATOM 11484 O O . PRO B 1 731 ? 4.605 -65.562 9.648 1 90.56 731 PRO B O 1
ATOM 11487 N N . GLY B 1 732 ? 4.449 -66.25 7.574 1 89.56 732 GLY B N 1
ATOM 11488 C CA . GLY B 1 732 ? 4.402 -67.688 7.875 1 89.56 732 GLY B CA 1
ATOM 11489 C C . GLY B 1 732 ? 3.002 -68.188 8.172 1 89.56 732 GLY B C 1
ATOM 11490 O O . GLY B 1 732 ? 2.789 -69.375 8.336 1 89.56 732 GLY B O 1
ATOM 11491 N N . GLN B 1 733 ? 2.01 -67.312 8.359 1 90.88 733 GLN B N 1
ATOM 11492 C CA . GLN B 1 733 ? 0.662 -67.75 8.742 1 90.88 733 GLN B CA 1
ATOM 11493 C C . GLN B 1 733 ? -0.335 -67.438 7.621 1 90.88 733 GLN B C 1
ATOM 11495 O O . GLN B 1 733 ? -1.547 -67.562 7.82 1 90.88 733 GLN B O 1
ATOM 11500 N N . GLY B 1 734 ? 0.174 -67.062 6.516 1 92.75 734 GLY B N 1
ATOM 11501 C CA . GLY B 1 734 ? -0.709 -66.75 5.395 1 92.75 734 GLY B CA 1
ATOM 11502 C C . GLY B 1 734 ? -1.182 -65.312 5.348 1 92.75 734 GLY B C 1
ATOM 11503 O O . GLY B 1 734 ? -0.643 -64.5 6.047 1 92.75 734 GLY B O 1
ATOM 11504 N N . ALA B 1 735 ? -2.072 -64.938 4.418 1 94.94 735 ALA B N 1
ATOM 11505 C CA . ALA B 1 735 ? -2.6 -63.625 4.219 1 94.94 735 ALA B CA 1
ATOM 11506 C C . ALA B 1 735 ? -4.117 -63.625 4.078 1 94.94 735 ALA B C 1
ATOM 11508 O O . ALA B 1 735 ? -4.695 -64.625 3.645 1 94.94 735 ALA B O 1
ATOM 11509 N N . GLU B 1 736 ? -4.715 -62.594 4.547 1 96.12 736 GLU B N 1
ATOM 11510 C CA . GLU B 1 736 ? -6.16 -62.406 4.426 1 96.12 736 GLU B CA 1
ATOM 11511 C C . GLU B 1 736 ? -6.5 -61.062 3.748 1 96.12 736 GLU B C 1
ATOM 11513 O O . GLU B 1 736 ? -6.012 -60.031 4.156 1 96.12 736 GLU B O 1
ATOM 11518 N N . PHE B 1 737 ? -7.25 -61.125 2.674 1 96.69 737 PHE B N 1
ATOM 11519 C CA . PHE B 1 737 ? -7.793 -59.938 2.004 1 96.69 737 PHE B CA 1
ATOM 11520 C C . PHE B 1 737 ? -9.305 -59.875 2.176 1 96.69 737 PHE B C 1
ATOM 11522 O O . PHE B 1 737 ? -10.016 -60.844 1.886 1 96.69 737 PHE B O 1
ATOM 11529 N N . ARG B 1 738 ? -9.766 -58.719 2.654 1 96 738 ARG B N 1
ATOM 11530 C CA . ARG B 1 738 ? -11.195 -58.531 2.9 1 96 738 ARG B CA 1
ATOM 11531 C C . ARG B 1 738 ? -11.719 -57.312 2.146 1 96 738 ARG B C 1
ATOM 11533 O O . ARG B 1 738 ? -11.117 -56.25 2.205 1 96 738 ARG B O 1
ATOM 11540 N N . PHE B 1 739 ? -12.781 -57.5 1.389 1 95.81 739 PHE B N 1
ATOM 11541 C CA . PHE B 1 739 ? -13.406 -56.344 0.767 1 95.81 739 PHE B CA 1
ATOM 11542 C C . PHE B 1 739 ? -14.914 -56.375 0.954 1 95.81 739 PHE B C 1
ATOM 11544 O O . PHE B 1 739 ? -15.5 -57.438 1.182 1 95.81 739 PHE B O 1
ATOM 11551 N N . THR B 1 740 ? -15.547 -55.188 0.959 1 94.62 740 THR B N 1
ATOM 11552 C CA . THR B 1 740 ? -16.969 -55.062 1.205 1 94.62 740 THR B CA 1
ATOM 11553 C C . THR B 1 740 ? -17.688 -54.5 -0.02 1 94.62 740 THR B C 1
ATOM 11555 O O . THR B 1 740 ? -17.094 -53.719 -0.774 1 94.62 740 THR B O 1
ATOM 11558 N N . LEU B 1 741 ? -18.859 -54.906 -0.304 1 93.56 741 LEU B N 1
ATOM 11559 C CA . LEU B 1 741 ? -19.75 -54.375 -1.32 1 93.56 741 LEU B CA 1
ATOM 11560 C C . LEU B 1 741 ? -21.141 -54.156 -0.759 1 93.56 741 LEU B C 1
ATOM 11562 O O . LEU B 1 741 ? -21.609 -54.938 0.069 1 93.56 741 LEU B O 1
ATOM 11566 N N . PRO B 1 742 ? -21.812 -53.094 -1.212 1 89.19 742 PRO B N 1
ATOM 11567 C CA . PRO B 1 742 ? -23.172 -52.875 -0.734 1 89.19 742 PRO B CA 1
ATOM 11568 C C . PRO B 1 742 ? -24.141 -53.969 -1.167 1 89.19 742 PRO B C 1
ATOM 11570 O O . PRO B 1 742 ? -24.062 -54.469 -2.295 1 89.19 742 PRO B O 1
ATOM 11573 N N . MET B 1 743 ? -25.031 -54.344 -0.25 1 87.19 743 MET B N 1
ATOM 11574 C CA . MET B 1 743 ? -26.047 -55.375 -0.516 1 87.19 743 MET B CA 1
ATOM 11575 C C . MET B 1 743 ? -27.156 -54.812 -1.396 1 87.19 743 MET B C 1
ATOM 11577 O O . MET B 1 743 ? -27.484 -53.625 -1.321 1 87.19 743 MET B O 1
ATOM 11581 N N . PHE B 1 744 ? -27.578 -55.594 -2.396 1 78.38 744 PHE B N 1
ATOM 11582 C CA . PHE B 1 744 ? -28.734 -55.219 -3.195 1 78.38 744 PHE B CA 1
ATOM 11583 C C . PHE B 1 744 ? -30 -55.156 -2.338 1 78.38 744 PHE B C 1
ATOM 11585 O O . PHE B 1 744 ? -30.359 -56.125 -1.679 1 78.38 744 PHE B O 1
ATOM 11592 N N . LYS B 1 745 ? -30.547 -53.906 -2.123 1 66.69 745 LYS B N 1
ATOM 11593 C CA . LYS B 1 745 ? -31.828 -53.781 -1.443 1 66.69 745 LYS B CA 1
ATOM 11594 C C . LYS B 1 745 ? -32.969 -53.688 -2.447 1 66.69 745 LYS B C 1
ATOM 11596 O O . LYS B 1 745 ? -32.906 -52.938 -3.41 1 66.69 745 LYS B O 1
ATOM 11601 N N . GLU B 1 746 ? -33.812 -54.781 -2.635 1 58.5 746 GLU B N 1
ATOM 11602 C CA . GLU B 1 746 ? -35.031 -54.656 -3.43 1 58.5 746 GLU B CA 1
ATOM 11603 C C . GLU B 1 746 ? -35.812 -53.406 -3.047 1 58.5 746 GLU B C 1
ATOM 11605 O O . GLU B 1 746 ? -35.938 -53.062 -1.865 1 58.5 746 GLU B O 1
ATOM 11610 N N . SER B 1 747 ? -35.844 -52.438 -3.789 1 44.19 747 SER B N 1
ATOM 11611 C CA . SER B 1 747 ? -36.875 -51.469 -3.459 1 44.19 747 SER B CA 1
ATOM 11612 C C . SER B 1 747 ? -38.156 -52.156 -3.033 1 44.19 747 SER B C 1
ATOM 11614 O O . SER B 1 747 ? -38.625 -53.062 -3.717 1 44.19 747 SER B O 1
ATOM 11616 N N . ALA B 1 748 ? -38.438 -52.062 -1.773 1 30.83 748 ALA B N 1
ATOM 11617 C CA . ALA B 1 748 ? -39.875 -52.281 -1.561 1 30.83 748 ALA B CA 1
ATOM 11618 C C . ALA B 1 748 ? -40.688 -51.5 -2.588 1 30.83 748 ALA B C 1
ATOM 11620 O O . ALA B 1 748 ? -40.375 -50.375 -2.945 1 30.83 748 ALA B O 1
#

Radius of gyration: 47.44 Å; Cα contacts (8 Å, |Δi|>4): 2754; chains: 2; bounding box: 88×149×116 Å

Sequence (1496 aa):
MSPQDQEAFEELLANCANEPIRFPGAIQPHGLLLTLGEPALEIIQISANVETLLGRAPQTLIGHPLASLIGDEPTAAVREALQQPAFFDAPPLYFHLNGTTFEGLLHRHDGVLILELEIHVENFRSLNVAGNQTHLGRMLQRLQAATSLQALYDICVKELQAMTGYDRVLIYRFEEEGHGQVIAEASSPSMELFNGLFFPASDIPQQARELYRTNWLRIIPNADYEPVPLVPRLRPDTQAPLDLSFATLRSVSPIHCQYMKNMGVLSSMSISLLKGDQLWGLISCGNRQPLHVPHELRVACQTIGQVLSLQISAMEALEISRQREAKVEALARLNQAMVDSAQDVFDGLAREPQTLMKLVDAGGVAIIEGKQLHCHGNCPQPQEIRALHQWLQAGGEPVFASHHLSSVYPAAAGYQQVASGVLAMSLPKPVENGVLWFRPEVKESINWSGNPRKPLDLENTETGLRLRPRTSFEIWKVEMAGISTKWSHGDLFAANDLRRSALENDLARQVRREQEAVRARDDLVAVVSHDLRNPMTVISMLCGMMQKTFSSDGPHTSRRISTAIDTMQQAAGRMNTLLEDLLDTSKIDAGRYTIKPRKLDVGQMFEEAQSLLAPLARDKDISISFEADPDLRIHADPERLFQVLSNLVGNAIKFTPRLGTVGVRAQSSGNDIVFTVRDSGEGIAQEHLPHVFSRYWTLKEGNPTGTGLGLYITQGIVHAHGGKIVASSEPGQGAEFRFTLPMFKESAMSPQDQEAFEELLANCANEPIRFPGAIQPHGLLLTLGEPALEIIQISANVETLLGRAPQTLIGHPLASLIGDEPTAAVREALQQPAFFDAPPLYFHLNGTTFEGLLHRHDGVLILELEIHVENFRSLNVAGNQTHLGRMLQRLQAATSLQALYDICVKELQAMTGYDRVLIYRFEEEGHGQVIAEASSPSMELFNGLFFPASDIPQQARELYRTNWLRIIPNADYEPVPLVPRLRPDTQAPLDLSFATLRSVSPIHCQYMKNMGVLSSMSISLLKGDQLWGLISCGNRQPLHVPHELRVACQTIGQVLSLQISAMEALEISRQREAKVEALARLNQAMVDSAQDVFDGLAREPQTLMKLVDAGGVAIIEGKQLHCHGNCPQPQEIRALHQWLQAGGEPVFASHHLSSVYPAAAGYQQVASGVLAMSLPKPVENGVLWFRPEVKESINWSGNPRKPLDLENTETGLRLRPRTSFEIWKVEMAGISTKWSHGDLFAANDLRRSALENDLARQVRREQEAVRARDDLVAVVSHDLRNPMTVISMLCGMMQKTFSSDGP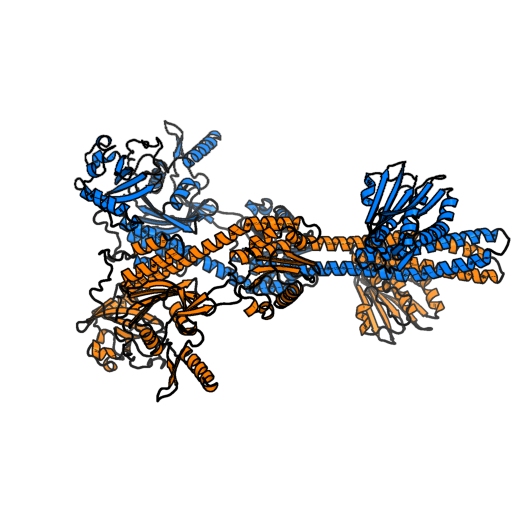HTSRRISTAIDTMQQAAGRMNTLLEDLLDTSKIDAGRYTIKPRKLDVGQMFEEAQSLLAPLARDKDISISFEADPDLRIHADPERLFQVLSNLVGNAIKFTPRLGTVGVRAQSSGNDIVFTVRDSGEGIAQEHLPHVFSRYWTLKEGNPTGTGLGLYITQGIVHAHGGKIVASSEPGQGAEFRFTLPMFKESA

Organism: NCBI:txid53407

Foldseek 3Di:
DPPVVVVVVVVQLVVVLVPPLQFPQFFFDQWKKFKAAPDQRATQKIWQCCCVPAVDGRVVRHRHHPCVRQHDVLVVLVNVCVPDPDNVPRPWRWGQGPNFIWTWDWDDDPNIIMIITGGFDDPQDQPLPPPDDLPLPVLLVLLVPDPDPLSNQASLQVSLCRLQVFQKKWWWFADPVQKIATCYMDGHPPADDRHQAIEANSLQHPVNQVLCLVEFKEKQLFLPTDTTGMVVSARPVPRHGDRCSHPNRRDGDNQVSLVLVLSQFGIKMWGFADDVSHTGIITITGHNHGGDGGPVSRVSSNVVRDSSNVSVNVNVVVVLVVLQVVLVVLLVVLLVQLLPDDPASLVSNLVPQVSVCVSQVFQKKWWDWFPDIRIDGQDDDPVVVVVVLVVVVVVPDQKDWDQQCCVVVVVCVVPQQRALIWIKGDDPDPGDTIMIGGHHKDWDKRWHQDDNVPQWDWDQDPVGTHIHGDNGRDIDIDTDTSGGPGGDSSNRSSRVSSNVSSNVSRVVVVVVVVVVVLVVLLVVLVVCLVVLLVVLVVLLVVLVVLLVVLVPDDDPVSVVVNVVSVVSNVVSVLVNVVSVLSNLVSCLVVVNRDWDWDKDDVVVLQVVLCVVCVVVLVVLQEAEDEEEDPPFIAGGHSVLVSLLVCLLVVVLSLQAHRNWYWYWYWDDDPQKIKIKIWTQGQKDDPVCQVCLLPAQDDDVPPCVSDRSSSSVSSQSRLVNQVKGKHKDIDGRRTIMIMMMHGTDDPDD/DPPVVVVVVVVQLVVVLVPPLQFPQWFFDQWKKFKAAPDQRATQKIWQCCCVPAVDGRVVRHRHHPCVRQHDVLVVLVNVCVPDPDNVPRPWRWGCGPNFIWTWDWDDDPNIIMIMTGGFDDPQDQPQPPPDDLPLVVLLVLLVPDPDPLSNQASLFVSLCRLQVFQKKWWWFADPVQKIATCYMDGHPPADDRHQAIEANSLQHPVNQVLCLVEFKEKQLFLPTDITGMVVSARPVPRHGDRCSHPNRRDGDNQVSLVLVLSQFTIKMWGFADDVSHTGIITITGHNHGGDGGPVSRVSSNVVRDSSNVSVNVNVVVVLVVLQVVLVVLLVVLLVQLLPDDPASLVSNLVPQVSVCVSQVFQKKWWDWFPDIRIDGQDDDPVVVVVVLVVVVVVPDQKDWDQQCCVVVVVCVVPQQRALIWIKGADPDPGDTIMIGGHHKDWDKRWHQDDNVPQWDWDQDPVGTDIHGDNGRDIDIDTDTSGGPHGDSSNRSSRVSSNVSSNVSRVVVVVVVVVVVLVVLLVVLVVCLVVVLVVLVVLLVVLVVLLVVLVPDDDPVSVVVNVVSVVSNVVSVLVNVVSVLSNLVSCLVVVNRAADWDKDFVVVLQVVLCVVCVVVLVVLQEAEDEEEDPPFIAGGHSVLVSLLVCLLVVVLSVQAHRNWYWYWYWDDDPQKIKIKIWTQGQKDDPVCQVCLLPAQDDDVPPCVSDRSSSNVSSQSRLVSQVKGKHKDIDGRRTIMIMMMHGTDDPDD

InterPro domains:
  IPR000014 PAS domain [cd00130] (42-84)
  IPR001294 Phytochrome [PR01033] (163-182)
  IPR001294 Phytochrome [PR01033] (250-271)
  IPR001294 Phytochrome [PR01033] (349-369)
  IPR001294 Phytochrome [PR01033] (433-452)
  IPR001294 Phytochrome [PR01033] (469-487)
  IPR003018 GAF domain [PF01590] (149-312)
  IPR003018 GAF domain [SM00065] (148-326)
  IPR003594 Histidine kinase/HSP90-like ATPase domain [PF02518] (637-743)
  IPR003594 Histidine kinase/HSP90-like ATPase domain [SM00387] (636-745)
  IPR003661 Signal transduction histidine kinase, dimerisation/phosphoacceptor domain [PF00512] (520-591)
  IPR003661 Signal transduction histidine kinase, dimerisation/phosphoacceptor domain [SM00388] (520-591)
  IPR003661 Signal transduction histidine kinase, dimerisation/phosphoacceptor domain [cd00082] (519-587)
  IPR005467 Histidine kinase domain [PS50109] (527-745)
  IPR013515 Phytochrome, central region [PF00360] (337-503)
  IPR013654 PAS fold-2 [PF08446] (16-119)
  IPR016132 Phytochrome chromophore attachment domain [PS50046] (148-306)
  IPR029016 GAF-like domain superfamily [G3DSA:3.30.450.40] (16-482)
  IPR035965 PAS domain superfamily [SSF55785] (13-122)
  IPR036097 Signal transduction histidine kinase, dimerisation/phosphoacceptor domain superfamily [SSF47384] (505-592)